Protein AF-0000000080325693 (afdb_homodimer)

Sequence (974 aa):
MYLRLVHFILILLLLSISIDGFSQNNDNNHAYTLEEIIKLSKDKSLASLQANTIKENKYWQWKTFNSTYKPQLSMSGSLPGFNRTFQNVQQNDGSIAFVPVSYNYSTVDLSLSQSIGLTGGEVFISSKIEQFKNFYIDQTQYSSKPTFIGIKQPLFSYNALRWDRKIQPLRYAESQKKFSEDIENVGLQVSALFFELLISQKIYDISKNNLANNDAIYNIGKVRYSLGKISENELLQLKLALINTNKAVAQAALGAEVATLNLKSFTGFLGEGDVKLILPDSIPAFNINVDSVLSEGTRKRSDIVSYKRRTLEAERDVAEARGTSGFRANLVATIGLSGRGSAVSEVYRNPANEQSFNIGFNFPILDWGLRTSKIKTAQANKKLVEYTIAQEQINFGNQIRTQVKQFTMNRELVKINKEANEIAQKRYSISMKRYVVGDLGITDLNIALQEKDSAQSEYLFSLKNFWLSYQYLKVLTLYDFKNSKRNMYLRLVHFILILLLLSISIDGFSQNNDNNHAYTLEEIIKLSKDKSLASLQANTIKENKYWQWKTFNSTYKPQLSMSGSLPGFNRTFQNVQQNDGSIAFVPVSYNYSTVDLSLSQSIGLTGGEVFISSKIEQFKNFYIDQTQYSSKPTFIGIKQPLFSYNALRWDRKIQPLRYAESQKKFSEDIENVGLQVSALFFELLISQKIYDISKNNLANNDAIYNIGKVRYSLGKISENELLQLKLALINTNKAVAQAALGAEVATLNLKSFTGFLGEGDVKLILPDSIPAFNINVDSVLSEGTRKRSDIVSYKRRTLEAERDVAEARGTSGFRANLVATIGLSGRGSAVSEVYRNPANEQSFNIGFNFPILDWGLRTSKIKTAQANKKLVEYTIAQEQINFGNQIRTQVKQFTMNRELVKINKEANEIAQKRYSISMKRYVVGDLGITDLNIALQEKDSAQSEYLFSLKNFWLSYQYLKVLTLYDFKNSKRN

Organism: NCBI:txid1503925

Solvent-accessible surface area (backbone atoms only — not comparable to full-atom values): 48826 Å² total; per-residue (Å²): 122,70,67,65,54,52,53,51,51,48,51,54,54,57,62,61,56,69,60,69,68,76,65,73,69,74,55,67,81,53,64,43,42,69,67,54,51,32,56,50,28,49,69,61,6,62,68,31,49,45,45,51,34,52,47,50,28,49,52,25,51,51,48,33,57,58,24,59,64,40,65,31,32,35,36,35,37,25,69,50,30,34,37,27,41,72,42,82,39,74,41,84,75,65,47,74,44,83,42,80,46,41,34,34,48,29,38,43,35,40,37,39,36,30,47,37,44,91,64,43,22,35,42,35,42,34,29,36,42,35,40,42,34,34,64,84,80,70,43,58,39,29,40,26,27,74,42,32,40,35,38,39,36,53,36,68,47,54,43,64,48,41,52,44,66,65,40,52,61,39,54,47,52,24,48,56,31,43,39,55,37,50,43,36,42,47,33,36,55,49,49,53,35,50,42,48,24,49,50,24,46,50,47,24,52,49,27,49,52,49,33,55,50,36,50,54,51,36,56,53,42,52,55,36,38,75,70,66,73,46,54,71,68,56,45,53,50,37,50,50,50,37,53,51,30,51,52,44,28,57,52,24,48,50,46,24,52,47,28,46,51,52,37,34,63,53,35,64,73,60,70,94,56,71,83,42,69,50,83,79,83,75,76,80,91,75,88,84,53,62,66,60,50,51,54,41,21,61,68,53,35,30,63,57,41,45,50,53,37,51,52,51,49,31,52,45,46,30,46,39,36,52,21,70,49,45,56,31,32,38,36,40,37,37,43,33,34,35,21,58,28,73,42,78,75,41,20,74,54,83,51,42,86,42,75,48,80,46,76,48,74,48,70,79,83,83,61,94,54,49,50,60,50,48,30,50,50,30,49,50,50,31,50,48,51,51,51,52,48,53,49,50,51,51,49,46,52,49,49,50,51,50,50,50,51,48,40,56,48,28,52,50,44,32,54,53,27,46,54,47,24,54,50,27,48,51,49,29,55,52,38,53,57,33,34,77,75,66,77,41,56,70,67,60,40,51,49,31,49,51,44,24,54,52,27,44,50,48,25,54,51,28,48,44,49,31,53,51,42,52,36,47,48,28,37,56,25,47,36,39,76,89,74,70,40,80,112,121,70,69,62,52,53,53,52,50,49,51,55,56,58,66,60,58,68,61,70,71,76,66,69,74,71,57,67,81,53,65,42,43,68,69,54,50,32,56,48,31,47,68,59,7,61,68,30,50,49,45,51,50,51,47,50,52,48,50,52,53,50,51,55,56,57,53,58,62,40,74,44,80,49,76,49,71,39,84,79,34,73,46,76,50,74,42,82,34,69,37,97,85,70,48,76,44,82,37,73,44,42,34,34,48,30,39,43,35,40,37,40,35,31,45,36,45,91,64,44,22,36,38,35,41,33,29,35,42,36,39,41,35,35,63,82,79,69,43,55,40,28,38,26,26,75,43,33,39,34,38,39,37,54,36,69,44,54,44,65,46,43,51,43,67,62,40,49,61,39,54,48,52,23,46,54,30,43,38,55,36,51,42,36,43,47,33,36,52,49,50,54,35,50,43,49,24,48,50,24,47,49,48,26,52,49,25,49,50,48,33,55,49,35,50,54,50,36,55,51,40,50,54,36,39,76,68,67,73,47,53,70,69,55,45,51,51,37,50,49,52,34,52,52,28,51,51,44,27,56,55,23,47,50,45,25,50,54,29,45,52,53,38,33,65,54,36,65,75,63,70,93,57,70,83,42,70,51,83,80,83,75,75,81,90,76,87,82,50,61,66,60,50,49,55,41,21,60,68,53,35,30,62,55,40,45,49,53,37,51,51,49,48,30,51,46,47,30,46,40,38,53,22,71,50,46,55,33,33,37,36,40,36,36,42,34,35,34,20,54,29,73,37,77,75,40,18,73,53,82,49,42,80,26,38,35,40,34,30,35,38,40,33,67,74,41,46,79,53,31,49,58,23,47,31,50,28,30,47,31,49,32,51,42,51,52,53,50,49,52,50,50,51,51,50,47,53,48,50,50,49,46,49,50,52,48,39,54,48,29,52,51,44,32,56,51,27,47,53,47,24,54,51,25,48,50,49,29,54,53,38,50,56,32,34,76,75,69,78,40,58,68,68,58,41,50,50,31,49,53,46,25,53,50,28,44,50,50,25,54,51,28,48,44,50,29,54,50,43,52,35,48,48,26,37,57,24,48,38,39,75,89,74,72,39,80,112

pLDDT: mean 90.1, std 12.69, range [33.09, 98.44]

Structure (mmCIF, N/CA/C/O backbone):
data_AF-0000000080325693-model_v1
#
loop_
_entity.id
_entity.type
_entity.pdbx_description
1 polymer 'TolC family protein'
#
loop_
_atom_site.group_PDB
_atom_site.id
_atom_site.type_symbol
_atom_site.label_atom_id
_atom_site.label_alt_id
_atom_site.label_comp_id
_atom_site.label_asym_id
_atom_site.label_entity_id
_atom_site.label_seq_id
_atom_site.pdbx_PDB_ins_code
_atom_site.Cartn_x
_atom_site.Cartn_y
_atom_site.Cartn_z
_atom_site.occupancy
_atom_site.B_iso_or_equiv
_atom_site.auth_seq_id
_atom_site.auth_comp_id
_atom_site.auth_asym_id
_atom_site.auth_atom_id
_atom_site.pdbx_PDB_model_num
ATOM 1 N N . MET A 1 1 ? -31.219 -1.493 54.656 1 33.97 1 MET A N 1
ATOM 2 C CA . MET A 1 1 ? -30.844 -1.06 53.312 1 33.97 1 MET A CA 1
ATOM 3 C C . MET A 1 1 ? -29.922 -2.078 52.656 1 33.97 1 MET A C 1
ATOM 5 O O . MET A 1 1 ? -29.594 -1.954 51.469 1 33.97 1 MET A O 1
ATOM 9 N N . TYR A 1 2 ? -29.281 -2.916 53.531 1 42.59 2 TYR A N 1
ATOM 10 C CA . TYR A 1 2 ? -28.297 -3.93 53.156 1 42.59 2 TYR A CA 1
ATOM 11 C C . TYR A 1 2 ? -28.953 -5.086 52.406 1 42.59 2 TYR A C 1
ATOM 13 O O . TYR A 1 2 ? -28.312 -5.734 51.594 1 42.59 2 TYR A O 1
ATOM 21 N N . LEU A 1 3 ? -30.25 -5.41 52.844 1 42.88 3 LEU A N 1
ATOM 22 C CA . LEU A 1 3 ? -30.875 -6.633 52.344 1 42.88 3 LEU A CA 1
ATOM 23 C C . LEU A 1 3 ? -31.266 -6.492 50.875 1 42.88 3 LEU A C 1
ATOM 25 O O . LEU A 1 3 ? -31.375 -7.488 50.156 1 42.88 3 LEU A O 1
ATOM 29 N N . ARG A 1 4 ? -31.766 -5.312 50.438 1 49.59 4 ARG A N 1
ATOM 30 C CA . ARG A 1 4 ? -32.281 -5.145 49.062 1 49.59 4 ARG A CA 1
ATOM 31 C C . ARG A 1 4 ? -31.141 -5.23 48.062 1 49.59 4 ARG A C 1
ATOM 33 O O . ARG A 1 4 ? -31.391 -5.52 46.875 1 49.59 4 ARG A O 1
ATOM 40 N N . LEU A 1 5 ? -29.859 -4.816 48.531 1 49.34 5 LEU A N 1
ATOM 41 C CA . LEU A 1 5 ? -28.734 -4.852 47.594 1 49.34 5 LEU A CA 1
ATOM 42 C C . LEU A 1 5 ? -28.328 -6.293 47.281 1 49.34 5 LEU A C 1
ATOM 44 O O . LEU A 1 5 ? -27.938 -6.605 46.156 1 49.34 5 LEU A O 1
ATOM 48 N N . VAL A 1 6 ? -28.547 -7.211 48.375 1 51.97 6 VAL A N 1
ATOM 49 C CA . VAL A 1 6 ? -28.094 -8.586 48.156 1 51.97 6 VAL A CA 1
ATOM 50 C C . VAL A 1 6 ? -29 -9.281 47.156 1 51.97 6 VAL A C 1
ATOM 52 O O . VAL A 1 6 ? -28.516 -10.031 46.281 1 51.97 6 VAL A O 1
ATOM 55 N N . HIS A 1 7 ? -30.375 -8.969 47.25 1 52.75 7 HIS A N 1
ATOM 56 C CA . HIS A 1 7 ? -31.281 -9.656 46.312 1 52.75 7 HIS A CA 1
ATOM 57 C C . HIS A 1 7 ? -31.062 -9.172 44.906 1 52.75 7 HIS A C 1
ATOM 59 O O . HIS A 1 7 ? -31.172 -9.953 43.938 1 52.75 7 HIS A O 1
ATOM 65 N N . PHE A 1 8 ? -30.766 -7.789 44.719 1 51.5 8 PHE A N 1
ATOM 66 C CA . PHE A 1 8 ? -30.562 -7.285 43.375 1 51.5 8 PHE A CA 1
ATOM 67 C C . PHE A 1 8 ? -29.281 -7.855 42.781 1 51.5 8 PHE A C 1
ATOM 69 O O . PHE A 1 8 ? -29.25 -8.195 41.594 1 51.5 8 PHE A O 1
ATOM 76 N N . ILE A 1 9 ? -28.219 -8.039 43.656 1 51.69 9 ILE A N 1
ATOM 77 C CA . ILE A 1 9 ? -26.984 -8.625 43.125 1 51.69 9 ILE A CA 1
ATOM 78 C C . ILE A 1 9 ? -27.219 -10.094 42.781 1 51.69 9 ILE A C 1
ATOM 80 O O . ILE A 1 9 ? -26.703 -10.594 41.781 1 51.69 9 ILE A O 1
ATOM 84 N N . LEU A 1 10 ? -28.094 -10.812 43.594 1 48.94 10 LEU A N 1
ATOM 85 C CA . LEU A 1 10 ? -28.359 -12.211 43.281 1 48.94 10 LEU A CA 1
ATOM 86 C C . LEU A 1 10 ? -29.109 -12.328 41.938 1 48.94 10 LEU A C 1
ATOM 88 O O . LEU A 1 10 ? -28.828 -13.219 41.156 1 48.94 10 LEU A O 1
ATOM 92 N N . ILE A 1 11 ? -30.125 -11.422 41.719 1 50.75 11 ILE A N 1
ATOM 93 C CA . ILE A 1 11 ? -30.859 -11.5 40.469 1 50.75 11 ILE A CA 1
ATOM 94 C C . ILE A 1 11 ? -29.922 -11.172 39.312 1 50.75 11 ILE A C 1
ATOM 96 O O . ILE A 1 11 ? -29.984 -11.805 38.25 1 50.75 11 ILE A O 1
ATOM 100 N N . LEU A 1 12 ? -29.031 -10.117 39.438 1 47.5 12 LEU A N 1
ATOM 101 C CA . LEU A 1 12 ? -28.109 -9.828 38.344 1 47.5 12 LEU A CA 1
ATOM 102 C C . LEU A 1 12 ? -27.156 -10.992 38.094 1 47.5 12 LEU A C 1
ATOM 104 O O . LEU A 1 12 ? -26.812 -11.297 36.938 1 47.5 12 LEU A O 1
ATOM 108 N N . LEU A 1 13 ? -26.672 -11.656 39.219 1 44.12 13 LEU A N 1
ATOM 109 C CA . LEU A 1 13 ? -25.812 -12.812 39 1 44.12 13 LEU A CA 1
ATOM 110 C C . LEU A 1 13 ? -26.562 -13.938 38.312 1 44.12 13 LEU A C 1
ATOM 112 O O . LEU A 1 13 ? -25.984 -14.68 37.5 1 44.12 13 LEU A O 1
ATOM 116 N N . LEU A 1 14 ? -27.906 -14.141 38.688 1 42.34 14 LEU A N 1
ATOM 117 C CA . LEU A 1 14 ? -28.625 -15.227 38.031 1 42.34 14 LEU A CA 1
ATOM 118 C C . LEU A 1 14 ? -28.812 -14.93 36.531 1 42.34 14 LEU A C 1
ATOM 120 O O . LEU A 1 14 ? -29 -15.844 35.719 1 42.34 14 LEU A O 1
ATOM 124 N N . LEU A 1 15 ? -29.062 -13.617 36.219 1 42.25 15 LEU A N 1
ATOM 125 C CA . LEU A 1 15 ? -29.281 -13.375 34.812 1 42.25 15 LEU A CA 1
ATOM 126 C C . LEU A 1 15 ? -28.016 -13.625 34 1 42.25 15 LEU A C 1
ATOM 128 O O . LEU A 1 15 ? -28.031 -13.625 32.781 1 42.25 15 LEU A O 1
ATOM 132 N N . SER A 1 16 ? -26.859 -13.453 34.656 1 39.41 16 SER A N 1
ATOM 133 C CA . SER A 1 16 ? -25.672 -13.641 33.844 1 39.41 16 SER A CA 1
ATOM 134 C C . SER A 1 16 ? -25.516 -15.102 33.406 1 39.41 16 SER A C 1
ATOM 136 O O . SER A 1 16 ? -24.562 -15.461 32.719 1 39.41 16 SER A O 1
ATOM 138 N N . ILE A 1 17 ? -26.219 -16.078 34.125 1 36.56 17 ILE A N 1
ATOM 139 C CA . ILE A 1 17 ? -25.828 -17.438 33.812 1 36.56 17 ILE A CA 1
ATOM 140 C C . ILE A 1 17 ? -26.203 -17.766 32.375 1 36.56 17 ILE A C 1
ATOM 142 O O . ILE A 1 17 ? -25.5 -18.516 31.703 1 36.56 17 ILE A O 1
ATOM 146 N N . SER A 1 18 ? -27.469 -17.375 32.062 1 35.19 18 SER A N 1
ATOM 147 C CA . SER A 1 18 ? -27.859 -18.219 30.938 1 35.19 18 SER A CA 1
ATOM 148 C C . SER A 1 18 ? -27.188 -17.781 29.641 1 35.19 18 SER A C 1
ATOM 150 O O . SER A 1 18 ? -27.812 -17.156 28.781 1 35.19 18 SER A O 1
ATOM 152 N N . ILE A 1 19 ? -26.203 -16.984 29.734 1 34.38 19 ILE A N 1
ATOM 153 C CA . ILE A 1 19 ? -25.703 -16.953 28.359 1 34.38 19 ILE A CA 1
ATOM 154 C C . ILE A 1 19 ? -25.422 -18.375 27.891 1 34.38 19 ILE A C 1
ATOM 156 O O . ILE A 1 19 ? -24.516 -19.047 28.406 1 34.38 19 ILE A O 1
ATOM 160 N N . ASP A 1 20 ? -26.453 -19.172 27.688 1 33.09 20 ASP A N 1
ATOM 161 C CA . ASP A 1 20 ? -26.234 -20.359 26.859 1 33.09 20 ASP A CA 1
ATOM 162 C C . ASP A 1 20 ? -25.25 -20.078 25.734 1 33.09 20 ASP A C 1
ATOM 164 O O . ASP A 1 20 ? -25.5 -19.203 24.891 1 33.09 20 ASP A O 1
ATOM 168 N N . GLY A 1 21 ? -24 -20 26.062 1 35.34 21 GLY A N 1
ATOM 169 C CA . GLY A 1 21 ? -23.031 -20.172 24.984 1 35.34 21 GLY A CA 1
ATOM 170 C C . GLY A 1 21 ? -23.484 -21.172 23.938 1 35.34 21 GLY A C 1
ATOM 171 O O . GLY A 1 21 ? -23.75 -22.344 24.25 1 35.34 21 GLY A O 1
ATOM 172 N N . PHE A 1 22 ? -24.422 -20.797 23.031 1 33.38 22 PHE A N 1
ATOM 173 C CA . PHE A 1 22 ? -24.469 -21.594 21.812 1 33.38 22 PHE A CA 1
ATOM 174 C C . PHE A 1 22 ? -23.109 -22.188 21.5 1 33.38 22 PHE A C 1
ATOM 176 O O . PHE A 1 22 ? -22.188 -21.469 21.125 1 33.38 22 PHE A O 1
ATOM 183 N N . SER A 1 23 ? -22.641 -23.031 22.328 1 34.97 23 SER A N 1
ATOM 184 C CA . SER A 1 23 ? -21.656 -23.969 21.797 1 34.97 23 SER A CA 1
ATOM 185 C C . SER A 1 23 ? -22.031 -24.422 20.391 1 34.97 23 SER A C 1
ATOM 187 O O . SER A 1 23 ? -23.062 -25.047 20.203 1 34.97 23 SER A O 1
ATOM 189 N N . GLN A 1 24 ? -22.109 -23.594 19.438 1 35.31 24 GLN A N 1
ATOM 190 C CA . GLN A 1 24 ? -22.094 -24.203 18.125 1 35.31 24 GLN A CA 1
ATOM 191 C C . GLN A 1 24 ? -21.266 -25.484 18.125 1 35.31 24 GLN A C 1
ATOM 193 O O . GLN A 1 24 ? -20.047 -25.453 18.297 1 35.31 24 GLN A O 1
ATOM 198 N N . ASN A 1 25 ? -21.656 -26.516 18.828 1 35.66 25 ASN A N 1
ATOM 199 C CA . ASN A 1 25 ? -21.203 -27.859 18.484 1 35.66 25 ASN A CA 1
ATOM 200 C C . ASN A 1 25 ? -20.859 -27.969 17 1 35.66 25 ASN A C 1
ATOM 202 O O . ASN A 1 25 ? -21.766 -28.031 16.156 1 35.66 25 ASN A O 1
ATOM 206 N N . ASN A 1 26 ? -20.094 -27.188 16.516 1 42.84 26 ASN A N 1
ATOM 207 C CA . ASN A 1 26 ? -19.531 -27.562 15.219 1 42.84 26 ASN A CA 1
ATOM 208 C C . ASN A 1 26 ? -19.328 -29.062 15.109 1 42.84 26 ASN A C 1
ATOM 210 O O . ASN A 1 26 ? -18.438 -29.625 15.742 1 42.84 26 ASN A O 1
ATOM 214 N N . ASP A 1 27 ? -20.312 -29.906 15.203 1 44.84 27 ASP A N 1
ATOM 215 C CA . ASP A 1 27 ? -20.344 -31.344 14.922 1 44.84 27 ASP A CA 1
ATOM 216 C C . ASP A 1 27 ? -19.312 -31.719 13.852 1 44.84 27 ASP A C 1
ATOM 218 O O . ASP A 1 27 ? -19.344 -31.188 12.742 1 44.84 27 ASP A O 1
ATOM 222 N N . ASN A 1 28 ? -18.234 -32.219 14.266 1 56.09 28 ASN A N 1
ATOM 223 C CA . ASN A 1 28 ? -17.125 -32.781 13.516 1 56.09 28 ASN A CA 1
ATOM 224 C C . ASN A 1 28 ? -17.594 -33.5 12.266 1 56.09 28 ASN A C 1
ATOM 226 O O . ASN A 1 28 ? -16.828 -33.688 11.32 1 56.09 28 ASN A O 1
ATOM 230 N N . ASN A 1 29 ? -18.938 -33.906 12.289 1 65.5 29 ASN A N 1
ATOM 231 C CA . ASN A 1 29 ? -19.391 -34.719 11.156 1 65.5 29 ASN A CA 1
ATOM 232 C C . ASN A 1 29 ? -20.344 -33.938 10.258 1 65.5 29 ASN A C 1
ATOM 234 O O . ASN A 1 29 ? -21.062 -34.531 9.445 1 65.5 29 ASN A O 1
ATOM 238 N N . HIS A 1 30 ? -20.359 -32.625 10.43 1 82.88 30 HIS A N 1
ATOM 239 C CA . HIS A 1 30 ? -21.328 -31.875 9.633 1 82.88 30 HIS A CA 1
ATOM 240 C C . HIS A 1 30 ? -20.797 -31.625 8.219 1 82.88 30 HIS A C 1
ATOM 242 O O . HIS A 1 30 ? -19.672 -31.156 8.055 1 82.88 30 HIS A O 1
ATOM 248 N N . ALA A 1 31 ? -21.734 -31.969 7.27 1 92.62 31 ALA A N 1
ATOM 249 C CA . ALA A 1 31 ? -21.422 -31.688 5.867 1 92.62 31 ALA A CA 1
ATOM 250 C C . ALA A 1 31 ? -21.984 -30.344 5.43 1 92.62 31 ALA A C 1
ATOM 252 O O . ALA A 1 31 ? -23.172 -30.078 5.602 1 92.62 31 ALA A O 1
ATOM 253 N N . TYR A 1 32 ? -21.203 -29.438 4.949 1 94.94 32 TYR A N 1
ATOM 254 C CA . TYR A 1 32 ? -21.594 -28.094 4.562 1 94.94 32 TYR A CA 1
ATOM 255 C C . TYR A 1 32 ? -22.031 -28.047 3.104 1 94.94 32 TYR A C 1
ATOM 257 O O . TYR A 1 32 ? -21.406 -28.672 2.242 1 94.94 32 TYR A O 1
ATOM 265 N N . THR A 1 33 ? -23.156 -27.328 2.893 1 96.19 33 THR A N 1
ATOM 266 C CA . THR A 1 33 ? -23.562 -27.016 1.527 1 96.19 33 THR A CA 1
ATOM 267 C C . THR A 1 33 ? -22.938 -25.703 1.063 1 96.19 33 THR A C 1
ATOM 269 O O . THR A 1 33 ? -22.391 -24.953 1.873 1 96.19 33 THR A O 1
ATOM 272 N N . LEU A 1 34 ? -22.953 -25.5 -0.217 1 96.69 34 LEU A N 1
ATOM 273 C CA . LEU A 1 34 ? -22.438 -24.266 -0.783 1 96.69 34 LEU A CA 1
ATOM 274 C C . LEU A 1 34 ? -23.156 -23.062 -0.195 1 96.69 34 LEU A C 1
ATOM 276 O O . LEU A 1 34 ? -22.516 -22.094 0.226 1 96.69 34 LEU A O 1
ATOM 280 N N . GLU A 1 35 ? -24.484 -23.094 -0.058 1 94.44 35 GLU A N 1
ATOM 281 C CA . GLU A 1 35 ? -25.297 -21.984 0.443 1 94.44 35 GLU A CA 1
ATOM 282 C C . GLU A 1 35 ? -25 -21.688 1.911 1 94.44 35 GLU A C 1
ATOM 284 O O . GLU A 1 35 ? -24.891 -20.531 2.316 1 94.44 35 GLU A O 1
ATOM 289 N N . GLU A 1 36 ? -24.812 -22.734 2.6 1 95.31 36 GLU A N 1
ATOM 290 C CA . GLU A 1 36 ? -24.531 -22.594 4.027 1 95.31 36 GLU A CA 1
ATOM 291 C C . GLU A 1 36 ? -23.188 -21.922 4.27 1 95.31 36 GLU A C 1
ATOM 293 O O . GLU A 1 36 ? -23.078 -21 5.09 1 95.31 36 GLU A O 1
ATOM 298 N N . ILE A 1 37 ? -22.188 -22.375 3.568 1 96.56 37 ILE A N 1
ATOM 299 C CA . ILE A 1 37 ? -20.844 -21.844 3.777 1 96.56 37 ILE A CA 1
ATOM 300 C C . ILE A 1 37 ? -20.797 -20.391 3.328 1 96.56 37 ILE A C 1
ATOM 302 O O . ILE A 1 37 ? -20.109 -19.562 3.934 1 96.56 37 ILE A O 1
ATOM 306 N N . ILE A 1 38 ? -21.5 -20.078 2.291 1 97.12 38 ILE A N 1
ATOM 307 C CA . ILE A 1 38 ? -21.562 -18.703 1.809 1 97.12 38 ILE A CA 1
ATOM 308 C C . ILE A 1 38 ? -22.203 -17.812 2.871 1 97.12 38 ILE A C 1
ATOM 310 O O . ILE A 1 38 ? -21.672 -16.766 3.219 1 97.12 38 ILE A O 1
ATOM 314 N N . LYS A 1 39 ? -23.359 -18.25 3.418 1 96.19 39 LYS A N 1
ATOM 315 C CA . LYS A 1 39 ? -24.078 -17.469 4.426 1 96.19 39 LYS A CA 1
ATOM 316 C C . LYS A 1 39 ? -23.219 -17.25 5.664 1 96.19 39 LYS A C 1
ATOM 318 O O . LYS A 1 39 ? -23.094 -16.109 6.145 1 96.19 39 LYS A O 1
ATOM 323 N N . LEU A 1 40 ? -22.594 -18.281 6.105 1 95.94 40 LEU A N 1
ATOM 324 C CA . LEU A 1 40 ? -21.766 -18.203 7.305 1 95.94 40 LEU A CA 1
ATOM 325 C C . LEU A 1 40 ? -20.562 -17.312 7.066 1 95.94 40 LEU A C 1
ATOM 327 O O . LEU A 1 40 ? -20.156 -16.547 7.949 1 95.94 40 LEU A O 1
ATOM 331 N N . SER A 1 41 ? -19.938 -17.406 5.863 1 96.94 41 SER A N 1
ATO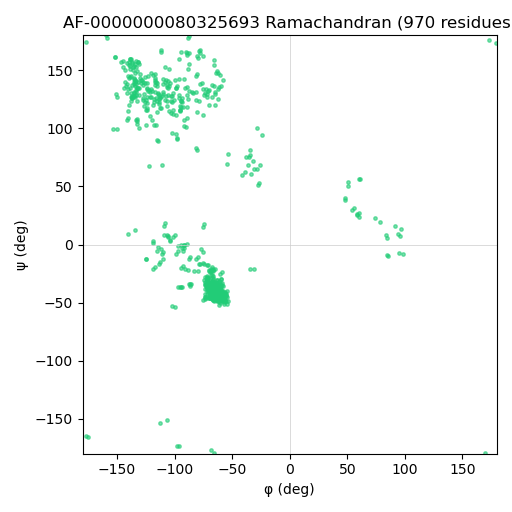M 332 C CA . SER A 1 41 ? -18.75 -16.609 5.551 1 96.94 41 SER A CA 1
ATOM 333 C C . SER A 1 41 ? -19.094 -15.133 5.418 1 96.94 41 SER A C 1
ATOM 335 O O . SER A 1 41 ? -18.297 -14.266 5.801 1 96.94 41 SER A O 1
ATOM 337 N N . LYS A 1 42 ? -20.266 -14.836 4.891 1 96.38 42 LYS A N 1
ATOM 338 C CA . LYS A 1 42 ? -20.703 -13.445 4.777 1 96.38 42 LYS A CA 1
ATOM 339 C C . LYS A 1 42 ? -20.938 -12.828 6.152 1 96.38 42 LYS A C 1
ATOM 341 O O . LYS A 1 42 ? -20.844 -11.609 6.309 1 96.38 42 LYS A O 1
ATOM 346 N N . ASP A 1 43 ? -21.156 -13.672 7.121 1 94.06 43 ASP A N 1
ATOM 347 C CA . ASP A 1 43 ? -21.469 -13.18 8.461 1 94.06 43 ASP A CA 1
ATOM 348 C C . ASP A 1 43 ? -20.203 -13.117 9.328 1 94.06 43 ASP A C 1
ATOM 350 O O . ASP A 1 43 ? -20.016 -12.164 10.078 1 94.06 43 ASP A O 1
ATOM 354 N N . LYS A 1 44 ? -19.312 -14.172 9.078 1 92.75 44 LYS A N 1
ATOM 355 C CA . LYS A 1 44 ? -18.344 -14.359 10.156 1 92.75 44 LYS A CA 1
ATOM 356 C C . LYS A 1 44 ? -16.906 -14.312 9.625 1 92.75 44 LYS A C 1
ATOM 358 O O . LYS A 1 44 ? -15.953 -14.266 10.406 1 92.75 44 LYS A O 1
ATOM 363 N N . SER A 1 45 ? -16.688 -14.375 8.359 1 93.81 45 SER A N 1
ATOM 364 C CA . SER A 1 45 ? -15.336 -14.453 7.828 1 93.81 45 SER A CA 1
ATOM 365 C C . SER A 1 45 ? -14.562 -13.172 8.109 1 93.81 45 SER A C 1
ATOM 367 O O . SER A 1 45 ? -15.156 -12.125 8.367 1 93.81 45 SER A O 1
ATOM 369 N N . LEU A 1 46 ? -13.258 -13.32 8.156 1 91.5 46 LEU A N 1
ATOM 370 C CA . LEU A 1 46 ? -12.422 -12.148 8.383 1 91.5 46 LEU A CA 1
ATOM 371 C C . LEU A 1 46 ? -12.641 -11.109 7.293 1 91.5 46 LEU A C 1
ATOM 373 O O . LEU A 1 46 ? -12.625 -9.906 7.562 1 91.5 46 LEU A O 1
ATOM 377 N N . ALA A 1 47 ? -12.852 -11.516 6.086 1 93.62 47 ALA A N 1
ATOM 378 C CA . ALA A 1 47 ? -13.133 -10.609 4.973 1 93.62 47 ALA A CA 1
ATOM 379 C C . ALA A 1 47 ? -14.414 -9.82 5.219 1 93.62 47 ALA A C 1
ATOM 381 O O . ALA A 1 47 ? -14.484 -8.633 4.918 1 93.62 47 ALA A O 1
ATOM 382 N N . SER A 1 48 ? -15.391 -10.5 5.777 1 95.75 48 SER A N 1
ATOM 383 C CA . SER A 1 48 ? -16.641 -9.828 6.102 1 95.75 48 SER A CA 1
ATOM 384 C C . SER A 1 48 ? -16.453 -8.805 7.215 1 95.75 48 SER A C 1
ATOM 386 O O . SER A 1 48 ? -17.016 -7.707 7.156 1 95.75 48 SER A O 1
ATOM 388 N N . LEU A 1 49 ? -15.664 -9.188 8.172 1 94.5 49 LEU A N 1
ATOM 389 C CA . LEU A 1 49 ? -15.391 -8.273 9.273 1 94.5 49 LEU A CA 1
ATOM 390 C C . LEU A 1 49 ? -14.648 -7.035 8.781 1 94.5 49 LEU A C 1
ATOM 392 O O . LEU A 1 49 ? -14.914 -5.922 9.234 1 94.5 49 LEU A O 1
ATOM 396 N N . GLN A 1 50 ? -13.758 -7.246 7.891 1 94.94 50 GLN A N 1
ATOM 397 C CA . GLN A 1 50 ? -13.047 -6.125 7.293 1 94.94 50 GLN A CA 1
ATOM 398 C C . GLN A 1 50 ? -14 -5.203 6.539 1 94.94 50 GLN A C 1
ATOM 400 O O . GLN A 1 50 ? -13.93 -3.98 6.684 1 94.94 50 GLN A O 1
ATOM 405 N N . ALA A 1 51 ? -14.883 -5.77 5.801 1 95.94 51 ALA A N 1
ATOM 406 C CA . ALA A 1 51 ? -15.859 -4.984 5.051 1 95.94 51 ALA A CA 1
ATOM 407 C C . ALA A 1 51 ? -16.734 -4.164 5.992 1 95.94 51 ALA A C 1
ATOM 409 O O . ALA A 1 51 ? -17.016 -2.99 5.73 1 95.94 51 ALA A O 1
ATOM 410 N N . ASN A 1 52 ? -17.109 -4.77 7.066 1 96.56 52 ASN A N 1
ATOM 411 C CA . ASN A 1 52 ? -17.922 -4.074 8.055 1 96.56 52 ASN A CA 1
ATOM 412 C C . ASN A 1 52 ? -17.156 -2.916 8.695 1 96.56 52 ASN A C 1
ATOM 414 O O . ASN A 1 52 ? -17.734 -1.853 8.938 1 96.56 52 ASN A O 1
ATOM 418 N N . THR A 1 53 ? -15.953 -3.143 8.938 1 96 53 THR A N 1
ATOM 419 C CA . THR A 1 53 ? -15.133 -2.107 9.555 1 96 53 THR A CA 1
ATOM 420 C C . THR A 1 53 ? -14.914 -0.944 8.586 1 96 53 THR A C 1
ATOM 422 O O . THR A 1 53 ? -14.93 0.218 9 1 96 53 THR A O 1
ATOM 425 N N . ILE A 1 54 ? -14.742 -1.209 7.336 1 96.38 54 ILE A N 1
ATOM 426 C CA . ILE A 1 54 ? -14.594 -0.17 6.32 1 96.38 54 ILE A CA 1
ATOM 427 C C . ILE A 1 54 ? -15.883 0.643 6.223 1 96.38 54 ILE A C 1
ATOM 429 O O . ILE A 1 54 ? -15.844 1.871 6.117 1 96.38 54 ILE A O 1
ATOM 433 N N . LYS A 1 55 ? -16.984 -0.034 6.277 1 96.94 55 LYS A N 1
ATOM 434 C CA . LYS A 1 55 ? -18.266 0.652 6.289 1 96.94 55 LYS A CA 1
ATOM 435 C C . LYS A 1 55 ? -18.375 1.603 7.477 1 96.94 55 LYS A C 1
ATOM 437 O O . LYS A 1 55 ? -18.812 2.746 7.328 1 96.94 55 LYS A O 1
ATOM 442 N N . GLU A 1 56 ? -17.938 1.121 8.586 1 96.31 56 GLU A N 1
ATOM 443 C CA . GLU A 1 56 ? -17.953 1.946 9.789 1 96.31 56 GLU A CA 1
ATOM 444 C C . GLU A 1 56 ? -17.047 3.166 9.633 1 96.31 56 GLU A C 1
ATOM 446 O O . GLU A 1 56 ? -17.438 4.277 10.008 1 96.31 56 GLU A O 1
ATOM 451 N N . ASN A 1 57 ? -15.906 2.928 9.094 1 95.75 57 ASN A N 1
ATOM 452 C CA . ASN A 1 57 ? -14.961 4.008 8.836 1 95.75 57 ASN A CA 1
ATOM 453 C C . ASN A 1 57 ? -15.578 5.086 7.949 1 95.75 57 ASN A C 1
ATOM 455 O O . ASN A 1 57 ? -15.508 6.273 8.266 1 95.75 57 ASN A O 1
ATOM 459 N N . LYS A 1 58 ? -16.203 4.68 6.93 1 96.69 58 LYS A N 1
ATOM 460 C CA . LYS A 1 58 ? -16.797 5.617 5.98 1 96.69 58 LYS A CA 1
ATOM 461 C C . LYS A 1 58 ? -17.969 6.363 6.605 1 96.69 58 LYS A C 1
ATOM 463 O O . LYS A 1 58 ? -18.203 7.535 6.297 1 96.69 58 LYS A O 1
ATOM 468 N N . TYR A 1 59 ? -18.688 5.715 7.516 1 96.88 59 TYR A N 1
ATOM 469 C CA . TYR A 1 59 ? -19.781 6.355 8.242 1 96.88 59 TYR A CA 1
ATOM 470 C C . TYR A 1 59 ? -19.266 7.492 9.117 1 96.88 59 TYR A C 1
ATOM 472 O O . TYR A 1 59 ? -19.797 8.602 9.086 1 96.88 59 TYR A O 1
ATOM 480 N N . TRP A 1 60 ? -18.219 7.23 9.797 1 95.69 60 TRP A N 1
ATOM 481 C CA . TRP A 1 60 ? -17.672 8.25 10.695 1 95.69 60 TRP A CA 1
ATOM 482 C C . TRP A 1 60 ? -17.031 9.383 9.906 1 95.69 60 TRP A C 1
ATOM 484 O O . TRP A 1 60 ? -17.078 10.547 10.328 1 95.69 60 TRP A O 1
ATOM 494 N N . GLN A 1 61 ? -16.469 9.109 8.766 1 95.38 61 GLN A N 1
ATOM 495 C CA . GLN A 1 61 ? -15.953 10.156 7.887 1 95.38 61 GLN A CA 1
ATOM 496 C C . GLN A 1 61 ? -17.078 11.062 7.398 1 95.38 61 GLN A C 1
ATOM 498 O O . GLN A 1 61 ? -16.922 12.281 7.336 1 95.38 61 GLN A O 1
ATOM 503 N N . TRP A 1 62 ? -18.172 10.43 7.082 1 96.38 62 TRP A N 1
ATOM 504 C CA . TRP A 1 62 ? -19.344 11.18 6.652 1 96.38 62 TRP A CA 1
ATOM 505 C C . TRP A 1 62 ? -19.859 12.078 7.777 1 96.38 62 TRP A C 1
ATOM 507 O O . TRP A 1 62 ? -20.203 13.234 7.543 1 96.38 62 TRP A O 1
ATOM 517 N N . LYS A 1 63 ? -19.781 11.609 8.961 1 95.75 63 LYS A N 1
ATOM 518 C CA . LYS A 1 63 ? -20.203 12.391 10.117 1 95.75 63 LYS A CA 1
ATOM 519 C C . LYS A 1 63 ? -19.266 13.555 10.375 1 95.75 63 LYS A C 1
ATOM 521 O O . LYS A 1 63 ? -19.703 14.656 10.719 1 95.75 63 LYS A O 1
ATOM 526 N N . THR A 1 64 ? -17.984 13.328 10.18 1 93.56 64 THR A N 1
ATOM 527 C CA . THR A 1 64 ? -16.969 14.375 10.305 1 93.56 64 THR A CA 1
ATOM 528 C C . THR A 1 64 ? -17.234 15.5 9.305 1 93.56 64 THR A C 1
ATOM 530 O O . THR A 1 64 ? -17.219 16.672 9.664 1 93.56 64 THR A O 1
ATOM 533 N N . PHE A 1 65 ? -17.625 15.164 8.125 1 94 65 PHE A N 1
ATOM 534 C CA . PHE A 1 65 ? -17.891 16.141 7.078 1 94 65 PHE A CA 1
ATOM 535 C C . PHE A 1 65 ? -19.125 16.984 7.422 1 94 65 PHE A C 1
ATOM 537 O O . PHE A 1 65 ? -19.094 18.203 7.293 1 94 65 PHE A O 1
ATOM 544 N N . ASN A 1 66 ? -20.078 16.359 7.898 1 94.19 66 ASN A N 1
ATOM 545 C CA . ASN A 1 66 ? -21.312 17.062 8.211 1 94.19 66 ASN A CA 1
ATOM 546 C C . ASN A 1 66 ? -21.125 18.062 9.359 1 94.19 66 ASN A C 1
ATOM 548 O O . ASN A 1 66 ? -21.766 19.109 9.391 1 94.19 66 ASN A O 1
ATOM 552 N N . SER A 1 67 ? -20.219 17.734 10.211 1 92.44 67 SER A N 1
ATOM 553 C CA . SER A 1 67 ? -19.969 18.609 11.359 1 92.44 67 SER A CA 1
ATOM 554 C C . SER A 1 67 ? -19.312 19.906 10.938 1 92.44 67 SER A C 1
ATOM 556 O O . SER A 1 67 ? -19.453 20.938 11.609 1 92.44 67 SER A O 1
ATOM 558 N N . THR A 1 68 ? -18.672 19.922 9.797 1 89.62 68 THR A N 1
ATOM 559 C CA . THR A 1 68 ? -17.969 21.094 9.312 1 89.62 68 THR A CA 1
ATOM 560 C C . THR A 1 68 ? -18.953 22.219 8.992 1 89.62 68 THR A C 1
ATOM 562 O O . THR A 1 68 ? -18.578 23.391 9.023 1 89.62 68 THR A O 1
ATOM 565 N N . TYR A 1 69 ? -20.172 21.922 8.75 1 93.12 69 TYR A N 1
ATOM 566 C CA . TYR A 1 69 ? -21.172 22.906 8.352 1 93.12 69 TYR A CA 1
ATOM 567 C C . TYR A 1 69 ? -22.031 23.328 9.539 1 93.12 69 TYR A C 1
ATOM 569 O O . TYR A 1 69 ? -23 24.078 9.383 1 93.12 69 TYR A O 1
ATOM 577 N N . LYS A 1 70 ? -21.625 22.875 10.734 1 95.25 70 LYS A N 1
ATOM 578 C CA . LYS A 1 70 ? -22.344 23.25 11.953 1 95.25 70 LYS A CA 1
ATOM 579 C C . LYS A 1 70 ? -21.516 24.234 12.789 1 95.25 70 LYS A C 1
ATOM 581 O O . LYS A 1 70 ? -20.297 24.266 12.68 1 95.25 70 LYS A O 1
ATOM 586 N N . PRO A 1 71 ? -22.156 25.094 13.586 1 96.06 71 PRO A N 1
ATOM 587 C CA . PRO A 1 71 ? -21.422 26.047 14.398 1 96.06 71 PRO A CA 1
ATOM 588 C C . PRO A 1 71 ? -20.453 25.391 15.383 1 96.06 71 PRO A C 1
ATOM 590 O O . PRO A 1 71 ? -20.797 24.375 15.992 1 96.06 71 PRO A O 1
ATOM 593 N N . GLN A 1 72 ? -19.312 25.922 15.477 1 96 72 GLN A N 1
ATOM 594 C CA . GLN A 1 72 ? -18.297 25.406 16.391 1 96 72 GLN A CA 1
ATOM 595 C C . GLN A 1 72 ? -17.953 26.438 17.469 1 96 72 GLN A C 1
ATOM 597 O O . GLN A 1 72 ? -17.672 27.594 17.156 1 96 72 GLN A O 1
ATOM 602 N N . LEU A 1 73 ? -18.047 26.031 18.734 1 97 73 LEU A N 1
ATOM 603 C CA . LEU A 1 73 ? -17.688 26.891 19.859 1 97 73 LEU A CA 1
ATOM 604 C C . LEU A 1 73 ? -16.328 26.516 20.438 1 97 73 LEU A C 1
ATOM 606 O O . LEU A 1 73 ? -16.078 25.359 20.734 1 97 73 LEU A O 1
ATOM 610 N N . SER A 1 74 ? -15.461 27.484 20.469 1 96.5 74 SER A N 1
ATOM 611 C CA . SER A 1 74 ? -14.133 27.219 21.016 1 96.5 74 SER A CA 1
ATOM 612 C C . SER A 1 74 ? -13.688 28.359 21.938 1 96.5 74 SER A C 1
ATOM 614 O O . SER A 1 74 ? -14.148 29.484 21.812 1 96.5 74 SER A O 1
ATOM 616 N N . MET A 1 75 ? -12.844 28.031 22.875 1 97.19 75 MET A N 1
ATOM 617 C CA . MET A 1 75 ? -12.219 28.984 23.797 1 97.19 75 MET A CA 1
ATOM 618 C C . MET A 1 75 ? -10.703 28.922 23.672 1 97.19 75 MET A C 1
ATOM 620 O O . MET A 1 75 ? -10.117 27.844 23.594 1 97.19 75 MET A O 1
ATOM 624 N N . SER A 1 76 ? -10.086 30.062 23.547 1 96.94 76 SER A N 1
ATOM 625 C CA . SER A 1 76 ? -8.633 30.141 23.484 1 96.94 76 SER A CA 1
ATOM 626 C C . SER A 1 76 ? -8.102 31.312 24.297 1 96.94 76 SER A C 1
ATOM 628 O O . SER A 1 76 ? -8.867 32.188 24.688 1 96.94 76 SER A O 1
ATOM 630 N N . GLY A 1 77 ? -6.82 31.219 24.641 1 96.88 77 GLY A N 1
ATOM 631 C CA . GLY A 1 77 ? -6.238 32.312 25.391 1 96.88 77 GLY A CA 1
ATOM 632 C C . GLY A 1 77 ? -4.855 32 25.938 1 96.88 77 GLY A C 1
ATOM 633 O O . GLY A 1 77 ? -4.242 31 25.547 1 96.88 77 GLY A O 1
ATOM 634 N N . SER A 1 78 ? -4.348 32.969 26.609 1 96.56 78 SER A N 1
ATOM 635 C CA . SER A 1 78 ? -3.094 32.844 27.344 1 96.56 78 SER A CA 1
ATOM 636 C C . SER A 1 78 ? -3.266 33.219 28.812 1 96.56 78 SER A C 1
ATOM 638 O O . SER A 1 78 ? -3.627 34.375 29.109 1 96.56 78 SER A O 1
ATOM 640 N N . LEU A 1 79 ? -3.094 32.312 29.812 1 93.06 79 LEU A N 1
ATOM 641 C CA . LEU A 1 79 ? -3.291 32.531 31.234 1 93.06 79 LEU A CA 1
ATOM 642 C C . LEU A 1 79 ? -2.43 31.578 32.062 1 93.06 79 LEU A C 1
ATOM 644 O O . LEU A 1 79 ? -2.752 30.391 32.188 1 93.06 79 LEU A O 1
ATOM 648 N N . PRO A 1 80 ? -1.221 32.062 32.594 1 92.56 80 PRO A N 1
ATOM 649 C CA . PRO A 1 80 ? -0.789 33.469 32.656 1 92.56 80 PRO A CA 1
ATOM 650 C C . PRO A 1 80 ? 0.084 33.875 31.469 1 92.56 80 PRO A C 1
ATOM 652 O O . PRO A 1 80 ? 0.448 33.031 30.641 1 92.56 80 PRO A O 1
ATOM 655 N N . GLY A 1 81 ? 0.279 35.188 31.281 1 96.06 81 GLY A N 1
ATOM 656 C CA . GLY A 1 81 ? 1.273 35.75 30.391 1 96.06 81 GLY A CA 1
ATOM 657 C C . GLY A 1 81 ? 2.246 36.688 31.094 1 96.06 81 GLY A C 1
ATOM 658 O O . GLY A 1 81 ? 2.293 37.875 30.812 1 96.06 81 GLY A O 1
ATOM 659 N N . PHE A 1 82 ? 3.049 36 31.984 1 96.25 82 PHE A N 1
ATOM 660 C CA . PHE A 1 82 ? 3.977 36.75 32.812 1 96.25 82 PHE A CA 1
ATOM 661 C C . PHE A 1 82 ? 5.273 37.031 32.094 1 96.25 82 PHE A C 1
ATOM 663 O O . PHE A 1 82 ? 5.84 36.156 31.438 1 96.25 82 PHE A O 1
ATOM 670 N N . ASN A 1 83 ? 5.664 38.25 32.125 1 94 83 ASN A N 1
ATOM 671 C CA . ASN A 1 83 ? 6.914 38.656 31.5 1 94 83 ASN A CA 1
ATOM 672 C C . ASN A 1 83 ? 7.688 39.625 32.375 1 94 83 ASN A C 1
ATOM 674 O O . ASN A 1 83 ? 7.137 40.656 32.812 1 94 83 ASN A O 1
ATOM 678 N N . ARG A 1 84 ? 8.859 39.312 32.688 1 93.38 84 ARG A N 1
ATOM 679 C CA . ARG A 1 84 ? 9.844 40.219 33.281 1 93.38 84 ARG A CA 1
ATOM 680 C C . ARG A 1 84 ? 11.117 40.25 32.438 1 93.38 84 ARG A C 1
ATOM 682 O O . ARG A 1 84 ? 11.938 39.344 32.5 1 93.38 84 ARG A O 1
ATOM 689 N N . THR A 1 85 ? 11.273 41.312 31.656 1 88.75 85 THR A N 1
ATOM 690 C CA . THR A 1 85 ? 12.359 41.375 30.688 1 88.75 85 THR A CA 1
ATOM 691 C C . THR A 1 85 ? 12.641 42.812 30.281 1 88.75 85 THR A C 1
ATOM 693 O O . THR A 1 85 ? 12.086 43.75 30.875 1 88.75 85 THR A O 1
ATOM 696 N N . PHE A 1 86 ? 13.617 42.938 29.406 1 83.5 86 PHE A N 1
ATOM 697 C CA . PHE A 1 86 ? 13.805 44.219 28.719 1 83.5 86 PHE A CA 1
ATOM 698 C C . PHE A 1 86 ? 13.133 44.219 27.359 1 83.5 86 PHE A C 1
ATOM 700 O O . PHE A 1 86 ? 13.375 43.312 26.547 1 83.5 86 PHE A O 1
ATOM 707 N N . GLN A 1 87 ? 12.289 45.156 27.078 1 86.12 87 GLN A N 1
ATOM 708 C CA . GLN A 1 87 ? 11.602 45.281 25.797 1 86.12 87 GLN A CA 1
ATOM 709 C C . GLN A 1 87 ? 12.172 46.406 24.953 1 86.12 87 GLN A C 1
ATOM 711 O O . GLN A 1 87 ? 12.508 47.469 25.5 1 86.12 87 GLN A O 1
ATOM 716 N N . ASN A 1 88 ? 12.227 46.031 23.656 1 83.5 88 ASN A N 1
ATOM 717 C CA . ASN A 1 88 ? 12.57 47.094 22.719 1 83.5 88 ASN A CA 1
ATOM 718 C C . ASN A 1 88 ? 11.367 47.969 22.391 1 83.5 88 ASN A C 1
ATOM 720 O O . ASN A 1 88 ? 10.406 47.5 21.781 1 83.5 88 ASN A O 1
ATOM 724 N N . VAL A 1 89 ? 11.445 49.125 22.781 1 86.06 89 VAL A N 1
ATOM 725 C CA . VAL A 1 89 ? 10.328 50.031 22.531 1 86.06 89 VAL A CA 1
ATOM 726 C C . VAL A 1 89 ? 10.758 51.125 21.562 1 86.06 89 VAL A C 1
ATOM 728 O O . VAL A 1 89 ? 11.719 51.844 21.812 1 86.06 89 VAL A O 1
ATOM 731 N N . GLN A 1 90 ? 10.008 51.188 20.562 1 86.5 90 GLN A N 1
ATOM 732 C CA . GLN A 1 90 ? 10.266 52.25 19.578 1 86.5 90 GLN A CA 1
ATOM 733 C C . GLN A 1 90 ? 9.82 53.594 20.125 1 86.5 90 GLN A C 1
ATOM 735 O O . GLN A 1 90 ? 8.695 53.75 20.594 1 86.5 90 GLN A O 1
ATOM 740 N N . GLN A 1 91 ? 10.711 54.531 20.016 1 86.12 91 GLN A N 1
ATOM 741 C CA . GLN A 1 91 ? 10.438 55.906 20.484 1 86.12 91 GLN A CA 1
ATOM 742 C C . GLN A 1 91 ? 9.828 56.75 19.375 1 86.12 91 GLN A C 1
ATOM 744 O O . GLN A 1 91 ? 9.852 56.375 18.203 1 86.12 91 GLN A O 1
ATOM 749 N N . ASN A 1 92 ? 9.305 57.844 19.719 1 87.69 92 ASN A N 1
ATOM 750 C CA . ASN A 1 92 ? 8.617 58.719 18.781 1 87.69 92 ASN A CA 1
ATOM 751 C C . ASN A 1 92 ? 9.555 59.188 17.672 1 87.69 92 ASN A C 1
ATOM 753 O O . ASN A 1 92 ? 9.102 59.562 16.578 1 87.69 92 ASN A O 1
ATOM 757 N N . ASP A 1 93 ? 10.875 59.188 18.031 1 82.94 93 ASP A N 1
ATOM 758 C CA . ASP A 1 93 ? 11.844 59.656 17.062 1 82.94 93 ASP A CA 1
ATOM 759 C C . ASP A 1 93 ? 12.344 58.5 16.172 1 82.94 93 ASP A C 1
ATOM 761 O O . ASP A 1 93 ? 13.242 58.688 15.352 1 82.94 93 ASP A O 1
ATOM 765 N N . GLY A 1 94 ? 11.836 57.375 16.422 1 80.69 94 GLY A N 1
ATOM 766 C CA . GLY A 1 94 ? 12.203 56.219 15.609 1 80.69 94 GLY A CA 1
ATOM 767 C C . GLY A 1 94 ? 13.312 55.406 16.219 1 80.69 94 GLY A C 1
ATOM 768 O O . GLY A 1 94 ? 13.578 54.281 15.766 1 80.69 94 GLY A O 1
ATOM 769 N N . SER A 1 95 ? 13.859 55.906 17.266 1 82.88 95 SER A N 1
ATOM 770 C CA . SER A 1 95 ? 14.922 55.156 17.922 1 82.88 95 SER A CA 1
ATOM 771 C C . SER A 1 95 ? 14.352 54 18.766 1 82.88 95 SER A C 1
ATOM 773 O O . SER A 1 95 ? 13.133 53.906 18.938 1 82.88 95 SER A O 1
ATOM 775 N N . ILE A 1 96 ? 15.203 53.094 19.203 1 84.06 96 ILE A N 1
ATOM 776 C CA . ILE A 1 96 ? 14.773 51.969 20.047 1 84.06 96 ILE A CA 1
ATOM 777 C C . ILE A 1 96 ? 15.383 52.094 21.438 1 84.06 96 ILE A C 1
ATOM 779 O O . ILE A 1 96 ? 16.594 52.281 21.578 1 84.06 96 ILE A O 1
ATOM 783 N N . ALA A 1 97 ? 14.516 52.125 22.406 1 83.06 97 ALA A N 1
ATOM 784 C CA . ALA A 1 97 ? 14.953 52.125 23.797 1 83.06 97 ALA A CA 1
ATOM 785 C C . ALA A 1 97 ? 14.75 50.75 24.438 1 83.06 97 ALA A C 1
ATOM 787 O O . ALA A 1 97 ? 13.742 50.094 24.188 1 83.06 97 ALA A O 1
ATOM 788 N N . PHE A 1 98 ? 15.773 50.312 25.266 1 83.62 98 PHE A N 1
ATOM 789 C CA . PHE A 1 98 ? 15.641 49.062 26.031 1 83.62 98 PHE A CA 1
ATOM 790 C C . PHE A 1 98 ? 15.062 49.344 27.422 1 83.62 98 PHE A C 1
ATOM 792 O O . PHE A 1 98 ? 15.773 49.875 28.297 1 83.62 98 PHE A O 1
ATOM 799 N N . VAL A 1 99 ? 13.781 48.969 27.625 1 85.56 99 VAL A N 1
ATOM 800 C CA . VAL A 1 99 ? 13.07 49.375 28.828 1 85.56 99 VAL A CA 1
ATOM 801 C C . VAL A 1 99 ? 12.758 48.125 29.672 1 85.56 99 VAL A C 1
ATOM 803 O O . VAL A 1 99 ? 12.227 47.125 29.141 1 85.56 99 VAL A O 1
ATOM 806 N N . PRO A 1 100 ? 13.055 48.156 30.922 1 86.38 100 PRO A N 1
ATOM 807 C CA . PRO A 1 100 ? 12.664 47.031 31.781 1 86.38 100 PRO A CA 1
ATOM 808 C C . PRO A 1 100 ? 11.156 46.969 32.031 1 86.38 100 PRO A C 1
ATOM 810 O O . PRO A 1 100 ? 10.531 47.969 32.312 1 86.38 100 PRO A O 1
ATOM 813 N N . VAL A 1 101 ? 10.641 45.844 31.875 1 90.5 101 VAL A N 1
ATOM 814 C CA . VAL A 1 101 ? 9.211 45.688 32.094 1 90.5 101 VAL A CA 1
ATOM 815 C C . VAL A 1 101 ? 8.953 44.438 32.938 1 90.5 101 VAL A C 1
ATOM 817 O O . VAL A 1 101 ? 9.758 43.531 32.969 1 90.5 101 VAL A O 1
ATOM 820 N N . SER A 1 102 ? 7.859 44.438 33.812 1 94.06 102 SER A N 1
ATOM 821 C CA . SER A 1 102 ? 7.336 43.312 34.594 1 94.06 102 SER A CA 1
ATOM 822 C C . SER A 1 102 ? 5.812 43.344 34.625 1 94.06 102 SER A C 1
ATOM 824 O O . SER A 1 102 ? 5.203 44.219 35.219 1 94.06 102 SER A O 1
ATOM 826 N N . TYR A 1 103 ? 5.316 42.438 33.906 1 94.75 103 TYR A N 1
ATOM 827 C CA . TYR A 1 103 ? 3.863 42.469 33.812 1 94.75 103 TYR A CA 1
ATOM 828 C C . TYR A 1 103 ? 3.291 41.094 33.562 1 94.75 103 TYR A C 1
ATOM 830 O O . TYR A 1 103 ? 4.031 40.156 33.25 1 94.75 103 TYR A O 1
ATOM 838 N N . ASN A 1 104 ? 1.963 40.906 33.844 1 96.25 104 ASN A N 1
ATOM 839 C CA . ASN A 1 104 ? 1.155 39.781 33.438 1 96.25 104 ASN A CA 1
ATOM 840 C C . ASN A 1 104 ? 0.072 40.188 32.438 1 96.25 104 ASN A C 1
ATOM 842 O O . ASN A 1 104 ? -0.707 41.094 32.688 1 96.25 104 ASN A O 1
ATOM 846 N N . TYR A 1 105 ? 0.132 39.562 31.266 1 96.12 105 TYR A N 1
ATOM 847 C CA . TYR A 1 105 ? -0.863 39.812 30.219 1 96.12 105 TYR A CA 1
ATOM 848 C C . TYR A 1 105 ? -1.672 38.531 29.922 1 96.12 105 TYR A C 1
ATOM 850 O O . TYR A 1 105 ? -1.187 37.625 29.25 1 96.12 105 TYR A O 1
ATOM 858 N N . SER A 1 106 ? -2.939 38.5 30.469 1 96.62 106 SER A N 1
ATOM 859 C CA . SER A 1 106 ? -3.818 37.344 30.297 1 96.62 106 SER A CA 1
ATOM 860 C C . SER A 1 106 ? -4.953 37.625 29.328 1 96.62 106 SER A C 1
ATOM 862 O O . SER A 1 106 ? -5.496 38.75 29.328 1 96.62 106 SER A O 1
ATOM 864 N N . THR A 1 107 ? -5.234 36.688 28.484 1 97 107 THR A N 1
ATOM 865 C CA . THR A 1 107 ? -6.305 36.875 27.5 1 97 107 THR A CA 1
ATOM 866 C C . THR A 1 107 ? -7.18 35.625 27.438 1 97 107 THR A C 1
ATOM 868 O O . THR A 1 107 ? -6.68 34.5 27.578 1 97 107 THR A O 1
ATOM 871 N N . VAL A 1 108 ? -8.492 35.75 27.266 1 95.88 108 VAL A N 1
ATOM 872 C CA . VAL A 1 108 ? -9.445 34.688 27.016 1 95.88 108 VAL A CA 1
ATOM 873 C C . VAL A 1 108 ? -10.406 35.094 25.906 1 95.88 108 VAL A C 1
ATOM 875 O O . VAL A 1 108 ? -10.977 36.156 25.938 1 95.88 108 VAL A O 1
ATOM 878 N N . ASP A 1 109 ? -10.492 34.219 24.953 1 97.12 109 ASP A N 1
ATOM 879 C CA . ASP A 1 109 ? -11.359 34.438 23.797 1 97.12 109 ASP A CA 1
ATOM 880 C C . ASP A 1 109 ? -12.352 33.312 23.609 1 97.12 109 ASP A C 1
ATOM 882 O O . ASP A 1 109 ? -11.953 32.125 23.594 1 97.12 109 ASP A O 1
ATOM 886 N N . LEU A 1 110 ? -13.609 33.562 23.609 1 97.31 110 LEU A N 1
ATOM 887 C CA . LEU A 1 110 ? -14.672 32.625 23.281 1 97.31 110 LEU A CA 1
ATOM 888 C C . LEU A 1 110 ? -15.281 32.938 21.922 1 97.31 110 LEU A C 1
ATOM 890 O O . LEU A 1 110 ? -15.734 34.062 21.688 1 97.31 110 LEU A O 1
ATOM 894 N N . SER A 1 111 ? -15.258 31.922 21.031 1 97.25 111 SER A N 1
ATOM 895 C CA . SER A 1 111 ? -15.703 32.219 19.672 1 97.25 111 SER A CA 1
ATOM 896 C C . SER A 1 111 ? -16.594 31.125 19.125 1 97.25 111 SER A C 1
ATOM 898 O O . SER A 1 111 ? -16.266 29.938 19.25 1 97.25 111 SER A O 1
ATOM 900 N N . LEU A 1 112 ? -17.781 31.469 18.641 1 97.44 112 LEU A N 1
ATOM 901 C CA . LEU A 1 112 ? -18.672 30.609 17.875 1 97.44 112 LEU A CA 1
ATOM 902 C C . LEU A 1 112 ? -18.594 30.922 16.391 1 97.44 112 LEU A C 1
ATOM 904 O O . LEU A 1 112 ? -18.922 32.031 15.961 1 97.44 112 LEU A O 1
ATOM 908 N N . SER A 1 113 ? -18.125 29.938 15.602 1 96.88 113 SER A N 1
ATOM 909 C CA . SER A 1 113 ? -17.922 30.172 14.172 1 96.88 113 SER A CA 1
ATOM 910 C C . SER A 1 113 ? -18.656 29.141 13.336 1 96.88 113 SER A C 1
ATOM 912 O O . SER A 1 113 ? -18.812 27.984 13.75 1 96.88 113 SER A O 1
ATOM 914 N N . GLN A 1 114 ? -19.188 29.562 12.18 1 96.5 114 GLN A N 1
ATOM 915 C CA . GLN A 1 114 ? -19.906 28.688 11.25 1 96.5 114 GLN A CA 1
ATOM 916 C C . GLN A 1 114 ? -19.5 28.969 9.805 1 96.5 114 GLN A C 1
ATOM 918 O O . GLN A 1 114 ? -19.531 30.125 9.359 1 96.5 114 GLN A O 1
ATOM 923 N N . SER A 1 115 ? -19.094 27.891 9.141 1 95.62 115 SER A N 1
ATOM 924 C CA . SER A 1 115 ? -18.781 28 7.719 1 95.62 115 SER A CA 1
ATOM 925 C C . SER A 1 115 ? -20.047 28.062 6.875 1 95.62 115 SER A C 1
ATOM 927 O O . SER A 1 115 ? -21.031 27.359 7.164 1 95.62 115 SER A O 1
ATOM 929 N N . ILE A 1 116 ? -20.062 28.891 5.883 1 95.5 116 ILE A N 1
ATOM 930 C CA . ILE A 1 116 ? -21.203 29.047 4.98 1 95.5 116 ILE A CA 1
ATOM 931 C C . ILE A 1 116 ? -20.906 28.328 3.66 1 95.5 116 ILE A C 1
ATOM 933 O O . ILE A 1 116 ? -20.203 28.875 2.801 1 95.5 116 ILE A O 1
ATOM 937 N N . GLY A 1 117 ? -21.625 27.281 3.379 1 94.06 117 GLY A N 1
ATOM 938 C CA . GLY A 1 117 ? -21.406 26.453 2.205 1 94.06 117 GLY A CA 1
ATOM 939 C C . GLY A 1 117 ? -21.688 27.188 0.901 1 94.06 117 GLY A C 1
ATOM 940 O O . GLY A 1 117 ? -20.953 27 -0.081 1 94.06 117 GLY A O 1
ATOM 941 N N . LEU A 1 118 ? -22.594 28.031 0.814 1 93.5 118 LEU A N 1
ATOM 942 C CA . LEU A 1 118 ? -23.078 28.672 -0.401 1 93.5 118 LEU A CA 1
ATOM 943 C C . LEU A 1 118 ? -22.062 29.703 -0.899 1 93.5 118 LEU A C 1
ATOM 945 O O . LEU A 1 118 ? -21.828 29.828 -2.104 1 93.5 118 LEU A O 1
ATOM 949 N N . THR A 1 119 ? -21.359 30.406 0.081 1 95.19 119 THR A N 1
ATOM 950 C CA . THR A 1 119 ? -20.516 31.531 -0.321 1 95.19 119 THR A CA 1
ATOM 951 C C . THR A 1 119 ? -19.047 31.219 -0.07 1 95.19 119 THR A C 1
ATOM 953 O O . THR A 1 119 ? -18.156 31.906 -0.579 1 95.19 119 THR A O 1
ATOM 956 N N . GLY A 1 120 ? -18.797 30.219 0.734 1 95.75 120 GLY A N 1
ATOM 957 C CA . GLY A 1 120 ? -17.422 29.859 1.064 1 95.75 120 GLY A CA 1
ATOM 958 C C . GLY A 1 120 ? -16.859 30.672 2.211 1 95.75 120 GLY A C 1
ATOM 959 O O . GLY A 1 120 ? -15.68 30.531 2.555 1 95.75 120 GLY A O 1
ATOM 960 N N . GLY A 1 121 ? -17.656 31.469 2.803 1 96.44 121 GLY A N 1
ATOM 961 C CA . GLY A 1 121 ? -17.203 32.344 3.887 1 96.44 121 GLY A CA 1
ATOM 962 C C . GLY A 1 121 ? -17.469 31.75 5.262 1 96.44 121 GLY A C 1
ATOM 963 O O . GLY A 1 121 ? -17.734 30.547 5.387 1 96.44 121 GLY A O 1
ATOM 964 N N . GLU A 1 122 ? -17.203 32.562 6.266 1 97.44 122 GLU A N 1
ATOM 965 C CA . GLU A 1 122 ? -17.375 32.188 7.664 1 97.44 122 GLU A CA 1
ATOM 966 C C . GLU A 1 122 ? -17.922 33.344 8.484 1 97.44 122 GLU A C 1
ATOM 968 O O . GLU A 1 122 ? -17.531 34.5 8.297 1 97.44 122 GLU A O 1
ATOM 973 N N . VAL A 1 123 ? -18.969 33.062 9.258 1 97.62 123 VAL A N 1
ATOM 974 C CA . VAL A 1 123 ? -19.484 34.031 10.219 1 97.62 123 VAL A CA 1
ATOM 975 C C . VAL A 1 123 ? -19.125 33.594 11.641 1 97.62 123 VAL A C 1
ATOM 977 O O . VAL A 1 123 ? -19.062 32.375 11.93 1 97.62 123 VAL A O 1
ATOM 980 N N . PHE A 1 124 ? -18.797 34.562 12.422 1 97.56 124 PHE A N 1
ATOM 981 C CA . PHE A 1 124 ? -18.453 34.188 13.789 1 97.56 124 PHE A CA 1
ATOM 982 C C . PHE A 1 124 ? -18.953 35.25 14.773 1 97.56 124 PHE A C 1
ATOM 984 O O . PHE A 1 124 ? -19.172 36.406 14.406 1 97.56 124 PHE A O 1
ATOM 991 N N . ILE A 1 125 ? -19.266 34.812 15.992 1 97.44 125 ILE A N 1
ATOM 992 C CA . ILE A 1 125 ? -19.547 35.625 17.172 1 97.44 125 ILE A CA 1
ATOM 993 C C . ILE A 1 125 ? -18.516 35.344 18.266 1 97.44 125 ILE A C 1
ATOM 995 O O . ILE A 1 125 ? -18.25 34.188 18.562 1 97.44 125 ILE A O 1
ATOM 999 N N . SER A 1 126 ? -17.875 36.438 18.734 1 96.5 126 SER A N 1
ATOM 1000 C CA . SER A 1 126 ? -16.797 36.188 19.703 1 96.5 126 SER A CA 1
ATOM 1001 C C . SER A 1 126 ? -16.922 37.125 20.891 1 96.5 126 SER A C 1
ATOM 1003 O O . SER A 1 126 ? -17.578 38.156 20.812 1 96.5 126 SER A O 1
ATOM 1005 N N . SER A 1 127 ? -16.422 36.656 22 1 95.56 127 SER A N 1
ATOM 1006 C CA . SER A 1 127 ? -16.25 37.406 23.219 1 95.56 127 SER A CA 1
ATOM 1007 C C . SER A 1 127 ? -14.82 37.312 23.75 1 95.56 127 SER A C 1
ATOM 1009 O O . SER A 1 127 ? -14.273 36.219 23.844 1 95.56 127 SER A O 1
ATOM 1011 N N . LYS A 1 128 ? -14.195 38.5 23.984 1 95.62 128 LYS A N 1
ATOM 1012 C CA . LYS A 1 128 ? -12.797 38.5 24.422 1 95.62 128 LYS A CA 1
ATOM 1013 C C . LYS A 1 128 ? -12.625 39.344 25.688 1 95.62 128 LYS A C 1
ATOM 1015 O O . LYS A 1 128 ? -13.258 40.375 25.844 1 95.62 128 LYS A O 1
ATOM 1020 N N . ILE A 1 129 ? -11.797 38.844 26.625 1 95 129 ILE A N 1
ATOM 1021 C CA . ILE A 1 129 ? -11.414 39.594 27.812 1 95 129 ILE A CA 1
ATOM 1022 C C . ILE A 1 129 ? -9.898 39.5 28.016 1 95 129 ILE A C 1
ATOM 1024 O O . ILE A 1 129 ? -9.297 38.469 27.781 1 95 129 ILE A O 1
ATOM 1028 N N . GLU A 1 130 ? -9.344 40.656 28.297 1 96.12 130 GLU A N 1
ATOM 1029 C CA . GLU A 1 130 ? -7.906 40.75 28.531 1 96.12 130 GLU A CA 1
ATOM 1030 C C . GLU A 1 130 ? -7.605 41.469 29.844 1 96.12 130 GLU A C 1
ATOM 1032 O O . GLU A 1 130 ? -8.305 42.406 30.219 1 96.12 130 GLU A O 1
ATOM 1037 N N . GLN A 1 131 ? -6.613 41.031 30.578 1 96.19 131 GLN A N 1
ATOM 1038 C CA . GLN A 1 131 ? -6.129 41.656 31.797 1 96.19 131 GLN A CA 1
ATOM 1039 C C . GLN A 1 131 ? -4.641 41.969 31.703 1 96.19 131 GLN A C 1
ATOM 1041 O O . GLN A 1 131 ? -3.838 41.125 31.297 1 96.19 131 GLN A O 1
ATOM 1046 N N . PHE A 1 132 ? -4.285 43.188 31.953 1 95.38 132 PHE A N 1
ATOM 1047 C CA . PHE A 1 132 ? -2.902 43.656 32 1 95.38 132 PHE A CA 1
ATOM 1048 C C . PHE A 1 132 ? -2.547 44.125 33.406 1 95.38 132 PHE A C 1
ATOM 1050 O O . PHE A 1 132 ? -3.113 45.094 33.906 1 95.38 132 PHE A O 1
ATOM 1057 N N . LYS A 1 133 ? -1.659 43.438 34.031 1 96.12 133 LYS A N 1
ATOM 1058 C CA . LYS A 1 133 ? -1.18 43.812 35.344 1 96.12 133 LYS A CA 1
ATOM 1059 C C . LYS A 1 133 ? 0.284 44.25 35.312 1 96.12 133 LYS A C 1
ATOM 1061 O O . LYS A 1 133 ? 1.157 43.469 34.969 1 96.12 133 LYS A O 1
ATOM 1066 N N . ASN A 1 134 ? 0.52 45.438 35.656 1 95.38 134 ASN A N 1
ATOM 1067 C CA . ASN A 1 134 ? 1.873 45.969 35.75 1 95.38 134 ASN A CA 1
ATOM 1068 C C . ASN A 1 134 ? 2.43 45.844 37.156 1 95.38 134 ASN A C 1
ATOM 1070 O O . ASN A 1 134 ? 1.923 46.469 38.094 1 95.38 134 ASN A O 1
ATOM 1074 N N . PHE A 1 135 ? 3.551 45.25 37.312 1 94 135 PHE A N 1
ATOM 1075 C CA . PHE A 1 135 ? 4.059 44.969 38.656 1 94 135 PHE A CA 1
ATOM 1076 C C . PHE A 1 135 ? 4.941 46.094 39.188 1 94 135 PHE A C 1
ATOM 1078 O O . PHE A 1 135 ? 5.184 46.188 40.375 1 94 135 PHE A O 1
ATOM 1085 N N . TYR A 1 136 ? 5.457 46.906 38.219 1 90.81 136 TYR A N 1
ATOM 1086 C CA . TYR A 1 136 ? 6.293 48.031 38.656 1 90.81 136 TYR A CA 1
ATOM 1087 C C . TYR A 1 136 ? 5.457 49.094 39.344 1 90.81 136 TYR A C 1
ATOM 1089 O O . TYR A 1 136 ? 5.859 49.656 40.375 1 90.81 136 TYR A O 1
ATOM 1097 N N . ILE A 1 137 ? 4.301 49.469 38.75 1 91.06 137 ILE A N 1
ATOM 1098 C CA . ILE A 1 137 ? 3.471 50.531 39.312 1 91.06 137 ILE A CA 1
ATOM 1099 C C . ILE A 1 137 ? 2.23 49.938 39.969 1 91.06 137 ILE A C 1
ATOM 1101 O O . ILE A 1 137 ? 1.331 50.656 40.406 1 91.06 137 ILE A O 1
ATOM 1105 N N . ASP A 1 138 ? 2.084 48.625 40.094 1 91.31 138 ASP A N 1
ATOM 1106 C CA . ASP A 1 138 ? 1.001 47.875 40.688 1 91.31 138 ASP A CA 1
ATOM 1107 C C . ASP A 1 138 ? -0.357 48.312 40.156 1 91.31 138 ASP A C 1
ATOM 1109 O O . ASP A 1 138 ? -1.246 48.688 40.938 1 91.31 138 ASP A O 1
ATOM 1113 N N . GLN A 1 139 ? -0.488 48.375 38.906 1 93.19 139 GLN A N 1
ATOM 1114 C CA . GLN A 1 139 ? -1.725 48.75 38.25 1 93.19 139 GLN A CA 1
ATOM 1115 C C . GLN A 1 139 ? -2.289 47.625 37.406 1 93.19 139 GLN A C 1
ATOM 1117 O O . GLN A 1 139 ? -1.54 46.906 36.75 1 93.19 139 GLN A O 1
ATOM 1122 N N . THR A 1 140 ? -3.621 47.375 37.625 1 93.94 140 THR A N 1
ATOM 1123 C CA . THR A 1 140 ? -4.328 46.375 36.844 1 93.94 140 THR A CA 1
ATOM 1124 C C . THR A 1 140 ? -5.348 47.031 35.906 1 93.94 140 THR A C 1
ATOM 1126 O O . THR A 1 140 ? -6.094 47.906 36.312 1 93.94 140 THR A O 1
ATOM 1129 N N . GLN A 1 141 ? -5.289 46.688 34.625 1 94.62 141 GLN A N 1
ATOM 1130 C CA . GLN A 1 141 ? -6.234 47.188 33.656 1 94.62 141 GLN A CA 1
ATOM 1131 C C . GLN A 1 141 ? -6.91 46.031 32.906 1 94.62 141 GLN A C 1
ATOM 1133 O O . GLN A 1 141 ? -6.297 44.969 32.688 1 94.62 141 GLN A O 1
ATOM 1138 N N . TYR A 1 142 ? -8.211 46.25 32.719 1 94.31 142 TYR A N 1
ATOM 1139 C CA . TYR A 1 142 ? -8.984 45.25 31.984 1 94.31 142 TYR A CA 1
ATOM 1140 C C . TYR A 1 142 ? -9.5 45.844 30.672 1 94.31 142 TYR A C 1
ATOM 1142 O O . TYR A 1 142 ? -9.82 47.062 30.609 1 94.31 142 TYR A O 1
ATOM 1150 N N . SER A 1 143 ? -9.438 45.031 29.625 1 93.62 143 SER A N 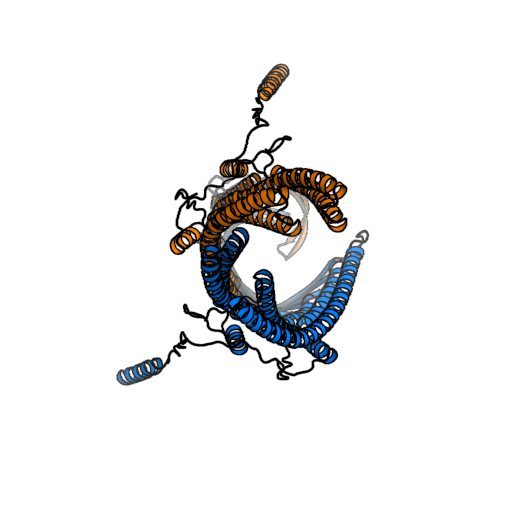1
ATOM 1151 C CA . SER A 1 143 ? -10.086 45.344 28.359 1 93.62 143 SER A CA 1
ATOM 1152 C C . SER A 1 143 ? -10.977 44.219 27.891 1 93.62 143 SER A C 1
ATOM 1154 O O . SER A 1 143 ? -10.672 43.031 28.109 1 93.62 143 SER A O 1
ATOM 1156 N N . SER A 1 144 ? -12.125 44.594 27.422 1 92.25 144 SER A N 1
ATOM 1157 C CA . SER A 1 144 ? -13.031 43.531 26.984 1 92.25 144 SER A CA 1
ATOM 1158 C C . SER A 1 144 ? -13.711 43.906 25.672 1 92.25 144 SER A C 1
ATOM 1160 O O . SER A 1 144 ? -13.883 45.094 25.359 1 92.25 144 SER A O 1
ATOM 1162 N N . LYS A 1 145 ? -13.906 42.906 24.922 1 92.94 145 LYS A N 1
ATOM 1163 C CA . LYS A 1 145 ? -14.852 42.906 23.812 1 92.94 145 LYS A CA 1
ATOM 1164 C C . LYS A 1 145 ? -15.992 41.938 24.062 1 92.94 145 LYS A C 1
ATOM 1166 O O . LYS A 1 145 ? -15.945 40.781 23.578 1 92.94 145 LYS A O 1
ATOM 1171 N N . PRO A 1 146 ? -17.062 42.438 24.719 1 90.44 146 PRO A N 1
ATOM 1172 C CA . PRO A 1 146 ? -18.109 41.531 25.203 1 90.44 146 PRO A CA 1
ATOM 1173 C C . PRO A 1 146 ? -18.75 40.719 24.094 1 90.44 146 PRO A C 1
ATOM 1175 O O . PRO A 1 146 ? -19.047 39.531 24.281 1 90.44 146 PRO A O 1
ATOM 1178 N N . THR A 1 147 ? -19.031 41.375 23 1 91.25 147 THR A N 1
ATOM 1179 C CA . THR A 1 147 ? -19.594 40.656 21.844 1 91.25 147 THR A CA 1
ATOM 1180 C C . THR A 1 147 ? -19.203 41.344 20.547 1 91.25 147 THR A C 1
ATOM 1182 O O . THR A 1 147 ? -19.297 42.562 20.438 1 91.25 147 THR A O 1
ATOM 1185 N N . PHE A 1 148 ? -18.719 40.562 19.734 1 92.94 148 PHE A N 1
ATOM 1186 C CA . PHE A 1 148 ? -18.531 41.094 18.391 1 92.94 148 PHE A CA 1
ATOM 1187 C C . PHE A 1 148 ? -18.812 40.031 17.344 1 92.94 148 PHE A C 1
ATOM 1189 O O . PHE A 1 148 ? -18.562 38.844 17.562 1 92.94 148 PHE A O 1
ATOM 1196 N N . ILE A 1 149 ? -19.453 40.469 16.312 1 96.94 149 ILE A N 1
ATOM 1197 C CA . ILE A 1 149 ? -19.844 39.625 15.188 1 96.94 149 ILE A CA 1
ATOM 1198 C C . ILE A 1 149 ? -18.953 39.938 13.984 1 96.94 149 ILE A C 1
ATOM 1200 O O . ILE A 1 149 ? -18.656 41.094 13.727 1 96.94 149 ILE A O 1
ATOM 1204 N N . GLY A 1 150 ? -18.531 38.875 13.367 1 97.5 150 GLY A N 1
ATOM 1205 C CA . GLY A 1 150 ? -17.672 39.094 12.203 1 97.5 150 GLY A CA 1
ATOM 1206 C C . GLY A 1 150 ? -18 38.156 11.055 1 97.5 150 GLY A C 1
ATOM 1207 O O . GLY A 1 150 ? -18.688 37.156 11.234 1 97.5 150 GLY A O 1
ATOM 1208 N N . ILE A 1 151 ? -17.562 38.594 9.852 1 97.38 151 ILE A N 1
ATOM 1209 C CA . ILE A 1 151 ? -17.703 37.781 8.648 1 97.38 151 ILE A CA 1
ATOM 1210 C C . ILE A 1 151 ? -16.391 37.812 7.852 1 97.38 151 ILE A C 1
ATOM 1212 O O . ILE A 1 151 ? -15.734 38.844 7.762 1 97.38 151 ILE A O 1
ATOM 1216 N N . LYS A 1 152 ? -15.977 36.688 7.488 1 97.75 152 LYS A N 1
ATOM 1217 C CA . LYS A 1 152 ? -14.898 36.5 6.52 1 97.75 152 LYS A CA 1
ATOM 1218 C C . LYS A 1 152 ? -15.422 35.906 5.219 1 97.75 152 LYS A C 1
ATOM 1220 O O . LYS A 1 152 ? -15.938 34.781 5.203 1 97.75 152 LYS A O 1
ATOM 1225 N N . GLN A 1 153 ? -15.289 36.656 4.094 1 97.62 153 GLN A N 1
ATOM 1226 C CA . GLN A 1 153 ? -15.906 36.219 2.846 1 97.62 153 GLN A CA 1
ATOM 1227 C C . GLN A 1 153 ? -14.922 36.312 1.686 1 97.62 153 GLN A C 1
ATOM 1229 O O . GLN A 1 153 ? -14.562 37.406 1.248 1 97.62 153 GLN A O 1
ATOM 1234 N N . PRO A 1 154 ? -14.484 35.125 1.249 1 97 154 PRO A N 1
ATOM 1235 C CA . PRO A 1 154 ? -13.727 35.188 -0.006 1 97 154 PRO A CA 1
ATOM 1236 C C . PRO A 1 154 ? -14.594 35.594 -1.198 1 97 154 PRO A C 1
ATOM 1238 O O . PRO A 1 154 ? -15.75 35.156 -1.296 1 97 154 PRO A O 1
ATOM 1241 N N . LEU A 1 155 ? -14.078 36.438 -2.016 1 95.94 155 LEU A N 1
ATOM 1242 C CA . LEU A 1 155 ? -14.805 36.906 -3.191 1 95.94 155 LEU A CA 1
ATOM 1243 C C . LEU A 1 155 ? -14.086 36.5 -4.473 1 95.94 155 LEU A C 1
ATOM 1245 O O . LEU A 1 155 ? -12.867 36.594 -4.574 1 95.94 155 LEU A O 1
ATOM 1249 N N . PHE A 1 156 ? -14.844 36.031 -5.477 1 94.44 156 PHE A N 1
ATOM 1250 C CA . PHE A 1 156 ? -14.352 35.625 -6.797 1 94.44 156 PHE A CA 1
ATOM 1251 C C . PHE A 1 156 ? -13.32 34.531 -6.684 1 94.44 156 PHE A C 1
ATOM 1253 O O . PHE A 1 156 ? -12.398 34.438 -7.492 1 94.44 156 PHE A O 1
ATOM 1260 N N . SER A 1 157 ? -13.375 33.719 -5.559 1 94 157 SER A N 1
ATOM 1261 C CA . SER A 1 157 ? -12.445 32.656 -5.297 1 94 157 SER A CA 1
ATOM 1262 C C . SER A 1 157 ? -13.141 31.281 -5.387 1 94 157 SER A C 1
ATOM 1264 O O . SER A 1 157 ? -14.359 31.219 -5.531 1 94 157 SER A O 1
ATOM 1266 N N . TYR A 1 158 ? -12.297 30.281 -5.453 1 94.88 158 TYR A N 1
ATOM 1267 C CA . TYR A 1 158 ? -12.773 28.891 -5.426 1 94.88 158 TYR A CA 1
ATOM 1268 C C . TYR A 1 158 ? -13.477 28.594 -4.113 1 94.88 158 TYR A C 1
ATOM 1270 O O . TYR A 1 158 ? -12.961 28.891 -3.035 1 94.88 158 TYR A O 1
ATOM 1278 N N . ASN A 1 159 ? -14.727 28.109 -4.156 1 96.19 159 ASN A N 1
ATOM 1279 C CA . ASN A 1 159 ? -15.484 27.719 -2.975 1 96.19 159 ASN A CA 1
ATOM 1280 C C . ASN A 1 159 ? -15.422 26.203 -2.748 1 96.19 159 ASN A C 1
ATOM 1282 O O . ASN A 1 159 ? -16.234 25.469 -3.289 1 96.19 159 ASN A O 1
ATOM 1286 N N . ALA A 1 160 ? -14.523 25.766 -1.938 1 96.19 160 ALA A N 1
ATOM 1287 C CA . ALA A 1 160 ? -14.328 24.344 -1.657 1 96.19 160 ALA A CA 1
ATOM 1288 C C . ALA A 1 160 ? -15.531 23.766 -0.925 1 96.19 160 ALA A C 1
ATOM 1290 O O . ALA A 1 160 ? -15.906 22.609 -1.152 1 96.19 160 ALA A O 1
ATOM 1291 N N . LEU A 1 161 ? -16.188 24.562 -0.066 1 96.19 161 LEU A N 1
ATOM 1292 C CA . LEU A 1 161 ? -17.297 24.094 0.744 1 96.19 161 LEU A CA 1
ATOM 1293 C C . LEU A 1 161 ? -18.5 23.734 -0.133 1 96.19 161 LEU A C 1
ATOM 1295 O O . LEU A 1 161 ? -19.172 22.734 0.116 1 96.19 161 LEU A O 1
ATOM 1299 N N . ARG A 1 162 ? -18.75 24.547 -1.104 1 96.19 162 ARG A N 1
ATOM 1300 C CA . ARG A 1 162 ? -19.859 24.297 -2.014 1 96.19 162 ARG A CA 1
ATOM 1301 C C . ARG A 1 162 ? -19.672 22.984 -2.77 1 96.19 162 ARG A C 1
ATOM 1303 O O . ARG A 1 162 ? -20.609 22.203 -2.908 1 96.19 162 ARG A O 1
ATOM 1310 N N . TRP A 1 163 ? -18.516 22.781 -3.297 1 96.62 163 TRP A N 1
ATOM 1311 C CA . TRP A 1 163 ? -18.219 21.562 -4.059 1 96.62 163 TRP A CA 1
ATOM 1312 C C . TRP A 1 163 ? -18.234 20.344 -3.156 1 96.62 163 TRP A C 1
ATOM 1314 O O . TRP A 1 163 ? -18.734 19.281 -3.545 1 96.62 163 TRP A O 1
ATOM 1324 N N . ASP A 1 164 ? -17.703 20.484 -1.926 1 96.12 164 ASP A N 1
ATOM 1325 C CA . ASP A 1 164 ? -17.719 19.359 -0.989 1 96.12 164 ASP A CA 1
ATOM 1326 C C . ASP A 1 164 ? -19.141 18.938 -0.656 1 96.12 164 ASP A C 1
ATOM 1328 O O . ASP A 1 164 ? -19.422 17.75 -0.494 1 96.12 164 ASP A O 1
ATOM 1332 N N . ARG A 1 165 ? -20 19.859 -0.505 1 95.44 165 ARG A N 1
ATOM 1333 C CA . ARG A 1 165 ? -21.406 19.578 -0.214 1 95.44 165 ARG A CA 1
ATOM 1334 C C . ARG A 1 165 ? -22.031 18.734 -1.322 1 95.44 165 ARG A C 1
ATOM 1336 O O . ARG A 1 165 ? -22.922 17.922 -1.063 1 95.44 165 ARG A O 1
ATOM 1343 N N . LYS A 1 166 ? -21.516 18.906 -2.523 1 96.44 166 LYS A N 1
ATOM 1344 C CA . LYS A 1 166 ? -22.031 18.156 -3.664 1 96.44 166 LYS A CA 1
ATOM 1345 C C . LYS A 1 166 ? -21.359 16.797 -3.785 1 96.44 166 LYS A C 1
ATOM 1347 O O . LYS A 1 166 ? -22 15.805 -4.137 1 96.44 166 LYS A O 1
ATOM 1352 N N . ILE A 1 167 ? -20.109 16.672 -3.439 1 97.31 167 ILE A N 1
ATOM 1353 C CA . ILE A 1 167 ? -19.281 15.516 -3.762 1 97.31 167 ILE A CA 1
ATOM 1354 C C . ILE A 1 167 ? -19.312 14.523 -2.596 1 97.31 167 ILE A C 1
ATOM 1356 O O . ILE A 1 167 ? -19.391 13.312 -2.805 1 97.31 167 ILE A O 1
ATOM 1360 N N . GLN A 1 168 ? -19.344 14.984 -1.33 1 96.62 168 GLN A N 1
ATOM 1361 C CA . GLN A 1 168 ? -19.156 14.125 -0.169 1 96.62 168 GLN A CA 1
ATOM 1362 C C . GLN A 1 168 ? -20.344 13.172 0.002 1 96.62 168 GLN A C 1
ATOM 1364 O O . GLN A 1 168 ? -20.156 12.008 0.368 1 96.62 168 GLN A O 1
ATOM 1369 N N . PRO A 1 169 ? -21.625 13.625 -0.231 1 96.75 169 PRO A N 1
ATOM 1370 C CA . PRO A 1 169 ? -22.734 12.672 -0.163 1 96.75 169 PRO A CA 1
ATOM 1371 C C . PRO A 1 169 ? -22.578 11.531 -1.166 1 96.75 169 PRO A C 1
ATOM 1373 O O . PRO A 1 169 ? -22.969 10.391 -0.872 1 96.75 169 PRO A O 1
ATOM 1376 N N . LEU A 1 170 ? -22.031 11.82 -2.314 1 97.19 170 LEU A N 1
ATOM 1377 C CA . LEU A 1 170 ? -21.812 10.789 -3.316 1 97.19 170 LEU A CA 1
ATOM 1378 C C . LEU A 1 170 ? -20.734 9.812 -2.855 1 97.19 170 LEU A C 1
ATOM 1380 O O . LEU A 1 170 ? -20.844 8.602 -3.094 1 97.19 170 LEU A O 1
ATOM 1384 N N . ARG A 1 171 ? -19.719 10.305 -2.193 1 96.69 171 ARG A N 1
ATOM 1385 C CA . ARG A 1 171 ? -18.672 9.438 -1.651 1 96.69 171 ARG A CA 1
ATOM 1386 C C . ARG A 1 171 ? -19.25 8.453 -0.641 1 96.69 171 ARG A C 1
ATOM 1388 O O . ARG A 1 171 ? -18.906 7.27 -0.657 1 96.69 171 ARG A O 1
ATOM 1395 N N . TYR A 1 172 ? -20.125 8.945 0.213 1 97.19 172 TYR A N 1
ATOM 1396 C CA . TYR A 1 172 ? -20.75 8.086 1.214 1 97.19 172 TYR A CA 1
ATOM 1397 C C . TYR A 1 172 ? -21.672 7.07 0.559 1 97.19 172 TYR A C 1
ATOM 1399 O O . TYR A 1 172 ? -21.641 5.883 0.893 1 97.19 172 TYR A O 1
ATOM 1407 N N . ALA A 1 173 ? -22.453 7.543 -0.392 1 96.25 173 ALA A N 1
ATOM 1408 C CA . ALA A 1 173 ? -23.344 6.645 -1.115 1 96.25 173 ALA A CA 1
ATOM 1409 C C . ALA A 1 173 ? -22.562 5.555 -1.841 1 96.25 173 ALA A C 1
ATOM 1411 O O . ALA A 1 173 ? -22.953 4.391 -1.845 1 96.25 173 ALA A O 1
ATOM 1412 N N . GLU A 1 174 ? -21.484 5.918 -2.469 1 96.25 174 GLU A N 1
ATOM 1413 C CA . GLU A 1 174 ? -20.594 4.98 -3.145 1 96.25 174 GLU A CA 1
ATOM 1414 C C . GLU A 1 174 ? -20.078 3.92 -2.18 1 96.25 174 GLU A C 1
ATOM 1416 O O . GLU A 1 174 ? -20.016 2.736 -2.52 1 96.25 174 GLU A O 1
ATOM 1421 N N . SER A 1 175 ? -19.719 4.34 -0.958 1 96.25 175 SER A N 1
ATOM 1422 C CA . SER A 1 175 ? -19.156 3.42 0.026 1 96.25 175 SER A CA 1
ATOM 1423 C C . SER A 1 175 ? -20.203 2.404 0.491 1 96.25 175 SER A C 1
ATOM 1425 O O . SER A 1 175 ? -19.859 1.255 0.784 1 96.25 175 SER A O 1
ATOM 1427 N N . GLN A 1 176 ? -21.469 2.83 0.55 1 95 176 GLN A N 1
ATOM 1428 C CA . GLN A 1 176 ? -22.531 1.911 0.936 1 95 176 GLN A CA 1
ATOM 1429 C C . GLN A 1 176 ? -22.719 0.822 -0.116 1 95 176 GLN A C 1
ATOM 1431 O O . GLN A 1 176 ? -22.875 -0.355 0.221 1 95 176 GLN A O 1
ATOM 1436 N N . LYS A 1 177 ? -22.734 1.23 -1.333 1 94.25 177 LYS A N 1
ATOM 1437 C CA . LYS A 1 177 ? -22.859 0.263 -2.42 1 94.25 177 LYS A CA 1
ATOM 1438 C C . LYS A 1 177 ? -21.625 -0.644 -2.486 1 94.25 177 LYS A C 1
ATOM 1440 O O . LYS A 1 177 ? -21.75 -1.845 -2.734 1 94.25 177 LYS A O 1
ATOM 1445 N N . LYS A 1 178 ? -20.453 -0.047 -2.252 1 95.44 178 LYS A N 1
ATOM 1446 C CA . LYS A 1 178 ? -19.203 -0.82 -2.256 1 95.44 178 LYS A CA 1
ATOM 1447 C C . LYS A 1 178 ? -19.234 -1.89 -1.167 1 95.44 178 LYS A C 1
ATOM 1449 O O . LYS A 1 178 ? -18.719 -2.994 -1.366 1 95.44 178 LYS A O 1
ATOM 1454 N N . PHE A 1 179 ? -19.906 -1.581 -0.036 1 96.31 179 PHE A N 1
ATOM 1455 C CA . PHE A 1 179 ? -20.031 -2.559 1.038 1 96.31 179 PHE A CA 1
ATOM 1456 C C . PHE A 1 179 ? -20.844 -3.768 0.577 1 96.31 179 PHE A C 1
ATOM 1458 O O . PHE A 1 179 ? -20.438 -4.91 0.788 1 96.31 179 PHE A O 1
ATOM 1465 N N . SER A 1 180 ? -21.875 -3.496 -0.089 1 94.31 180 SER A N 1
ATOM 1466 C CA . SER A 1 180 ? -22.703 -4.582 -0.59 1 94.31 180 SER A CA 1
ATOM 1467 C C . SER A 1 180 ? -21.953 -5.441 -1.598 1 94.31 180 SER A C 1
ATOM 1469 O O . SER A 1 180 ? -22.078 -6.668 -1.584 1 94.31 180 SER A O 1
ATOM 1471 N N . GLU A 1 181 ? -21.188 -4.816 -2.432 1 94.56 181 GLU A N 1
ATOM 1472 C CA . GLU A 1 181 ? -20.375 -5.527 -3.412 1 94.56 181 GLU A CA 1
ATOM 1473 C C . GLU A 1 181 ? -19.312 -6.383 -2.727 1 94.56 181 GLU A C 1
ATOM 1475 O O . GLU A 1 181 ? -19.078 -7.527 -3.125 1 94.56 181 GLU A O 1
ATOM 1480 N N . ASP A 1 182 ? -18.688 -5.805 -1.705 1 95.38 182 ASP A N 1
ATOM 1481 C CA . ASP A 1 182 ? -17.641 -6.516 -0.992 1 95.38 182 ASP A CA 1
ATOM 1482 C C . ASP A 1 182 ? -18.188 -7.758 -0.294 1 95.38 182 ASP A C 1
ATOM 1484 O O . ASP A 1 182 ? -17.531 -8.805 -0.277 1 95.38 182 ASP A O 1
ATOM 1488 N N . ILE A 1 183 ? -19.312 -7.645 0.237 1 96.06 183 ILE A N 1
ATOM 1489 C CA . ILE A 1 183 ? -19.922 -8.781 0.919 1 96.06 183 ILE A CA 1
ATOM 1490 C C . ILE A 1 183 ? -20.25 -9.875 -0.096 1 96.06 183 ILE A C 1
ATOM 1492 O O . ILE A 1 183 ? -20.031 -11.062 0.162 1 96.06 183 ILE A O 1
ATOM 1496 N N . GLU A 1 184 ? -20.797 -9.477 -1.281 1 95.06 184 GLU A N 1
ATOM 1497 C CA . GLU A 1 184 ? -21.062 -10.461 -2.328 1 95.06 184 GLU A CA 1
ATOM 1498 C C . GLU A 1 184 ? -19.766 -11.102 -2.824 1 95.06 184 GLU A C 1
ATOM 1500 O O . GLU A 1 184 ? -19.75 -12.281 -3.186 1 95.06 184 GLU A O 1
ATOM 1505 N N . ASN A 1 185 ? -18.734 -10.344 -2.857 1 96.31 185 ASN A N 1
ATOM 1506 C CA . ASN A 1 185 ? -17.438 -10.875 -3.266 1 96.31 185 ASN A CA 1
ATOM 1507 C C . ASN A 1 185 ? -16.938 -11.938 -2.291 1 96.31 185 ASN A C 1
ATOM 1509 O O . ASN A 1 185 ? -16.25 -12.875 -2.691 1 96.31 185 ASN A O 1
ATOM 1513 N N . VAL A 1 186 ? -17.281 -11.742 -0.997 1 96.81 186 VAL A N 1
ATOM 1514 C CA . VAL A 1 186 ? -16.969 -12.781 -0.024 1 96.81 186 VAL A CA 1
ATOM 1515 C C . VAL A 1 186 ? -17.625 -14.094 -0.436 1 96.81 186 VAL A C 1
ATOM 1517 O O . VAL A 1 186 ? -17.016 -15.164 -0.373 1 96.81 186 VAL A O 1
ATOM 1520 N N . GLY A 1 187 ? -18.812 -13.977 -0.921 1 96.75 187 GLY A N 1
ATOM 1521 C CA . GLY A 1 187 ? -19.5 -15.156 -1.408 1 96.75 187 GLY A CA 1
ATOM 1522 C C . GLY A 1 187 ? -18.797 -15.82 -2.58 1 96.75 187 GLY A C 1
ATOM 1523 O O . GLY A 1 187 ? -18.688 -17.047 -2.623 1 96.75 187 GLY A O 1
ATOM 1524 N N . LEU A 1 188 ? -18.391 -15.016 -3.477 1 97.19 188 LEU A N 1
ATOM 1525 C CA . LEU A 1 188 ? -17.688 -15.523 -4.648 1 97.19 188 LEU A CA 1
ATOM 1526 C C . LEU A 1 188 ? -16.375 -16.203 -4.246 1 97.19 188 LEU A C 1
ATOM 1528 O O . LEU A 1 188 ? -16.078 -17.312 -4.695 1 97.19 188 LEU A O 1
ATOM 1532 N N . GLN A 1 189 ? -15.633 -15.602 -3.395 1 97.25 189 GLN A N 1
ATOM 1533 C CA . GLN A 1 189 ? -14.336 -16.125 -2.979 1 97.25 189 GLN A CA 1
ATOM 1534 C C . GLN A 1 189 ? -14.484 -17.453 -2.242 1 97.25 189 GLN A C 1
ATOM 1536 O O . GLN A 1 189 ? -13.758 -18.406 -2.52 1 97.25 189 GLN A O 1
ATOM 1541 N N . VAL A 1 190 ? -15.438 -17.5 -1.343 1 97.75 190 VAL A N 1
ATOM 1542 C CA . VAL A 1 190 ? -15.602 -18.719 -0.567 1 97.75 190 VAL A CA 1
ATOM 1543 C C . VAL A 1 190 ? -16.125 -19.828 -1.47 1 97.75 190 VAL A C 1
ATOM 1545 O O . VAL A 1 190 ? -15.789 -21 -1.277 1 97.75 190 VAL A O 1
ATOM 1548 N N . SER A 1 191 ? -16.953 -19.484 -2.484 1 98 191 SER A N 1
ATOM 1549 C CA . SER A 1 191 ? -17.406 -20.469 -3.447 1 98 191 SER A CA 1
ATOM 1550 C C . SER A 1 191 ? -16.25 -21.109 -4.195 1 98 191 SER A C 1
ATOM 1552 O O . SER A 1 191 ? -16.203 -22.328 -4.395 1 98 191 SER A O 1
ATOM 1554 N N . ALA A 1 192 ? -15.297 -20.297 -4.578 1 98.06 192 ALA A N 1
ATOM 1555 C CA . ALA A 1 192 ? -14.109 -20.812 -5.262 1 98.06 192 ALA A CA 1
ATOM 1556 C C . ALA A 1 192 ? -13.328 -21.766 -4.363 1 98.06 192 ALA A C 1
ATOM 1558 O O . ALA A 1 192 ? -12.922 -22.844 -4.801 1 98.06 192 ALA A O 1
ATOM 1559 N N . LEU A 1 193 ? -13.188 -21.375 -3.133 1 97.75 193 LEU A N 1
ATOM 1560 C CA . LEU A 1 193 ? -12.453 -22.203 -2.182 1 97.75 193 LEU A CA 1
ATOM 1561 C C . LEU A 1 193 ? -13.219 -23.484 -1.874 1 97.75 193 LEU A C 1
ATOM 1563 O O . LEU A 1 193 ? -12.617 -24.547 -1.7 1 97.75 193 LEU A O 1
ATOM 1567 N N . PHE A 1 194 ? -14.539 -23.406 -1.799 1 98 194 PHE A N 1
ATOM 1568 C CA . PHE A 1 194 ? -15.414 -24.562 -1.595 1 98 194 PHE A CA 1
ATOM 1569 C C . PHE A 1 194 ? -15.195 -25.594 -2.686 1 98 194 PHE A C 1
ATOM 1571 O O . PHE A 1 194 ? -14.93 -26.766 -2.391 1 98 194 PHE A O 1
ATOM 1578 N N . PHE A 1 195 ? -15.203 -25.172 -3.898 1 98.19 195 PHE A N 1
ATOM 1579 C CA . PHE A 1 195 ? -15.078 -26.094 -5.016 1 98.19 195 PHE A CA 1
ATOM 1580 C C . PHE A 1 195 ? -13.648 -26.609 -5.133 1 98.19 195 PHE A C 1
ATOM 1582 O O . PHE A 1 195 ? -13.422 -27.75 -5.523 1 98.19 195 PHE A O 1
ATOM 1589 N N . GLU A 1 196 ? -12.727 -25.781 -4.805 1 97.75 196 GLU A N 1
ATOM 1590 C CA . GLU A 1 196 ? -11.344 -26.25 -4.801 1 97.75 196 GLU A CA 1
ATOM 1591 C C . GLU A 1 196 ? -11.164 -27.438 -3.85 1 97.75 196 GLU A C 1
ATOM 1593 O O . GLU A 1 196 ? -10.555 -28.438 -4.207 1 97.75 196 GLU A O 1
ATOM 1598 N N . LEU A 1 197 ? -11.719 -27.297 -2.695 1 97.81 197 LEU A N 1
ATOM 1599 C CA . LEU A 1 197 ? -11.633 -28.375 -1.729 1 97.81 197 LEU A CA 1
ATOM 1600 C C . LEU A 1 197 ? -12.445 -29.578 -2.189 1 97.81 197 LEU A C 1
ATOM 1602 O O . LEU A 1 197 ? -11.961 -30.719 -2.172 1 97.81 197 LEU A O 1
ATOM 1606 N N . LEU A 1 198 ? -13.641 -29.297 -2.625 1 97.88 198 LEU A N 1
ATOM 1607 C CA . LEU A 1 198 ? -14.523 -30.375 -3.061 1 97.88 198 LEU A CA 1
ATOM 1608 C C . LEU A 1 198 ? -13.875 -31.203 -4.168 1 97.88 198 LEU A C 1
ATOM 1610 O O . LEU A 1 198 ? -13.852 -32.438 -4.098 1 97.88 198 LEU A O 1
ATOM 1614 N N . ILE A 1 199 ? -13.32 -30.547 -5.137 1 97.75 199 ILE A N 1
ATOM 1615 C CA . ILE A 1 199 ? -12.711 -31.219 -6.277 1 97.75 199 ILE A CA 1
ATOM 1616 C C . ILE A 1 199 ? -11.461 -31.969 -5.82 1 97.75 199 ILE A C 1
ATOM 1618 O O . ILE A 1 199 ? -11.227 -33.094 -6.234 1 97.75 199 ILE A O 1
ATOM 1622 N N . SER A 1 200 ? -10.688 -31.344 -4.992 1 97.44 200 SER A N 1
ATOM 1623 C CA . SER A 1 200 ? -9.484 -32 -4.484 1 97.44 200 SER A CA 1
ATOM 1624 C C . SER A 1 200 ? -9.844 -33.281 -3.703 1 97.44 200 SER A C 1
ATOM 1626 O O . SER A 1 200 ? -9.148 -34.281 -3.807 1 97.44 200 SER A O 1
ATOM 1628 N N . GLN A 1 201 ? -10.891 -33.219 -2.951 1 96.94 201 GLN A N 1
ATOM 1629 C CA . GLN A 1 201 ? -11.352 -34.375 -2.205 1 96.94 201 GLN A CA 1
ATOM 1630 C C . GLN A 1 201 ? -11.82 -35.469 -3.146 1 96.94 201 GLN A C 1
ATOM 1632 O O . GLN A 1 201 ? -11.5 -36.656 -2.938 1 96.94 201 GLN A O 1
ATOM 1637 N N . LYS A 1 202 ? -12.508 -35.094 -4.156 1 96.56 202 LYS A N 1
ATOM 1638 C CA . LYS A 1 202 ? -12.977 -36.062 -5.137 1 96.56 202 LYS A CA 1
ATOM 1639 C C . LYS A 1 202 ? -11.812 -36.688 -5.906 1 96.56 202 LYS A C 1
ATOM 1641 O O . LYS A 1 202 ? -11.789 -37.906 -6.145 1 96.56 202 LYS A O 1
ATOM 1646 N N . ILE A 1 203 ? -10.836 -35.906 -6.254 1 95.94 203 ILE A N 1
ATOM 1647 C CA . ILE A 1 203 ? -9.664 -36.375 -6.969 1 95.94 203 ILE A CA 1
ATOM 1648 C C . ILE A 1 203 ? -8.883 -37.344 -6.082 1 95.94 203 ILE A C 1
ATOM 1650 O O . ILE A 1 203 ? -8.352 -38.344 -6.566 1 95.94 203 ILE A O 1
ATOM 1654 N N . TYR A 1 204 ? -8.812 -37.062 -4.863 1 96.56 204 TYR A N 1
ATOM 1655 C CA . TYR A 1 204 ? -8.156 -37.969 -3.924 1 96.56 204 TYR A CA 1
ATOM 1656 C C . TYR A 1 204 ? -8.852 -39.312 -3.881 1 96.56 204 TYR A C 1
ATOM 1658 O O . TYR A 1 204 ? -8.203 -40.375 -3.967 1 96.56 204 TYR A O 1
ATOM 1666 N N . ASP A 1 205 ? -10.156 -39.312 -3.855 1 95.75 205 ASP A N 1
ATOM 1667 C CA . ASP A 1 205 ? -10.945 -40.531 -3.842 1 95.75 205 ASP A CA 1
ATOM 1668 C C . ASP A 1 205 ? -10.734 -41.312 -5.129 1 95.75 205 ASP A C 1
ATOM 1670 O O . ASP A 1 205 ? -10.531 -42.531 -5.086 1 95.75 205 ASP A O 1
ATOM 1674 N N . ILE A 1 206 ? -10.758 -40.625 -6.203 1 94.88 206 ILE A N 1
ATOM 1675 C CA . ILE A 1 206 ? -10.57 -41.25 -7.508 1 94.88 206 ILE A CA 1
ATOM 1676 C C . ILE A 1 206 ? -9.188 -41.875 -7.582 1 94.88 206 ILE A C 1
ATOM 1678 O O . ILE A 1 206 ? -9.039 -43.031 -8.031 1 94.88 206 ILE A O 1
ATOM 1682 N N . SER A 1 207 ? -8.195 -41.156 -7.172 1 96 207 SER A N 1
ATOM 1683 C CA . SER A 1 207 ? -6.82 -41.625 -7.215 1 96 207 SER A CA 1
ATOM 1684 C C . SER A 1 207 ? -6.648 -42.875 -6.348 1 96 207 SER A C 1
ATOM 1686 O O . SER A 1 207 ? -5.941 -43.812 -6.723 1 96 207 SER A O 1
ATOM 1688 N N . LYS A 1 208 ? -7.305 -42.906 -5.223 1 96.19 208 LYS A N 1
ATOM 1689 C CA . LYS A 1 208 ? -7.254 -44.094 -4.352 1 96.19 208 LYS A CA 1
ATOM 1690 C C . LYS A 1 208 ? -7.863 -45.312 -5.035 1 96.19 208 LYS A C 1
ATOM 1692 O O . LYS A 1 208 ? -7.293 -46.406 -4.992 1 96.19 208 LYS A O 1
ATOM 1697 N N . ASN A 1 209 ? -8.961 -45.094 -5.695 1 94.06 209 ASN A N 1
ATOM 1698 C CA . ASN A 1 209 ? -9.609 -46.156 -6.434 1 94.06 209 ASN A CA 1
ATOM 1699 C C . ASN A 1 209 ? -8.742 -46.656 -7.586 1 94.06 209 ASN A C 1
ATOM 1701 O O . ASN A 1 209 ? -8.633 -47.875 -7.816 1 94.06 209 ASN A O 1
ATOM 1705 N N . ASN A 1 210 ? -8.117 -45.719 -8.281 1 93.38 210 ASN A N 1
ATOM 1706 C CA . ASN A 1 210 ? -7.227 -46.094 -9.375 1 93.38 210 ASN A CA 1
ATOM 1707 C C . ASN A 1 210 ? -6.031 -46.906 -8.883 1 93.38 210 ASN A C 1
ATOM 1709 O O . ASN A 1 210 ? -5.598 -47.844 -9.547 1 93.38 210 ASN A O 1
ATOM 1713 N N . LEU A 1 211 ? -5.492 -46.531 -7.766 1 95.44 211 LEU A N 1
ATOM 1714 C CA . LEU A 1 211 ? -4.375 -47.25 -7.199 1 95.44 211 LEU A CA 1
ATOM 1715 C C . LEU A 1 211 ? -4.777 -48.688 -6.891 1 95.44 211 LEU A C 1
ATOM 1717 O O . LEU A 1 211 ? -4.059 -49.625 -7.234 1 95.44 211 LEU A O 1
ATOM 1721 N N . ALA A 1 212 ? -5.93 -48.906 -6.309 1 94.75 212 ALA A N 1
ATOM 1722 C CA . ALA A 1 212 ? -6.434 -50.219 -5.996 1 94.75 212 ALA A CA 1
ATOM 1723 C C . ALA A 1 212 ? -6.617 -51.062 -7.262 1 94.75 212 ALA A C 1
ATOM 1725 O O . ALA A 1 212 ? -6.227 -52.219 -7.309 1 94.75 212 ALA A O 1
ATOM 1726 N N . ASN A 1 213 ? -7.137 -50.469 -8.266 1 90.81 213 ASN A N 1
ATOM 1727 C CA . ASN A 1 213 ? -7.363 -51.125 -9.539 1 90.81 213 ASN A CA 1
ATOM 1728 C C . ASN A 1 213 ? -6.051 -51.531 -10.211 1 90.81 213 ASN A C 1
ATOM 1730 O O . ASN A 1 213 ? -5.906 -52.656 -10.695 1 90.81 213 ASN A O 1
ATOM 1734 N N . ASN A 1 214 ? -5.117 -50.594 -10.258 1 92.12 214 ASN A N 1
ATOM 1735 C CA . ASN A 1 214 ? -3.84 -50.844 -10.914 1 92.12 214 ASN A CA 1
ATOM 1736 C C . ASN A 1 214 ? -3.025 -51.906 -10.148 1 92.12 214 ASN A C 1
ATOM 1738 O O . ASN A 1 214 ? -2.277 -52.656 -10.742 1 92.12 214 ASN A O 1
ATOM 1742 N N . ASP A 1 215 ? -3.186 -51.938 -8.875 1 94.25 215 ASP A N 1
ATOM 1743 C CA . ASP A 1 215 ? -2.549 -52.969 -8.07 1 94.25 215 ASP A CA 1
ATOM 1744 C C . ASP A 1 215 ? -3.086 -54.344 -8.445 1 94.25 215 ASP A C 1
ATOM 1746 O O . ASP A 1 215 ? -2.312 -55.281 -8.648 1 94.25 215 ASP A O 1
ATOM 1750 N N . ALA A 1 216 ? -4.387 -54.5 -8.602 1 92.56 216 ALA A N 1
ATOM 1751 C CA . ALA A 1 216 ? -5.02 -55.75 -9.008 1 92.56 216 ALA A CA 1
ATOM 1752 C C . ALA A 1 216 ? -4.555 -56.188 -10.398 1 92.56 216 ALA A C 1
ATOM 1754 O O . ALA A 1 216 ? -4.219 -57.344 -10.633 1 92.56 216 ALA A O 1
ATOM 1755 N N . ILE A 1 217 ? -4.445 -55.219 -11.281 1 91.31 217 ILE A N 1
ATOM 1756 C CA . ILE A 1 217 ? -4.055 -55.469 -12.664 1 91.31 217 ILE A CA 1
ATOM 1757 C C . ILE A 1 217 ? -2.598 -55.906 -12.711 1 91.31 217 ILE A C 1
ATOM 1759 O O . ILE A 1 217 ? -2.25 -56.812 -13.469 1 91.31 217 ILE A O 1
ATOM 1763 N N . TYR A 1 218 ? -1.783 -55.281 -11.961 1 93.38 218 TYR A N 1
ATOM 1764 C CA . TYR A 1 218 ? -0.372 -55.656 -11.914 1 93.38 218 TYR A CA 1
ATOM 1765 C C . TYR A 1 218 ? -0.192 -57.094 -11.383 1 93.38 218 TYR A C 1
ATOM 1767 O O . TYR A 1 218 ? 0.632 -57.844 -11.898 1 93.38 218 TYR A O 1
ATOM 1775 N N . ASN A 1 219 ? -0.958 -57.5 -10.398 1 94.12 219 ASN A N 1
ATOM 1776 C CA . ASN A 1 219 ? -0.887 -58.844 -9.859 1 94.12 219 ASN A CA 1
ATOM 1777 C C . ASN A 1 219 ? -1.332 -59.875 -10.891 1 94.12 219 ASN A C 1
ATOM 1779 O O . ASN A 1 219 ? -0.718 -60.938 -11.008 1 94.12 219 ASN A O 1
ATOM 1783 N N . ILE A 1 220 ? -2.334 -59.531 -11.586 1 90.62 220 ILE A N 1
ATOM 1784 C CA . ILE A 1 220 ? -2.768 -60.406 -12.68 1 90.62 220 ILE A CA 1
ATOM 1785 C C . ILE A 1 220 ? -1.664 -60.5 -13.727 1 90.62 220 ILE A C 1
ATOM 1787 O O . ILE A 1 220 ? -1.383 -61.594 -14.242 1 90.62 220 ILE A O 1
ATOM 1791 N N . GLY A 1 221 ? -1.029 -59.344 -14.055 1 89.75 221 GLY A N 1
ATOM 1792 C CA . GLY A 1 221 ? 0.064 -59.312 -15.016 1 89.75 221 GLY A CA 1
ATOM 1793 C C . GLY A 1 221 ? 1.249 -60.156 -14.609 1 89.75 221 GLY A C 1
ATOM 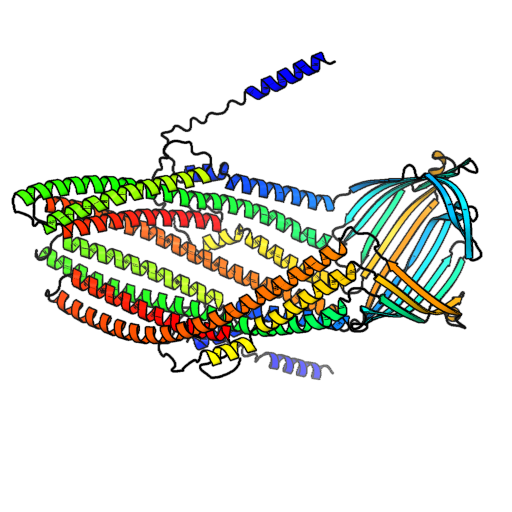1794 O O . GLY A 1 221 ? 1.873 -60.812 -15.453 1 89.75 221 GLY A O 1
ATOM 1795 N N . LYS A 1 222 ? 1.545 -60.25 -13.383 1 93.69 222 LYS A N 1
ATOM 1796 C CA . LYS A 1 222 ? 2.635 -61.094 -12.867 1 93.69 222 LYS A CA 1
ATOM 1797 C C . LYS A 1 222 ? 2.373 -62.562 -13.133 1 93.69 222 LYS A C 1
ATOM 1799 O O . LYS A 1 222 ? 3.273 -63.312 -13.555 1 93.69 222 LYS A O 1
ATOM 1804 N N . VAL A 1 223 ? 1.127 -62.969 -12.891 1 92.12 223 VAL A N 1
ATOM 1805 C CA . VAL A 1 223 ? 0.744 -64.375 -13.102 1 92.12 223 VAL A CA 1
ATOM 1806 C C . VAL A 1 223 ? 0.807 -64.688 -14.594 1 92.12 223 VAL A C 1
ATOM 1808 O O . VAL A 1 223 ? 1.36 -65.75 -14.984 1 92.12 223 VAL A O 1
ATOM 1811 N N . ARG A 1 224 ? 0.352 -63.844 -15.422 1 90.81 224 ARG A N 1
ATOM 1812 C CA . ARG A 1 224 ? 0.363 -64.062 -16.859 1 90.81 224 ARG A CA 1
ATOM 1813 C C . ARG A 1 224 ? 1.79 -64.125 -17.391 1 90.81 224 ARG A C 1
ATOM 1815 O O . ARG A 1 224 ? 2.092 -64.875 -18.328 1 90.81 224 ARG A O 1
ATOM 1822 N N . TYR A 1 225 ? 2.588 -63.281 -16.844 1 91.44 225 TYR A N 1
ATOM 1823 C CA . TYR A 1 225 ? 3.992 -63.25 -17.25 1 91.44 225 TYR A CA 1
ATOM 1824 C C . TYR A 1 225 ? 4.68 -64.562 -16.891 1 91.44 225 TYR A C 1
ATOM 1826 O O . TYR A 1 225 ? 5.438 -65.125 -17.703 1 91.44 225 TYR A O 1
ATOM 1834 N N . SER A 1 226 ? 4.367 -65.125 -15.758 1 93.19 226 SER A N 1
ATOM 1835 C CA . SER A 1 226 ? 4.957 -66.375 -15.312 1 93.19 226 SER A CA 1
ATOM 1836 C C . SER A 1 226 ? 4.492 -67.562 -16.188 1 93.19 226 SER A C 1
ATOM 1838 O O . SER A 1 226 ? 5.211 -68.5 -16.359 1 93.19 226 SER A O 1
ATOM 1840 N N . LEU A 1 227 ? 3.336 -67.312 -16.859 1 91.88 227 LEU A N 1
ATOM 1841 C CA . LEU A 1 227 ? 2.773 -68.375 -17.734 1 91.88 227 LEU A CA 1
ATOM 1842 C C . LEU A 1 227 ? 3.201 -68.125 -19.172 1 91.88 227 LEU A C 1
ATOM 1844 O O . LEU A 1 227 ? 2.809 -68.875 -20.078 1 91.88 227 LEU A O 1
ATOM 1848 N N . GLY A 1 228 ? 3.951 -67.062 -19.453 1 89.81 228 GLY A N 1
ATOM 1849 C CA . GLY A 1 228 ? 4.461 -66.75 -20.781 1 89.81 228 GLY A CA 1
ATOM 1850 C C . GLY A 1 228 ? 3.426 -66.125 -21.672 1 89.81 228 GLY A C 1
ATOM 1851 O O . GLY A 1 228 ? 3.559 -66.125 -22.906 1 89.81 228 GLY A O 1
ATOM 1852 N N . LYS A 1 229 ? 2.459 -65.625 -21.078 1 87.69 229 LYS A N 1
ATOM 1853 C CA . LYS A 1 229 ? 1.351 -65.062 -21.859 1 87.69 229 LYS A CA 1
ATOM 1854 C C . LYS A 1 229 ? 1.583 -63.625 -22.203 1 87.69 229 LYS A C 1
ATOM 1856 O O . LYS A 1 229 ? 0.956 -63.062 -23.125 1 87.69 229 LYS A O 1
ATOM 1861 N N . ILE A 1 230 ? 2.467 -62.875 -21.438 1 85.25 230 ILE A N 1
ATOM 1862 C CA . ILE A 1 230 ? 2.777 -61.5 -21.766 1 85.25 230 ILE A CA 1
ATOM 1863 C C . ILE A 1 230 ? 4.289 -61.281 -21.75 1 85.25 230 ILE A C 1
ATOM 1865 O O . ILE A 1 230 ? 5.023 -62.062 -21.156 1 85.25 230 ILE A O 1
ATOM 1869 N N . SER A 1 231 ? 4.727 -60.312 -22.422 1 85 231 SER A N 1
ATOM 1870 C CA . SER A 1 231 ? 6.148 -60.031 -22.531 1 85 231 SER A CA 1
ATOM 1871 C C . SER A 1 231 ? 6.648 -59.281 -21.297 1 85 231 SER A C 1
ATOM 1873 O O . SER A 1 231 ? 5.855 -58.75 -20.516 1 85 231 SER A O 1
ATOM 1875 N N . GLU A 1 232 ? 7.977 -59.281 -21.094 1 86.25 232 GLU A N 1
ATOM 1876 C CA . GLU A 1 232 ? 8.594 -58.5 -20.031 1 86.25 232 GLU A CA 1
ATOM 1877 C C . GLU A 1 232 ? 8.281 -57.031 -20.188 1 86.25 232 GLU A C 1
ATOM 1879 O O . GLU A 1 232 ? 8.078 -56.312 -19.203 1 86.25 232 GLU A O 1
ATOM 1884 N N . ASN A 1 233 ? 8.203 -56.625 -21.406 1 82.38 233 ASN A N 1
ATOM 1885 C CA . ASN A 1 233 ? 7.883 -55.25 -21.703 1 82.38 233 ASN A CA 1
ATOM 1886 C C . ASN A 1 233 ? 6.5 -54.875 -21.188 1 82.38 233 ASN A C 1
ATOM 1888 O O . ASN A 1 233 ? 6.32 -53.781 -20.641 1 82.38 233 ASN A O 1
ATOM 1892 N N . GLU A 1 234 ? 5.594 -55.719 -21.344 1 83.19 234 GLU A N 1
ATOM 1893 C CA . GLU A 1 234 ? 4.234 -55.469 -20.875 1 83.19 234 GLU A CA 1
ATOM 1894 C C . GLU A 1 234 ? 4.172 -55.438 -19.359 1 83.19 234 GLU A C 1
ATOM 1896 O O . GLU A 1 234 ? 3.465 -54.594 -18.781 1 83.19 234 GLU A O 1
ATOM 1901 N N . LEU A 1 235 ? 4.895 -56.281 -18.75 1 89.5 235 LEU A N 1
ATOM 1902 C CA . LEU A 1 235 ? 4.93 -56.281 -17.281 1 89.5 235 LEU A CA 1
ATOM 1903 C C . LEU A 1 235 ? 5.535 -55 -16.734 1 89.5 235 LEU A C 1
ATOM 1905 O O . LEU A 1 235 ? 5.035 -54.438 -15.758 1 89.5 235 LEU A O 1
ATOM 1909 N N . LEU A 1 236 ? 6.59 -54.562 -17.359 1 88.38 236 LEU A N 1
ATOM 1910 C CA . LEU A 1 236 ? 7.223 -53.312 -16.953 1 88.38 236 LEU A CA 1
ATOM 1911 C C . LEU A 1 236 ? 6.273 -52.125 -17.141 1 88.38 236 LEU A C 1
ATOM 1913 O O . LEU A 1 236 ? 6.281 -51.188 -16.344 1 88.38 236 LEU A O 1
ATOM 1917 N N . GLN A 1 237 ? 5.43 -52.188 -18.078 1 85.19 237 GLN A N 1
ATOM 1918 C CA . GLN A 1 237 ? 4.43 -51.156 -18.312 1 85.19 237 GLN A CA 1
ATOM 1919 C C . GLN A 1 237 ? 3.393 -51.125 -17.188 1 85.19 237 GLN A C 1
ATOM 1921 O O . GLN A 1 237 ? 2.975 -50.031 -16.75 1 85.19 237 GLN A O 1
ATOM 1926 N N . LEU A 1 238 ? 3.002 -52.25 -16.781 1 89.19 238 LEU A N 1
ATOM 1927 C CA . LEU A 1 238 ? 2.055 -52.344 -15.68 1 89.19 238 LEU A CA 1
ATOM 1928 C C . LEU A 1 238 ? 2.67 -51.812 -14.391 1 89.19 238 LEU A C 1
ATOM 1930 O O . LEU A 1 238 ? 2 -51.156 -13.609 1 89.19 238 LEU A O 1
ATOM 1934 N N . LYS A 1 239 ? 3.932 -52.125 -14.242 1 91.56 239 LYS A N 1
ATOM 1935 C CA . LYS A 1 239 ? 4.637 -51.625 -13.055 1 91.56 239 LYS A CA 1
ATOM 1936 C C . LYS A 1 239 ? 4.746 -50.125 -13.062 1 91.56 239 LYS A C 1
ATOM 1938 O O . LYS A 1 239 ? 4.543 -49.469 -12.031 1 91.56 239 LYS A O 1
ATOM 1943 N N . LEU A 1 240 ? 5.016 -49.625 -14.172 1 88 240 LEU A N 1
ATOM 1944 C CA . LEU A 1 240 ? 5.109 -48.156 -14.312 1 88 240 LEU A CA 1
ATOM 1945 C C . LEU A 1 240 ? 3.766 -47.5 -14.023 1 88 240 LEU A C 1
ATOM 1947 O O . LEU A 1 240 ? 3.711 -46.469 -13.375 1 88 240 LEU A O 1
ATOM 1951 N N . ALA A 1 241 ? 2.689 -48.062 -14.5 1 87 241 ALA A N 1
ATOM 1952 C CA . ALA A 1 241 ? 1.347 -47.562 -14.25 1 87 241 ALA A CA 1
ATOM 1953 C C . ALA A 1 241 ? 1.041 -47.531 -12.75 1 87 241 ALA A C 1
ATOM 1955 O O . ALA A 1 241 ? 0.457 -46.594 -12.242 1 87 241 ALA A O 1
ATOM 1956 N N . LEU A 1 242 ? 1.43 -48.594 -12.109 1 91.56 242 LEU A N 1
ATOM 1957 C CA . LEU A 1 242 ? 1.232 -48.688 -10.664 1 91.56 242 LEU A CA 1
ATOM 1958 C C . LEU A 1 242 ? 2.01 -47.625 -9.93 1 91.56 242 LEU A C 1
ATOM 1960 O O . LEU A 1 242 ? 1.471 -46.938 -9.039 1 91.56 242 LEU A O 1
ATOM 1964 N N . ILE A 1 243 ? 3.252 -47.344 -10.312 1 91.25 243 ILE A N 1
ATOM 1965 C CA . ILE A 1 243 ? 4.086 -46.312 -9.719 1 91.25 243 ILE A CA 1
ATOM 1966 C C . ILE A 1 243 ? 3.436 -44.938 -9.93 1 91.25 243 ILE A C 1
ATOM 1968 O O . ILE A 1 243 ? 3.355 -44.125 -9 1 91.25 243 ILE A O 1
ATOM 1972 N N . ASN A 1 244 ? 2.914 -44.719 -11.086 1 89.5 244 ASN A N 1
ATOM 1973 C CA . ASN A 1 244 ? 2.301 -43.438 -11.43 1 89.5 244 ASN A CA 1
ATOM 1974 C C . ASN A 1 244 ? 1.012 -43.188 -10.641 1 89.5 244 ASN A C 1
ATOM 1976 O O . ASN A 1 244 ? 0.708 -42.062 -10.258 1 89.5 244 ASN A O 1
ATOM 1980 N N . THR A 1 245 ? 0.275 -44.219 -10.453 1 92.88 245 THR A N 1
ATOM 1981 C CA . THR A 1 245 ? -0.956 -44.094 -9.688 1 92.88 245 THR A CA 1
ATOM 1982 C C . THR A 1 245 ? -0.647 -43.844 -8.211 1 92.88 245 THR A C 1
ATOM 1984 O O . THR A 1 245 ? -1.382 -43.125 -7.531 1 92.88 245 THR A O 1
ATOM 1987 N N . ASN A 1 246 ? 0.433 -44.469 -7.734 1 92.25 246 ASN A N 1
ATOM 1988 C CA . ASN A 1 246 ? 0.884 -44.156 -6.383 1 92.25 246 ASN A CA 1
ATOM 1989 C C . ASN A 1 246 ? 1.279 -42.688 -6.238 1 92.25 246 ASN A C 1
ATOM 1991 O O . ASN A 1 246 ? 0.913 -42.062 -5.262 1 92.25 246 ASN A O 1
ATOM 1995 N N . LYS A 1 247 ? 1.958 -42.219 -7.176 1 92.25 247 LYS A N 1
ATOM 1996 C CA . LYS A 1 247 ? 2.332 -40.812 -7.238 1 92.25 247 LYS A CA 1
ATOM 1997 C C . LYS A 1 247 ? 1.097 -39.938 -7.246 1 92.25 247 LYS A C 1
ATOM 1999 O O . LYS A 1 247 ? 1.041 -38.938 -6.52 1 92.25 247 LYS A O 1
ATOM 2004 N N . ALA A 1 248 ? 0.138 -40.25 -7.938 1 93.81 248 ALA A N 1
ATOM 2005 C CA . ALA A 1 248 ? -1.089 -39.469 -8.078 1 93.81 248 ALA A CA 1
ATOM 2006 C C . ALA A 1 248 ? -1.843 -39.406 -6.758 1 93.81 248 ALA A C 1
ATOM 2008 O O . ALA A 1 248 ? -2.414 -38.344 -6.422 1 93.81 248 ALA A O 1
ATOM 2009 N N . VAL A 1 249 ? -1.901 -40.5 -6.035 1 94.81 249 VAL A N 1
ATOM 2010 C CA . VAL A 1 249 ? -2.576 -40.531 -4.738 1 94.81 249 VAL A CA 1
ATOM 2011 C C . VAL A 1 249 ? -1.885 -39.562 -3.789 1 94.81 249 VAL A C 1
ATOM 2013 O O . VAL A 1 249 ? -2.547 -38.75 -3.113 1 94.81 249 VAL A O 1
ATOM 2016 N N . ALA A 1 250 ? -0.584 -39.625 -3.734 1 92 250 ALA A N 1
ATOM 2017 C CA . ALA A 1 250 ? 0.181 -38.719 -2.857 1 92 250 ALA A CA 1
ATOM 2018 C C . ALA A 1 250 ? -0.057 -37.25 -3.209 1 92 250 ALA A C 1
ATOM 2020 O O . ALA A 1 250 ? -0.272 -36.438 -2.322 1 92 250 ALA A O 1
ATOM 2021 N N . GLN A 1 251 ? -0.072 -36.938 -4.441 1 93.88 251 GLN A N 1
ATOM 2022 C CA . GLN A 1 251 ? -0.296 -35.562 -4.914 1 93.88 251 GLN A CA 1
ATOM 2023 C C . GLN A 1 251 ? -1.718 -35.125 -4.605 1 93.88 251 GLN A C 1
ATOM 2025 O O . GLN A 1 251 ? -1.928 -33.969 -4.191 1 93.88 251 GLN A O 1
ATOM 2030 N N . ALA A 1 252 ? -2.625 -36 -4.84 1 96.12 252 ALA A N 1
ATOM 2031 C CA . ALA A 1 252 ? -4.023 -35.656 -4.578 1 96.12 252 ALA A CA 1
ATOM 2032 C C . ALA A 1 252 ? -4.258 -35.438 -3.086 1 96.12 252 ALA A C 1
ATOM 2034 O O . ALA A 1 252 ? -5.039 -34.562 -2.701 1 96.12 252 ALA A O 1
ATOM 2035 N N . ALA A 1 253 ? -3.611 -36.281 -2.287 1 94.94 253 ALA A N 1
ATOM 2036 C CA . ALA A 1 253 ? -3.725 -36.125 -0.839 1 94.94 253 ALA A CA 1
ATOM 2037 C C . ALA A 1 253 ? -3.215 -34.75 -0.398 1 94.94 253 ALA A C 1
ATOM 2039 O O . ALA A 1 253 ? -3.865 -34.062 0.394 1 94.94 253 ALA A O 1
ATOM 2040 N N . LEU A 1 254 ? -2.141 -34.375 -0.892 1 93.69 254 LEU A N 1
ATOM 2041 C CA . LEU A 1 254 ? -1.585 -33.062 -0.598 1 93.69 254 LEU A CA 1
ATOM 2042 C C . LEU A 1 254 ? -2.518 -31.969 -1.083 1 93.69 254 LEU A C 1
ATOM 2044 O O . LEU A 1 254 ? -2.752 -30.984 -0.37 1 93.69 254 LEU A O 1
ATOM 2048 N N . GLY A 1 255 ? -3.016 -32.062 -2.264 1 95.44 255 GLY A N 1
ATOM 2049 C CA . GLY A 1 255 ? -3.955 -31.094 -2.801 1 95.44 255 GLY A CA 1
ATOM 2050 C C . GLY A 1 255 ? -5.172 -30.891 -1.918 1 95.44 255 GLY A C 1
ATOM 2051 O O . GLY A 1 255 ? -5.586 -29.766 -1.67 1 95.44 255 GLY A O 1
ATOM 2052 N N . ALA A 1 256 ? -5.699 -31.969 -1.473 1 96.12 256 ALA A N 1
ATOM 2053 C CA . ALA A 1 256 ? -6.867 -31.906 -0.598 1 96.12 256 ALA A CA 1
ATOM 2054 C C . ALA A 1 256 ? -6.523 -31.219 0.726 1 96.12 256 ALA A C 1
ATOM 2056 O O . ALA A 1 256 ? -7.316 -30.438 1.255 1 96.12 256 ALA A O 1
ATOM 2057 N N . GLU A 1 257 ? -5.402 -31.531 1.216 1 93.94 257 GLU A N 1
ATOM 2058 C CA . GLU A 1 257 ? -4.969 -30.922 2.473 1 93.94 257 GLU A CA 1
ATOM 2059 C C . GLU A 1 257 ? -4.781 -29.422 2.328 1 93.94 257 GLU A C 1
ATOM 2061 O O . GLU A 1 257 ? -5.223 -28.641 3.184 1 93.94 257 GLU A O 1
ATOM 2066 N N . VAL A 1 258 ? -4.141 -29.047 1.276 1 94.06 258 VAL A N 1
ATOM 2067 C CA . VAL A 1 258 ? -3.891 -27.625 1.018 1 94.06 258 VAL A CA 1
ATOM 2068 C C . VAL A 1 258 ? -5.215 -26.891 0.827 1 94.06 258 VAL A C 1
ATOM 2070 O O . VAL A 1 258 ? -5.426 -25.828 1.396 1 94.06 258 VAL A O 1
ATOM 2073 N N . ALA A 1 259 ? -6.055 -27.453 0.077 1 96.5 259 ALA A N 1
ATOM 2074 C CA . ALA A 1 259 ? -7.359 -26.844 -0.159 1 96.5 259 ALA A CA 1
ATOM 2075 C C . ALA A 1 259 ? -8.148 -26.719 1.142 1 96.5 259 ALA A C 1
ATOM 2077 O O . ALA A 1 259 ? -8.875 -25.734 1.345 1 96.5 259 ALA A O 1
ATOM 2078 N N . THR A 1 260 ? -8.047 -27.734 1.978 1 95.75 260 THR A N 1
ATOM 2079 C CA . THR A 1 260 ? -8.711 -27.703 3.275 1 95.75 260 THR A CA 1
ATOM 2080 C C . THR A 1 260 ? -8.203 -26.531 4.109 1 95.75 260 THR A C 1
ATOM 2082 O O . THR A 1 260 ? -8.992 -25.781 4.688 1 95.75 260 THR A O 1
ATOM 2085 N N . LEU A 1 261 ? -6.938 -26.375 4.148 1 92.69 261 LEU A N 1
ATOM 2086 C CA . LEU A 1 261 ? -6.328 -25.281 4.902 1 92.69 261 LEU A CA 1
ATOM 2087 C C . LEU A 1 261 ? -6.785 -23.922 4.371 1 92.69 261 LEU A C 1
ATOM 2089 O O . LEU A 1 261 ? -7.074 -23.016 5.145 1 92.69 261 LEU A O 1
ATOM 2093 N N . ASN A 1 262 ? -6.867 -23.812 3.086 1 94.19 262 ASN A N 1
ATOM 2094 C CA . ASN A 1 262 ? -7.277 -22.547 2.463 1 94.19 262 ASN A CA 1
ATOM 2095 C C . ASN A 1 262 ? -8.711 -22.188 2.826 1 94.19 262 ASN A C 1
ATOM 2097 O O . ASN A 1 262 ? -8.992 -21.047 3.188 1 94.19 262 ASN A O 1
ATOM 2101 N N . LEU A 1 263 ? -9.555 -23.141 2.746 1 96.25 263 LEU A N 1
ATOM 2102 C CA . LEU A 1 263 ? -10.953 -22.891 3.088 1 96.25 263 LEU A CA 1
ATOM 2103 C C . LEU A 1 263 ? -11.094 -22.531 4.562 1 96.25 263 LEU A C 1
ATOM 2105 O O . LEU A 1 263 ? -11.789 -21.562 4.91 1 96.25 263 LEU A O 1
ATOM 2109 N N . LYS A 1 264 ? -10.406 -23.281 5.359 1 93.69 264 LYS A N 1
ATOM 2110 C CA . LYS A 1 264 ? -10.461 -23.031 6.797 1 93.69 264 LYS A CA 1
ATOM 2111 C C . LYS A 1 264 ? -9.93 -21.641 7.133 1 93.69 264 LYS A C 1
ATOM 2113 O O . LYS A 1 264 ? -10.516 -20.922 7.949 1 93.69 264 LYS A O 1
ATOM 2118 N N . SER A 1 265 ? -8.883 -21.281 6.523 1 92.62 265 SER A N 1
ATOM 2119 C CA . SER A 1 265 ? -8.25 -20 6.773 1 92.62 265 SER A CA 1
ATOM 2120 C C . SER A 1 265 ? -9.172 -18.844 6.375 1 92.62 265 SER A C 1
ATOM 2122 O O . SER A 1 265 ? -9.242 -17.828 7.078 1 92.62 265 SER A O 1
ATOM 2124 N N . PHE A 1 266 ? -9.852 -18.922 5.336 1 93.69 266 PHE A N 1
ATOM 2125 C CA . PHE A 1 266 ? -10.719 -17.859 4.836 1 93.69 266 PHE A CA 1
ATOM 2126 C C . PHE A 1 266 ? -11.984 -17.75 5.68 1 93.69 266 PHE A C 1
ATOM 2128 O O . PHE A 1 266 ? -12.414 -16.656 6.027 1 93.69 266 PHE A O 1
ATOM 2135 N N . THR A 1 267 ? -12.562 -18.859 5.965 1 93.81 267 THR A N 1
ATOM 2136 C CA . THR A 1 267 ? -13.836 -18.859 6.68 1 93.81 267 THR A CA 1
ATOM 2137 C C . THR A 1 267 ? -13.625 -18.531 8.156 1 93.81 267 THR A C 1
ATOM 2139 O O . THR A 1 267 ? -14.375 -17.75 8.734 1 93.81 267 THR A O 1
ATOM 2142 N N . GLY A 1 268 ? -12.664 -19.188 8.773 1 88.19 268 GLY A N 1
ATOM 2143 C CA . GLY A 1 268 ? -12.297 -18.891 10.156 1 88.19 268 GLY A CA 1
ATOM 2144 C C . GLY A 1 268 ? -13.156 -19.625 11.172 1 88.19 268 GLY A C 1
ATOM 2145 O O . GLY A 1 268 ? -12.898 -19.562 12.375 1 88.19 268 GLY A O 1
ATOM 2146 N N . PHE A 1 269 ? -14.195 -20.25 10.781 1 86.81 269 PHE A N 1
ATOM 2147 C CA . PHE A 1 269 ? -15.102 -20.859 11.75 1 86.81 269 PHE A CA 1
ATOM 2148 C C . PHE A 1 269 ? -15.086 -22.375 11.609 1 86.81 269 PHE A C 1
ATOM 2150 O O . PHE A 1 269 ? -15.688 -23.078 12.422 1 86.81 269 PHE A O 1
ATOM 2157 N N . LEU A 1 270 ? -14.312 -22.797 10.625 1 87.44 270 LEU A N 1
ATOM 2158 C CA . LEU A 1 270 ? -14.258 -24.25 10.453 1 87.44 270 LEU A CA 1
ATOM 2159 C C . LEU A 1 270 ? -13.281 -24.875 11.445 1 87.44 270 LEU A C 1
ATOM 2161 O O . LEU A 1 270 ? -12.188 -24.359 11.656 1 87.44 270 LEU A O 1
ATOM 2165 N N . GLY A 1 271 ? -13.648 -25.797 12.242 1 77.88 271 GLY A N 1
ATOM 2166 C CA . GLY A 1 271 ? -12.875 -26.406 13.305 1 77.88 271 GLY A CA 1
ATOM 2167 C C . GLY A 1 271 ? -11.727 -27.25 12.781 1 77.88 271 GLY A C 1
ATOM 2168 O O . GLY A 1 271 ? -11.414 -27.219 11.594 1 77.88 271 GLY A O 1
ATOM 2169 N N . GLU A 1 272 ? -10.922 -27.953 13.586 1 76.81 272 GLU A N 1
ATOM 2170 C CA . GLU A 1 272 ? -9.711 -28.703 13.289 1 76.81 272 GLU A CA 1
ATOM 2171 C C . GLU A 1 272 ? -10.047 -30.047 12.648 1 76.81 272 GLU A C 1
ATOM 2173 O O . GLU A 1 272 ? -9.203 -30.656 11.984 1 76.81 272 GLU A O 1
ATOM 2178 N N . GLY A 1 273 ? -11.289 -30.344 12.547 1 78.75 273 GLY A N 1
ATOM 2179 C CA . GLY A 1 273 ? -11.633 -31.656 12.008 1 78.75 273 GLY A CA 1
ATOM 2180 C C . GLY A 1 273 ? -11.766 -31.656 10.492 1 78.75 273 GLY A C 1
ATOM 2181 O O . GLY A 1 273 ? -11.414 -30.688 9.828 1 78.75 273 GLY A O 1
ATOM 2182 N N . ASP A 1 274 ? -12.039 -32.906 9.984 1 87.12 274 ASP A N 1
ATOM 2183 C CA . ASP A 1 274 ? -12.266 -33.062 8.555 1 87.12 274 ASP A CA 1
ATOM 2184 C C . ASP A 1 274 ? -13.477 -32.25 8.086 1 87.12 274 ASP A C 1
ATOM 2186 O O . ASP A 1 274 ? -14.453 -32.125 8.828 1 87.12 274 ASP A O 1
ATOM 2190 N N . VAL A 1 275 ? -13.289 -31.625 7.023 1 93.81 275 VAL A N 1
ATOM 2191 C CA . VAL A 1 275 ? -14.375 -30.844 6.441 1 93.81 275 VAL A CA 1
ATOM 2192 C C . VAL A 1 275 ? -15.102 -31.672 5.391 1 93.81 275 VAL A C 1
ATOM 2194 O O . VAL A 1 275 ? -14.492 -32.125 4.418 1 93.81 275 VAL A O 1
ATOM 2197 N N . LYS A 1 276 ? -16.359 -31.875 5.641 1 94.12 276 LYS A N 1
ATOM 2198 C CA . LYS A 1 276 ? -17.172 -32.594 4.672 1 94.12 276 LYS A CA 1
ATOM 2199 C C . LYS A 1 276 ? -18.062 -31.641 3.879 1 94.12 276 LYS A C 1
ATOM 2201 O O . LYS A 1 276 ? -18.672 -30.734 4.453 1 94.12 276 LYS A O 1
ATOM 2206 N N . LEU A 1 277 ? -17.969 -31.781 2.596 1 96.38 277 LEU A N 1
ATOM 2207 C CA . LEU A 1 277 ? -18.734 -30.891 1.712 1 96.38 277 LEU A CA 1
ATOM 2208 C C . LEU A 1 277 ? -19.734 -31.688 0.884 1 96.38 277 LEU A C 1
ATOM 2210 O O . LEU A 1 277 ? -19.5 -32.844 0.564 1 96.38 277 LEU A O 1
ATOM 2214 N N . ILE A 1 278 ? -20.859 -31.047 0.615 1 95.5 278 ILE A N 1
ATOM 2215 C CA . ILE A 1 278 ? -21.891 -31.672 -0.209 1 95.5 278 ILE A CA 1
ATOM 2216 C C . ILE A 1 278 ? -21.812 -31.125 -1.629 1 95.5 278 ILE A C 1
ATOM 2218 O O . ILE A 1 278 ? -21.781 -29.906 -1.824 1 95.5 278 ILE A O 1
ATOM 2222 N N . LEU A 1 279 ? -21.672 -32 -2.631 1 94.94 279 LEU A N 1
ATOM 2223 C CA . LEU A 1 279 ? -21.625 -31.594 -4.031 1 94.94 279 LEU A CA 1
ATOM 2224 C C . LEU A 1 279 ? -22.953 -30.984 -4.465 1 94.94 279 LEU A C 1
ATOM 2226 O O . LEU A 1 279 ? -24.016 -31.625 -4.324 1 94.94 279 LEU A O 1
ATOM 2230 N N . PRO A 1 280 ? -22.906 -29.766 -4.883 1 93.31 280 PRO A N 1
ATOM 2231 C CA . PRO A 1 280 ? -24.141 -29.172 -5.402 1 93.31 280 PRO A CA 1
ATOM 2232 C C . PRO A 1 280 ? -24.438 -29.578 -6.848 1 93.31 280 PRO A C 1
ATOM 2234 O O . PRO A 1 280 ? -24.25 -28.766 -7.762 1 93.31 280 PRO A O 1
ATOM 2237 N N . ASP A 1 281 ? -24.984 -30.688 -7.051 1 87.38 281 ASP A N 1
ATOM 2238 C CA . ASP A 1 281 ? -25.125 -31.266 -8.391 1 87.38 281 ASP A CA 1
ATOM 2239 C C . ASP A 1 281 ? -26.453 -30.875 -9.016 1 87.38 281 ASP A C 1
ATOM 2241 O O . ASP A 1 281 ? -26.703 -31.172 -10.188 1 87.38 281 ASP A O 1
ATOM 2245 N N . SER A 1 282 ? -27.297 -30.094 -8.312 1 84.62 282 SER A N 1
ATOM 2246 C CA . SER A 1 282 ? -28.562 -29.625 -8.867 1 84.62 282 SER A CA 1
ATOM 2247 C C . SER A 1 282 ? -28.453 -28.203 -9.398 1 84.62 282 SER A C 1
ATOM 2249 O O . SER A 1 282 ? -28.188 -27.266 -8.641 1 84.62 282 SER A O 1
ATOM 2251 N N . ILE A 1 283 ? -28.547 -28.109 -10.695 1 87.25 283 ILE A N 1
ATOM 2252 C CA . ILE A 1 283 ? -28.469 -26.797 -11.336 1 87.25 283 ILE A CA 1
ATOM 2253 C C . ILE A 1 283 ? -29.859 -26.188 -11.43 1 87.25 283 ILE A C 1
ATOM 2255 O O . ILE A 1 283 ? -30.766 -26.781 -12.008 1 87.25 283 ILE A O 1
ATOM 2259 N N . PRO A 1 284 ? -29.984 -25.047 -10.766 1 81.69 284 PRO A N 1
ATOM 2260 C CA . PRO A 1 284 ? -31.312 -24.406 -10.859 1 81.69 284 PRO A CA 1
ATOM 2261 C C . PRO A 1 284 ? -31.672 -24.016 -12.281 1 81.69 284 PRO A C 1
ATOM 2263 O O . PRO A 1 284 ? -30.797 -23.625 -13.062 1 81.69 284 PRO A O 1
ATOM 2266 N N . ALA A 1 285 ? -33.031 -24.094 -12.555 1 78.94 285 ALA A N 1
ATOM 2267 C CA . ALA A 1 285 ? -33.531 -23.766 -13.891 1 78.94 285 ALA A CA 1
ATOM 2268 C C . ALA A 1 285 ? -34.062 -22.328 -13.938 1 78.94 285 ALA A C 1
ATOM 2270 O O . ALA A 1 285 ? -35.125 -22.047 -13.383 1 78.94 285 ALA A O 1
ATOM 2271 N N . PHE A 1 286 ? -33.281 -21.391 -14.281 1 78.75 286 PHE A N 1
ATOM 2272 C CA . PHE A 1 286 ? -33.75 -20.031 -14.523 1 78.75 286 PHE A CA 1
ATOM 2273 C C . PHE A 1 286 ? -33.031 -19.422 -15.719 1 78.75 286 PHE A C 1
ATOM 2275 O O . PHE A 1 286 ? -31.938 -19.828 -16.062 1 78.75 286 PHE A O 1
ATOM 2282 N N . ASN A 1 287 ? -33.875 -18.609 -16.422 1 77.81 287 ASN A N 1
ATOM 2283 C CA . ASN A 1 287 ? -33.281 -17.906 -17.547 1 77.81 287 ASN A CA 1
ATOM 2284 C C . ASN A 1 287 ? -32.906 -16.469 -17.203 1 77.81 287 ASN A C 1
ATOM 2286 O O . ASN A 1 287 ? -33.562 -15.836 -16.375 1 77.81 287 ASN A O 1
ATOM 2290 N N . ILE A 1 288 ? -31.703 -16.125 -17.625 1 84 288 ILE A N 1
ATOM 2291 C CA . ILE A 1 288 ? -31.281 -14.758 -17.391 1 84 288 ILE A CA 1
ATOM 2292 C C . ILE A 1 288 ? -31.219 -14.008 -18.719 1 84 288 ILE A C 1
ATOM 2294 O O . ILE A 1 288 ? -30.766 -14.555 -19.734 1 84 288 ILE A O 1
ATOM 2298 N N . ASN A 1 289 ? -31.875 -12.844 -18.703 1 86.12 289 ASN A N 1
ATOM 2299 C CA . ASN A 1 289 ? -31.828 -11.961 -19.859 1 86.12 289 ASN A CA 1
ATOM 2300 C C . ASN A 1 289 ? -30.797 -10.859 -19.688 1 86.12 289 ASN A C 1
ATOM 2302 O O . ASN A 1 289 ? -30.688 -10.266 -18.609 1 86.12 289 ASN A O 1
ATOM 2306 N N . VAL A 1 290 ? -30.109 -10.695 -20.781 1 89.19 290 VAL A N 1
ATOM 2307 C CA . VAL A 1 290 ? -29.031 -9.711 -20.766 1 89.19 290 VAL A CA 1
ATOM 2308 C C . VAL A 1 290 ? -29.578 -8.352 -20.312 1 89.19 290 VAL A C 1
ATOM 2310 O O . VAL A 1 290 ? -28.953 -7.656 -19.516 1 89.19 290 VAL A O 1
ATOM 2313 N N . ASP A 1 291 ? -30.703 -7.996 -20.734 1 88.75 291 ASP A N 1
ATOM 2314 C CA . ASP A 1 291 ? -31.281 -6.684 -20.453 1 88.75 291 ASP A CA 1
ATOM 2315 C C . ASP A 1 291 ? -31.641 -6.547 -18.984 1 88.75 291 ASP A C 1
ATOM 2317 O O . ASP A 1 291 ? -31.422 -5.492 -18.375 1 88.75 291 ASP A O 1
ATOM 2321 N N . SER A 1 292 ? -32.125 -7.535 -18.453 1 85.94 292 SER A N 1
ATOM 2322 C CA . SER A 1 292 ? -32.469 -7.523 -17.031 1 85.94 292 SER A CA 1
ATOM 2323 C C . SER A 1 292 ? -31.219 -7.418 -16.172 1 85.94 292 SER A C 1
ATOM 2325 O O . SER A 1 292 ? -31.203 -6.664 -15.195 1 85.94 292 SER A O 1
ATOM 2327 N N . VAL A 1 293 ? -30.203 -8.117 -16.594 1 88.56 293 VAL A N 1
ATOM 2328 C CA . VAL A 1 293 ? -28.938 -8.117 -15.852 1 88.56 293 VAL A CA 1
ATOM 2329 C C . VAL A 1 293 ? -28.281 -6.746 -15.961 1 88.56 293 VAL A C 1
ATOM 2331 O O . VAL A 1 293 ? -27.766 -6.215 -14.977 1 88.56 293 VAL A O 1
ATOM 2334 N N . LEU A 1 294 ? -28.375 -6.234 -17.141 1 88.88 294 LEU A N 1
ATOM 2335 C CA . LEU A 1 294 ? -27.812 -4.91 -17.359 1 88.88 294 LEU A CA 1
ATOM 2336 C C . LEU A 1 294 ? -28.547 -3.857 -16.531 1 88.88 294 LEU A C 1
ATOM 2338 O O . LEU A 1 294 ? -27.922 -2.982 -15.93 1 88.88 294 LEU A O 1
ATOM 2342 N N . SER A 1 295 ? -29.812 -3.908 -16.469 1 87.38 295 SER A N 1
ATOM 2343 C CA . SER A 1 295 ? -30.625 -2.949 -15.727 1 87.38 295 SER A CA 1
ATOM 2344 C C . SER A 1 295 ? -30.344 -3.033 -14.234 1 87.38 295 SER A C 1
ATOM 2346 O O . SER A 1 295 ? -30.156 -2.012 -13.57 1 87.38 295 SER A O 1
ATOM 2348 N N . GLU A 1 296 ? -30.281 -4.188 -13.727 1 84.75 296 GLU A N 1
ATOM 2349 C CA . GLU A 1 296 ? -30.016 -4.371 -12.305 1 84.75 296 GLU A CA 1
ATOM 2350 C C . GLU A 1 296 ? -28.578 -3.98 -11.961 1 84.75 296 GLU A C 1
ATOM 2352 O O . GLU A 1 296 ? -28.328 -3.393 -10.906 1 84.75 296 GLU A O 1
ATOM 2357 N N . GLY A 1 297 ? -27.641 -4.328 -12.852 1 85.62 297 GLY A N 1
ATOM 2358 C CA . GLY A 1 297 ? -26.234 -3.988 -12.633 1 85.62 297 GLY A CA 1
ATOM 2359 C C . GLY A 1 297 ? -25.984 -2.492 -12.617 1 85.62 297 GLY A C 1
ATOM 2360 O O . GLY A 1 297 ? -25.188 -2 -11.805 1 85.62 297 GLY A O 1
ATOM 2361 N N . THR A 1 298 ? -26.672 -1.833 -13.422 1 86.25 298 THR A N 1
ATOM 2362 C CA . THR A 1 298 ? -26.453 -0.394 -13.531 1 86.25 298 THR A CA 1
ATOM 2363 C C . THR A 1 298 ? -27.109 0.343 -12.367 1 86.25 298 THR A C 1
ATOM 2365 O O . THR A 1 298 ? -26.656 1.424 -11.984 1 86.25 298 THR A O 1
ATOM 2368 N N . ARG A 1 299 ? -27.969 -0.22 -11.672 1 82.69 299 ARG A N 1
ATOM 2369 C CA . ARG A 1 299 ? -28.734 0.447 -10.617 1 82.69 299 ARG A CA 1
ATOM 2370 C C . ARG A 1 299 ? -28 0.389 -9.289 1 82.69 299 ARG A C 1
ATOM 2372 O O . ARG A 1 299 ? -27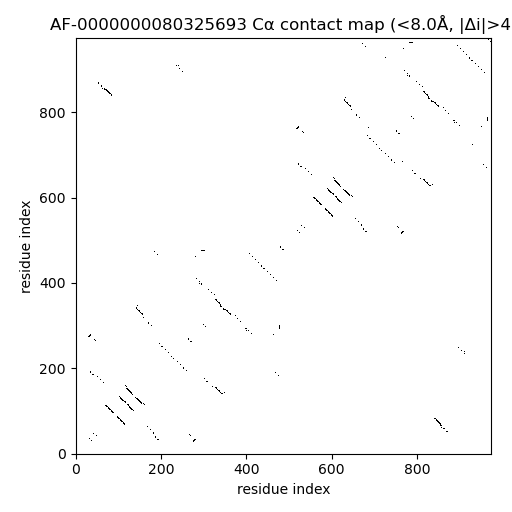.984 1.363 -8.531 1 82.69 299 ARG A O 1
ATOM 2379 N N . LYS A 1 300 ? -27.312 -0.606 -9.008 1 81.88 300 LYS A N 1
ATOM 2380 C CA . LYS A 1 300 ? -26.875 -0.82 -7.629 1 81.88 300 LYS A CA 1
ATOM 2381 C C . LYS A 1 300 ? -25.344 -0.829 -7.539 1 81.88 300 LYS A C 1
ATOM 2383 O O . LYS A 1 300 ? -24.797 -0.913 -6.445 1 81.88 300 LYS A O 1
ATOM 2388 N N . ARG A 1 301 ? -24.719 -0.642 -8.602 1 89.12 301 ARG A N 1
ATOM 2389 C CA . ARG A 1 301 ? -23.266 -0.714 -8.57 1 89.12 301 ARG A CA 1
ATOM 2390 C C . ARG A 1 301 ? -22.672 0.588 -8.055 1 89.12 301 ARG A C 1
ATOM 2392 O O . ARG A 1 301 ? -23.156 1.674 -8.367 1 89.12 301 ARG A O 1
ATOM 2399 N N . SER A 1 302 ? -21.578 0.443 -7.371 1 93.25 302 SER A N 1
ATOM 2400 C CA . SER A 1 302 ? -20.875 1.601 -6.828 1 93.25 302 SER A CA 1
ATOM 2401 C C . SER A 1 302 ? -20.25 2.438 -7.941 1 93.25 302 SER A C 1
ATOM 2403 O O . SER A 1 302 ? -20.109 3.654 -7.805 1 93.25 302 SER A O 1
ATOM 2405 N N . ASP A 1 303 ? -19.984 1.848 -9.094 1 92.69 303 ASP A N 1
ATOM 2406 C CA . ASP A 1 303 ? -19.312 2.521 -10.203 1 92.69 303 ASP A CA 1
ATOM 2407 C C . ASP A 1 303 ? -20.172 3.654 -10.75 1 92.69 303 ASP A C 1
ATOM 2409 O O . ASP A 1 303 ? -19.656 4.688 -11.172 1 92.69 303 ASP A O 1
ATOM 2413 N N . ILE A 1 304 ? -21.469 3.408 -10.734 1 90.88 304 ILE A N 1
ATOM 2414 C CA . ILE A 1 304 ? -22.375 4.41 -11.281 1 90.88 304 ILE A CA 1
ATOM 2415 C C . ILE A 1 304 ? -22.297 5.688 -10.453 1 90.88 304 ILE A C 1
ATOM 2417 O O . ILE A 1 304 ? -22.25 6.789 -11 1 90.88 304 ILE A O 1
ATOM 2421 N N . VAL A 1 305 ? -22.25 5.535 -9.172 1 94.94 305 VAL A N 1
ATOM 2422 C CA . VAL A 1 305 ? -22.109 6.684 -8.281 1 94.94 305 VAL A CA 1
ATOM 2423 C C . VAL A 1 305 ? -20.719 7.281 -8.438 1 94.94 305 VAL A C 1
ATOM 2425 O O . VAL A 1 305 ? -20.547 8.508 -8.438 1 94.94 305 VAL A O 1
ATOM 2428 N N . SER A 1 306 ? -19.734 6.395 -8.633 1 96.69 306 SER A N 1
ATOM 2429 C CA . SER A 1 306 ? -18.359 6.832 -8.828 1 96.69 306 SER A CA 1
ATOM 2430 C C . SER A 1 306 ? -18.219 7.695 -10.086 1 96.69 306 SER A C 1
ATOM 2432 O O . SER A 1 306 ? -17.469 8.672 -10.094 1 96.69 306 SER A O 1
ATOM 2434 N N . TYR A 1 307 ? -18.984 7.367 -11.117 1 96.62 307 TYR A N 1
ATOM 2435 C CA . TYR A 1 307 ? -18.938 8.148 -12.352 1 96.62 307 TYR A CA 1
ATOM 2436 C C . TYR A 1 307 ? -19.406 9.578 -12.109 1 96.62 307 TYR A C 1
ATOM 2438 O O . TYR A 1 307 ? -18.75 10.531 -12.539 1 96.62 307 TYR A O 1
ATOM 2446 N N . LYS A 1 308 ? -20.469 9.641 -11.383 1 96.44 308 LYS A N 1
ATOM 2447 C CA . LYS A 1 308 ? -21 10.969 -11.07 1 96.44 308 LYS A CA 1
ATOM 2448 C C . LYS A 1 308 ? -20.031 11.758 -10.195 1 96.44 308 LYS A C 1
ATOM 2450 O O . LYS A 1 308 ? -19.781 12.938 -10.438 1 96.44 308 LYS A O 1
ATOM 2455 N N . ARG A 1 309 ? -19.484 11.102 -9.211 1 97.81 309 ARG A N 1
ATOM 2456 C CA . ARG A 1 309 ? -18.547 11.734 -8.297 1 97.81 309 ARG A CA 1
ATOM 2457 C C . ARG A 1 309 ? -17.312 12.234 -9.047 1 97.81 309 ARG A C 1
ATOM 2459 O O . ARG A 1 309 ? -16.922 13.391 -8.898 1 97.81 309 ARG A O 1
ATOM 2466 N N . ARG A 1 310 ? -16.75 11.422 -9.844 1 97.81 310 ARG A N 1
ATOM 2467 C CA . ARG A 1 310 ? -15.523 11.758 -10.57 1 97.81 310 ARG A CA 1
ATOM 2468 C C . ARG A 1 310 ? -15.773 12.891 -11.562 1 97.81 310 ARG A C 1
ATOM 2470 O O . ARG A 1 310 ? -14.906 13.742 -11.766 1 97.81 310 ARG A O 1
ATOM 2477 N N . THR A 1 311 ? -16.953 12.875 -12.211 1 97.88 311 THR A N 1
ATOM 2478 C CA . THR A 1 311 ? -17.312 13.969 -13.102 1 97.88 311 THR A CA 1
ATOM 2479 C C . THR A 1 311 ? -17.391 15.289 -12.344 1 97.88 311 THR A C 1
ATOM 2481 O O . THR A 1 311 ? -16.844 16.297 -12.781 1 97.88 311 THR A O 1
ATOM 2484 N N . LEU A 1 312 ? -18.016 15.234 -11.18 1 97.94 312 LEU A N 1
ATOM 2485 C CA . LEU A 1 312 ? -18.141 16.438 -10.359 1 97.94 312 LEU A CA 1
ATOM 2486 C C . LEU A 1 312 ? -16.766 16.891 -9.867 1 97.94 312 LEU A C 1
ATOM 2488 O O . LEU A 1 312 ? -16.516 18.094 -9.781 1 97.94 312 LEU A O 1
ATOM 2492 N N . GLU A 1 313 ? -15.93 15.922 -9.523 1 98.19 313 GLU A N 1
ATOM 2493 C CA . GLU A 1 313 ? -14.578 16.266 -9.086 1 98.19 313 GLU A CA 1
ATOM 2494 C C . GLU A 1 313 ? -13.789 16.938 -10.203 1 98.19 313 GLU A C 1
ATOM 2496 O O . GLU A 1 313 ? -13.039 17.891 -9.945 1 98.19 313 GLU A O 1
ATOM 2501 N N . ALA A 1 314 ? -13.961 16.438 -11.406 1 98.19 314 ALA A N 1
ATOM 2502 C CA . ALA A 1 314 ? -13.289 17.062 -12.539 1 98.19 314 ALA A CA 1
ATOM 2503 C C . ALA A 1 314 ? -13.805 18.484 -12.766 1 98.19 314 ALA A C 1
ATOM 2505 O O . ALA A 1 314 ? -13.031 19.391 -13.07 1 98.19 314 ALA A O 1
ATOM 2506 N N . GLU A 1 315 ? -15.07 18.656 -12.641 1 98.38 315 GLU A N 1
ATOM 2507 C CA . GLU A 1 315 ? -15.656 19.984 -12.742 1 98.38 315 GLU A CA 1
ATOM 2508 C C . GLU A 1 315 ? -15.148 20.906 -11.633 1 98.38 315 GLU A C 1
ATOM 2510 O O . GLU A 1 315 ? -14.883 22.078 -11.867 1 98.38 315 GLU A O 1
ATOM 2515 N N . ARG A 1 316 ? -15.07 20.312 -10.453 1 98.19 316 ARG A N 1
ATOM 2516 C CA . ARG A 1 316 ? -14.523 21.047 -9.32 1 98.19 316 ARG A CA 1
ATOM 2517 C C . ARG A 1 316 ? -13.102 21.516 -9.609 1 98.19 316 ARG A C 1
ATOM 2519 O O . ARG A 1 316 ? -12.75 22.656 -9.312 1 98.19 316 ARG A O 1
ATOM 2526 N N . ASP A 1 317 ? -12.32 20.641 -10.188 1 98.06 317 ASP A N 1
ATOM 2527 C CA . ASP A 1 317 ? -10.922 20.969 -10.469 1 98.06 317 ASP A CA 1
ATOM 2528 C C . ASP A 1 317 ? -10.82 22.109 -11.477 1 98.06 317 ASP A C 1
ATOM 2530 O O . ASP A 1 317 ? -9.922 22.953 -11.367 1 98.06 317 ASP A O 1
ATOM 2534 N N . VAL A 1 318 ? -11.68 22.172 -12.438 1 98.19 318 VAL A N 1
ATOM 2535 C CA . VAL A 1 318 ? -11.727 23.281 -13.383 1 98.19 318 VAL A CA 1
ATOM 2536 C C . VAL A 1 318 ? -12.109 24.562 -12.656 1 98.19 318 VAL A C 1
ATOM 2538 O O . VAL A 1 318 ? -11.5 25.625 -12.867 1 98.19 318 VAL A O 1
ATOM 2541 N N . ALA A 1 319 ? -13.086 24.438 -11.766 1 97.5 319 ALA A N 1
ATOM 2542 C CA . ALA A 1 319 ? -13.516 25.594 -10.977 1 97.5 319 ALA A CA 1
ATOM 2543 C C . ALA A 1 319 ? -12.383 26.094 -10.078 1 97.5 319 ALA A C 1
ATOM 2545 O O . ALA A 1 319 ? -12.211 27.297 -9.898 1 97.5 319 ALA A O 1
ATOM 2546 N N . GLU A 1 320 ? -11.672 25.156 -9.531 1 97.69 320 GLU A N 1
ATOM 2547 C CA . GLU A 1 320 ? -10.539 25.516 -8.68 1 97.69 320 GLU A CA 1
ATOM 2548 C C . GLU A 1 320 ? -9.453 26.234 -9.477 1 97.69 320 GLU A C 1
ATOM 2550 O O . GLU A 1 320 ? -8.898 27.234 -9.023 1 97.69 320 GLU A O 1
ATOM 2555 N N . ALA A 1 321 ? -9.117 25.719 -10.641 1 96.88 321 ALA A N 1
ATOM 2556 C CA . ALA A 1 321 ? -8.125 26.344 -11.5 1 96.88 321 ALA A CA 1
ATOM 2557 C C . ALA A 1 321 ? -8.547 27.766 -11.875 1 96.88 321 ALA A C 1
ATOM 2559 O O . ALA A 1 321 ? -7.719 28.688 -11.883 1 96.88 321 ALA A O 1
ATOM 2560 N N . ARG A 1 322 ? -9.789 27.953 -12.141 1 96.06 322 ARG A N 1
ATOM 2561 C CA . ARG A 1 322 ? -10.312 29.281 -12.492 1 96.06 322 ARG A CA 1
ATOM 2562 C C . ARG A 1 322 ? -10.305 30.203 -11.281 1 96.06 322 ARG A C 1
ATOM 2564 O O . ARG A 1 322 ? -9.898 31.375 -11.391 1 96.06 322 ARG A O 1
ATOM 2571 N N . GLY A 1 323 ? -10.695 29.609 -10.148 1 95 323 GLY A N 1
ATOM 2572 C CA . GLY A 1 323 ? -10.922 30.438 -8.961 1 95 323 GLY A CA 1
ATOM 2573 C C . GLY A 1 323 ? -9.641 30.781 -8.227 1 95 323 GLY A C 1
ATOM 2574 O O . GLY A 1 323 ? -9.625 31.672 -7.383 1 95 323 GLY A O 1
ATOM 2575 N N . THR A 1 324 ? -8.516 30.141 -8.531 1 93.62 324 THR A N 1
ATOM 2576 C CA . THR A 1 324 ? -7.277 30.391 -7.797 1 93.62 324 THR A CA 1
ATOM 2577 C C . THR A 1 324 ? -6.27 31.125 -8.672 1 93.62 324 THR A C 1
ATOM 2579 O O . THR A 1 324 ? -5.211 31.531 -8.195 1 93.62 324 THR A O 1
ATOM 2582 N N . SER A 1 325 ? -6.52 31.328 -9.914 1 90.94 325 SER A N 1
ATOM 2583 C CA . SER A 1 325 ? -5.527 31.891 -10.82 1 90.94 325 SER A CA 1
ATOM 2584 C C . SER A 1 325 ? -5.91 33.312 -11.234 1 90.94 325 SER A C 1
ATOM 2586 O O . SER A 1 325 ? -5.082 34.062 -11.766 1 90.94 325 SER A O 1
ATOM 2588 N N . GLY A 1 326 ? -7.066 33.75 -10.984 1 91.56 326 GLY A N 1
ATOM 2589 C CA . GLY A 1 326 ? -7.516 35.062 -11.422 1 91.56 326 GLY A CA 1
ATOM 2590 C C . GLY A 1 326 ? -7.613 36.062 -10.289 1 91.56 326 GLY A C 1
ATOM 2591 O O . GLY A 1 326 ? -6.805 36.031 -9.352 1 91.56 326 GLY A O 1
ATOM 2592 N N . PHE A 1 327 ? -8.57 37 -10.531 1 93.31 327 PHE A N 1
ATOM 2593 C CA . PHE A 1 327 ? -8.844 38 -9.516 1 93.31 327 PHE A CA 1
ATOM 2594 C C . PHE A 1 327 ? -9.477 37.375 -8.281 1 93.31 327 PHE A C 1
ATOM 2596 O O . PHE A 1 327 ? -10.422 36.594 -8.391 1 93.31 327 PHE A O 1
ATOM 2603 N N . ARG A 1 328 ? -8.914 37.625 -7.156 1 93.69 328 ARG A N 1
ATOM 2604 C CA . ARG A 1 328 ? -9.445 37.156 -5.879 1 93.69 328 ARG A CA 1
ATOM 2605 C C . ARG A 1 328 ? -9.469 38.281 -4.852 1 93.69 328 ARG A C 1
ATOM 2607 O O . ARG A 1 328 ? -8.586 39.125 -4.844 1 93.69 328 ARG A O 1
ATOM 2614 N N . ALA A 1 329 ? -10.344 38.219 -4.039 1 96.19 329 ALA A N 1
ATOM 2615 C CA . ALA A 1 329 ? -10.461 39.188 -2.949 1 96.19 329 ALA A CA 1
ATOM 2616 C C . ALA A 1 329 ? -10.984 38.5 -1.681 1 96.19 329 ALA A C 1
ATOM 2618 O O . ALA A 1 329 ? -11.492 37.375 -1.727 1 96.19 329 ALA A O 1
ATOM 2619 N N . ASN A 1 330 ? -10.68 39.156 -0.572 1 97.19 330 ASN A N 1
ATOM 2620 C CA . ASN A 1 330 ? -11.164 38.688 0.721 1 97.19 330 ASN A CA 1
ATOM 2621 C C . ASN A 1 330 ? -11.75 39.844 1.551 1 97.19 330 ASN A C 1
ATOM 2623 O O . ASN A 1 330 ? -11.117 40.875 1.705 1 97.19 330 ASN A O 1
ATOM 2627 N N . LEU A 1 331 ? -12.938 39.594 2.01 1 97.62 331 LEU A N 1
ATOM 2628 C CA . LEU A 1 331 ? -13.633 40.594 2.83 1 97.62 331 LEU A CA 1
ATOM 2629 C C . LEU A 1 331 ? -13.672 40.156 4.289 1 97.62 331 LEU A C 1
ATOM 2631 O O . LEU A 1 331 ? -14.023 39 4.59 1 97.62 331 LEU A O 1
ATOM 2635 N N . VAL A 1 332 ? -13.258 41 5.152 1 97.5 332 VAL A N 1
ATOM 2636 C CA . VAL A 1 332 ? -13.391 40.781 6.59 1 97.5 332 VAL A CA 1
ATOM 2637 C C . VAL A 1 332 ? -14.102 41.969 7.223 1 97.5 332 VAL A C 1
ATOM 2639 O O . VAL A 1 332 ? -13.672 43.125 7.062 1 97.5 332 VAL A O 1
ATOM 2642 N N . ALA A 1 333 ? -15.172 41.75 7.871 1 97.56 333 ALA A N 1
ATOM 2643 C CA . ALA A 1 333 ? -15.938 42.781 8.555 1 97.56 333 ALA A CA 1
ATOM 2644 C C . ALA A 1 333 ? -16.312 42.344 9.961 1 97.56 333 ALA A C 1
ATOM 2646 O O . ALA A 1 333 ? -16.656 41.188 10.188 1 97.56 333 ALA A O 1
ATOM 2647 N N . THR A 1 334 ? -16.141 43.219 10.883 1 96.56 334 THR A N 1
ATOM 2648 C CA . THR A 1 334 ? -16.531 42.938 12.266 1 96.56 334 THR A CA 1
ATOM 2649 C C . THR A 1 334 ? -17.297 44.125 12.852 1 96.56 334 THR A C 1
ATOM 2651 O O . THR A 1 334 ? -17.031 45.281 12.508 1 96.56 334 THR A O 1
ATOM 2654 N N . ILE A 1 335 ? -18.328 43.875 13.648 1 96.88 335 ILE A N 1
ATOM 2655 C CA . ILE A 1 335 ? -19.094 44.875 14.414 1 96.88 335 ILE A CA 1
ATOM 2656 C C . ILE A 1 335 ? -19.281 44.375 15.844 1 96.88 335 ILE A C 1
ATOM 2658 O O . ILE A 1 335 ? -19.516 43.188 16.062 1 96.88 335 ILE A O 1
ATOM 2662 N N . GLY A 1 336 ? -19 45.312 16.75 1 95.31 336 GLY A N 1
ATOM 2663 C CA . GLY A 1 336 ? -19.172 44.875 18.125 1 95.31 336 GLY A CA 1
ATOM 2664 C C . GLY A 1 336 ? -18.953 46 19.141 1 95.31 336 GLY A C 1
ATOM 2665 O O . GLY A 1 336 ? -19.125 47.188 18.812 1 95.31 336 GLY A O 1
ATOM 2666 N N . LEU A 1 337 ? -18.812 45.594 20.344 1 93.38 337 LEU A N 1
ATOM 2667 C CA . LEU A 1 337 ? -18.625 46.5 21.453 1 93.38 337 LEU A CA 1
ATOM 2668 C C . LEU A 1 337 ? -17.266 46.281 22.125 1 93.38 337 LEU A C 1
ATOM 2670 O O . LEU A 1 337 ? -16.734 45.188 22.094 1 93.38 337 LEU A O 1
ATOM 2674 N N . SER A 1 338 ? -16.672 47.344 22.547 1 91.81 338 SER A N 1
ATOM 2675 C CA . SER A 1 338 ? -15.414 47.25 23.297 1 91.81 338 SER A CA 1
ATOM 2676 C C . SER A 1 338 ? -15.477 48.125 24.562 1 91.81 338 SER A C 1
ATOM 2678 O O . SER A 1 338 ? -16.109 49.188 24.578 1 91.81 338 SER A O 1
ATOM 2680 N N . GLY A 1 339 ? -14.922 47.562 25.641 1 89.94 339 GLY A N 1
ATOM 2681 C CA . GLY A 1 339 ? -14.883 48.281 26.906 1 89.94 339 GLY A CA 1
ATOM 2682 C C . GLY A 1 339 ? -13.539 48.156 27.609 1 89.94 339 GLY A C 1
ATOM 2683 O O . GLY A 1 339 ? -12.734 47.281 27.281 1 89.94 339 GLY A O 1
ATOM 2684 N N . ARG A 1 340 ? -13.281 49.188 28.484 1 88.62 340 ARG A N 1
ATOM 2685 C CA . ARG A 1 340 ? -12.078 49.188 29.312 1 88.62 340 ARG A CA 1
ATOM 2686 C C . ARG A 1 340 ? -12.375 49.656 30.734 1 88.62 340 ARG A C 1
ATOM 2688 O O . ARG A 1 340 ? -13.375 50.344 30.969 1 88.62 340 ARG A O 1
ATOM 2695 N N . GLY A 1 341 ? -11.578 49.156 31.688 1 88.56 341 GLY A N 1
ATOM 2696 C CA . GLY A 1 341 ? -11.727 49.594 33.062 1 88.56 341 GLY A CA 1
ATOM 2697 C C . GLY A 1 341 ? -10.695 48.969 34 1 88.56 341 GLY A C 1
ATOM 2698 O O . GLY A 1 341 ? -9.852 48.188 33.562 1 88.56 341 GLY A O 1
ATOM 2699 N N . SER A 1 342 ? -10.719 49.406 35.188 1 88.75 342 SER A N 1
ATOM 2700 C CA . SER A 1 342 ? -9.797 48.906 36.188 1 88.75 342 SER A CA 1
ATOM 2701 C C . SER A 1 342 ? -10.344 47.688 36.875 1 88.75 342 SER A C 1
ATOM 2703 O O . SER A 1 342 ? -9.617 46.969 37.594 1 88.75 342 SER A O 1
ATOM 2705 N N . ALA A 1 343 ? -11.648 47.375 36.688 1 88.81 343 ALA A N 1
ATOM 2706 C CA . ALA A 1 343 ? -12.281 46.188 37.219 1 88.81 343 ALA A CA 1
ATOM 2707 C C . ALA A 1 343 ? -13.094 45.469 36.125 1 88.81 343 ALA A C 1
ATOM 2709 O O . ALA A 1 343 ? -13.539 46.094 35.188 1 88.81 343 ALA A O 1
ATOM 2710 N N . VAL A 1 344 ? -13.289 44.219 36.375 1 88 344 VAL A N 1
ATOM 2711 C CA . VAL A 1 344 ? -13.984 43.406 35.406 1 88 344 VAL A CA 1
ATOM 2712 C C . VAL A 1 344 ? -15.414 43.906 35.25 1 88 344 VAL A C 1
ATOM 2714 O O . VAL A 1 344 ? -15.961 43.844 34.125 1 88 344 VAL A O 1
ATOM 2717 N N . SER A 1 345 ? -16 44.375 36.281 1 85.38 345 SER A N 1
ATOM 2718 C CA . SER A 1 345 ? -17.391 44.812 36.25 1 85.38 345 SER A CA 1
ATOM 2719 C C . SER A 1 345 ? -17.516 46.094 35.438 1 85.38 345 SER A C 1
ATOM 2721 O O . SER A 1 345 ? -18.578 46.344 34.844 1 85.38 345 SER A O 1
ATOM 2723 N N . GLU A 1 346 ? -16.453 46.875 35.281 1 86.56 346 GLU A N 1
ATOM 2724 C CA . GLU A 1 346 ? -16.484 48.188 34.625 1 86.56 346 GLU A CA 1
ATOM 2725 C C . GLU A 1 346 ? -16.391 48 33.094 1 86.56 346 GLU A C 1
ATOM 2727 O O . GLU A 1 346 ? -16.859 48.844 32.344 1 86.56 346 GLU A O 1
ATOM 2732 N N . VAL A 1 347 ? -15.844 46.875 32.719 1 86 347 VAL A N 1
ATOM 2733 C CA . VAL A 1 347 ? -15.555 46.719 31.297 1 86 347 VAL A CA 1
ATOM 2734 C C . VAL A 1 347 ? -16.844 46.469 30.531 1 86 347 VAL A C 1
ATOM 2736 O O . VAL A 1 347 ? -16.922 46.688 29.312 1 86 347 VAL A O 1
ATOM 2739 N N . TYR A 1 348 ? -17.875 46.094 31.312 1 88.12 348 TYR A N 1
ATOM 2740 C CA . TYR A 1 348 ? -19.125 45.781 30.641 1 88.12 348 TYR A CA 1
ATOM 2741 C C . TYR A 1 348 ? -20.141 46.906 30.812 1 88.12 348 TYR A C 1
ATOM 2743 O O . TYR A 1 348 ? -21.25 46.844 30.297 1 88.12 348 TYR A O 1
ATOM 2751 N N . ARG A 1 349 ? -19.562 48 31.516 1 85.44 349 ARG A N 1
ATOM 2752 C CA . ARG A 1 349 ? -20.406 49.156 31.734 1 85.44 349 ARG A CA 1
ATOM 2753 C C . ARG A 1 349 ? -20.188 50.219 30.656 1 85.44 349 ARG A C 1
ATOM 2755 O O . ARG A 1 349 ? -19.078 50.719 30.484 1 85.44 349 ARG A O 1
ATOM 2762 N N . ASN A 1 350 ? -21.141 50.562 29.812 1 85 350 ASN A N 1
ATOM 2763 C CA . ASN A 1 350 ? -21.188 51.562 28.766 1 85 350 ASN A CA 1
ATOM 2764 C C . ASN A 1 350 ? -20.125 51.312 27.688 1 85 350 ASN A C 1
ATOM 2766 O O . ASN A 1 350 ? -19.25 52.156 27.453 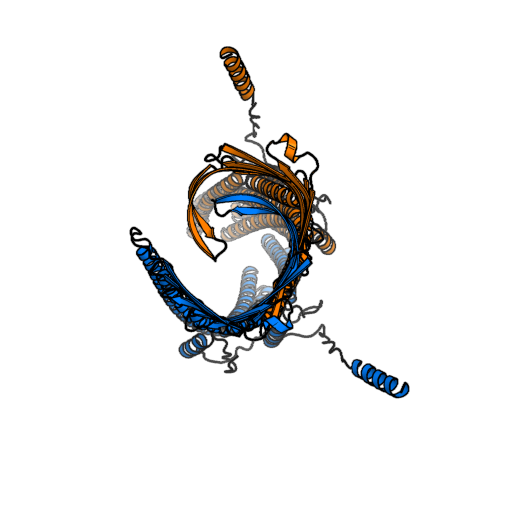1 85 350 ASN A O 1
ATOM 2770 N N . PRO A 1 351 ? -20.141 50.125 27.094 1 86.69 351 PRO A N 1
ATOM 2771 C CA . PRO A 1 351 ? -19.156 49.812 26.062 1 86.69 351 PRO A CA 1
ATOM 2772 C C . PRO A 1 351 ? -19.281 50.719 24.844 1 86.69 351 PRO A C 1
ATOM 2774 O O . PRO A 1 351 ? -20.344 51.281 24.594 1 86.69 351 PRO A O 1
ATOM 2777 N N . ALA A 1 352 ? -18.094 51 24.141 1 91 352 ALA A N 1
ATOM 2778 C CA . ALA A 1 352 ? -18.062 51.781 22.922 1 91 352 ALA A CA 1
ATOM 2779 C C . ALA A 1 352 ? -18.25 50.938 21.688 1 91 352 ALA A C 1
ATOM 2781 O O . ALA A 1 352 ? -17.953 49.719 21.703 1 91 352 ALA A O 1
ATOM 2782 N N . ASN A 1 353 ? -18.812 51.562 20.656 1 91.75 353 ASN A N 1
ATOM 2783 C CA . ASN A 1 353 ? -18.984 50.844 19.391 1 91.75 353 ASN A CA 1
ATOM 2784 C C . ASN A 1 353 ? -17.656 50.656 18.656 1 91.75 353 ASN A C 1
ATOM 2786 O O . ASN A 1 353 ? -16.812 51.562 18.656 1 91.75 353 ASN A O 1
ATOM 2790 N N . GLU A 1 354 ? -17.5 49.375 18.188 1 93 354 GLU A N 1
ATOM 2791 C CA . GLU A 1 354 ? -16.328 49.062 17.375 1 93 354 GLU A CA 1
ATOM 2792 C C . GLU A 1 354 ? -16.719 48.469 16.031 1 93 354 GLU A C 1
ATOM 2794 O O . GLU A 1 354 ? -17.609 47.625 15.969 1 93 354 GLU A O 1
ATOM 2799 N N . GLN A 1 355 ? -16.125 48.938 14.922 1 94.75 355 GLN A N 1
ATOM 2800 C CA . GLN A 1 355 ? -16.391 48.406 13.578 1 94.75 355 GLN A CA 1
ATOM 2801 C C . GLN A 1 355 ? -15.125 48.375 12.742 1 94.75 355 GLN A C 1
ATOM 2803 O O . GLN A 1 355 ? -14.266 49.25 12.844 1 94.75 355 GLN A O 1
ATOM 2808 N N . SER A 1 356 ? -15.031 47.312 12.117 1 95 356 SER A N 1
ATOM 2809 C CA . SER A 1 356 ? -13.922 47.188 11.172 1 95 356 SER A CA 1
ATOM 2810 C C . SER A 1 356 ? -14.383 46.594 9.859 1 95 356 SER A C 1
ATOM 2812 O O . SER A 1 356 ? -15.242 45.688 9.844 1 95 356 SER A O 1
ATOM 2814 N N . PHE A 1 357 ? -13.922 47.094 8.711 1 96.12 357 PHE A N 1
ATOM 2815 C CA . PHE A 1 357 ? -14.211 46.625 7.363 1 96.12 357 PHE A CA 1
ATOM 2816 C C . PHE A 1 357 ? -12.961 46.656 6.492 1 96.12 357 PHE A C 1
ATOM 2818 O O . PHE A 1 357 ? -12.359 47.719 6.316 1 96.12 357 PHE A O 1
ATOM 2825 N N . ASN A 1 358 ? -12.609 45.5 6.004 1 97 358 ASN A N 1
ATOM 2826 C CA . ASN A 1 358 ? -11.398 45.438 5.184 1 97 358 ASN A CA 1
ATOM 2827 C C . ASN A 1 358 ? -11.602 44.531 3.971 1 97 358 ASN A C 1
ATOM 2829 O O . ASN A 1 358 ? -12.172 43.438 4.086 1 97 358 ASN A O 1
ATOM 2833 N N . ILE A 1 359 ? -11.18 44.938 2.773 1 96.56 359 ILE A N 1
ATOM 2834 C CA . ILE A 1 359 ? -11.164 44.125 1.565 1 96.56 359 ILE A CA 1
ATOM 2835 C C . ILE A 1 359 ? -9.742 44.031 1.021 1 96.56 359 ILE A C 1
ATOM 2837 O O . ILE A 1 359 ? -9.148 45.031 0.636 1 96.56 359 ILE A O 1
ATOM 2841 N N . GLY A 1 360 ? -9.227 42.906 1.118 1 96.62 360 GLY A N 1
ATOM 2842 C CA . GLY A 1 360 ? -7.957 42.656 0.464 1 96.62 360 GLY A CA 1
ATOM 2843 C C . GLY A 1 360 ? -8.109 42 -0.897 1 96.62 360 GLY A C 1
ATOM 2844 O O . GLY A 1 360 ? -9 41.156 -1.102 1 96.62 360 GLY A O 1
ATOM 2845 N N . PHE A 1 361 ? -7.258 42.375 -1.928 1 95.25 361 PHE A N 1
ATOM 2846 C CA . PHE A 1 361 ? -7.402 41.781 -3.252 1 95.25 361 PHE A CA 1
ATOM 2847 C C . PHE A 1 361 ? -6.039 41.469 -3.855 1 95.25 361 PHE A C 1
ATOM 2849 O O . PHE A 1 361 ? -5.02 42 -3.412 1 95.25 361 PHE A O 1
ATOM 2856 N N . ASN A 1 362 ? -5.988 40.531 -4.707 1 94.69 362 ASN A N 1
ATOM 2857 C CA . ASN A 1 362 ? -4.848 40.125 -5.527 1 94.69 362 ASN A CA 1
ATOM 2858 C C . ASN A 1 362 ? -5.25 39.938 -6.988 1 94.69 362 ASN A C 1
ATOM 2860 O O . ASN A 1 362 ? -6.156 39.156 -7.285 1 94.69 362 ASN A O 1
ATOM 2864 N N . PHE A 1 363 ? -4.578 40.656 -7.871 1 92.56 363 PHE A N 1
ATOM 2865 C CA . PHE A 1 363 ? -4.934 40.625 -9.281 1 92.56 363 PHE A CA 1
ATOM 2866 C C . PHE A 1 363 ? -3.693 40.438 -10.148 1 92.56 363 PHE A C 1
ATOM 2868 O O . PHE A 1 363 ? -2.957 41.406 -10.398 1 92.56 363 PHE A O 1
ATOM 2875 N N . PRO A 1 364 ? -3.48 39.281 -10.648 1 92.5 364 PRO A N 1
ATOM 2876 C CA . PRO A 1 364 ? -2.383 39.156 -11.602 1 92.5 364 PRO A CA 1
ATOM 2877 C C . PRO A 1 364 ? -2.652 39.844 -12.93 1 92.5 364 PRO A C 1
ATOM 2879 O O . PRO A 1 364 ? -3.709 39.656 -13.531 1 92.5 364 PRO A O 1
ATOM 2882 N N . ILE A 1 365 ? -1.758 40.562 -13.391 1 93.75 365 ILE A N 1
ATOM 2883 C CA . ILE A 1 365 ? -1.932 41.375 -14.594 1 93.75 365 ILE A CA 1
ATOM 2884 C C . ILE A 1 365 ? -1.25 40.688 -15.781 1 93.75 365 ILE A C 1
ATOM 2886 O O . ILE A 1 365 ? -1.865 40.5 -16.828 1 93.75 365 ILE A O 1
ATOM 2890 N N . LEU A 1 366 ? 0.007 40.344 -15.648 1 93.44 366 LEU A N 1
ATOM 2891 C CA . LEU A 1 366 ? 0.773 39.688 -16.688 1 93.44 366 LEU A CA 1
ATOM 2892 C C . LEU A 1 366 ? 1.368 38.375 -16.172 1 93.44 366 LEU A C 1
ATOM 2894 O O . LEU A 1 366 ? 2.129 38.375 -15.203 1 93.44 366 LEU A O 1
ATOM 2898 N N . ASP A 1 367 ? 0.896 37.281 -16.859 1 93.44 367 ASP A N 1
ATOM 2899 C CA . ASP A 1 367 ? 1.383 36 -16.391 1 93.44 367 ASP A CA 1
ATOM 2900 C C . ASP A 1 367 ? 1.825 35.125 -17.547 1 93.44 367 ASP A C 1
ATOM 2902 O O . ASP A 1 367 ? 2.057 33.906 -17.375 1 93.44 367 ASP A O 1
ATOM 2906 N N . TRP A 1 368 ? 1.974 35.656 -18.812 1 95.19 368 TRP A N 1
ATOM 2907 C CA . TRP A 1 368 ? 2.467 34.969 -20 1 95.19 368 TRP A CA 1
ATOM 2908 C C . TRP A 1 368 ? 1.686 33.688 -20.266 1 95.19 368 TRP A C 1
ATOM 2910 O O . TRP A 1 368 ? 2.264 32.656 -20.641 1 95.19 368 TRP A O 1
ATOM 2920 N N . GLY A 1 369 ? 0.262 33.625 -19.844 1 94.56 369 GLY A N 1
ATOM 2921 C CA . GLY A 1 369 ? -0.613 32.5 -20.141 1 94.56 369 GLY A CA 1
ATOM 2922 C C . GLY A 1 369 ? -0.667 31.469 -19.031 1 94.56 369 GLY A C 1
ATOM 2923 O O . GLY A 1 369 ? -1.16 30.359 -19.234 1 94.56 369 GLY A O 1
ATOM 2924 N N . LEU A 1 370 ? -0.098 31.812 -17.938 1 94.31 370 LEU A N 1
ATOM 2925 C CA . LEU A 1 370 ? -0.076 30.875 -16.812 1 94.31 370 LEU A CA 1
ATOM 2926 C C . LEU A 1 370 ? -1.49 30.469 -16.422 1 94.31 370 LEU A C 1
ATOM 2928 O O . LEU A 1 370 ? -1.786 29.281 -16.281 1 94.31 370 LEU A O 1
ATOM 2932 N N . ARG A 1 371 ? -2.373 31.516 -16.219 1 94.62 371 ARG A N 1
ATOM 2933 C CA . ARG A 1 371 ? -3.762 31.25 -15.844 1 94.62 371 ARG A CA 1
ATOM 2934 C C . ARG A 1 371 ? -4.469 30.422 -16.922 1 94.62 371 ARG A C 1
ATOM 2936 O O . ARG A 1 371 ? -5.105 29.422 -16.609 1 94.62 371 ARG A O 1
ATOM 2943 N N . THR A 1 372 ? -4.348 30.828 -18.109 1 95.62 372 THR A N 1
ATOM 2944 C CA . THR A 1 372 ? -4.988 30.141 -19.219 1 95.62 372 THR A CA 1
ATOM 2945 C C . THR A 1 372 ? -4.496 28.703 -19.312 1 95.62 372 THR A C 1
ATOM 2947 O O . THR A 1 372 ? -5.289 27.781 -19.531 1 95.62 372 THR A O 1
ATOM 2950 N N . SER A 1 373 ? -3.197 28.516 -19.141 1 96.94 373 SER A N 1
ATOM 2951 C CA . SER A 1 373 ? -2.631 27.172 -19.234 1 96.94 373 SER A CA 1
ATOM 2952 C C . SER A 1 373 ? -3.143 26.281 -18.109 1 96.94 373 SER A C 1
ATOM 2954 O O . SER A 1 373 ? -3.396 25.094 -18.328 1 96.94 373 SER A O 1
ATOM 2956 N N . LYS A 1 374 ? -3.256 26.75 -16.922 1 97 374 LYS A N 1
ATOM 2957 C CA . LYS A 1 374 ? -3.768 25.984 -15.789 1 97 374 LYS A CA 1
ATOM 2958 C C . LYS A 1 374 ? -5.215 25.547 -16.031 1 97 374 LYS A C 1
ATOM 2960 O O . LYS A 1 374 ? -5.566 24.391 -15.805 1 97 374 LYS A O 1
ATOM 2965 N N . ILE A 1 375 ? -6.035 26.516 -16.531 1 97.38 375 ILE A N 1
ATOM 2966 C CA . ILE A 1 375 ? -7.445 26.234 -16.781 1 97.38 375 ILE A CA 1
ATOM 2967 C C . ILE A 1 375 ? -7.578 25.219 -17.906 1 97.38 375 ILE A C 1
ATOM 2969 O O . ILE A 1 375 ? -8.344 24.266 -17.812 1 97.38 375 ILE A O 1
ATOM 2973 N N . LYS A 1 376 ? -6.836 25.391 -18.891 1 97.94 376 LYS A N 1
ATOM 2974 C CA . LYS A 1 376 ? -6.898 24.469 -20.031 1 97.94 376 LYS A CA 1
ATOM 2975 C C . LYS A 1 376 ? -6.43 23.078 -19.641 1 97.94 376 LYS A C 1
ATOM 2977 O O . LYS A 1 376 ? -6.953 22.078 -20.141 1 97.94 376 LYS A O 1
ATOM 2982 N N . THR A 1 377 ? -5.402 22.969 -18.828 1 97.81 377 THR A N 1
ATOM 2983 C CA . THR A 1 377 ? -4.953 21.672 -18.328 1 97.81 377 THR A CA 1
ATOM 2984 C C . THR A 1 377 ? -6.07 20.969 -17.562 1 97.81 377 THR A C 1
ATOM 2986 O O . THR A 1 377 ? -6.32 19.781 -17.766 1 97.81 377 THR A O 1
ATOM 2989 N N . ALA A 1 378 ? -6.77 21.719 -16.688 1 98.12 378 ALA A N 1
ATOM 2990 C CA . ALA A 1 378 ? -7.875 21.156 -15.922 1 98.12 378 ALA A CA 1
ATOM 2991 C C . ALA A 1 378 ? -9.008 20.719 -16.844 1 98.12 378 ALA A C 1
ATOM 2993 O O . ALA A 1 378 ? -9.633 19.672 -16.609 1 98.12 378 ALA A O 1
ATOM 2994 N N . GLN A 1 379 ? -9.242 21.531 -17.875 1 98.44 379 GLN A N 1
ATOM 2995 C CA . GLN A 1 379 ? -10.281 21.188 -18.844 1 98.44 379 GLN A CA 1
ATOM 2996 C C . GLN A 1 379 ? -9.914 19.922 -19.609 1 98.44 379 GLN A C 1
ATOM 2998 O O . GLN A 1 379 ? -10.773 19.078 -19.875 1 98.44 379 GLN A O 1
ATOM 3003 N N . ALA A 1 380 ? -8.703 19.828 -19.953 1 98.12 380 ALA A N 1
ATOM 3004 C CA . ALA A 1 380 ? -8.234 18.625 -20.625 1 98.12 380 ALA A CA 1
ATOM 3005 C C . ALA A 1 380 ? -8.367 17.391 -19.719 1 98.12 380 ALA A C 1
ATOM 3007 O O . ALA A 1 380 ? -8.766 16.328 -20.172 1 98.12 380 ALA A O 1
ATOM 3008 N N . ASN A 1 381 ? -8.008 17.562 -18.484 1 97.81 381 ASN A N 1
ATOM 3009 C CA . ASN A 1 381 ? -8.172 16.484 -17.531 1 97.81 381 ASN A CA 1
ATOM 3010 C C . ASN A 1 381 ? -9.641 16.078 -17.375 1 97.81 381 ASN A C 1
ATOM 3012 O O . ASN A 1 381 ? -9.953 14.898 -17.25 1 97.81 381 ASN A O 1
ATOM 3016 N N . LYS A 1 382 ? -10.484 17.094 -17.359 1 98.38 382 LYS A N 1
ATOM 3017 C CA . LYS A 1 382 ? -11.914 16.797 -17.297 1 98.38 382 LYS A CA 1
ATOM 3018 C C . LYS A 1 382 ? -12.359 15.969 -18.5 1 98.38 382 LYS A C 1
ATOM 3020 O O . LYS A 1 382 ? -13.078 14.977 -18.328 1 98.38 382 LYS A O 1
ATOM 3025 N N . LYS A 1 383 ? -11.914 16.312 -19.625 1 98.12 383 LYS A N 1
ATOM 3026 C CA . LYS A 1 383 ? -12.227 15.539 -20.812 1 98.12 383 LYS A CA 1
ATOM 3027 C C . LYS A 1 383 ? -11.695 14.109 -20.703 1 98.12 383 LYS A C 1
ATOM 3029 O O . LYS A 1 383 ? -12.375 13.156 -21.094 1 98.12 383 LYS A O 1
ATOM 3034 N N . LEU A 1 384 ? -10.523 14.023 -20.188 1 97.44 384 LEU A N 1
ATOM 3035 C CA . LEU A 1 384 ? -9.938 12.703 -19.984 1 97.44 384 LEU A CA 1
ATOM 3036 C C . LEU A 1 384 ? -10.805 11.852 -19.062 1 97.44 384 LEU A C 1
ATOM 3038 O O . LEU A 1 384 ? -11.039 10.672 -19.344 1 97.44 384 LEU A O 1
ATOM 3042 N N . VAL A 1 385 ? -11.281 12.422 -18 1 98.06 385 VAL A N 1
ATOM 3043 C CA . VAL A 1 385 ? -12.141 11.703 -17.062 1 98.06 385 VAL A CA 1
ATOM 3044 C C . VAL A 1 385 ? -13.43 11.273 -17.766 1 98.06 385 VAL A C 1
ATOM 3046 O O . VAL A 1 385 ? -13.883 10.141 -17.609 1 98.06 385 VAL A O 1
ATOM 3049 N N . GLU A 1 386 ? -13.945 12.188 -18.594 1 97.81 386 GLU A N 1
ATOM 3050 C CA . GLU A 1 386 ? -15.172 11.883 -19.328 1 97.81 386 GLU A CA 1
ATOM 3051 C C . GLU A 1 386 ? -14.961 10.719 -20.297 1 97.81 386 GLU A C 1
ATOM 3053 O O . GLU A 1 386 ? -15.789 9.805 -20.359 1 97.81 386 GLU A O 1
ATOM 3058 N N . TYR A 1 387 ? -13.867 10.703 -20.953 1 97.12 387 TYR A N 1
ATOM 3059 C CA . TYR A 1 387 ? -13.555 9.617 -21.875 1 97.12 387 TYR A CA 1
ATOM 3060 C C . TYR A 1 387 ? -13.312 8.32 -21.109 1 97.12 387 TYR A C 1
ATOM 3062 O O . TYR A 1 387 ? -13.734 7.246 -21.562 1 97.12 387 TYR A O 1
ATOM 3070 N N . THR A 1 388 ? -12.609 8.398 -20.016 1 97.44 388 THR A N 1
ATOM 3071 C CA . THR A 1 388 ? -12.328 7.211 -19.219 1 97.44 388 THR A CA 1
ATOM 3072 C C . THR A 1 388 ? -13.625 6.594 -18.703 1 97.44 388 THR A C 1
ATOM 3074 O O . THR A 1 388 ? -13.812 5.379 -18.766 1 97.44 388 THR A O 1
ATOM 3077 N N . ILE A 1 389 ? -14.508 7.453 -18.234 1 97.19 389 ILE A N 1
ATOM 3078 C CA . ILE A 1 389 ? -15.797 6.984 -17.719 1 97.19 389 ILE A CA 1
ATOM 3079 C C . ILE A 1 389 ? -16.594 6.344 -18.859 1 97.19 389 ILE A C 1
ATOM 3081 O O . ILE A 1 389 ? -17.188 5.277 -18.672 1 97.19 389 ILE A O 1
ATOM 3085 N N . ALA A 1 390 ? -16.609 6.961 -20 1 96.94 390 ALA A N 1
ATOM 3086 C CA . ALA A 1 390 ? -17.312 6.414 -21.156 1 96.94 390 ALA A CA 1
ATOM 3087 C C . ALA A 1 390 ? -16.797 5.027 -21.516 1 96.94 390 ALA A C 1
ATOM 3089 O O . ALA A 1 390 ? -17.578 4.109 -21.781 1 96.94 390 ALA A O 1
ATOM 3090 N N . GLN A 1 391 ? -15.523 4.914 -21.484 1 96.81 391 GLN A N 1
ATOM 3091 C CA . GLN A 1 391 ? -14.906 3.623 -21.766 1 96.81 391 GLN A CA 1
ATOM 3092 C C . GLN A 1 391 ? -15.266 2.592 -20.703 1 96.81 391 GLN A C 1
ATOM 3094 O O . GLN A 1 391 ? -15.547 1.435 -21.016 1 96.81 391 GLN A O 1
ATOM 3099 N N . GLU A 1 392 ? -15.219 2.986 -19.453 1 95.81 392 GLU A N 1
ATOM 3100 C CA . GLU A 1 392 ? -15.555 2.074 -18.359 1 95.81 392 GLU A CA 1
ATOM 3101 C C . GLU A 1 392 ? -17 1.61 -18.453 1 95.81 392 GLU A C 1
ATOM 3103 O O . GLU A 1 392 ? -17.312 0.456 -18.156 1 95.81 392 GLU A O 1
ATOM 3108 N N . GLN A 1 393 ? -17.875 2.504 -18.891 1 94.38 393 GLN A N 1
ATOM 3109 C CA . GLN A 1 393 ? -19.266 2.146 -19.078 1 94.38 393 GLN A CA 1
ATOM 3110 C C . GLN A 1 393 ? -19.438 1.119 -20.188 1 94.38 393 GLN A C 1
ATOM 3112 O O . GLN A 1 393 ? -20.172 0.147 -20.047 1 94.38 393 GLN A O 1
ATOM 3117 N N . ILE A 1 394 ? -18.75 1.326 -21.25 1 95.25 394 ILE A N 1
ATOM 3118 C CA . ILE A 1 394 ? -18.781 0.377 -22.359 1 95.25 394 ILE A CA 1
ATOM 3119 C C . ILE A 1 394 ? -18.219 -0.969 -21.891 1 95.25 394 ILE A C 1
ATOM 3121 O O . ILE A 1 394 ? -18.828 -2.016 -22.156 1 95.25 394 ILE A O 1
ATOM 3125 N N . ASN A 1 395 ? -17.125 -0.874 -21.172 1 94.69 395 ASN A N 1
ATOM 3126 C CA . ASN A 1 395 ? -16.516 -2.1 -20.672 1 94.69 395 ASN A CA 1
ATOM 3127 C C . ASN A 1 395 ? -17.438 -2.857 -19.734 1 94.69 395 ASN A C 1
ATOM 3129 O O . ASN A 1 395 ? -17.516 -4.086 -19.797 1 94.69 395 ASN A O 1
ATOM 3133 N N . PHE A 1 396 ? -18.156 -2.145 -19.016 1 93 396 PHE A N 1
ATOM 3134 C CA . PHE A 1 396 ? -19.078 -2.779 -18.078 1 93 396 PHE A CA 1
ATOM 3135 C C . PHE A 1 396 ? -20.234 -3.455 -18.828 1 93 396 PHE A C 1
ATOM 3137 O O . PHE A 1 396 ? -20.578 -4.598 -18.516 1 93 396 PHE A O 1
ATOM 3144 N N . GLY A 1 397 ? -20.688 -2.766 -19.734 1 92.69 397 GLY A N 1
ATOM 3145 C CA . GLY A 1 397 ? -21.719 -3.373 -20.562 1 92.69 397 GLY A CA 1
ATOM 3146 C C . GLY A 1 397 ? -21.266 -4.641 -21.25 1 92.69 397 GLY A C 1
ATOM 3147 O O . GLY A 1 397 ? -21.969 -5.648 -21.25 1 92.69 397 GLY A O 1
ATOM 3148 N N . ASN A 1 398 ? -20.125 -4.602 -21.766 1 93.62 398 ASN A N 1
ATOM 3149 C CA . ASN A 1 398 ? -19.547 -5.77 -22.422 1 93.62 398 ASN A CA 1
ATOM 3150 C C . ASN A 1 398 ? -19.281 -6.898 -21.422 1 93.62 398 ASN A C 1
ATOM 3152 O O . ASN A 1 398 ? -19.5 -8.07 -21.734 1 93.62 398 ASN A O 1
ATOM 3156 N N . GLN A 1 399 ? -18.812 -6.508 -20.297 1 93.81 399 GLN A N 1
ATOM 3157 C CA . GLN A 1 399 ? -18.562 -7.504 -19.25 1 93.81 399 GLN A CA 1
ATOM 3158 C C . GLN A 1 399 ? -19.844 -8.234 -18.859 1 93.81 399 GLN A C 1
ATOM 3160 O O . GLN A 1 399 ? -19.844 -9.461 -18.734 1 93.81 399 GLN A O 1
ATOM 3165 N N . ILE A 1 400 ? -20.891 -7.496 -18.734 1 92.56 400 ILE A N 1
ATOM 3166 C CA . ILE A 1 400 ? -22.188 -8.094 -18.375 1 92.56 400 ILE A CA 1
ATOM 3167 C C . ILE A 1 400 ? -22.656 -9.008 -19.5 1 92.56 400 ILE A C 1
ATOM 3169 O O . ILE A 1 400 ? -23.062 -10.141 -19.25 1 92.56 400 ILE A O 1
ATOM 3173 N N . ARG A 1 401 ? -22.578 -8.57 -20.734 1 93.75 401 ARG A N 1
ATOM 3174 C CA . ARG A 1 401 ? -22.984 -9.375 -21.875 1 93.75 401 ARG A CA 1
ATOM 3175 C C . ARG A 1 401 ? -22.188 -10.664 -21.953 1 93.75 401 ARG A C 1
ATOM 3177 O O . ARG A 1 401 ? -22.75 -11.75 -22.156 1 93.75 401 ARG A O 1
ATOM 3184 N N . THR A 1 402 ? -20.922 -10.508 -21.781 1 94.75 402 THR A N 1
ATOM 3185 C CA . THR A 1 402 ? -20.047 -11.68 -21.828 1 94.75 402 THR A CA 1
ATOM 3186 C C . THR A 1 402 ? -20.375 -12.641 -20.688 1 94.75 402 THR A C 1
ATOM 3188 O O . THR A 1 402 ? -20.453 -13.852 -20.891 1 94.75 402 THR A O 1
ATOM 3191 N N . GLN A 1 403 ? -20.578 -12.102 -19.5 1 94.19 403 GLN A N 1
ATOM 3192 C CA . GLN A 1 403 ? -20.828 -12.938 -18.328 1 94.19 403 GLN A CA 1
ATOM 3193 C C . GLN A 1 403 ? -22.156 -13.672 -18.453 1 94.19 403 GLN A C 1
ATOM 3195 O O . GLN A 1 403 ? -22.281 -14.82 -18.016 1 94.19 403 GLN A O 1
ATOM 3200 N N . VAL A 1 404 ? -23.141 -13.016 -19.047 1 93.31 404 VAL A N 1
ATOM 3201 C CA . VAL A 1 404 ? -24.438 -13.664 -19.25 1 93.31 404 VAL A CA 1
ATOM 3202 C C . VAL A 1 404 ? -24.281 -14.805 -20.25 1 93.31 404 VAL A C 1
ATOM 3204 O O . VAL A 1 404 ? -24.797 -15.906 -20.047 1 93.31 404 VAL A O 1
ATOM 3207 N N . LYS A 1 405 ? -23.516 -14.602 -21.281 1 93.44 405 LYS A N 1
ATOM 3208 C CA . LYS A 1 405 ? -23.266 -15.648 -22.281 1 93.44 405 LYS A CA 1
ATOM 3209 C C . LYS A 1 405 ? -22.484 -16.797 -21.656 1 93.44 405 LYS A C 1
ATOM 3211 O O . LYS A 1 405 ? -22.781 -17.969 -21.906 1 93.44 405 LYS A O 1
ATOM 3216 N N . GLN A 1 406 ? -21.484 -16.453 -20.875 1 94.5 406 GLN A N 1
ATOM 3217 C CA . GLN A 1 406 ? -20.688 -17.469 -20.203 1 94.5 406 GLN A CA 1
ATOM 3218 C C . GLN A 1 406 ? -21.531 -18.297 -19.234 1 94.5 406 GLN A C 1
ATOM 3220 O O . GLN A 1 406 ? -21.391 -19.516 -19.156 1 94.5 406 GLN A O 1
ATOM 3225 N N . PHE A 1 407 ? -22.422 -17.625 -18.609 1 94.12 407 PHE A N 1
ATOM 3226 C CA . PHE A 1 407 ? -23.312 -18.312 -17.672 1 94.12 407 PHE A CA 1
ATOM 3227 C C . PHE A 1 407 ? -24.188 -19.328 -18.406 1 94.12 407 PHE A C 1
ATOM 3229 O O . PHE A 1 407 ? -24.312 -20.469 -17.984 1 94.12 407 PHE A O 1
ATOM 3236 N N . THR A 1 408 ? -24.703 -18.953 -19.531 1 92.44 408 THR A N 1
ATOM 3237 C CA . THR A 1 408 ? -25.547 -19.812 -20.328 1 92.44 408 THR A CA 1
ATOM 3238 C C . THR A 1 408 ? -24.75 -21 -20.875 1 92.44 408 THR A C 1
ATOM 3240 O O . THR A 1 408 ? -25.219 -22.141 -20.844 1 92.44 408 THR A O 1
ATOM 3243 N N . MET A 1 409 ? -23.562 -20.688 -21.297 1 94.25 409 MET A N 1
ATOM 3244 C CA . MET A 1 409 ? -22.688 -21.734 -21.828 1 94.25 409 MET A CA 1
ATOM 3245 C C . MET A 1 409 ? -22.297 -22.719 -20.734 1 94.25 409 MET A C 1
ATOM 3247 O O . MET A 1 409 ? -22.312 -23.922 -20.938 1 94.25 409 MET A O 1
ATOM 3251 N N . ASN A 1 410 ? -21.984 -22.219 -19.578 1 95.75 410 ASN A N 1
ATOM 3252 C CA . ASN A 1 410 ? -21.578 -23.078 -18.469 1 95.75 410 ASN A CA 1
ATOM 3253 C C . ASN A 1 410 ? -22.719 -24 -18.031 1 95.75 410 ASN A C 1
ATOM 3255 O O . ASN A 1 410 ? -22.469 -25.156 -17.672 1 95.75 410 ASN A O 1
ATOM 3259 N N . ARG A 1 411 ? -23.844 -23.516 -18.109 1 93.62 411 ARG A N 1
ATOM 3260 C CA . ARG A 1 411 ? -25.016 -24.359 -17.797 1 93.62 411 ARG A CA 1
ATOM 3261 C C . ARG A 1 411 ? -25.125 -25.531 -18.766 1 93.62 411 ARG A C 1
ATOM 3263 O O . ARG A 1 411 ? -25.344 -26.672 -18.344 1 93.62 411 ARG A O 1
ATOM 3270 N N . GLU A 1 412 ? -24.922 -25.25 -20.031 1 94.12 412 GLU A N 1
ATOM 3271 C CA . GLU A 1 412 ? -24.969 -26.297 -21.047 1 94.12 412 GLU A CA 1
ATOM 3272 C C . GLU A 1 412 ? -23.828 -27.281 -20.875 1 94.12 412 GLU A C 1
ATOM 3274 O O . GLU A 1 412 ? -24 -28.484 -21.062 1 94.12 412 GLU A O 1
ATOM 3279 N N . LEU A 1 413 ? -22.672 -26.734 -20.516 1 95.94 413 LEU A N 1
ATOM 3280 C CA . LEU A 1 413 ? -21.5 -27.578 -20.359 1 95.94 413 LEU A CA 1
ATOM 3281 C C . LEU A 1 413 ? -21.688 -28.562 -19.203 1 95.94 413 LEU A C 1
ATOM 3283 O O . LEU A 1 413 ? -21.203 -29.688 -19.25 1 95.94 413 LEU A O 1
ATOM 3287 N N . VAL A 1 414 ? -22.391 -28.156 -18.156 1 96.56 414 VAL A N 1
ATOM 3288 C CA . VAL A 1 414 ? -22.641 -29.062 -17.031 1 96.56 414 VAL A CA 1
ATOM 3289 C C . VAL A 1 414 ? -23.469 -30.25 -17.516 1 96.56 414 VAL A C 1
ATOM 3291 O O . VAL A 1 414 ? -23.156 -31.406 -17.188 1 96.56 414 VAL A O 1
ATOM 3294 N N . LYS A 1 415 ? -24.438 -30.031 -18.375 1 95 415 LYS A N 1
ATOM 3295 C CA . LYS A 1 415 ? -25.281 -31.094 -18.906 1 95 415 LYS A CA 1
ATOM 3296 C C . LYS A 1 415 ? -24.5 -32.031 -19.797 1 95 415 LYS A C 1
ATOM 3298 O O . LYS A 1 415 ? -24.562 -33.25 -19.641 1 95 415 LYS A O 1
ATOM 3303 N N . ILE A 1 416 ? -23.688 -31.469 -20.641 1 96.62 416 ILE A N 1
ATOM 3304 C CA . ILE A 1 416 ? -22.906 -32.25 -21.578 1 96.62 416 ILE A CA 1
ATOM 3305 C C . ILE A 1 416 ? -21.875 -33.094 -20.828 1 96.62 416 ILE A C 1
ATOM 3307 O O . ILE A 1 416 ? -21.734 -34.281 -21.078 1 96.62 416 ILE A O 1
ATOM 3311 N N . ASN A 1 417 ? -21.172 -32.5 -19.922 1 97.5 417 ASN A N 1
ATOM 3312 C CA . ASN A 1 417 ? -20.094 -33.188 -19.203 1 97.5 417 ASN A CA 1
ATOM 3313 C C . ASN A 1 417 ? -20.641 -34.219 -18.234 1 97.5 417 ASN A C 1
ATOM 3315 O O . ASN A 1 417 ? -20 -35.25 -17.984 1 97.5 417 ASN A O 1
ATOM 3319 N N . LYS A 1 418 ? -21.844 -33.969 -17.734 1 96.12 418 LYS A N 1
ATOM 3320 C CA . LYS A 1 418 ? -22.5 -35 -16.922 1 96.12 418 LYS A CA 1
ATOM 3321 C C . LYS A 1 418 ? -22.766 -36.25 -17.734 1 96.12 418 LYS A C 1
ATOM 3323 O O . LYS A 1 418 ? -22.469 -37.344 -17.297 1 96.12 418 LYS A O 1
ATOM 3328 N N . GLU A 1 419 ? -23.312 -36.094 -18.953 1 96.75 419 GLU A N 1
ATOM 3329 C CA . GLU A 1 419 ? -23.594 -37.219 -19.844 1 96.75 419 GLU A CA 1
ATOM 3330 C C . GLU A 1 419 ? -22.297 -37.938 -20.234 1 96.75 419 GLU A C 1
ATOM 3332 O O . GLU A 1 419 ? -22.234 -39.156 -20.219 1 96.75 419 GLU A O 1
ATOM 3337 N N . ALA A 1 420 ? -21.281 -37.156 -20.547 1 97.62 420 ALA A N 1
ATOM 3338 C CA . ALA A 1 420 ? -20 -37.719 -20.922 1 97.62 420 ALA A CA 1
ATOM 3339 C C . ALA A 1 420 ? -19.406 -38.531 -19.781 1 97.62 420 ALA A C 1
ATOM 3341 O O . ALA A 1 420 ? -18.844 -39.594 -20 1 97.62 420 ALA A O 1
ATOM 3342 N N . ASN A 1 421 ? -19.5 -38 -18.641 1 97.19 421 ASN A N 1
ATOM 3343 C CA . ASN A 1 421 ? -19 -38.719 -17.453 1 97.19 421 ASN A CA 1
ATOM 3344 C C . ASN A 1 421 ? -19.719 -40.031 -17.25 1 97.19 421 ASN A C 1
ATOM 3346 O O . ASN A 1 421 ? -19.078 -41.062 -16.984 1 97.19 421 ASN A O 1
ATOM 3350 N N . GLU A 1 422 ? -21.016 -40.062 -17.453 1 96.81 422 GLU A N 1
ATOM 3351 C CA . GLU A 1 422 ? -21.781 -41.281 -17.312 1 96.81 422 GLU A CA 1
ATOM 3352 C C . GLU A 1 422 ? -21.375 -42.344 -18.359 1 96.81 422 GLU A C 1
ATOM 3354 O O . GLU A 1 422 ? -21.203 -43.5 -18.031 1 96.81 422 GLU A O 1
ATOM 3359 N N . ILE A 1 423 ? -21.109 -41.875 -19.516 1 97.5 423 ILE A N 1
ATOM 3360 C CA . ILE A 1 423 ? -20.719 -42.75 -20.609 1 97.5 423 ILE A CA 1
ATOM 3361 C C . ILE A 1 423 ? -19.312 -43.312 -20.359 1 97.5 423 ILE A C 1
ATOM 3363 O O . ILE A 1 423 ? -19.078 -44.5 -20.516 1 97.5 423 ILE A O 1
ATOM 3367 N N . ALA A 1 424 ? -18.391 -42.406 -19.953 1 97.38 424 ALA A N 1
ATOM 3368 C CA . ALA A 1 424 ? -17 -42.812 -19.703 1 97.38 424 ALA A CA 1
ATOM 3369 C C . ALA A 1 424 ? -16.922 -43.812 -18.562 1 97.38 424 ALA A C 1
ATOM 3371 O O . ALA A 1 424 ? -16.125 -44.75 -18.609 1 97.38 424 ALA A O 1
ATOM 3372 N N . GLN A 1 425 ? -17.734 -43.656 -17.578 1 96 425 GLN A N 1
ATOM 3373 C CA . GLN A 1 425 ? -17.781 -44.594 -16.469 1 96 425 GLN A CA 1
ATOM 3374 C C . GLN A 1 425 ? -18.266 -45.969 -16.906 1 96 425 GLN A C 1
ATOM 3376 O O . GLN A 1 425 ? -17.672 -46.969 -16.547 1 96 425 GLN A O 1
ATOM 3381 N N . LYS A 1 426 ? -19.266 -46 -17.766 1 96.5 426 LYS A N 1
ATOM 3382 C CA . LYS A 1 426 ? -19.797 -47.25 -18.297 1 96.5 426 LYS A CA 1
ATOM 3383 C C . LYS A 1 426 ? -18.781 -47.938 -19.188 1 96.5 426 LYS A C 1
ATOM 3385 O O . LYS A 1 426 ? -18.594 -49.156 -19.078 1 96.5 426 LYS A O 1
ATOM 3390 N N . ARG A 1 427 ? -18.172 -47.156 -19.953 1 96.88 427 ARG A N 1
ATOM 3391 C CA . ARG A 1 427 ? -17.172 -47.719 -20.844 1 96.88 427 ARG A CA 1
ATOM 3392 C C . ARG A 1 427 ? -16.016 -48.344 -20.062 1 96.88 427 ARG A C 1
ATOM 3394 O O . ARG A 1 427 ? -15.531 -49.406 -20.406 1 96.88 427 ARG A O 1
ATOM 3401 N N . TYR A 1 428 ? -15.555 -47.656 -19.109 1 95.19 428 TYR A N 1
ATOM 3402 C CA . TYR A 1 428 ? -14.469 -48.188 -18.297 1 95.19 428 TYR A CA 1
ATOM 3403 C C . TYR A 1 428 ? -14.867 -49.469 -17.609 1 95.19 428 TYR A C 1
ATOM 3405 O O . TYR A 1 428 ? -14.094 -50.438 -17.578 1 95.19 428 TYR A O 1
ATOM 3413 N N . SER A 1 429 ? -16.109 -49.594 -17.141 1 94.56 429 SER A N 1
ATOM 3414 C CA . SER A 1 429 ? -16.609 -50.812 -16.484 1 94.56 429 SER A CA 1
ATOM 3415 C C . SER A 1 429 ? -16.609 -52 -17.438 1 94.56 429 SER A C 1
ATOM 3417 O O . SER A 1 429 ? -16.188 -53.094 -17.078 1 94.56 429 SER A O 1
ATOM 3419 N N . ILE A 1 430 ? -16.938 -51.75 -18.672 1 95.38 430 ILE A N 1
ATOM 3420 C CA . ILE A 1 430 ? -16.984 -52.781 -19.688 1 95.38 430 ILE A CA 1
ATOM 3421 C C . ILE A 1 430 ? -15.555 -53.219 -20.047 1 95.38 430 ILE A C 1
ATOM 3423 O O . ILE A 1 430 ? -15.266 -54.406 -20.141 1 95.38 430 ILE A O 1
ATOM 3427 N N . SER A 1 431 ? -14.711 -52.219 -20.172 1 93.88 431 SER A N 1
ATOM 3428 C CA . SER A 1 431 ? -13.328 -52.469 -20.531 1 93.88 431 SER A CA 1
ATOM 3429 C C . SER A 1 431 ? -12.625 -53.312 -19.453 1 93.88 431 SER A C 1
ATOM 3431 O O . SER A 1 431 ? -11.836 -54.188 -19.75 1 93.88 431 SER A O 1
ATOM 3433 N N . MET A 1 432 ? -12.883 -53 -18.281 1 91.19 432 MET A N 1
ATOM 3434 C CA . MET A 1 432 ? -12.289 -53.719 -17.156 1 91.19 432 MET A CA 1
ATOM 3435 C C . MET A 1 432 ? -12.719 -55.188 -17.172 1 91.19 432 MET A C 1
ATOM 3437 O O . MET A 1 432 ? -11.883 -56.062 -17.031 1 91.19 432 MET A O 1
ATOM 3441 N N . LYS A 1 433 ? -13.977 -55.5 -17.438 1 91.69 433 LYS A N 1
ATOM 3442 C CA . LYS A 1 433 ? -14.5 -56.844 -17.5 1 91.69 433 LYS A CA 1
ATOM 3443 C C . LYS A 1 433 ? -13.875 -57.625 -18.641 1 91.69 433 LYS A C 1
ATOM 3445 O O . LYS A 1 433 ? -13.508 -58.812 -18.484 1 91.69 433 LYS A O 1
ATOM 3450 N N . ARG A 1 434 ? -13.664 -56.969 -19.734 1 92.69 434 ARG A N 1
ATOM 3451 C CA . ARG A 1 434 ? -13.094 -57.594 -20.906 1 92.69 434 ARG A CA 1
ATOM 3452 C C . ARG A 1 434 ? -11.609 -57.906 -20.719 1 92.69 434 ARG A C 1
ATOM 3454 O O . ARG A 1 434 ? -11.109 -58.906 -21.188 1 92.69 434 ARG A O 1
ATOM 3461 N N . TYR A 1 435 ? -10.945 -57 -20.109 1 89 435 TYR A N 1
ATOM 3462 C CA . TYR A 1 435 ? -9.523 -57.188 -19.875 1 89 435 TYR A CA 1
ATOM 3463 C C . TYR A 1 435 ? -9.273 -58.375 -18.938 1 89 435 TYR A C 1
ATOM 3465 O O . TYR A 1 435 ? -8.383 -59.188 -19.203 1 89 435 TYR A O 1
ATOM 3473 N N . VAL A 1 436 ? -10.031 -58.5 -17.938 1 86.5 436 VAL A N 1
ATOM 3474 C CA . VAL A 1 436 ? -9.859 -59.531 -16.938 1 86.5 436 VAL A CA 1
ATOM 3475 C C . VAL A 1 436 ? -10.039 -60.906 -17.594 1 86.5 436 VAL A C 1
ATOM 3477 O O . VAL A 1 436 ? -9.328 -61.875 -17.266 1 86.5 436 VAL A O 1
ATOM 3480 N N . VAL A 1 437 ? -10.891 -61 -18.656 1 87.12 437 VAL A N 1
ATOM 3481 C CA . VAL A 1 437 ? -11.164 -62.281 -19.297 1 87.12 437 VAL A CA 1
ATOM 3482 C C . VAL A 1 437 ? -10.203 -62.469 -20.469 1 87.12 437 VAL A C 1
ATOM 3484 O O . VAL A 1 437 ? -10.227 -63.531 -21.109 1 87.12 437 VAL A O 1
ATOM 3487 N N . GLY A 1 438 ? -9.406 -61.5 -20.812 1 84.44 438 GLY A N 1
ATOM 3488 C CA . GLY A 1 438 ? -8.352 -61.656 -21.797 1 84.44 438 GLY A CA 1
ATOM 3489 C C . GLY A 1 438 ? -8.766 -61.188 -23.188 1 84.44 438 GLY A C 1
ATOM 3490 O O . GLY A 1 438 ? -8.07 -61.469 -24.172 1 84.44 438 GLY A O 1
ATOM 3491 N N . ASP A 1 439 ? -9.844 -60.5 -23.25 1 88.31 439 ASP A N 1
ATOM 3492 C CA . ASP A 1 439 ? -10.406 -60.125 -24.531 1 88.31 439 ASP A CA 1
ATOM 3493 C C . ASP A 1 439 ? -9.984 -58.688 -24.922 1 88.31 439 ASP A C 1
ATOM 3495 O O . ASP A 1 439 ? -10.312 -58.219 -26 1 88.31 439 ASP A O 1
ATOM 3499 N N . LEU A 1 440 ? -9.297 -58 -24 1 86.75 440 LEU A N 1
ATOM 3500 C CA . LEU A 1 440 ? -8.914 -56.625 -24.234 1 86.75 440 LEU A CA 1
ATOM 3501 C C . LEU A 1 440 ? -7.461 -56.375 -23.828 1 86.75 440 LEU A C 1
ATOM 3503 O O . LEU A 1 440 ? -7.008 -56.875 -22.812 1 86.75 440 LEU A O 1
ATOM 3507 N N . GLY A 1 441 ? -6.832 -55.625 -24.625 1 82 441 GLY A N 1
ATOM 3508 C CA . GLY A 1 441 ? -5.441 -55.312 -24.344 1 82 441 GLY A CA 1
ATOM 3509 C C . GLY A 1 441 ? -5.277 -54.219 -23.297 1 82 441 GLY A C 1
ATOM 3510 O O . GLY A 1 441 ? -6.215 -53.469 -23.031 1 82 441 GLY A O 1
ATOM 3511 N N . ILE A 1 442 ? -4.125 -54.125 -22.688 1 80.62 442 ILE A N 1
ATOM 3512 C CA . ILE A 1 442 ? -3.824 -53.188 -21.609 1 80.62 442 ILE A CA 1
ATOM 3513 C C . ILE A 1 442 ? -3.881 -51.75 -22.125 1 80.62 442 ILE A C 1
ATOM 3515 O O . ILE A 1 442 ? -4.301 -50.844 -21.406 1 80.62 442 ILE A O 1
ATOM 3519 N N . THR A 1 443 ? -3.549 -51.594 -23.297 1 78.25 443 THR A N 1
ATOM 3520 C CA . THR A 1 443 ? -3.564 -50.25 -23.891 1 78.25 443 THR A CA 1
ATOM 3521 C C . THR A 1 443 ? -4.984 -49.688 -23.953 1 78.25 443 THR A C 1
ATOM 3523 O O . THR A 1 443 ? -5.227 -48.562 -23.562 1 78.25 443 THR A O 1
ATOM 3526 N N . ASP A 1 444 ? -5.93 -50.562 -24.344 1 85.69 444 ASP A N 1
ATOM 3527 C CA . ASP A 1 444 ? -7.324 -50.156 -24.422 1 85.69 444 ASP A CA 1
ATOM 3528 C C . ASP A 1 444 ? -7.902 -49.875 -23.031 1 85.69 444 ASP A C 1
ATOM 3530 O O . ASP A 1 444 ? -8.672 -48.938 -22.859 1 85.69 444 ASP A O 1
ATOM 3534 N N . LEU A 1 445 ? -7.562 -50.625 -22.125 1 86.31 445 LEU A N 1
ATOM 3535 C CA . LEU A 1 445 ? -8.008 -50.406 -20.75 1 86.31 445 LEU A CA 1
ATOM 3536 C C . LEU A 1 445 ? -7.484 -49.094 -20.203 1 86.31 445 LEU A C 1
ATOM 3538 O O . LEU A 1 445 ? -8.227 -48.344 -19.578 1 86.31 445 LEU A O 1
ATOM 3542 N N . ASN A 1 446 ? -6.207 -48.844 -20.5 1 82.75 446 ASN A N 1
ATOM 3543 C CA . ASN A 1 446 ? -5.605 -47.594 -20.031 1 82.75 446 ASN A CA 1
ATOM 3544 C C . ASN A 1 446 ? -6.277 -46.375 -20.672 1 82.75 446 ASN A C 1
ATOM 3546 O O . ASN A 1 446 ? -6.461 -45.344 -20.031 1 82.75 446 ASN A O 1
ATOM 3550 N N . ILE A 1 447 ? -6.652 -46.469 -21.859 1 85.94 447 ILE A N 1
ATOM 3551 C CA . ILE A 1 447 ? -7.355 -45.406 -22.547 1 85.94 447 ILE A CA 1
ATOM 3552 C C . ILE A 1 447 ? -8.711 -45.156 -21.891 1 85.94 447 ILE A C 1
ATOM 3554 O O . ILE A 1 447 ? -9.078 -44.031 -21.609 1 85.94 447 ILE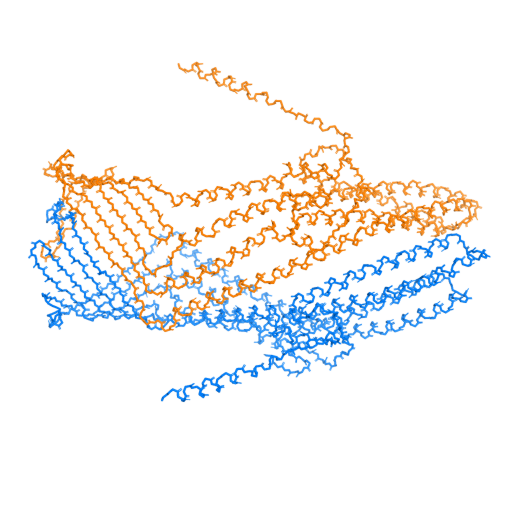 A O 1
ATOM 3558 N N . ALA A 1 448 ? -9.391 -46.281 -21.641 1 91.88 448 ALA A N 1
ATOM 3559 C CA . ALA A 1 448 ? -10.695 -46.156 -20.984 1 91.88 448 ALA A CA 1
ATOM 3560 C C . ALA A 1 448 ? -10.57 -45.531 -19.609 1 91.88 448 ALA A C 1
ATOM 3562 O O . ALA A 1 448 ? -11.414 -44.719 -19.203 1 91.88 448 ALA A O 1
ATOM 3563 N N . LEU A 1 449 ? -9.578 -45.906 -18.906 1 90.12 449 LEU A N 1
ATOM 3564 C CA . LEU A 1 449 ? -9.328 -45.344 -17.578 1 90.12 449 LEU A CA 1
ATOM 3565 C C . LEU A 1 449 ? -9.055 -43.844 -17.672 1 90.12 449 LEU A C 1
ATOM 3567 O O . LEU A 1 449 ? -9.625 -43.031 -16.906 1 90.12 449 LEU A O 1
ATOM 3571 N N . GLN A 1 450 ? -8.211 -43.438 -18.547 1 89.56 450 GLN A N 1
ATOM 3572 C CA . GLN A 1 450 ? -7.875 -42.031 -18.75 1 89.56 450 GLN A CA 1
ATOM 3573 C C . GLN A 1 450 ? -9.109 -41.219 -19.141 1 89.56 450 GLN A C 1
ATOM 3575 O O . GLN A 1 450 ? -9.297 -40.094 -18.656 1 89.56 450 GLN A O 1
ATOM 3580 N N . GLU A 1 451 ? -9.891 -41.812 -19.984 1 93.38 451 GLU A N 1
ATOM 3581 C CA . GLU A 1 451 ? -11.117 -41.156 -20.406 1 93.38 451 GLU A CA 1
ATOM 3582 C C . GLU A 1 451 ? -12.094 -41 -19.25 1 93.38 451 GLU A C 1
ATOM 3584 O O . GLU A 1 451 ? -12.727 -39.938 -19.109 1 93.38 451 GLU A O 1
ATOM 3589 N N . LYS A 1 452 ? -12.25 -41.969 -18.516 1 95.12 452 LYS A N 1
ATOM 3590 C CA . LYS A 1 452 ? -13.125 -41.906 -17.359 1 95.12 452 LYS A CA 1
ATOM 3591 C C . LYS A 1 452 ? -12.688 -40.812 -16.391 1 95.12 452 LYS A C 1
ATOM 3593 O O . LYS A 1 452 ? -13.5 -40 -15.961 1 95.12 452 LYS A O 1
ATOM 3598 N N . ASP A 1 453 ? -11.445 -40.781 -16.062 1 93.12 453 ASP A N 1
ATOM 3599 C CA . ASP A 1 453 ? -10.914 -39.781 -15.117 1 93.12 453 ASP A CA 1
ATOM 3600 C C . ASP A 1 453 ? -11.047 -38.375 -15.664 1 93.12 453 ASP A C 1
ATOM 3602 O O . ASP A 1 453 ? -11.414 -37.469 -14.938 1 93.12 453 ASP A O 1
ATOM 3606 N N . SER A 1 454 ? -10.711 -38.219 -16.875 1 94.81 454 SER A N 1
ATOM 3607 C CA . SER A 1 454 ? -10.812 -36.906 -17.531 1 94.81 454 SER A CA 1
ATOM 3608 C C . SER A 1 454 ? -12.258 -36.406 -17.547 1 94.81 454 SER A C 1
ATOM 3610 O O . SER A 1 454 ? -12.531 -35.25 -17.25 1 94.81 454 SER A O 1
ATOM 3612 N N . ALA A 1 455 ? -13.117 -37.344 -17.906 1 96.38 455 ALA A N 1
ATOM 3613 C CA . ALA A 1 455 ? -14.531 -36.969 -17.969 1 96.38 455 ALA A CA 1
ATOM 3614 C C . ALA A 1 455 ? -15.07 -36.594 -16.594 1 96.38 455 ALA A C 1
ATOM 3616 O O . ALA A 1 455 ? -15.844 -35.625 -16.469 1 96.38 455 ALA A O 1
ATOM 3617 N N . GLN A 1 456 ? -14.727 -37.281 -15.617 1 95.69 456 GLN A N 1
ATOM 3618 C CA . GLN A 1 456 ? -15.148 -37 -14.258 1 95.69 456 GLN A CA 1
ATOM 3619 C C . GLN A 1 456 ? -14.625 -35.625 -13.812 1 95.69 456 GLN A C 1
ATOM 3621 O O . GLN A 1 456 ? -15.359 -34.812 -13.234 1 95.69 456 GLN A O 1
ATOM 3626 N N . SER A 1 457 ? -13.414 -35.344 -14.023 1 95.31 457 SER A N 1
ATOM 3627 C CA . SER A 1 457 ? -12.812 -34.062 -13.703 1 95.31 457 SER A CA 1
ATOM 3628 C C . SER A 1 457 ? -13.516 -32.938 -14.438 1 95.31 457 SER A C 1
ATOM 3630 O O . SER A 1 457 ? -13.828 -31.891 -13.844 1 95.31 457 SER A O 1
ATOM 3632 N N . GLU A 1 458 ? -13.719 -33.156 -15.672 1 96.25 458 GLU A N 1
ATOM 3633 C CA . GLU A 1 458 ? -14.375 -32.156 -16.469 1 96.25 458 GLU A CA 1
ATOM 3634 C C . GLU A 1 458 ? -15.773 -31.828 -15.938 1 96.25 458 GLU A C 1
ATOM 3636 O O . GLU A 1 458 ? -16.188 -30.672 -15.922 1 96.25 458 GLU A O 1
ATOM 3641 N N . TYR A 1 459 ? -16.453 -32.844 -15.586 1 96.5 459 TYR A N 1
ATOM 3642 C CA . TYR A 1 459 ? -17.781 -32.656 -15 1 96.5 459 TYR A CA 1
ATOM 3643 C C . TYR A 1 459 ? -17.703 -31.828 -13.734 1 96.5 459 TYR A C 1
ATOM 3645 O O . TYR A 1 459 ? -18.438 -30.844 -13.586 1 96.5 459 TYR A O 1
ATOM 3653 N N . LEU A 1 460 ? -16.812 -32.125 -12.844 1 96.56 460 LEU A N 1
ATOM 3654 C CA . LEU A 1 460 ? -16.641 -31.406 -11.586 1 96.56 460 LEU A CA 1
ATOM 3655 C C . LEU A 1 460 ? -16.266 -29.953 -11.844 1 96.56 460 LEU A C 1
ATOM 3657 O O . LEU A 1 460 ? -16.797 -29.047 -11.211 1 96.56 460 LEU A O 1
ATOM 3661 N N . PHE A 1 461 ? -15.375 -29.688 -12.781 1 97 461 PHE A N 1
ATOM 3662 C CA . PHE A 1 461 ? -14.938 -28.328 -13.109 1 97 461 PHE A CA 1
ATOM 3663 C C . PHE A 1 461 ? -16.078 -27.547 -13.75 1 97 461 PHE A C 1
ATOM 3665 O O . PHE A 1 461 ? -16.188 -26.328 -13.547 1 97 461 PHE A O 1
ATOM 3672 N N . SER A 1 462 ? -16.844 -28.281 -14.523 1 97.19 462 SER A N 1
ATOM 3673 C CA . SER A 1 462 ? -17.984 -27.594 -15.125 1 97.19 462 SER A CA 1
ATOM 3674 C C . SER A 1 462 ? -18.984 -27.125 -14.055 1 97.19 462 SER A C 1
ATOM 3676 O O . SER A 1 462 ? -19.578 -26.047 -14.18 1 97.19 462 SER A O 1
ATOM 3678 N N . LEU A 1 463 ? -19.219 -27.938 -13.008 1 96.81 463 LEU A N 1
ATOM 3679 C CA . LEU A 1 463 ? -20.047 -27.531 -11.883 1 96.81 463 LEU A CA 1
ATOM 3680 C C . LEU A 1 463 ? -19.453 -26.297 -11.188 1 96.81 463 LEU A C 1
ATOM 3682 O O . LEU A 1 463 ? -20.172 -25.344 -10.891 1 96.81 463 LEU A O 1
ATOM 3686 N N . LYS A 1 464 ? -18.188 -26.328 -10.914 1 97.69 464 LYS A N 1
ATOM 3687 C CA . LYS A 1 464 ? -17.484 -25.188 -10.312 1 97.69 464 LYS A CA 1
ATOM 3688 C C . LYS A 1 464 ? -17.703 -23.922 -11.125 1 97.69 464 LYS A C 1
ATOM 3690 O O . LYS A 1 464 ? -18.094 -22.891 -10.578 1 97.69 464 LYS A O 1
ATOM 3695 N N . ASN A 1 465 ? -17.5 -24.047 -12.414 1 97 465 ASN A N 1
ATOM 3696 C CA . ASN A 1 465 ? -17.594 -22.891 -13.289 1 97 465 ASN A CA 1
ATOM 3697 C C . ASN A 1 465 ? -19 -22.312 -13.32 1 97 465 ASN A C 1
ATOM 3699 O O . ASN A 1 465 ? -19.188 -21.094 -13.352 1 97 465 ASN A O 1
ATOM 3703 N N . PHE A 1 466 ? -19.922 -23.203 -13.352 1 95.88 466 PHE A N 1
ATOM 3704 C CA . PHE A 1 466 ? -21.312 -22.75 -13.352 1 95.88 466 PHE A CA 1
ATOM 3705 C C . PHE A 1 466 ? -21.625 -21.953 -12.086 1 95.88 466 PHE A C 1
ATOM 3707 O O . PHE A 1 466 ? -22.109 -20.828 -12.172 1 95.88 466 PHE A O 1
ATOM 3714 N N . TRP A 1 467 ? -21.312 -22.469 -10.961 1 95.94 467 TRP A N 1
ATOM 3715 C CA . TRP A 1 467 ? -21.656 -21.828 -9.695 1 95.94 467 TRP A CA 1
ATOM 3716 C C . TRP A 1 467 ? -20.859 -20.547 -9.5 1 95.94 467 TRP A C 1
ATOM 3718 O O . TRP A 1 467 ? -21.375 -19.562 -8.969 1 95.94 467 TRP A O 1
ATOM 3728 N N . LEU A 1 468 ? -19.578 -20.531 -9.898 1 96.88 468 LEU A N 1
ATOM 3729 C CA . LEU A 1 468 ? -18.781 -19.312 -9.805 1 96.88 468 LEU A CA 1
ATOM 3730 C C . LEU A 1 468 ? -19.328 -18.234 -10.719 1 96.88 468 LEU A C 1
ATOM 3732 O O . LEU A 1 468 ? -19.328 -17.047 -10.359 1 96.88 468 LEU A O 1
ATOM 3736 N N . SER A 1 469 ? -19.75 -18.688 -11.875 1 95.19 469 SER A N 1
ATOM 3737 C CA . SER A 1 469 ? -20.359 -17.734 -12.781 1 95.19 469 SER A CA 1
ATOM 3738 C C . SER A 1 469 ? -21.641 -17.156 -12.195 1 95.19 469 SER A C 1
ATOM 3740 O O . SER A 1 469 ? -21.922 -15.961 -12.344 1 95.19 469 SER A O 1
ATOM 3742 N N . TYR A 1 470 ? -22.406 -17.938 -11.57 1 92.94 470 TYR A N 1
ATOM 3743 C CA . TYR A 1 470 ? -23.625 -17.5 -10.914 1 92.94 470 TYR A CA 1
ATOM 3744 C C . TYR A 1 470 ? -23.328 -16.484 -9.812 1 92.94 470 TYR A C 1
ATOM 3746 O O . TYR A 1 470 ? -23.953 -15.43 -9.75 1 92.94 470 TYR A O 1
ATOM 3754 N N . GLN A 1 471 ? -22.344 -16.812 -8.969 1 94.12 471 GLN A N 1
ATOM 3755 C CA . GLN A 1 471 ? -21.969 -15.922 -7.883 1 94.12 471 GLN A CA 1
ATOM 3756 C C . GLN A 1 471 ? -21.391 -14.617 -8.43 1 94.12 471 GLN A C 1
ATOM 3758 O O . GLN A 1 471 ? -21.594 -13.547 -7.855 1 94.12 471 GLN A O 1
ATOM 3763 N N . TYR A 1 472 ? -20.656 -14.695 -9.516 1 94.38 472 TYR A N 1
ATOM 3764 C CA . TYR A 1 472 ? -20.062 -13.508 -10.109 1 94.38 472 TYR A CA 1
ATOM 3765 C C . TYR A 1 472 ? -21.141 -12.57 -10.641 1 94.38 472 TYR A C 1
ATOM 3767 O O . TYR A 1 472 ? -21.016 -11.344 -10.523 1 94.38 472 TYR A O 1
ATOM 3775 N N . LEU A 1 473 ? -22.188 -13.156 -11.18 1 92.25 473 LEU A N 1
ATOM 3776 C CA . LEU A 1 473 ? -23.312 -12.344 -11.633 1 92.25 473 LEU A CA 1
ATOM 3777 C C . LEU A 1 473 ? -23.969 -11.625 -10.461 1 92.25 473 LEU A C 1
ATOM 3779 O O . LEU A 1 473 ? -24.422 -10.484 -10.602 1 92.25 473 LEU A O 1
ATOM 3783 N N . LYS A 1 474 ? -24 -12.289 -9.344 1 90.5 474 LYS A N 1
ATOM 3784 C CA . LYS A 1 474 ? -24.531 -11.656 -8.148 1 90.5 474 LYS A CA 1
ATOM 3785 C C . LYS A 1 474 ? -23.672 -10.477 -7.711 1 90.5 474 LYS A C 1
ATOM 3787 O O . LYS A 1 474 ? -24.188 -9.453 -7.266 1 90.5 474 LYS A O 1
ATOM 3792 N N . VAL A 1 475 ? -22.391 -10.648 -7.875 1 92.31 475 VAL A N 1
ATOM 3793 C CA . VAL A 1 475 ? -21.469 -9.578 -7.516 1 92.31 475 VAL A CA 1
ATOM 3794 C C . VAL A 1 475 ? -21.672 -8.383 -8.445 1 92.31 475 VAL A C 1
ATOM 3796 O O . VAL A 1 475 ? -21.703 -7.238 -7.996 1 92.31 475 VAL A O 1
ATOM 3799 N N . LEU A 1 476 ? -21.922 -8.641 -9.703 1 91.31 476 LEU A N 1
ATOM 3800 C CA . LEU A 1 476 ? -22.031 -7.598 -10.719 1 91.31 476 LEU A CA 1
ATOM 3801 C C . LEU A 1 476 ? -23.344 -6.848 -10.578 1 91.31 476 LEU A C 1
ATOM 3803 O O . LEU A 1 476 ? -23.422 -5.648 -10.859 1 91.31 476 LEU A O 1
ATOM 3807 N N . THR A 1 477 ? -24.438 -7.516 -10.086 1 89.62 477 THR A N 1
ATOM 3808 C CA . THR A 1 477 ? -25.766 -6.922 -10.141 1 89.62 477 THR A CA 1
ATOM 3809 C C . THR A 1 477 ? -26.312 -6.691 -8.734 1 89.62 477 THR A C 1
ATOM 3811 O O . THR A 1 477 ? -27.281 -5.949 -8.555 1 89.62 477 THR A O 1
ATOM 3814 N N . LEU A 1 478 ? -25.719 -7.402 -7.766 1 87 478 LEU A N 1
ATOM 3815 C CA . LEU A 1 478 ? -26.219 -7.402 -6.395 1 87 478 LEU A CA 1
ATOM 3816 C C . LEU A 1 478 ? -27.656 -7.891 -6.344 1 87 478 LEU A C 1
ATOM 3818 O O . LEU A 1 478 ? -28.453 -7.395 -5.543 1 87 478 LEU A O 1
ATOM 3822 N N . TYR A 1 479 ? -28.047 -8.672 -7.273 1 80.5 479 TYR A N 1
ATOM 3823 C CA . TYR A 1 479 ? -29.375 -9.266 -7.414 1 80.5 479 TYR A CA 1
ATOM 3824 C C . TYR A 1 479 ? -29.281 -10.789 -7.457 1 80.5 479 TYR A C 1
ATOM 3826 O O . TYR A 1 479 ? -28.391 -11.344 -8.094 1 80.5 479 TYR A O 1
ATOM 3834 N N . ASP A 1 480 ? -30.188 -11.312 -6.641 1 79.06 480 ASP A N 1
ATOM 3835 C CA . ASP A 1 480 ? -30.266 -12.766 -6.668 1 79.06 480 ASP A CA 1
ATOM 3836 C C . ASP A 1 480 ? -31.281 -13.242 -7.711 1 79.06 480 ASP A C 1
ATOM 3838 O O . ASP A 1 480 ? -32.469 -13.297 -7.441 1 79.06 480 ASP A O 1
ATOM 3842 N N . PHE A 1 481 ? -30.844 -13.641 -8.758 1 74.62 481 PHE A N 1
ATOM 3843 C CA . PHE A 1 481 ? -31.688 -14.008 -9.883 1 74.62 481 PHE A CA 1
ATOM 3844 C C . PHE A 1 481 ? -32.438 -15.305 -9.594 1 74.62 481 PHE A C 1
ATOM 3846 O O . PHE A 1 481 ? -33.531 -15.531 -10.117 1 74.62 481 PHE A O 1
ATOM 3853 N N . LYS A 1 482 ? -31.797 -16.156 -8.758 1 70.5 482 LYS A N 1
ATOM 3854 C CA . LYS A 1 482 ? -32.438 -17.406 -8.398 1 70.5 482 LYS A CA 1
ATOM 3855 C C . LYS A 1 482 ? -33.719 -17.172 -7.578 1 70.5 482 LYS A C 1
ATOM 3857 O O . LYS A 1 482 ? -34.75 -17.766 -7.848 1 70.5 482 LYS A O 1
ATOM 3862 N N . ASN A 1 483 ? -33.625 -16.328 -6.699 1 70.38 483 ASN A N 1
ATOM 3863 C CA . ASN A 1 483 ? -34.75 -16.078 -5.793 1 70.38 483 ASN A CA 1
ATOM 3864 C C . ASN A 1 483 ? -35.438 -14.766 -6.105 1 70.38 483 ASN A C 1
ATOM 3866 O O . ASN A 1 483 ? -36.406 -14.383 -5.422 1 70.38 483 ASN A O 1
ATOM 3870 N N . SER A 1 484 ? -35.062 -14.141 -7.191 1 69.69 484 SER A N 1
ATOM 3871 C CA . SER A 1 484 ? -35.594 -12.859 -7.637 1 69.69 484 SER A CA 1
ATOM 3872 C C . SER A 1 484 ? -35.625 -11.844 -6.5 1 69.69 484 SER A C 1
ATOM 3874 O O . SER A 1 484 ? -36.656 -11.203 -6.258 1 69.69 484 SER A O 1
ATOM 3876 N N . LYS A 1 485 ? -34.625 -11.805 -5.664 1 66.44 485 LYS A N 1
ATOM 3877 C CA . LYS A 1 485 ? -34.594 -10.891 -4.527 1 66.44 485 LYS A CA 1
ATOM 3878 C C . LYS A 1 485 ? -33.406 -9.906 -4.668 1 66.44 485 LYS A C 1
ATOM 3880 O O . LYS A 1 485 ? -32.344 -10.273 -5.152 1 66.44 485 LYS A O 1
ATOM 3885 N N . ARG A 1 486 ? -33.812 -8.703 -4.246 1 64.81 486 ARG A N 1
ATOM 3886 C CA . ARG A 1 486 ? -32.781 -7.652 -4.242 1 64.81 486 ARG A CA 1
ATOM 3887 C C . ARG A 1 486 ? -32.031 -7.617 -2.918 1 64.81 486 ARG A C 1
ATOM 3889 O O . ARG A 1 486 ? -32.625 -7.766 -1.852 1 64.81 486 ARG A O 1
ATOM 3896 N N . ASN A 1 487 ? -30.672 -7.652 -3.002 1 61.91 487 ASN A N 1
ATOM 3897 C CA . ASN A 1 487 ? -29.906 -7.562 -1.763 1 61.91 487 ASN A CA 1
ATOM 3898 C C . ASN A 1 487 ? -29.812 -6.121 -1.267 1 61.91 487 ASN A C 1
ATOM 3900 O O . ASN A 1 487 ? -29.812 -5.184 -2.066 1 61.91 487 ASN A O 1
ATOM 3904 N N . MET B 1 1 ? 56.625 25.594 -3.664 1 36.84 1 MET B N 1
ATOM 3905 C CA . MET B 1 1 ? 55.5 24.891 -3.076 1 36.84 1 MET B CA 1
ATOM 3906 C C . MET B 1 1 ? 54.781 24.047 -4.129 1 36.84 1 MET B C 1
ATOM 3908 O O . MET B 1 1 ? 54 23.156 -3.787 1 36.84 1 MET B O 1
ATOM 3912 N N . TYR B 1 2 ? 55 24.484 -5.426 1 47.22 2 TYR B N 1
ATOM 3913 C CA . TYR B 1 2 ? 54.375 23.891 -6.602 1 47.22 2 TYR B CA 1
ATOM 3914 C C . TYR B 1 2 ? 54.969 22.516 -6.887 1 47.22 2 TYR B C 1
ATOM 3916 O O . TYR B 1 2 ? 54.281 21.625 -7.379 1 47.22 2 TYR B O 1
ATOM 3924 N N . LEU B 1 3 ? 56.344 22.406 -6.633 1 47.09 3 LEU B N 1
ATOM 3925 C CA . LEU B 1 3 ? 57.062 21.203 -7.051 1 47.09 3 LEU B CA 1
ATOM 3926 C C . LEU B 1 3 ? 56.688 20.016 -6.156 1 47.09 3 LEU B C 1
ATOM 3928 O O . LEU B 1 3 ? 56.812 18.859 -6.562 1 47.09 3 LEU B O 1
ATOM 3932 N N . ARG B 1 4 ? 56.406 20.234 -4.828 1 52.56 4 ARG B N 1
ATOM 3933 C CA . ARG B 1 4 ? 56.125 19.141 -3.896 1 52.56 4 ARG B CA 1
ATOM 3934 C C . ARG B 1 4 ? 54.75 18.531 -4.168 1 52.56 4 ARG B C 1
ATOM 3936 O O . ARG B 1 4 ? 54.5 17.375 -3.844 1 52.56 4 ARG B O 1
ATOM 3943 N N . LEU B 1 5 ? 53.844 19.422 -4.754 1 52.78 5 LEU B N 1
ATOM 3944 C CA . LEU B 1 5 ? 52.5 18.922 -5.031 1 52.78 5 LEU B CA 1
ATOM 3945 C C . LEU B 1 5 ? 52.5 17.938 -6.195 1 52.78 5 LEU B C 1
ATOM 3947 O O . LEU B 1 5 ? 51.781 16.953 -6.18 1 52.78 5 LEU B O 1
ATOM 3951 N N . VAL B 1 6 ? 53.5 18.156 -7.195 1 56.06 6 VAL B N 1
ATOM 3952 C CA . VAL B 1 6 ? 53.531 17.297 -8.375 1 56.06 6 VAL B CA 1
ATOM 3953 C C . VAL B 1 6 ? 54.062 15.914 -7.996 1 56.06 6 VAL B C 1
ATOM 3955 O O . VAL B 1 6 ? 53.531 14.898 -8.469 1 56.06 6 VAL B O 1
ATOM 3958 N N . HIS B 1 7 ? 55.094 15.906 -7.055 1 55.88 7 HIS B N 1
ATOM 3959 C CA . HIS B 1 7 ? 55.625 14.602 -6.691 1 55.88 7 HIS B CA 1
ATOM 3960 C C . HIS B 1 7 ? 54.625 13.797 -5.875 1 55.88 7 HIS B C 1
ATOM 3962 O O . HIS B 1 7 ? 54.531 12.57 -6.012 1 55.88 7 HIS B O 1
ATOM 3968 N N . PHE B 1 8 ? 53.812 14.508 -4.941 1 53.44 8 PHE B N 1
ATOM 3969 C CA . PHE B 1 8 ? 52.812 13.781 -4.145 1 53.44 8 PHE B CA 1
ATOM 3970 C C . PHE B 1 8 ? 51.688 13.242 -5.027 1 53.44 8 PHE B C 1
ATOM 3972 O O . PHE B 1 8 ? 51.25 12.117 -4.836 1 53.44 8 PHE B O 1
ATOM 3979 N N . ILE B 1 9 ? 51.312 13.992 -6.148 1 53.31 9 ILE B N 1
ATOM 3980 C CA . ILE B 1 9 ? 50.281 13.492 -7.055 1 53.31 9 ILE B CA 1
ATOM 3981 C C . ILE B 1 9 ? 50.844 12.305 -7.848 1 53.31 9 ILE B C 1
ATOM 3983 O O . ILE B 1 9 ? 50.125 11.328 -8.086 1 53.31 9 ILE B O 1
ATOM 3987 N N . LEU B 1 10 ? 52.219 12.336 -8.211 1 51.62 10 LEU B N 1
ATOM 3988 C CA . LEU B 1 10 ? 52.75 11.219 -8.961 1 51.62 10 LEU B CA 1
ATOM 3989 C C . LEU B 1 10 ? 52.812 9.961 -8.102 1 51.62 10 LEU B C 1
ATOM 3991 O O . LEU B 1 10 ? 52.531 8.859 -8.594 1 51.62 10 LEU B O 1
ATOM 3995 N N . ILE B 1 11 ? 53.219 10.117 -6.781 1 51.78 11 ILE B N 1
ATOM 3996 C CA . ILE B 1 11 ? 53.25 8.945 -5.918 1 51.78 11 ILE B CA 1
ATOM 3997 C C . ILE B 1 11 ? 51.812 8.422 -5.703 1 51.78 11 ILE B C 1
ATOM 3999 O O . ILE B 1 11 ? 51.594 7.211 -5.711 1 51.78 11 ILE B O 1
ATOM 4003 N N . LEU B 1 12 ? 50.781 9.312 -5.484 1 49.44 12 LEU B N 1
ATOM 4004 C CA . LEU B 1 12 ? 49.406 8.82 -5.328 1 49.44 12 LEU B CA 1
ATOM 4005 C C . LEU B 1 12 ? 48.938 8.141 -6.602 1 49.44 12 LEU B C 1
ATOM 4007 O O . LEU B 1 12 ? 48.219 7.141 -6.543 1 49.44 12 LEU B O 1
ATOM 4011 N N . LEU B 1 13 ? 49.312 8.664 -7.812 1 46.59 13 LEU B N 1
ATOM 4012 C CA . LEU B 1 13 ? 48.938 7.992 -9.055 1 46.59 13 LEU B CA 1
ATOM 4013 C C . LEU B 1 13 ? 49.625 6.633 -9.156 1 46.59 13 LEU B C 1
ATOM 4015 O O . LEU B 1 13 ? 49.031 5.676 -9.672 1 46.59 13 LEU B O 1
ATOM 4019 N N . LEU B 1 14 ? 50.969 6.539 -8.727 1 44.59 14 LEU B N 1
ATOM 4020 C CA . LEU B 1 14 ? 51.625 5.242 -8.82 1 44.59 14 LEU B CA 1
ATOM 4021 C C . LEU B 1 14 ? 50.969 4.23 -7.879 1 44.59 14 LEU B C 1
ATOM 4023 O O . LEU B 1 14 ? 51.031 3.023 -8.117 1 44.59 14 LEU B O 1
ATOM 4027 N N . LEU B 1 15 ? 50.531 4.727 -6.633 1 44.03 15 LEU B N 1
ATOM 4028 C CA . LEU B 1 15 ? 49.969 3.729 -5.746 1 44.03 15 LEU B CA 1
ATOM 4029 C C . LEU B 1 15 ? 48.625 3.221 -6.305 1 44.03 15 LEU B C 1
ATOM 4031 O O . LEU B 1 15 ? 48.031 2.285 -5.758 1 44.03 15 LEU B O 1
ATOM 4035 N N . SER B 1 16 ? 47.969 3.998 -7.145 1 41.75 16 SER B N 1
ATOM 4036 C CA . SER B 1 16 ? 46.688 3.463 -7.602 1 41.75 16 SER B CA 1
ATOM 4037 C C . SER B 1 16 ? 46.875 2.293 -8.562 1 41.75 16 SER B C 1
ATOM 4039 O O . SER B 1 16 ? 45.906 1.693 -9.031 1 41.75 16 SER B O 1
ATOM 4041 N N . ILE B 1 17 ? 48.125 2.135 -9.156 1 40.09 17 ILE B N 1
ATOM 4042 C CA . ILE B 1 17 ? 48.125 1.14 -10.227 1 40.09 17 ILE B CA 1
ATOM 4043 C C . ILE B 1 17 ? 48 -0.259 -9.625 1 40.09 17 ILE B C 1
ATOM 4045 O O . ILE B 1 17 ? 47.656 -1.211 -10.328 1 40.09 17 ILE B O 1
ATOM 4049 N N . SER B 1 18 ? 48.594 -0.395 -8.43 1 37.62 18 SER B N 1
ATOM 4050 C CA . SER B 1 18 ? 48.719 -1.839 -8.242 1 37.62 18 SER B CA 1
ATOM 4051 C C . SER B 1 18 ? 47.375 -2.465 -7.898 1 37.62 18 SER B C 1
ATOM 4053 O O . SER B 1 18 ? 47.094 -2.787 -6.734 1 37.62 18 SER B O 1
ATOM 4055 N N . ILE B 1 19 ? 46.281 -1.807 -8.133 1 36.47 19 ILE B N 1
ATOM 4056 C CA . ILE B 1 19 ? 45.188 -2.766 -7.883 1 36.47 19 ILE B CA 1
ATOM 4057 C C . ILE B 1 19 ? 45.438 -4.02 -8.719 1 36.47 19 ILE B C 1
ATOM 4059 O O . ILE B 1 19 ? 45.406 -3.965 -9.953 1 36.47 19 ILE B O 1
ATOM 4063 N N . ASP B 1 20 ? 46.344 -4.895 -8.297 1 34.78 20 ASP B N 1
ATOM 4064 C CA . ASP B 1 20 ? 46.312 -6.262 -8.805 1 34.78 20 ASP B CA 1
ATOM 4065 C C . ASP B 1 20 ? 44.875 -6.723 -9.039 1 34.78 20 ASP B C 1
ATOM 4067 O O . ASP B 1 20 ? 44.062 -6.746 -8.117 1 34.78 20 ASP B O 1
ATOM 4071 N N . GLY B 1 21 ? 44.281 -6.348 -10.156 1 36.44 21 GLY B N 1
ATOM 4072 C CA . GLY B 1 21 ? 43.125 -7.129 -10.586 1 36.44 21 GLY B CA 1
ATOM 4073 C C . GLY B 1 21 ? 43.281 -8.617 -10.328 1 36.44 21 GLY B C 1
ATOM 4074 O O . GLY B 1 21 ? 44.25 -9.234 -10.812 1 36.44 21 GLY B O 1
ATOM 4075 N N . PHE B 1 22 ? 43.156 -9.086 -9.078 1 34.78 22 PHE B N 1
ATOM 4076 C CA . PHE B 1 22 ? 42.812 -10.5 -8.969 1 34.78 22 PHE B CA 1
ATOM 4077 C C . PHE B 1 22 ? 42.062 -10.977 -10.203 1 34.78 22 PHE B C 1
ATOM 4079 O O . PHE B 1 22 ? 40.906 -10.586 -10.406 1 34.78 22 PHE B O 1
ATOM 4086 N N . SER B 1 23 ? 42.719 -11.031 -11.281 1 35.84 23 SER B N 1
ATOM 4087 C CA . SER B 1 23 ? 42.188 -11.922 -12.305 1 35.84 23 SER B CA 1
ATOM 4088 C C . SER B 1 23 ? 41.688 -13.234 -11.703 1 35.84 23 SER B C 1
ATOM 4090 O O . SER B 1 23 ? 42.5 -13.992 -11.148 1 35.84 23 SER B O 1
ATOM 4092 N N . GLN B 1 24 ? 40.75 -13.266 -10.828 1 36.09 24 GLN B N 1
ATOM 4093 C CA . GLN B 1 24 ? 40.125 -14.578 -10.688 1 36.09 24 GLN B CA 1
ATOM 4094 C C . GLN B 1 24 ? 40.125 -15.344 -12.008 1 36.09 24 GLN B C 1
ATOM 4096 O O . GLN B 1 24 ? 39.531 -14.914 -12.992 1 36.09 24 GLN B O 1
ATOM 4101 N N . ASN B 1 25 ? 41.281 -15.82 -12.461 1 36.06 25 ASN B N 1
ATOM 4102 C CA . ASN B 1 25 ? 41.219 -16.938 -13.406 1 36.06 25 ASN B CA 1
ATOM 4103 C C . ASN B 1 25 ? 39.969 -17.781 -13.227 1 36.06 25 ASN B C 1
ATOM 4105 O O . ASN B 1 25 ? 39.906 -18.594 -12.312 1 36.06 25 ASN B O 1
ATOM 4109 N N . ASN B 1 26 ? 38.844 -17.203 -13.203 1 42.75 26 ASN B N 1
ATOM 4110 C CA . ASN B 1 26 ? 37.719 -18.078 -13.414 1 42.75 26 ASN B CA 1
ATOM 4111 C C . ASN B 1 26 ? 38.031 -19.188 -14.422 1 42.75 26 ASN B C 1
ATOM 4113 O O . ASN B 1 26 ? 38.25 -18.906 -15.602 1 42.75 26 ASN B O 1
ATOM 4117 N N . ASP B 1 27 ? 38.875 -20.125 -14.141 1 45.47 27 ASP B N 1
ATOM 4118 C CA . ASP B 1 27 ? 39.094 -21.359 -14.898 1 45.47 27 ASP B CA 1
ATOM 4119 C C . ASP B 1 27 ? 37.875 -21.734 -15.719 1 45.47 27 ASP B C 1
ATOM 4121 O O . ASP B 1 27 ? 36.812 -21.969 -15.164 1 45.47 27 ASP B O 1
ATOM 4125 N N . ASN B 1 28 ? 37.812 -21.359 -16.922 1 55.22 28 ASN B N 1
ATOM 4126 C CA . ASN B 1 28 ? 36.875 -21.656 -17.984 1 55.22 28 ASN B CA 1
ATOM 4127 C C . ASN B 1 28 ? 36.281 -23.062 -17.859 1 55.22 28 ASN B C 1
ATOM 4129 O O . ASN B 1 28 ? 35.25 -23.359 -18.422 1 55.22 28 ASN B O 1
ATOM 4133 N N . ASN B 1 29 ? 37 -23.953 -17.109 1 65.31 29 ASN B N 1
ATOM 4134 C CA . ASN B 1 29 ? 36.531 -25.328 -17.062 1 65.31 29 ASN B CA 1
ATOM 4135 C C . ASN B 1 29 ? 35.938 -25.688 -15.711 1 65.31 29 ASN B C 1
ATOM 4137 O O . ASN B 1 29 ? 35.75 -26.859 -15.391 1 65.31 29 ASN B O 1
ATOM 4141 N N . HIS B 1 30 ? 35.594 -24.688 -14.961 1 81.69 30 HIS B N 1
ATOM 4142 C CA . HIS B 1 30 ? 35.094 -25.016 -13.625 1 81.69 30 HIS B CA 1
ATOM 4143 C C . HIS B 1 30 ? 33.594 -25.328 -13.641 1 81.69 30 HIS B C 1
ATOM 4145 O O . HIS B 1 30 ? 32.812 -24.562 -14.195 1 81.69 30 HIS B O 1
ATOM 4151 N N . ALA B 1 31 ? 33.312 -26.484 -12.984 1 92.38 31 ALA B N 1
ATOM 4152 C CA . ALA B 1 31 ? 31.906 -26.875 -12.828 1 92.38 31 ALA B CA 1
ATOM 4153 C C . ALA B 1 31 ? 31.359 -26.406 -11.492 1 92.38 31 ALA B C 1
ATOM 4155 O O . ALA B 1 31 ? 31.938 -26.672 -10.438 1 92.38 31 ALA B O 1
ATOM 4156 N N . TYR B 1 32 ? 30.281 -25.641 -11.469 1 94.5 32 TYR B N 1
ATOM 4157 C CA . TYR B 1 32 ? 29.688 -25.031 -10.273 1 94.5 32 TYR B CA 1
ATOM 4158 C C . TYR B 1 32 ? 28.641 -25.953 -9.664 1 94.5 32 TYR B C 1
ATOM 4160 O O . TYR B 1 32 ? 27.859 -26.562 -10.383 1 94.5 32 TYR B O 1
ATOM 4168 N N . THR B 1 33 ? 28.719 -26.078 -8.32 1 95.94 33 THR B N 1
ATOM 4169 C CA . THR B 1 33 ? 27.656 -26.734 -7.582 1 95.94 33 THR B CA 1
ATOM 4170 C C . THR B 1 33 ? 26.562 -25.75 -7.188 1 95.94 33 THR B C 1
ATOM 4172 O O . THR B 1 33 ? 26.766 -24.531 -7.293 1 95.94 33 THR B O 1
ATOM 4175 N N . LEU B 1 34 ? 25.484 -26.312 -6.82 1 96.5 34 LEU B N 1
ATOM 4176 C CA . LEU B 1 34 ? 24.375 -25.484 -6.371 1 96.5 34 LEU B CA 1
ATOM 4177 C C . LEU B 1 34 ? 24.781 -24.625 -5.176 1 96.5 34 LEU B C 1
ATOM 4179 O O . LEU B 1 34 ? 24.547 -23.422 -5.156 1 96.5 34 LEU B O 1
ATOM 4183 N N . GLU B 1 35 ? 25.469 -25.172 -4.199 1 94.31 35 GLU B N 1
ATOM 4184 C CA . GLU B 1 35 ? 25.891 -24.484 -2.982 1 94.31 35 GLU B CA 1
ATOM 4185 C C . GLU B 1 35 ? 26.891 -23.375 -3.291 1 94.31 35 GLU B C 1
ATOM 4187 O O . GLU B 1 35 ? 26.812 -22.281 -2.721 1 94.31 35 GLU B O 1
ATOM 4192 N N . GLU B 1 36 ? 27.703 -23.672 -4.234 1 95.12 36 GLU B N 1
ATOM 4193 C CA . GLU B 1 36 ? 28.734 -22.703 -4.602 1 95.12 36 GLU B CA 1
ATOM 4194 C C . GLU B 1 36 ? 28.125 -21.469 -5.27 1 95.12 36 GLU B C 1
ATOM 4196 O O . GLU B 1 36 ? 28.469 -20.344 -4.938 1 95.12 36 GLU B O 1
ATOM 4201 N N . ILE B 1 37 ? 27.25 -21.75 -6.184 1 96.31 37 ILE B N 1
ATOM 4202 C CA . ILE B 1 37 ? 26.656 -20.641 -6.926 1 96.31 37 ILE B CA 1
ATOM 4203 C C . ILE B 1 37 ? 25.797 -19.797 -5.996 1 96.31 37 ILE B C 1
ATOM 4205 O O . ILE B 1 37 ? 25.719 -18.578 -6.137 1 96.31 37 ILE B O 1
ATOM 4209 N N . ILE B 1 38 ? 25.125 -20.438 -5.086 1 97.06 38 ILE B N 1
ATOM 4210 C CA . ILE B 1 38 ? 24.297 -19.734 -4.109 1 97.06 38 ILE B CA 1
ATOM 4211 C C . ILE B 1 38 ? 25.188 -18.828 -3.25 1 97.06 38 ILE B C 1
ATOM 4213 O O . ILE B 1 38 ? 24.891 -17.641 -3.082 1 97.06 38 ILE B O 1
ATOM 4217 N N . LYS B 1 39 ? 26.281 -19.359 -2.734 1 96.12 39 LYS B N 1
ATOM 4218 C CA . LYS B 1 39 ? 27.188 -18.594 -1.882 1 96.12 39 LYS B CA 1
ATOM 4219 C C . LYS B 1 39 ? 27.766 -17.391 -2.625 1 96.12 39 LYS B C 1
ATOM 4221 O O . LYS B 1 39 ? 27.734 -16.266 -2.109 1 96.12 39 LYS B O 1
ATOM 4226 N N . LEU B 1 40 ? 28.172 -17.656 -3.814 1 96.06 40 LEU B N 1
ATOM 4227 C CA . LEU B 1 40 ? 28.766 -16.594 -4.609 1 96.06 40 LEU B CA 1
ATOM 4228 C C . LEU B 1 40 ? 27.734 -15.523 -4.953 1 96.06 40 LEU B C 1
ATOM 4230 O O . LEU B 1 40 ? 28.047 -14.328 -4.938 1 96.06 40 LEU B O 1
ATOM 4234 N N . SER B 1 41 ? 26.516 -15.953 -5.32 1 97.31 41 SER B N 1
ATOM 4235 C CA . SER B 1 41 ? 25.469 -15.008 -5.688 1 97.31 41 SER B CA 1
ATOM 4236 C C . SER B 1 41 ? 25.031 -14.172 -4.484 1 97.31 41 SER B C 1
ATOM 4238 O O . SER B 1 41 ? 24.719 -12.992 -4.621 1 97.31 41 SER B O 1
ATOM 4240 N N . LYS B 1 42 ? 25 -14.742 -3.309 1 96.75 42 LYS B N 1
ATOM 4241 C CA . LYS B 1 42 ? 24.641 -14.016 -2.092 1 96.75 42 LYS B CA 1
ATOM 4242 C C . LYS B 1 42 ? 25.688 -12.961 -1.758 1 96.75 42 LYS B C 1
ATOM 4244 O O . LYS B 1 42 ? 25.391 -11.969 -1.091 1 96.75 42 LYS B O 1
ATOM 4249 N N . ASP B 1 43 ? 26.859 -13.148 -2.289 1 94.56 43 ASP B N 1
ATOM 4250 C CA . ASP B 1 43 ? 27.953 -12.242 -1.97 1 94.56 43 ASP B CA 1
ATOM 4251 C C . ASP B 1 43 ? 28.109 -11.164 -3.041 1 94.56 43 ASP B C 1
ATOM 4253 O O . ASP B 1 43 ? 28.328 -9.992 -2.725 1 94.56 43 ASP B O 1
ATOM 4257 N N . LYS B 1 44 ? 27.844 -11.656 -4.371 1 94.25 44 LYS B N 1
ATOM 4258 C CA . LYS B 1 44 ? 28.375 -10.781 -5.414 1 94.25 44 LYS B CA 1
ATOM 4259 C C . LYS B 1 44 ? 27.281 -10.375 -6.395 1 94.25 44 LYS B C 1
ATOM 4261 O O . LYS B 1 44 ? 27.484 -9.5 -7.238 1 94.25 44 LYS B O 1
ATOM 4266 N N . SER B 1 45 ? 26.172 -10.945 -6.398 1 95.81 45 SER B N 1
ATOM 4267 C CA . SER B 1 45 ? 25.141 -10.641 -7.398 1 95.81 45 SER B CA 1
ATOM 4268 C C . SER B 1 45 ? 24.625 -9.219 -7.242 1 95.81 45 SER B C 1
ATOM 4270 O O . SER B 1 45 ? 24.781 -8.609 -6.18 1 95.81 45 SER B O 1
ATOM 4272 N N . LEU B 1 46 ? 24.047 -8.719 -8.344 1 94.62 46 LEU B N 1
ATOM 4273 C CA . LEU B 1 46 ? 23.484 -7.375 -8.289 1 94.62 46 LEU B CA 1
ATOM 4274 C C . LEU B 1 46 ? 22.344 -7.309 -7.27 1 94.62 46 LEU B C 1
ATOM 4276 O O . LEU B 1 46 ? 22.203 -6.309 -6.562 1 94.62 46 LEU B O 1
ATOM 4280 N N . ALA B 1 47 ? 21.562 -8.281 -7.176 1 96.5 47 ALA B N 1
ATOM 4281 C CA . ALA B 1 47 ? 20.469 -8.352 -6.203 1 96.5 47 ALA B CA 1
ATOM 4282 C C . ALA B 1 47 ? 21.016 -8.258 -4.777 1 96.5 47 ALA B C 1
ATOM 4284 O O . ALA B 1 47 ? 20.422 -7.598 -3.924 1 96.5 47 ALA B O 1
ATOM 4285 N N . SER B 1 48 ? 22.141 -8.914 -4.539 1 96.88 48 SER B N 1
ATOM 4286 C CA . SER B 1 48 ? 22.75 -8.867 -3.219 1 96.88 48 SER B CA 1
ATOM 4287 C C . SER B 1 48 ? 23.281 -7.473 -2.91 1 96.88 48 SER B C 1
ATOM 4289 O O . SER B 1 48 ? 23.141 -6.98 -1.79 1 96.88 48 SER B O 1
ATOM 4291 N N . LEU B 1 49 ? 23.828 -6.863 -3.893 1 96.25 49 LEU B N 1
ATOM 4292 C CA . LEU B 1 49 ? 24.344 -5.516 -3.711 1 96.25 49 LEU B CA 1
ATOM 4293 C C . LEU B 1 49 ? 23.219 -4.527 -3.418 1 96.25 49 LEU B C 1
ATOM 4295 O O . LEU B 1 49 ? 23.375 -3.621 -2.6 1 96.25 49 LEU B O 1
ATOM 4299 N N . GLN B 1 50 ? 22.172 -4.742 -4.102 1 97.12 50 GLN B N 1
ATOM 4300 C CA . GLN B 1 50 ? 21 -3.904 -3.848 1 97.12 50 GLN B CA 1
ATOM 4301 C C . GLN B 1 50 ? 20.516 -4.07 -2.412 1 97.12 50 GLN B C 1
ATOM 4303 O O . GLN B 1 50 ? 20.219 -3.082 -1.729 1 97.12 50 GLN B O 1
ATOM 4308 N N . ALA B 1 51 ? 20.406 -5.25 -1.938 1 97.25 51 ALA B N 1
ATOM 4309 C CA . ALA B 1 51 ? 19.969 -5.527 -0.571 1 97.25 51 ALA B CA 1
ATOM 4310 C C . ALA B 1 51 ? 20.906 -4.879 0.445 1 97.25 51 ALA B C 1
ATOM 4312 O O . ALA B 1 51 ? 20.453 -4.309 1.44 1 97.25 51 ALA B O 1
ATOM 4313 N N . ASN B 1 52 ? 22.172 -4.93 0.147 1 97.5 52 ASN B N 1
ATOM 4314 C CA . ASN B 1 52 ? 23.156 -4.316 1.029 1 97.5 52 ASN B CA 1
ATOM 4315 C C . ASN B 1 52 ? 23 -2.799 1.08 1 97.5 52 ASN B C 1
ATOM 4317 O O . ASN B 1 52 ? 23.125 -2.191 2.145 1 97.5 52 ASN B O 1
ATOM 4321 N N . THR B 1 53 ? 22.719 -2.213 -0.017 1 97.69 53 THR B N 1
ATOM 4322 C CA . THR B 1 53 ? 22.547 -0.767 -0.089 1 97.69 53 THR B CA 1
ATOM 4323 C C . THR B 1 53 ? 21.281 -0.337 0.646 1 97.69 53 THR B C 1
ATOM 4325 O O . THR B 1 53 ? 21.266 0.696 1.318 1 97.69 53 THR B O 1
ATOM 4328 N N . ILE B 1 54 ? 20.234 -1.116 0.529 1 97.69 54 ILE B N 1
ATOM 4329 C CA . ILE B 1 54 ? 19 -0.829 1.254 1 97.69 54 ILE B CA 1
ATOM 4330 C C . ILE B 1 54 ? 19.25 -0.921 2.758 1 97.69 54 ILE B C 1
ATOM 4332 O O . ILE B 1 54 ? 18.797 -0.073 3.523 1 97.69 54 ILE B O 1
ATOM 4336 N N . LYS B 1 55 ? 20 -1.898 3.166 1 97.38 55 LYS B N 1
ATOM 4337 C CA . LYS B 1 55 ? 20.375 -2.031 4.57 1 97.38 55 LYS B CA 1
ATOM 4338 C C . LYS B 1 55 ? 21.141 -0.798 5.059 1 97.38 55 LYS B C 1
ATOM 4340 O O . LYS B 1 55 ? 20.859 -0.275 6.137 1 97.38 55 LYS B O 1
ATOM 4345 N N . GLU B 1 56 ? 22.016 -0.329 4.238 1 97.44 56 GLU B N 1
ATOM 4346 C CA . GLU B 1 56 ? 22.781 0.865 4.574 1 97.44 56 GLU B CA 1
ATOM 4347 C C . GLU B 1 56 ? 21.891 2.09 4.684 1 97.44 56 GLU B C 1
ATOM 4349 O O . GLU B 1 56 ? 22.031 2.898 5.602 1 97.44 56 GLU B O 1
ATOM 4354 N N . ASN B 1 57 ? 21.016 2.199 3.723 1 97.31 57 ASN B N 1
ATOM 4355 C CA . ASN B 1 57 ? 20.062 3.295 3.742 1 97.31 57 ASN B CA 1
ATOM 4356 C C . ASN B 1 57 ? 19.25 3.314 5.043 1 97.31 57 ASN B C 1
ATOM 4358 O O . ASN B 1 57 ? 19.141 4.355 5.688 1 97.31 57 ASN B O 1
ATOM 4362 N N . LYS B 1 58 ? 18.766 2.189 5.473 1 97.69 58 LYS B N 1
ATOM 4363 C CA . LYS B 1 58 ? 17.953 2.084 6.688 1 97.69 58 LYS B CA 1
ATOM 4364 C C . LYS B 1 58 ? 18.797 2.379 7.93 1 97.69 58 LYS B C 1
ATOM 4366 O O . LYS B 1 58 ? 18.281 2.943 8.906 1 97.69 58 LYS B O 1
ATOM 4371 N N . TYR B 1 59 ? 20.094 2.043 7.887 1 97.56 59 TYR B N 1
ATOM 4372 C CA . TYR B 1 59 ? 21 2.344 8.984 1 97.56 59 TYR B CA 1
ATOM 4373 C C . TYR B 1 59 ? 21.141 3.848 9.18 1 97.56 59 TYR B C 1
ATOM 4375 O O . TYR B 1 59 ? 21.062 4.344 10.305 1 97.56 59 TYR B O 1
ATOM 4383 N N . TRP B 1 60 ? 21.297 4.578 8.078 1 97 60 TRP B N 1
ATOM 4384 C CA . TRP B 1 60 ? 21.484 6.023 8.18 1 97 60 TRP B CA 1
ATOM 4385 C C . TRP B 1 60 ? 20.172 6.707 8.586 1 97 60 TRP B C 1
ATOM 4387 O O . TRP B 1 60 ? 20.188 7.711 9.305 1 97 60 TRP B O 1
ATOM 4397 N N . GLN B 1 61 ? 19.047 6.148 8.211 1 96.81 61 GLN B N 1
ATOM 4398 C CA . GLN B 1 61 ? 17.75 6.656 8.672 1 96.81 61 GLN B CA 1
ATOM 4399 C C . GLN B 1 61 ? 17.609 6.48 10.188 1 96.81 61 GLN B C 1
ATOM 4401 O O . GLN B 1 61 ? 17.125 7.375 10.875 1 96.81 61 GLN B O 1
ATOM 4406 N N . TRP B 1 62 ? 18.078 5.344 10.625 1 96.88 62 TRP B N 1
ATOM 4407 C CA . TRP B 1 62 ? 18.047 5.055 12.055 1 96.88 62 TRP B CA 1
ATOM 4408 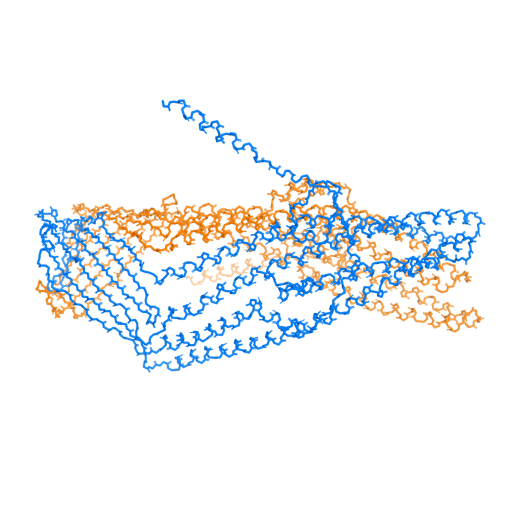C C . TRP B 1 62 ? 18.953 6.012 12.828 1 96.88 62 TRP B C 1
ATOM 4410 O O . TRP B 1 62 ? 18.562 6.535 13.875 1 96.88 62 TRP B O 1
ATOM 4420 N N . LYS B 1 63 ? 20.047 6.387 12.266 1 96.75 63 LYS B N 1
ATOM 4421 C CA . LYS B 1 63 ? 20.984 7.328 12.883 1 96.75 63 LYS B CA 1
ATOM 4422 C C . LYS B 1 63 ? 20.406 8.742 12.898 1 96.75 63 LYS B C 1
ATOM 4424 O O . LYS B 1 63 ? 20.562 9.469 13.883 1 96.75 63 LYS B O 1
ATOM 4429 N N . THR B 1 64 ? 19.734 9.07 11.836 1 95.75 64 THR B N 1
ATOM 4430 C CA . THR B 1 64 ? 19.078 10.367 11.75 1 95.75 64 THR B CA 1
ATOM 4431 C C . THR B 1 64 ? 18 10.5 12.828 1 95.75 64 THR B C 1
ATOM 4433 O O . THR B 1 64 ? 17.938 11.516 13.523 1 95.75 64 THR B O 1
ATOM 4436 N N . PHE B 1 65 ? 17.312 9.461 13.078 1 95.62 65 PHE B N 1
ATOM 4437 C CA . PHE B 1 65 ? 16.266 9.469 14.094 1 95.62 65 PHE B CA 1
ATOM 4438 C C . PHE B 1 65 ? 16.859 9.625 15.484 1 95.62 65 PHE B C 1
ATOM 4440 O O . PHE B 1 65 ? 16.375 10.438 16.281 1 95.62 65 PHE B O 1
ATOM 4447 N N . ASN B 1 66 ? 17.875 8.961 15.711 1 94.81 66 ASN B N 1
ATOM 4448 C CA . ASN B 1 66 ? 18.484 9 17.031 1 94.81 66 ASN B CA 1
ATOM 4449 C C . ASN B 1 66 ? 19.062 10.383 17.344 1 94.81 66 ASN B C 1
ATOM 4451 O O . ASN B 1 66 ? 19.062 10.805 18.516 1 94.81 66 ASN B O 1
ATOM 4455 N N . SER B 1 67 ? 19.469 11.094 16.312 1 94.62 67 SER B N 1
ATOM 4456 C CA . SER B 1 67 ? 20.062 12.406 16.516 1 94.62 67 SER B CA 1
ATOM 4457 C C . SER B 1 67 ? 19.016 13.43 16.953 1 94.62 67 SER B C 1
ATOM 4459 O O . SER B 1 67 ? 19.359 14.438 17.578 1 94.62 67 SER B O 1
ATOM 4461 N N . THR B 1 68 ? 17.766 13.117 16.734 1 92.38 68 THR B N 1
ATOM 4462 C CA . THR B 1 68 ? 16.672 14.023 17.094 1 92.38 68 THR B CA 1
ATOM 4463 C C . THR B 1 68 ? 16.547 14.148 18.609 1 92.38 68 THR B C 1
ATOM 4465 O O . THR B 1 68 ? 16.078 15.172 19.109 1 92.38 68 THR B O 1
ATOM 4468 N N . TYR B 1 69 ? 17.031 13.188 19.344 1 94.19 69 TYR B N 1
ATOM 4469 C CA . TYR B 1 69 ? 16.875 13.172 20.797 1 94.19 69 TYR B CA 1
ATOM 4470 C C . TYR B 1 69 ? 18.156 13.633 21.484 1 94.19 69 TYR B C 1
ATOM 4472 O O . TYR B 1 69 ? 18.25 13.602 22.719 1 94.19 69 TYR B O 1
ATOM 4480 N N . LYS B 1 70 ? 19.125 14.094 20.703 1 96.06 70 LYS B N 1
ATOM 4481 C CA . LYS B 1 70 ? 20.375 14.625 21.25 1 96.06 70 LYS B CA 1
ATOM 4482 C C . LYS B 1 70 ? 20.406 16.141 21.172 1 96.06 70 LYS B C 1
ATOM 4484 O O . LYS B 1 70 ? 19.734 16.75 20.328 1 96.06 70 LYS B O 1
ATOM 4489 N N . PRO B 1 71 ? 21.109 16.812 22.078 1 96.75 71 PRO B N 1
ATOM 4490 C CA . PRO B 1 71 ? 21.188 18.266 22.031 1 96.75 71 PRO B CA 1
ATOM 4491 C C . PRO B 1 71 ? 21.75 18.781 20.703 1 96.75 71 PRO B C 1
ATOM 4493 O O . PRO B 1 71 ? 22.656 18.188 20.125 1 96.75 71 PRO B O 1
ATOM 4496 N N . GLN B 1 72 ? 21.219 19.828 20.25 1 97.31 72 GLN B N 1
ATOM 4497 C CA . GLN B 1 72 ? 21.656 20.469 19.016 1 97.31 72 GLN B CA 1
ATOM 4498 C C . GLN B 1 72 ? 22.094 21.906 19.266 1 97.31 72 GLN B C 1
ATOM 4500 O O . GLN B 1 72 ? 21.344 22.688 19.859 1 97.31 72 GLN B O 1
ATOM 4505 N N . LEU B 1 73 ? 23.266 22.25 18.844 1 97.5 73 LEU B N 1
ATOM 4506 C CA . LEU B 1 73 ? 23.797 23.594 18.969 1 97.5 73 LEU B CA 1
ATOM 4507 C C . LEU B 1 73 ? 23.703 24.344 17.641 1 97.5 73 LEU B C 1
ATOM 4509 O O . LEU B 1 73 ? 24.156 23.844 16.609 1 97.5 73 LEU B O 1
ATOM 4513 N N . SER B 1 74 ? 23.047 25.453 17.656 1 97.12 74 SER B N 1
ATOM 4514 C CA . SER B 1 74 ? 22.906 26.234 16.438 1 97.12 74 SER B CA 1
ATOM 4515 C C . SER B 1 74 ? 23.156 27.719 16.703 1 97.12 74 SER B C 1
ATOM 4517 O O . SER B 1 74 ? 23 28.188 17.828 1 97.12 74 SER B O 1
ATOM 4519 N N . MET B 1 75 ? 23.594 28.422 15.672 1 97.06 75 MET B N 1
ATOM 4520 C CA . MET B 1 75 ? 23.797 29.875 15.703 1 97.06 75 MET B CA 1
ATOM 4521 C C . MET B 1 75 ? 22.984 30.562 14.609 1 97.06 75 MET B C 1
ATOM 4523 O O . MET B 1 75 ? 22.953 30.078 13.469 1 97.06 75 MET B O 1
ATOM 4527 N N . SER B 1 76 ? 22.297 31.594 15.008 1 96.38 76 SER B N 1
ATOM 4528 C CA . SER B 1 76 ? 21.531 32.375 14.047 1 96.38 76 SER B CA 1
ATOM 4529 C C . SER B 1 76 ? 21.641 33.875 14.344 1 96.38 76 SER B C 1
ATOM 4531 O O . SER B 1 76 ? 22.062 34.281 15.43 1 96.38 76 SER B O 1
ATOM 4533 N N . GLY B 1 77 ? 21.438 34.688 13.25 1 95.12 77 GLY B N 1
ATOM 4534 C CA . GLY B 1 77 ? 21.484 36.125 13.453 1 95.12 77 GLY B CA 1
ATOM 4535 C C . GLY B 1 77 ? 21.422 36.906 12.148 1 95.12 77 GLY B C 1
ATOM 4536 O O . GLY B 1 77 ? 21.172 36.344 11.086 1 95.12 77 GLY B O 1
ATOM 4537 N N . SER B 1 78 ? 21.375 38.25 12.367 1 95.25 78 SER B N 1
ATOM 4538 C CA . SER B 1 78 ? 21.438 39.188 11.258 1 95.25 78 SER B CA 1
ATOM 4539 C C . SER B 1 78 ? 22.578 40.188 11.43 1 95.25 78 SER B C 1
ATOM 4541 O O . SER B 1 78 ? 22.594 40.969 12.383 1 95.25 78 SER B O 1
ATOM 4543 N N . LEU B 1 79 ? 23.531 40.125 10.523 1 91.19 79 LEU B N 1
ATOM 4544 C CA . LEU B 1 79 ? 24.734 40.938 10.562 1 91.19 79 LEU B CA 1
ATOM 4545 C C . LEU B 1 79 ? 25.266 41.219 9.156 1 91.19 79 LEU B C 1
ATOM 4547 O O . LEU B 1 79 ? 25.781 40.281 8.508 1 91.19 79 LEU B O 1
ATOM 4551 N N . PRO B 1 80 ? 24.984 42.5 8.508 1 88.31 80 PRO B N 1
ATOM 4552 C CA . PRO B 1 80 ? 24.453 43.688 9.195 1 88.31 80 PRO B CA 1
ATOM 4553 C C . PRO B 1 80 ? 22.938 43.812 9.055 1 88.31 80 PRO B C 1
ATOM 4555 O O . PRO B 1 80 ? 22.312 43.031 8.328 1 88.31 80 PRO B O 1
ATOM 4558 N N . GLY B 1 81 ? 22.344 44.562 9.953 1 94 81 GLY B N 1
ATOM 4559 C CA . GLY B 1 81 ? 20.969 45 9.781 1 94 81 GLY B CA 1
ATOM 4560 C C . GLY B 1 81 ? 20.844 46.5 9.539 1 94 81 GLY B C 1
ATOM 4561 O O . GLY B 1 81 ? 20.25 47.219 10.352 1 94 81 GLY B O 1
ATOM 4562 N N . PHE B 1 82 ? 21.359 46.844 8.32 1 94.31 82 PHE B N 1
ATOM 4563 C CA . PHE B 1 82 ? 21.422 48.25 8.008 1 94.31 82 PHE B CA 1
ATOM 4564 C C . PHE B 1 82 ? 20.109 48.719 7.383 1 94.31 82 PHE B C 1
ATOM 4566 O O . PHE B 1 82 ? 19.578 48.062 6.496 1 94.31 82 PHE B O 1
ATOM 4573 N N . ASN B 1 83 ? 19.641 49.844 7.941 1 91.94 83 ASN B N 1
ATOM 4574 C CA . ASN B 1 83 ? 18.422 50.438 7.41 1 91.94 83 ASN B CA 1
ATOM 4575 C C . ASN B 1 83 ? 18.562 51.969 7.316 1 91.94 83 ASN B C 1
ATOM 4577 O O . ASN B 1 83 ? 18.922 52.625 8.289 1 91.94 83 ASN B O 1
ATOM 4581 N N . ARG B 1 84 ? 18.297 52.469 6.188 1 94.25 84 ARG B N 1
ATOM 4582 C CA . ARG B 1 84 ? 18.125 53.906 5.945 1 94.25 84 ARG B CA 1
ATOM 4583 C C . ARG B 1 84 ? 16.844 54.156 5.164 1 94.25 84 ARG B C 1
ATOM 4585 O O . ARG B 1 84 ? 16.812 54 3.943 1 94.25 84 ARG B O 1
ATOM 4592 N N . THR B 1 85 ? 15.781 54.562 5.828 1 93.56 85 THR B N 1
ATOM 4593 C CA . THR B 1 85 ? 14.461 54.656 5.23 1 93.56 85 THR B CA 1
ATOM 4594 C C . THR B 1 85 ? 13.578 55.625 6.035 1 93.56 85 THR B C 1
ATOM 4596 O O . THR B 1 85 ? 14.039 56.219 7 1 93.56 85 THR B O 1
ATOM 4599 N N . PHE B 1 86 ? 12.359 55.812 5.527 1 92.44 86 PHE B N 1
ATOM 4600 C CA . PHE B 1 86 ? 11.312 56.438 6.328 1 92.44 86 PHE B CA 1
ATOM 4601 C C . PHE B 1 86 ? 10.461 55.375 7.023 1 92.44 86 PHE B C 1
ATOM 4603 O O . PHE B 1 86 ? 9.898 54.5 6.371 1 92.44 86 PHE B O 1
ATOM 4610 N N . GLN B 1 87 ? 10.414 55.5 8.336 1 90.38 87 GLN B N 1
ATOM 4611 C CA . GLN B 1 87 ? 9.641 54.531 9.102 1 90.38 87 GLN B CA 1
ATOM 4612 C C . GLN B 1 87 ? 8.328 55.125 9.586 1 90.38 87 GLN B C 1
ATOM 4614 O O . GLN B 1 87 ? 8.289 56.312 9.992 1 90.38 87 GLN B O 1
ATOM 4619 N N . ASN B 1 88 ? 7.289 54.406 9.469 1 91.88 88 ASN B N 1
ATOM 4620 C CA . ASN B 1 88 ? 6.023 54.781 10.086 1 91.88 88 ASN B CA 1
ATOM 4621 C C . ASN B 1 88 ? 6.039 54.531 11.594 1 91.88 88 ASN B C 1
ATOM 4623 O O . ASN B 1 88 ? 6.055 53.375 12.039 1 91.88 88 ASN B O 1
ATOM 4627 N N . VAL B 1 89 ? 6.02 55.594 12.336 1 90.56 89 VAL B N 1
ATOM 4628 C CA . VAL B 1 89 ? 6.09 55.438 13.789 1 90.56 89 VAL B CA 1
ATOM 4629 C C . VAL B 1 89 ? 4.77 55.875 14.414 1 90.56 89 VAL B C 1
ATOM 4631 O O . VAL B 1 89 ? 4.32 57.031 14.203 1 90.56 89 VAL B O 1
ATOM 4634 N N . GLN B 1 90 ? 4.207 55.031 15.188 1 91.5 90 GLN B N 1
ATOM 4635 C CA . GLN B 1 90 ? 2.994 55.375 15.914 1 91.5 90 GLN B CA 1
ATOM 4636 C C . GLN B 1 90 ? 3.301 56.312 17.078 1 91.5 90 GLN B C 1
ATOM 4638 O O . GLN B 1 90 ? 4.164 56.031 17.906 1 91.5 90 GLN B O 1
ATOM 4643 N N . GLN B 1 91 ? 2.51 57.375 17.047 1 90.44 91 GLN B N 1
ATOM 4644 C CA . GLN B 1 91 ? 2.709 58.375 18.094 1 90.44 91 GLN B CA 1
ATOM 4645 C C . GLN B 1 91 ? 1.862 58.062 19.328 1 90.44 91 GLN B C 1
ATOM 4647 O O . GLN B 1 91 ? 0.964 57.219 19.266 1 90.44 91 GLN B O 1
ATOM 4652 N N . ASN B 1 92 ? 2.137 58.656 20.391 1 88 92 ASN B N 1
ATOM 4653 C CA . ASN B 1 92 ? 1.461 58.406 21.656 1 88 92 ASN B CA 1
ATOM 4654 C C . ASN B 1 92 ? -0.038 58.656 21.562 1 88 92 ASN B C 1
ATOM 4656 O O . ASN B 1 92 ? -0.825 58.125 22.328 1 88 92 ASN B O 1
ATOM 4660 N N . ASP B 1 93 ? -0.364 59.5 20.578 1 88.56 93 ASP B N 1
ATOM 4661 C CA . ASP B 1 93 ? -1.778 59.844 20.438 1 88.56 93 ASP B CA 1
ATOM 4662 C C . ASP B 1 93 ? -2.467 58.875 19.453 1 88.56 93 ASP B C 1
ATOM 4664 O O . ASP B 1 93 ? -3.645 59.062 19.125 1 88.56 93 ASP B O 1
ATOM 4668 N N . GLY B 1 94 ? -1.785 58.031 18.969 1 88.94 94 GLY B N 1
ATOM 4669 C CA . GLY B 1 94 ? -2.354 57.031 18.062 1 88.94 94 GLY B CA 1
ATOM 4670 C C . GLY B 1 94 ? -2.143 57.375 16.609 1 88.94 94 GLY B C 1
ATOM 4671 O O . GLY B 1 94 ? -2.373 56.531 15.734 1 88.94 94 GLY B O 1
ATOM 4672 N N . SER B 1 95 ? -1.657 58.531 16.297 1 91.69 95 SER B N 1
ATOM 4673 C CA . SER B 1 95 ? -1.407 58.906 14.914 1 91.69 95 SER B CA 1
ATOM 4674 C C . SER B 1 95 ? -0.116 58.281 14.398 1 91.69 95 SER B C 1
ATOM 4676 O O . SER B 1 95 ? 0.635 57.688 15.164 1 91.69 95 SER B O 1
ATOM 4678 N N . ILE B 1 96 ? 0.107 58.312 13.078 1 93.12 96 ILE B N 1
ATOM 4679 C CA . ILE B 1 96 ? 1.306 57.75 12.469 1 93.12 96 ILE B CA 1
ATOM 4680 C C . ILE B 1 96 ? 2.168 58.875 11.891 1 93.12 96 ILE B C 1
ATOM 4682 O O . ILE B 1 96 ? 1.679 59.719 11.141 1 93.12 96 ILE B O 1
ATOM 4686 N N . ALA B 1 97 ? 3.477 58.906 12.305 1 93.75 97 ALA B N 1
ATOM 4687 C CA . ALA B 1 97 ? 4.445 59.875 11.758 1 93.75 97 ALA B CA 1
ATOM 4688 C C . ALA B 1 97 ? 5.477 59.156 10.883 1 93.75 97 ALA B C 1
ATOM 4690 O O . ALA B 1 97 ? 5.926 58.062 11.219 1 93.75 97 ALA B O 1
ATOM 4691 N N . PHE B 1 98 ? 5.805 59.844 9.68 1 93.88 98 PHE B N 1
ATOM 4692 C CA . PHE B 1 98 ? 6.895 59.344 8.852 1 93.88 98 PHE B CA 1
ATOM 4693 C C . PHE B 1 98 ? 8.227 59.969 9.273 1 93.88 98 PHE B C 1
ATOM 4695 O O . PHE B 1 98 ? 8.469 61.125 9.023 1 93.88 98 PHE B O 1
ATOM 4702 N N . VAL B 1 99 ? 9.094 59.094 9.906 1 92.44 99 VAL B N 1
ATOM 4703 C CA . VAL B 1 99 ? 10.328 59.594 10.5 1 92.44 99 VAL B CA 1
ATOM 4704 C C . VAL B 1 99 ? 11.531 59.031 9.742 1 92.44 99 VAL B C 1
ATOM 4706 O O . VAL B 1 99 ? 11.633 57.844 9.539 1 92.44 99 VAL B O 1
ATOM 4709 N N . PRO B 1 100 ? 12.438 59.906 9.336 1 92.38 100 PRO B N 1
ATOM 4710 C CA . PRO B 1 100 ? 13.664 59.375 8.727 1 92.38 100 PRO B CA 1
ATOM 4711 C C . PRO B 1 100 ? 14.586 58.719 9.742 1 92.38 100 PRO B C 1
ATOM 4713 O O . PRO B 1 100 ? 14.844 59.25 10.812 1 92.38 100 PRO B O 1
ATOM 4716 N N . VAL B 1 101 ? 14.977 57.531 9.383 1 91.31 101 VAL B N 1
ATOM 4717 C CA . VAL B 1 101 ? 15.859 56.812 10.289 1 91.31 101 VAL B CA 1
ATOM 4718 C C . VAL B 1 101 ? 17.062 56.281 9.508 1 91.31 101 VAL B C 1
ATOM 4720 O O . VAL B 1 101 ? 16.969 56.031 8.305 1 91.31 101 VAL B O 1
ATOM 4723 N N . SER B 1 102 ? 18.234 56.25 10.242 1 93.81 102 SER B N 1
ATOM 4724 C CA . SER B 1 102 ? 19.453 55.594 9.75 1 93.81 102 SER B CA 1
ATOM 4725 C C . SER B 1 102 ? 20.172 54.844 10.867 1 93.81 102 SER B C 1
ATOM 4727 O O . SER B 1 102 ? 20.719 55.438 11.789 1 93.81 102 SER B O 1
ATOM 4729 N N . TYR B 1 103 ? 20.062 53.5 10.711 1 92.44 103 TYR B N 1
ATOM 4730 C CA . TYR B 1 103 ? 20.641 52.719 11.805 1 92.44 103 TYR B CA 1
ATOM 4731 C C . TYR B 1 103 ? 21.109 51.344 11.32 1 92.44 103 TYR B C 1
ATOM 4733 O O . TYR B 1 103 ? 20.781 50.938 10.211 1 92.44 103 TYR B O 1
ATOM 4741 N N . ASN B 1 104 ? 21.969 50.781 12.156 1 94 104 ASN B N 1
ATOM 4742 C CA . ASN B 1 104 ? 22.344 49.375 12.031 1 94 104 ASN B CA 1
ATOM 4743 C C . ASN B 1 104 ? 21.875 48.562 13.242 1 94 104 ASN B C 1
ATOM 4745 O O . ASN B 1 104 ? 22.172 48.938 14.383 1 94 104 ASN B O 1
ATOM 4749 N N . TYR B 1 105 ? 21.094 47.531 12.938 1 92.56 105 TYR B N 1
ATOM 4750 C CA . TYR B 1 105 ? 20.609 46.625 13.992 1 92.56 105 TYR B CA 1
ATOM 4751 C C . TYR B 1 105 ? 21.109 45.219 13.766 1 92.56 105 TYR B C 1
ATOM 4753 O O . TYR B 1 105 ? 20.547 44.469 12.945 1 92.56 105 TYR B O 1
ATOM 4761 N N . SER B 1 106 ? 22.141 44.844 14.57 1 94.62 106 SER B N 1
ATOM 4762 C CA . SER B 1 106 ? 22.75 43.5 14.43 1 94.62 106 SER B CA 1
ATOM 4763 C C . SER B 1 106 ? 22.391 42.594 15.602 1 94.62 106 SER B C 1
ATOM 4765 O O . SER B 1 106 ? 22.328 43.062 16.75 1 94.62 106 SER B O 1
ATOM 4767 N N . THR B 1 107 ? 22.125 41.344 15.266 1 95 107 THR B N 1
ATOM 4768 C CA . THR B 1 107 ? 21.781 40.375 16.312 1 95 107 THR B CA 1
ATOM 4769 C C . THR B 1 107 ? 22.531 39.062 16.078 1 95 107 THR B C 1
ATOM 4771 O O . THR B 1 107 ? 22.75 38.656 14.945 1 95 107 THR B O 1
ATOM 4774 N N . VAL B 1 108 ? 22.969 38.406 17.219 1 95.38 108 VAL B N 1
ATOM 4775 C CA . VAL B 1 108 ? 23.531 37.062 17.203 1 95.38 108 VAL B CA 1
ATOM 4776 C C . VAL B 1 108 ? 22.938 36.25 18.344 1 95.38 108 VAL B C 1
ATOM 4778 O O . VAL B 1 108 ? 22.906 36.688 19.484 1 95.38 108 VAL B O 1
ATOM 4781 N N . ASP B 1 109 ? 22.469 35.062 17.953 1 96.31 109 ASP B N 1
ATOM 4782 C CA . ASP B 1 109 ? 21.859 34.156 18.922 1 96.31 109 ASP B CA 1
ATOM 4783 C C . ASP B 1 109 ? 22.5 32.781 18.859 1 96.31 109 ASP B C 1
ATOM 4785 O O . ASP B 1 109 ? 22.656 32.188 17.797 1 96.31 109 ASP B O 1
ATOM 4789 N N . LEU B 1 110 ? 23.016 32.281 19.969 1 97.38 110 LEU B N 1
ATOM 4790 C CA . LEU B 1 110 ? 23.516 30.922 20.141 1 97.38 110 LEU B CA 1
ATOM 4791 C C . LEU B 1 110 ? 22.578 30.109 21.031 1 97.38 110 LEU B C 1
ATOM 4793 O O . LEU B 1 110 ? 22.266 30.516 22.156 1 97.38 110 LEU B O 1
ATOM 4797 N N . SER B 1 111 ? 22.156 28.953 20.422 1 97.38 111 SER B N 1
ATOM 4798 C CA . SER B 1 111 ? 21.172 28.219 21.188 1 97.38 111 SER B CA 1
ATOM 4799 C C . SER B 1 111 ? 21.453 26.719 21.172 1 97.38 111 SER B C 1
ATOM 4801 O O . SER B 1 111 ? 21.75 26.156 20.109 1 97.38 111 SER B O 1
ATOM 4803 N N . LEU B 1 112 ? 21.469 26.047 22.406 1 97.88 112 LEU B N 1
ATOM 4804 C CA . LEU B 1 112 ? 21.5 24.594 22.578 1 97.88 112 LEU B CA 1
ATOM 4805 C C . LEU B 1 112 ? 20.141 24.062 23 1 97.88 112 LEU B C 1
ATOM 4807 O O . LEU B 1 112 ? 19.625 24.422 24.047 1 97.88 112 LEU B O 1
ATOM 4811 N N . SER B 1 113 ? 19.594 23.266 22.078 1 97.5 113 SER B N 1
ATOM 4812 C CA . SER B 1 113 ? 18.25 22.781 22.344 1 97.5 113 SER B CA 1
ATOM 4813 C C . SER B 1 113 ? 18.188 21.25 22.328 1 97.5 113 SER B C 1
ATOM 4815 O O . SER B 1 113 ? 18.953 20.609 21.609 1 97.5 113 SER B O 1
ATOM 4817 N N . GLN B 1 114 ? 17.312 20.656 23.219 1 97.25 114 GLN B N 1
ATOM 4818 C CA . GLN B 1 114 ? 17.125 19.219 23.281 1 97.25 114 GLN B CA 1
ATOM 4819 C C . GLN B 1 114 ? 15.641 18.875 23.422 1 97.25 114 GLN B C 1
ATOM 4821 O O . GLN B 1 114 ? 14.953 19.391 24.297 1 97.25 114 GLN B O 1
ATOM 4826 N N . SER B 1 115 ? 15.164 17.969 22.5 1 96.5 115 SER B N 1
ATOM 4827 C CA . SER B 1 115 ? 13.797 17.484 22.594 1 96.5 115 SER B CA 1
ATOM 4828 C C . SER B 1 115 ? 13.656 16.422 23.688 1 96.5 115 SER B C 1
ATOM 4830 O O . SER B 1 115 ? 14.547 15.602 23.875 1 96.5 115 SER B O 1
ATOM 4832 N N . ILE B 1 116 ? 12.625 16.5 24.422 1 95.69 116 ILE B N 1
ATOM 4833 C CA . ILE B 1 116 ? 12.344 15.547 25.484 1 95.69 116 ILE B CA 1
ATOM 4834 C C . ILE B 1 116 ? 11.297 14.531 25.016 1 95.69 116 ILE B C 1
ATOM 4836 O O . ILE B 1 116 ? 10.102 14.812 25.031 1 95.69 116 ILE B O 1
ATOM 4840 N N . GLY B 1 117 ? 11.688 13.312 24.859 1 94.12 117 GLY B N 1
ATOM 4841 C CA . GLY B 1 117 ? 10.828 12.266 24.328 1 94.12 117 GLY B CA 1
ATOM 4842 C C . GLY B 1 117 ? 9.664 11.93 25.234 1 94.12 117 GLY B C 1
ATOM 4843 O O . GLY B 1 117 ? 8.555 11.68 24.766 1 94.12 117 GLY B O 1
ATOM 4844 N N . LEU B 1 118 ? 9.742 11.961 26.516 1 93.81 118 LEU B N 1
ATOM 4845 C CA . LEU B 1 118 ? 8.766 11.523 27.5 1 93.81 118 LEU B CA 1
ATOM 4846 C C . LEU B 1 118 ? 7.578 12.484 27.547 1 93.81 118 LEU B C 1
ATOM 4848 O O . LEU B 1 118 ? 6.426 12.055 27.656 1 93.81 118 LEU B O 1
ATOM 4852 N N . THR B 1 119 ? 7.883 13.836 27.375 1 95.38 119 THR B N 1
ATOM 4853 C CA . THR B 1 119 ? 6.828 14.82 27.578 1 95.38 119 THR B CA 1
ATOM 4854 C C . THR B 1 119 ? 6.457 15.5 26.266 1 95.38 119 THR B C 1
ATOM 4856 O O . THR B 1 119 ? 5.422 16.156 26.172 1 95.38 119 THR B O 1
ATOM 4859 N N . GLY B 1 120 ? 7.289 15.352 25.266 1 96.06 120 GLY B N 1
ATOM 4860 C CA . GLY B 1 120 ? 7.039 15.977 23.984 1 96.06 120 GLY B CA 1
ATOM 4861 C C . GLY B 1 120 ? 7.504 17.422 23.922 1 96.06 120 GLY B C 1
ATOM 4862 O O . GLY B 1 120 ? 7.281 18.109 22.922 1 96.06 120 GLY B O 1
ATOM 4863 N N . GLY B 1 121 ? 8.188 17.891 24.906 1 96.69 121 GLY B N 1
ATOM 4864 C CA . GLY B 1 121 ? 8.648 19.266 24.984 1 96.69 121 GLY B CA 1
ATOM 4865 C C . GLY B 1 121 ? 10.086 19.438 24.547 1 96.69 121 GLY B C 1
ATOM 4866 O O . GLY B 1 121 ? 10.656 18.547 23.906 1 96.69 121 GLY B O 1
ATOM 4867 N N . GLU B 1 122 ? 10.539 20.625 24.75 1 97.5 122 GLU B N 1
ATOM 4868 C CA . GLU B 1 122 ? 11.898 21 24.391 1 97.5 122 GLU B CA 1
ATOM 4869 C C . GLU B 1 122 ? 12.516 21.922 25.453 1 97.5 122 GLU B C 1
ATOM 4871 O O . GLU B 1 122 ? 11.844 22.812 25.969 1 97.5 122 GLU B O 1
ATOM 4876 N N . VAL B 1 123 ? 13.773 21.609 25.828 1 97.75 123 VAL B N 1
ATOM 4877 C CA . VAL B 1 123 ? 14.547 22.5 26.703 1 97.75 123 VAL B CA 1
ATOM 4878 C C . VAL B 1 123 ? 15.68 23.125 25.906 1 97.75 123 VAL B C 1
ATOM 4880 O O . VAL B 1 123 ? 16.219 22.516 24.984 1 97.75 123 VAL B O 1
ATOM 4883 N N . PHE B 1 124 ? 15.93 24.328 26.203 1 97.62 124 PHE B N 1
ATOM 4884 C CA . PHE B 1 124 ? 17.016 24.969 25.469 1 97.62 124 PHE B CA 1
ATOM 4885 C C . PHE B 1 124 ? 17.781 25.938 26.375 1 97.62 124 PHE B C 1
ATOM 4887 O O . PHE B 1 124 ? 17.25 26.391 27.391 1 97.62 124 PHE B O 1
ATOM 4894 N N . ILE B 1 125 ? 19.031 26.172 26.094 1 97.69 125 ILE B N 1
ATOM 4895 C CA . ILE B 1 125 ? 19.906 27.188 26.641 1 97.69 125 ILE B CA 1
ATOM 4896 C C . ILE B 1 125 ? 20.406 28.094 25.516 1 97.69 125 ILE B C 1
ATOM 4898 O O . ILE B 1 125 ? 20.844 27.609 24.469 1 97.69 125 ILE B O 1
ATOM 4902 N N . SER B 1 126 ? 20.188 29.375 25.75 1 96.31 126 SER B N 1
ATOM 4903 C CA . SER B 1 126 ? 20.547 30.266 24.656 1 96.31 126 SER B CA 1
ATOM 4904 C C . SER B 1 126 ? 21.328 31.469 25.156 1 96.31 126 SER B C 1
ATOM 4906 O O . SER B 1 126 ? 21.266 31.797 26.344 1 96.31 126 SER B O 1
ATOM 4908 N N . SER B 1 127 ? 22.109 32.031 24.266 1 95.44 127 SER B N 1
ATOM 4909 C CA . SER B 1 127 ? 22.828 33.281 24.453 1 95.44 127 SER B CA 1
ATOM 4910 C C . SER B 1 127 ? 22.609 34.219 23.266 1 95.44 127 SER B C 1
ATOM 4912 O O . SER B 1 127 ? 22.719 33.812 22.109 1 95.44 127 SER B O 1
ATOM 4914 N N . LYS B 1 128 ? 22.203 35.469 23.656 1 94.38 128 LYS B N 1
ATOM 4915 C CA . LYS B 1 128 ? 21.906 36.438 22.594 1 94.38 128 LYS B CA 1
ATOM 4916 C C . LYS B 1 128 ? 22.625 37.75 22.828 1 94.38 128 LYS B C 1
ATOM 4918 O O . LYS B 1 128 ? 22.75 38.219 23.969 1 94.38 128 LYS B O 1
ATOM 4923 N N . ILE B 1 129 ? 23.094 38.344 21.734 1 93.06 129 ILE B N 1
ATOM 4924 C CA . ILE B 1 129 ? 23.672 39.688 21.766 1 93.06 129 ILE B CA 1
ATOM 4925 C C . ILE B 1 129 ? 23.125 40.5 20.609 1 93.06 129 ILE B C 1
ATOM 4927 O O . ILE B 1 129 ? 22.953 40 19.5 1 93.06 129 ILE B O 1
ATOM 4931 N N . GLU B 1 130 ? 22.797 41.719 20.984 1 92.75 130 GLU B N 1
ATOM 4932 C CA . GLU B 1 130 ? 22.266 42.656 19.984 1 92.75 130 GLU B CA 1
ATOM 4933 C C . GLU B 1 130 ? 23 44 20.047 1 92.75 130 GLU B C 1
ATOM 4935 O O . GLU B 1 130 ? 23.375 44.469 21.125 1 92.75 130 GLU B O 1
ATOM 4940 N N . GLN B 1 131 ? 23.203 44.594 18.828 1 92.75 131 GLN B N 1
ATOM 4941 C CA . GLN B 1 131 ? 23.797 45.938 18.703 1 92.75 131 GLN B CA 1
ATOM 4942 C C . GLN B 1 131 ? 22.906 46.844 17.875 1 92.75 131 GLN B C 1
ATOM 4944 O O . GLN B 1 131 ? 22.438 46.5 16.797 1 92.75 131 GLN B O 1
ATOM 4949 N N . PHE B 1 132 ? 22.656 48 18.469 1 91.12 132 PHE B N 1
ATOM 4950 C CA . PHE B 1 132 ? 21.938 49.031 17.75 1 91.12 132 PHE B CA 1
ATOM 4951 C C . PHE B 1 132 ? 22.797 50.281 17.609 1 91.12 132 PHE B C 1
ATOM 4953 O O . PHE B 1 132 ? 23.156 50.906 18.609 1 91.12 132 PHE B O 1
ATOM 4960 N N . LYS B 1 133 ? 23.016 50.594 16.359 1 93.12 133 LYS B N 1
ATOM 4961 C CA . LYS B 1 133 ? 23.766 51.812 16.094 1 93.12 133 LYS B CA 1
ATOM 4962 C C . LYS B 1 133 ? 22.922 52.812 15.312 1 93.12 133 LYS B C 1
ATOM 4964 O O . LYS B 1 133 ? 22.484 52.531 14.203 1 93.12 133 LYS B O 1
ATOM 4969 N N . ASN B 1 134 ? 22.812 53.969 15.961 1 92 134 ASN B N 1
ATOM 4970 C CA . ASN B 1 134 ? 22.109 55.062 15.32 1 92 134 ASN B CA 1
ATOM 4971 C C . ASN B 1 134 ? 23.094 56 14.633 1 92 134 ASN B C 1
ATOM 4973 O O . ASN B 1 134 ? 23.906 56.656 15.289 1 92 134 ASN B O 1
ATOM 4977 N N . PHE B 1 135 ? 22.828 56.25 13.414 1 92.31 135 PHE B N 1
ATOM 4978 C CA . PHE B 1 135 ? 23.812 57.031 12.656 1 92.31 135 PHE B CA 1
ATOM 4979 C C . PHE B 1 135 ? 23.5 58.5 12.703 1 92.31 135 PHE B C 1
ATOM 4981 O O . PHE B 1 135 ? 24.359 59.344 12.438 1 92.31 135 PHE B O 1
ATOM 4988 N N . TYR B 1 136 ? 22.25 58.781 13.055 1 88.69 136 TYR B N 1
ATOM 4989 C CA . TYR B 1 136 ? 21.922 60.219 13.133 1 88.69 136 TYR B CA 1
ATOM 4990 C C . TYR B 1 136 ? 22.547 60.844 14.359 1 88.69 136 TYR B C 1
ATOM 4992 O O . TYR B 1 136 ? 23.062 61.969 14.289 1 88.69 136 TYR B O 1
ATOM 5000 N N . ILE B 1 137 ? 22.453 60.219 15.461 1 85.31 137 ILE B N 1
ATOM 5001 C CA . ILE B 1 137 ? 22.984 60.812 16.688 1 85.31 137 ILE B CA 1
ATOM 5002 C C . ILE B 1 137 ? 24.297 60.094 17.078 1 85.31 137 ILE B C 1
ATOM 5004 O O . ILE B 1 137 ? 24.844 60.344 18.141 1 85.31 137 ILE B O 1
ATOM 5008 N N . ASP B 1 138 ? 24.797 59.25 16.266 1 88.06 138 ASP B N 1
ATOM 5009 C CA . ASP B 1 138 ? 26.047 58.5 16.453 1 88.06 138 ASP B CA 1
ATOM 5010 C C . ASP B 1 138 ? 26.078 57.812 17.812 1 88.06 138 ASP B C 1
ATOM 5012 O O . ASP B 1 138 ? 27.031 58 18.578 1 88.06 138 ASP B O 1
ATOM 5016 N N . GLN B 1 139 ? 25.109 57.062 18.125 1 88.88 139 GLN B N 1
ATOM 5017 C CA . GLN B 1 139 ? 24.984 56.344 19.391 1 88.88 139 GLN B CA 1
ATOM 5018 C C . GLN B 1 139 ? 24.906 54.844 19.156 1 88.88 139 GLN B C 1
ATOM 5020 O O . GLN B 1 139 ? 24.234 54.375 18.219 1 88.88 139 GLN B O 1
ATOM 5025 N N . THR B 1 140 ? 25.75 54.125 19.953 1 90.31 140 THR B N 1
ATOM 5026 C CA . THR B 1 140 ? 25.734 52.688 19.891 1 90.31 140 THR B CA 1
ATOM 5027 C C . THR B 1 140 ? 25.25 52.094 21.219 1 90.31 140 THR B C 1
ATOM 5029 O O . THR B 1 140 ? 25.672 52.531 22.297 1 90.31 140 THR B O 1
ATOM 5032 N N . GLN B 1 141 ? 24.297 51.219 21.078 1 89.69 141 GLN B N 1
ATOM 5033 C CA . GLN B 1 141 ? 23.766 50.5 22.234 1 89.69 141 GLN B CA 1
ATOM 5034 C C . GLN B 1 141 ? 23.844 49 22.062 1 89.69 141 GLN B C 1
ATOM 5036 O O . GLN B 1 141 ? 23.656 48.5 20.953 1 89.69 141 GLN B O 1
ATOM 5041 N N . TYR B 1 142 ? 24.234 48.406 23.219 1 90.31 142 TYR B N 1
ATOM 5042 C CA . TYR B 1 142 ? 24.297 46.938 23.234 1 90.31 142 TYR B CA 1
ATOM 5043 C C . TYR B 1 142 ? 23.297 46.375 24.234 1 90.31 142 TYR B C 1
ATOM 5045 O O . TYR B 1 142 ? 23.047 46.969 25.281 1 90.31 142 TYR B O 1
ATOM 5053 N N . SER B 1 143 ? 22.688 45.281 23.781 1 90.12 143 SER B N 1
ATOM 5054 C CA . SER B 1 143 ? 21.875 44.469 24.688 1 90.12 143 SER B CA 1
ATOM 5055 C C . SER B 1 143 ? 22.266 43 24.609 1 90.12 143 SER B C 1
ATOM 5057 O O . SER B 1 143 ? 22.625 42.5 23.547 1 90.12 143 SER B O 1
ATOM 5059 N N . SER B 1 144 ? 22.297 42.438 25.75 1 90.12 144 SER B N 1
ATOM 5060 C CA . SER B 1 144 ? 22.672 41.031 25.75 1 90.12 144 SER B CA 1
ATOM 5061 C C . SER B 1 144 ? 21.812 40.219 26.719 1 90.12 144 SER B C 1
ATOM 5063 O O . SER B 1 144 ? 21.312 40.75 27.703 1 90.12 144 SER B O 1
ATOM 5065 N N . LYS B 1 145 ? 21.578 39.062 26.281 1 91.62 145 LYS B N 1
ATOM 5066 C CA . LYS B 1 145 ? 21.109 38 27.156 1 91.62 145 LYS B CA 1
ATOM 5067 C C . LYS B 1 145 ? 22.141 36.875 27.266 1 91.62 145 LYS B C 1
ATOM 5069 O O . LYS B 1 145 ? 22.062 35.875 26.531 1 91.62 145 LYS B O 1
ATOM 5074 N N . PRO B 1 146 ? 23.047 37 28.25 1 90.19 146 PRO B N 1
ATOM 5075 C CA . PRO B 1 146 ? 24.203 36.125 28.297 1 90.19 146 PRO B CA 1
ATOM 5076 C C . PRO B 1 146 ? 23.812 34.656 28.391 1 90.19 146 PRO B C 1
ATOM 5078 O O . PRO B 1 146 ? 24.438 33.781 27.75 1 90.19 146 PRO B O 1
ATOM 5081 N N . THR B 1 147 ? 22.875 34.375 29.234 1 91.31 147 THR B N 1
ATOM 5082 C CA . THR B 1 147 ? 22.391 33 29.344 1 91.31 147 THR B CA 1
ATOM 5083 C C . THR B 1 147 ? 20.922 32.969 29.766 1 91.31 147 THR B C 1
ATOM 5085 O O . THR B 1 147 ? 20.531 33.688 30.688 1 91.31 147 THR B O 1
ATOM 5088 N N . PHE B 1 148 ? 20.219 32.281 28.984 1 92.94 148 PHE B N 1
ATOM 5089 C CA . PHE B 1 148 ? 18.859 32.031 29.438 1 92.94 148 PHE B CA 1
ATOM 5090 C C . PHE B 1 148 ? 18.438 30.625 29.094 1 92.94 148 PHE B C 1
ATOM 5092 O O . PHE B 1 148 ? 18.828 30.078 28.062 1 92.94 148 PHE B O 1
ATOM 5099 N N . ILE B 1 149 ? 17.75 30.016 30.078 1 97.06 149 ILE B N 1
ATOM 5100 C CA . ILE B 1 149 ? 17.234 28.656 29.969 1 97.06 149 ILE B CA 1
ATOM 5101 C C . ILE B 1 149 ? 15.719 28.688 29.766 1 97.06 149 ILE B C 1
ATOM 5103 O O . ILE B 1 149 ? 15.023 29.5 30.391 1 97.06 149 ILE B O 1
ATOM 5107 N N . GLY B 1 150 ? 15.32 27.891 28.828 1 97.44 150 GLY B N 1
ATOM 5108 C CA . GLY B 1 150 ? 13.891 27.875 28.562 1 97.44 150 GLY B CA 1
ATOM 5109 C C . GLY B 1 150 ? 13.344 26.484 28.344 1 97.44 150 GLY B C 1
ATOM 5110 O O . GLY B 1 150 ? 14.102 25.531 28.125 1 97.44 150 GLY B O 1
ATOM 5111 N N . ILE B 1 151 ? 12.008 26.344 28.516 1 97.56 151 ILE B N 1
ATOM 5112 C CA . ILE B 1 151 ? 11.305 25.094 28.266 1 97.56 151 ILE B CA 1
ATOM 5113 C C . ILE B 1 151 ? 10.016 25.375 27.484 1 97.56 151 ILE B C 1
ATOM 5115 O O . ILE B 1 151 ? 9.328 26.359 27.75 1 97.56 151 ILE B O 1
ATOM 5119 N N . LYS B 1 152 ? 9.836 24.719 26.438 1 97.75 152 LYS B N 1
ATOM 5120 C CA . LYS B 1 152 ? 8.578 24.656 25.719 1 97.75 152 LYS B CA 1
ATOM 5121 C C . LYS B 1 152 ? 7.895 23.297 25.906 1 97.75 152 LYS B C 1
ATOM 5123 O O . LYS B 1 152 ? 8.453 22.266 25.547 1 97.75 152 LYS B O 1
ATOM 5128 N N . GLN B 1 153 ? 6.691 23.281 26.484 1 97.75 153 GLN B N 1
ATOM 5129 C CA . GLN B 1 153 ? 6.051 22.016 26.844 1 97.75 153 GLN B CA 1
ATOM 5130 C C . GLN B 1 153 ? 4.598 21.984 26.391 1 97.75 153 GLN B C 1
ATOM 5132 O O . GLN B 1 153 ? 3.752 22.688 26.938 1 97.75 153 GLN B O 1
ATOM 5137 N N . PRO B 1 154 ? 4.324 21.188 25.312 1 97 154 PRO B N 1
ATOM 5138 C CA . PRO B 1 154 ? 2.908 20.969 25.016 1 97 154 PRO B CA 1
ATOM 5139 C C . PRO B 1 154 ? 2.191 20.188 26.109 1 97 154 PRO B C 1
ATOM 5141 O O . PRO B 1 154 ? 2.762 19.25 26.688 1 97 154 PRO B O 1
ATOM 5144 N N . LEU B 1 155 ? 1.012 20.625 26.469 1 95.94 155 LEU B N 1
ATOM 5145 C CA . LEU B 1 155 ? 0.225 19.969 27.5 1 95.94 155 LEU B CA 1
ATOM 5146 C C . LEU B 1 155 ? -1.064 19.391 26.922 1 95.94 155 LEU B C 1
ATOM 5148 O O . LEU B 1 155 ? -1.736 20.047 26.125 1 95.94 155 LEU B O 1
ATOM 5152 N N . PHE B 1 156 ? -1.461 18.141 27.297 1 94.75 156 PHE B N 1
ATOM 5153 C CA . PHE B 1 156 ? -2.689 17.453 26.906 1 94.75 156 PHE B CA 1
ATOM 5154 C C . PHE B 1 156 ? -2.748 17.281 25.406 1 94.75 156 PHE B C 1
ATOM 5156 O O . PHE B 1 156 ? -3.83 17.297 24.812 1 94.75 156 PHE B O 1
ATOM 5163 N N . SER B 1 157 ? -1.562 17.297 24.703 1 93.75 157 SER B N 1
ATOM 5164 C CA . SER B 1 157 ? -1.457 17.156 23.25 1 93.75 157 SER B CA 1
ATOM 5165 C C . SER B 1 157 ? -0.806 15.836 22.875 1 93.75 157 SER B C 1
ATOM 5167 O O . SER B 1 157 ? -0.335 15.094 23.734 1 93.75 157 SER B O 1
ATOM 5169 N N . TYR B 1 158 ? -0.919 15.547 21.609 1 95.38 158 TYR B N 1
ATOM 5170 C CA . TYR B 1 158 ? -0.27 14.367 21.047 1 95.38 158 TYR B CA 1
ATOM 5171 C C . TYR B 1 158 ? 1.247 14.492 21.125 1 95.38 158 TYR B C 1
ATOM 5173 O O . TYR B 1 158 ? 1.809 15.531 20.766 1 95.38 158 TYR B O 1
ATOM 5181 N N . ASN B 1 159 ? 1.883 13.5 21.641 1 96.5 159 ASN B N 1
ATOM 5182 C CA . ASN B 1 159 ? 3.338 13.469 21.734 1 96.5 159 ASN B CA 1
ATOM 5183 C C . ASN B 1 159 ? 3.947 12.578 20.656 1 96.5 159 ASN B C 1
ATOM 5185 O O . ASN B 1 159 ? 4.09 11.367 20.844 1 96.5 159 ASN B O 1
ATOM 5189 N N . ALA B 1 160 ? 4.355 13.148 19.562 1 96.5 160 ALA B N 1
ATOM 5190 C CA . ALA B 1 160 ? 4.926 12.414 18.438 1 96.5 160 ALA B CA 1
ATOM 5191 C C . ALA B 1 160 ? 6.266 11.789 18.812 1 96.5 160 ALA B C 1
ATOM 5193 O O . ALA B 1 160 ? 6.594 10.688 18.359 1 96.5 160 ALA B O 1
ATOM 5194 N N . LEU B 1 161 ? 7.031 12.461 19.656 1 96.25 161 LEU B N 1
ATOM 5195 C CA . LEU B 1 161 ? 8.367 12 20.031 1 96.25 161 LEU B CA 1
ATOM 5196 C C . LEU B 1 161 ? 8.281 10.695 20.828 1 96.25 161 LEU B C 1
ATOM 5198 O O . LEU B 1 161 ? 9.102 9.797 20.625 1 96.25 161 LEU B O 1
ATOM 5202 N N . ARG B 1 162 ? 7.336 10.625 21.719 1 96.44 162 ARG B N 1
ATOM 5203 C CA . ARG B 1 162 ? 7.156 9.422 22.531 1 96.44 162 ARG B CA 1
ATOM 5204 C C . ARG B 1 162 ? 6.828 8.219 21.656 1 96.44 162 ARG B C 1
ATOM 5206 O O . ARG B 1 162 ? 7.371 7.133 21.859 1 96.44 162 ARG B O 1
ATOM 5213 N N . TRP B 1 163 ? 5.945 8.375 20.734 1 96.81 163 TRP B N 1
ATOM 5214 C CA . TRP B 1 163 ? 5.531 7.285 19.844 1 96.81 163 TRP B CA 1
ATOM 5215 C C . TRP B 1 163 ? 6.652 6.898 18.891 1 96.81 163 TRP B C 1
ATOM 5217 O O . TRP B 1 163 ? 6.875 5.715 18.625 1 96.81 163 TRP B O 1
ATOM 5227 N N . ASP B 1 164 ? 7.371 7.902 18.406 1 96.25 164 ASP B N 1
ATOM 5228 C CA . ASP B 1 164 ? 8.5 7.605 17.516 1 96.25 164 ASP B CA 1
ATOM 5229 C C . ASP B 1 164 ? 9.555 6.777 18.25 1 96.25 164 ASP B C 1
ATOM 5231 O O . ASP B 1 164 ? 10.164 5.887 17.656 1 96.25 164 ASP B O 1
ATOM 5235 N N . ARG B 1 165 ? 9.797 7.074 19.453 1 95.44 165 ARG B N 1
ATOM 5236 C CA . ARG B 1 165 ? 10.766 6.336 20.25 1 95.44 165 ARG B CA 1
ATOM 5237 C C . ARG B 1 165 ? 10.383 4.863 20.359 1 95.44 165 ARG B C 1
ATOM 5239 O O . ARG B 1 165 ? 11.25 3.994 20.453 1 95.44 165 ARG B O 1
ATOM 5246 N N . LYS B 1 166 ? 9.078 4.629 20.297 1 96.5 166 LYS B N 1
ATOM 5247 C CA . LYS B 1 166 ? 8.594 3.256 20.391 1 96.5 166 LYS B CA 1
ATOM 5248 C C . LYS B 1 166 ? 8.586 2.576 19.016 1 96.5 166 LYS B C 1
ATOM 5250 O O . LYS B 1 166 ? 8.891 1.386 18.922 1 96.5 166 LYS B O 1
ATOM 5255 N N . ILE B 1 167 ? 8.32 3.307 17.938 1 97.5 167 ILE B N 1
ATOM 5256 C CA . ILE B 1 167 ? 8.023 2.732 16.641 1 97.5 167 ILE B CA 1
ATOM 5257 C C . ILE B 1 167 ? 9.312 2.629 15.812 1 97.5 167 ILE B C 1
ATOM 5259 O O . ILE B 1 167 ? 9.531 1.634 15.125 1 97.5 167 ILE B O 1
ATOM 5263 N N . GLN B 1 168 ? 10.195 3.6 15.93 1 96.75 168 GLN B N 1
ATOM 5264 C CA . GLN B 1 168 ? 11.344 3.688 15.039 1 96.75 168 GLN B CA 1
ATOM 5265 C C . GLN B 1 168 ? 12.312 2.531 15.273 1 96.75 168 GLN B C 1
ATOM 5267 O O . GLN B 1 168 ? 12.883 1.99 14.32 1 96.75 168 GLN B O 1
ATOM 5272 N N . PRO B 1 169 ? 12.609 2.09 16.562 1 97.06 169 PRO B N 1
ATOM 5273 C CA . PRO B 1 169 ? 13.461 0.913 16.75 1 97.06 169 PRO B CA 1
ATOM 5274 C C . PRO B 1 169 ? 12.898 -0.335 16.078 1 97.06 169 PRO B C 1
ATOM 5276 O O . PRO B 1 169 ? 13.656 -1.171 15.578 1 97.06 169 PRO B O 1
ATOM 5279 N N . LEU B 1 170 ? 11.594 -0.427 16.047 1 97.25 170 LEU B N 1
ATOM 5280 C CA . LEU B 1 170 ? 10.969 -1.565 15.391 1 97.25 170 LEU B CA 1
ATOM 5281 C C . LEU B 1 170 ? 11.172 -1.492 13.883 1 97.25 170 LEU B C 1
ATOM 5283 O O . LEU B 1 170 ? 11.375 -2.518 13.227 1 97.25 170 LEU B O 1
ATOM 5287 N N . ARG B 1 171 ? 11.078 -0.295 13.289 1 97.12 171 ARG B N 1
ATOM 5288 C CA . ARG B 1 171 ? 11.328 -0.12 11.867 1 97.12 171 ARG B CA 1
ATOM 5289 C C . ARG B 1 171 ? 12.734 -0.572 11.492 1 97.12 171 ARG B C 1
ATOM 5291 O O . ARG B 1 171 ? 12.922 -1.249 10.477 1 97.12 171 ARG B O 1
ATOM 5298 N N . TYR B 1 172 ? 13.703 -0.205 12.312 1 97.56 172 TYR B N 1
ATOM 5299 C CA . TYR B 1 172 ? 15.078 -0.601 12.055 1 97.56 172 TYR B CA 1
ATOM 5300 C C . TYR B 1 172 ? 15.25 -2.107 12.211 1 97.56 172 TYR B C 1
ATOM 5302 O O . TYR B 1 172 ? 15.867 -2.758 11.359 1 97.56 172 TYR B O 1
ATOM 5310 N N . ALA B 1 173 ? 14.68 -2.641 13.273 1 96.62 173 ALA B N 1
ATOM 5311 C CA . ALA B 1 173 ? 14.75 -4.086 13.492 1 96.62 173 ALA B CA 1
ATOM 5312 C C . ALA B 1 173 ? 14.117 -4.844 12.328 1 96.62 173 ALA B C 1
ATOM 5314 O O . ALA B 1 173 ? 14.648 -5.867 11.883 1 96.62 173 ALA B O 1
ATOM 5315 N N . GLU B 1 174 ? 12.945 -4.414 11.867 1 96.44 174 GLU B N 1
ATOM 5316 C CA . GLU B 1 174 ? 12.266 -5 10.719 1 96.44 174 GLU B CA 1
ATOM 5317 C C . GLU B 1 174 ? 13.164 -5 9.484 1 96.44 174 GLU B C 1
ATOM 5319 O O . GLU B 1 174 ? 13.211 -5.984 8.75 1 96.44 174 GLU B O 1
ATOM 5324 N N . SER B 1 175 ? 13.867 -3.879 9.273 1 96.44 175 SER B N 1
ATOM 5325 C CA . SER B 1 175 ? 14.719 -3.75 8.094 1 96.44 175 SER B CA 1
ATOM 5326 C C . SER B 1 175 ? 15.883 -4.727 8.148 1 96.44 175 SER B C 1
ATOM 5328 O O . SER B 1 175 ? 16.328 -5.234 7.113 1 96.44 175 SER B O 1
ATOM 5330 N N . GLN B 1 176 ? 16.422 -4.992 9.375 1 95.38 176 GLN B N 1
ATOM 5331 C CA . GLN B 1 176 ? 17.5 -5.957 9.523 1 95.38 176 GLN B CA 1
ATOM 5332 C C . GLN B 1 176 ? 17.031 -7.367 9.156 1 95.38 176 GLN B C 1
ATOM 5334 O O . GLN B 1 176 ? 17.734 -8.094 8.461 1 95.38 176 GLN B O 1
ATOM 5339 N N . LYS B 1 177 ? 15.906 -7.711 9.633 1 94.44 177 LYS B N 1
ATOM 5340 C CA . LYS B 1 177 ? 15.344 -9.016 9.297 1 94.44 177 LYS B CA 1
ATOM 5341 C C . LYS B 1 177 ? 15.016 -9.109 7.812 1 94.44 177 LYS B C 1
ATOM 5343 O O . LYS B 1 177 ? 15.234 -10.148 7.188 1 94.44 177 LYS B O 1
ATOM 5348 N N . LYS B 1 178 ? 14.477 -7.98 7.273 1 95.75 178 LYS B N 1
ATOM 5349 C CA . LYS B 1 178 ? 14.156 -7.945 5.848 1 95.75 178 LYS B CA 1
ATOM 5350 C C . LYS B 1 178 ? 15.406 -8.148 5 1 95.75 178 LYS B C 1
ATOM 5352 O O . LYS B 1 178 ? 15.352 -8.805 3.959 1 95.75 178 LYS B O 1
ATOM 5357 N N . PHE B 1 179 ? 16.578 -7.668 5.551 1 96.5 179 PHE B N 1
ATOM 5358 C CA . PHE B 1 179 ? 17.844 -7.871 4.852 1 96.5 179 PHE B CA 1
ATOM 5359 C C . PHE B 1 179 ? 18.188 -9.352 4.777 1 96.5 179 PHE B C 1
ATOM 5361 O O . PHE B 1 179 ? 18.531 -9.859 3.709 1 96.5 179 PHE B O 1
ATOM 5368 N N . SER B 1 180 ? 18.016 -10 5.828 1 94.62 180 SER B N 1
ATOM 5369 C CA . SER B 1 180 ? 18.312 -11.43 5.867 1 94.62 180 SER B CA 1
ATOM 5370 C C . SER B 1 180 ? 17.406 -12.211 4.926 1 94.62 180 SER B C 1
ATOM 5372 O O . SER B 1 180 ? 17.844 -13.133 4.242 1 94.62 180 SER B O 1
ATOM 5374 N N . GLU B 1 181 ? 16.125 -11.867 4.891 1 94.88 181 GLU B N 1
ATOM 5375 C CA . GLU B 1 181 ? 15.164 -12.508 3.994 1 94.88 181 GLU B CA 1
ATOM 5376 C C . GLU B 1 181 ? 15.531 -12.266 2.531 1 94.88 181 GLU B C 1
ATOM 5378 O O . GLU B 1 181 ? 15.453 -13.18 1.709 1 94.88 181 GLU B O 1
ATOM 5383 N N . ASP B 1 182 ? 15.914 -11.031 2.24 1 96.19 182 ASP B N 1
ATOM 5384 C CA . ASP B 1 182 ? 16.25 -10.672 0.868 1 96.19 182 ASP B CA 1
ATOM 5385 C C . ASP B 1 182 ? 17.469 -11.461 0.381 1 96.19 182 ASP B C 1
ATOM 5387 O O . ASP B 1 182 ? 17.516 -11.898 -0.773 1 96.19 182 ASP B O 1
ATOM 5391 N N . ILE B 1 183 ? 18.422 -11.602 1.213 1 96.5 183 ILE B N 1
ATOM 5392 C CA . ILE B 1 183 ? 19.609 -12.352 0.839 1 96.5 183 ILE B CA 1
ATOM 5393 C C . ILE B 1 183 ? 19.25 -13.812 0.592 1 96.5 183 ILE B C 1
ATOM 5395 O O . ILE B 1 183 ? 19.734 -14.43 -0.362 1 96.5 183 ILE B O 1
ATOM 5399 N N . GLU B 1 184 ? 18.406 -14.367 1.479 1 95.25 184 GLU B N 1
ATOM 5400 C CA . GLU B 1 184 ? 17.969 -15.742 1.256 1 95.25 184 GLU B CA 1
ATOM 5401 C C . GLU B 1 184 ? 17.172 -15.859 -0.045 1 95.25 184 GLU B C 1
ATOM 5403 O O . GLU B 1 184 ? 17.234 -16.891 -0.723 1 95.25 184 GLU B O 1
ATOM 5408 N N . ASN B 1 185 ? 16.438 -14.852 -0.375 1 96.81 185 ASN B N 1
ATOM 5409 C CA . ASN B 1 185 ? 15.68 -14.852 -1.621 1 96.81 185 ASN B CA 1
ATOM 5410 C C . ASN B 1 185 ? 16.594 -14.875 -2.838 1 96.81 185 ASN B C 1
ATOM 5412 O O . ASN B 1 185 ? 16.25 -15.445 -3.871 1 96.81 185 ASN B O 1
ATOM 5416 N N . VAL B 1 186 ? 17.75 -14.219 -2.686 1 97.31 186 VAL B N 1
ATOM 5417 C CA . VAL B 1 186 ? 18.75 -14.312 -3.742 1 97.31 186 VAL B CA 1
ATOM 5418 C C . VAL B 1 186 ? 19.125 -15.781 -3.967 1 97.31 186 VAL B C 1
ATOM 5420 O O . VAL B 1 186 ? 19.25 -16.234 -5.109 1 97.31 186 VAL B O 1
ATOM 5423 N N . GLY B 1 187 ? 19.281 -16.484 -2.902 1 97.06 187 GLY B N 1
ATOM 5424 C CA . GLY B 1 187 ? 19.578 -17.906 -3.004 1 97.06 187 GLY B CA 1
ATOM 5425 C C . GLY B 1 187 ? 18.5 -18.688 -3.738 1 97.06 187 GLY B C 1
ATOM 5426 O O . GLY B 1 187 ? 18.797 -19.547 -4.57 1 97.06 187 GLY B O 1
ATOM 5427 N N . LEU B 1 188 ? 17.281 -18.375 -3.408 1 97.44 188 LEU B N 1
ATOM 5428 C CA . LEU B 1 188 ? 16.156 -19.031 -4.059 1 97.44 188 LEU B CA 1
ATOM 5429 C C . LEU B 1 188 ? 16.125 -18.719 -5.551 1 97.44 188 LEU B C 1
ATOM 5431 O O . LEU B 1 188 ? 15.969 -19.609 -6.379 1 97.44 188 LEU B O 1
ATOM 5435 N N . GLN B 1 189 ? 16.328 -17.516 -5.898 1 97.88 189 GLN B N 1
ATOM 5436 C CA . GLN B 1 189 ? 16.266 -17.078 -7.289 1 97.88 189 GLN B CA 1
ATOM 5437 C C . GLN B 1 189 ? 17.375 -17.719 -8.117 1 97.88 189 GLN B C 1
ATOM 5439 O O . GLN B 1 189 ? 17.125 -18.219 -9.211 1 97.88 189 GLN B O 1
ATOM 5444 N N . VAL B 1 190 ? 18.547 -17.703 -7.59 1 98.06 190 VAL B N 1
ATOM 5445 C CA . VAL B 1 190 ? 19.672 -18.25 -8.344 1 98.06 190 VAL B CA 1
ATOM 5446 C C . VAL B 1 190 ? 19.516 -19.766 -8.461 1 98.06 190 VAL B C 1
ATOM 5448 O O . VAL B 1 190 ? 19.906 -20.359 -9.477 1 98.06 190 VAL B O 1
ATOM 5451 N N . SER B 1 191 ? 18.938 -20.406 -7.414 1 98.12 191 SER B N 1
ATOM 5452 C CA . SER B 1 191 ? 18.672 -21.844 -7.492 1 98.12 191 SER B CA 1
ATOM 5453 C C . SER B 1 191 ? 17.734 -22.156 -8.648 1 98.12 191 SER B C 1
ATOM 5455 O O . SER B 1 191 ? 17.953 -23.125 -9.383 1 98.12 191 SER B O 1
ATOM 5457 N N . ALA B 1 192 ? 16.719 -21.328 -8.82 1 98.31 192 ALA B N 1
ATOM 5458 C CA . ALA B 1 192 ? 15.789 -21.531 -9.922 1 98.31 192 ALA B CA 1
ATOM 5459 C C . ALA B 1 192 ? 16.5 -21.391 -11.266 1 98.31 192 ALA B C 1
ATOM 5461 O O . ALA B 1 192 ? 16.312 -22.219 -12.164 1 98.31 192 ALA B O 1
ATOM 5462 N N . LEU B 1 193 ? 17.344 -20.453 -11.352 1 98.12 193 LEU B N 1
ATOM 5463 C CA . LEU B 1 193 ? 18.094 -20.219 -12.586 1 98.12 193 LEU B CA 1
ATOM 5464 C C . LEU B 1 193 ? 19.109 -21.328 -12.828 1 98.12 193 LEU B C 1
ATOM 5466 O O . LEU B 1 193 ? 19.328 -21.75 -13.961 1 98.12 193 LEU B O 1
ATOM 5470 N N . PHE B 1 194 ? 19.734 -21.781 -11.805 1 98.06 194 PHE B N 1
ATOM 5471 C CA . PHE B 1 194 ? 20.672 -22.906 -11.867 1 98.06 194 PHE B CA 1
ATOM 5472 C C . PHE B 1 194 ? 20.016 -24.125 -12.477 1 98.06 194 PHE B C 1
ATOM 5474 O O . PHE B 1 194 ? 20.531 -24.703 -13.43 1 98.06 194 PHE B O 1
ATOM 5481 N N . PHE B 1 195 ? 18.859 -24.422 -11.977 1 98.25 195 PHE B N 1
ATOM 5482 C CA . PHE B 1 195 ? 18.172 -25.625 -12.445 1 98.25 195 PHE B CA 1
ATOM 5483 C C . PHE B 1 195 ? 17.609 -25.406 -13.852 1 98.25 195 PHE B C 1
ATOM 5485 O O . PHE B 1 195 ? 17.562 -26.344 -14.656 1 98.25 195 PHE B O 1
ATOM 5492 N N . GLU B 1 196 ? 17.234 -24.234 -14.125 1 98.06 196 GLU B N 1
ATOM 5493 C CA . GLU B 1 196 ? 16.797 -23.953 -15.484 1 98.06 196 GLU B CA 1
ATOM 5494 C C . GLU B 1 196 ? 17.891 -24.234 -16.5 1 98.06 196 GLU B C 1
ATOM 5496 O O . GLU B 1 196 ? 17.672 -24.875 -17.516 1 98.06 196 GLU B O 1
ATOM 5501 N N . LEU B 1 197 ? 19.031 -23.781 -16.203 1 97.94 197 LEU B N 1
ATOM 5502 C CA . LEU B 1 197 ? 20.172 -24.031 -17.094 1 97.94 197 LEU B CA 1
ATOM 5503 C C . LEU B 1 197 ? 20.531 -25.5 -17.094 1 97.94 197 LEU B C 1
ATOM 5505 O O . LEU B 1 197 ? 20.719 -26.094 -18.156 1 97.94 197 LEU B O 1
ATOM 5509 N N . LEU B 1 198 ? 20.609 -26.062 -15.922 1 97.94 198 LEU B N 1
ATOM 5510 C CA . LEU B 1 198 ? 21 -27.453 -15.797 1 97.94 198 LEU B CA 1
ATOM 5511 C C . LEU B 1 198 ? 20.078 -28.359 -16.609 1 97.94 198 LEU B C 1
ATOM 5513 O O . LEU B 1 198 ? 20.531 -29.203 -17.359 1 97.94 198 LEU B O 1
ATOM 5517 N N . ILE B 1 199 ? 18.797 -28.141 -16.453 1 97.88 199 ILE B N 1
ATOM 5518 C CA . ILE B 1 199 ? 17.812 -28.969 -17.156 1 97.88 199 ILE B CA 1
ATOM 5519 C C . ILE B 1 199 ? 17.891 -28.719 -18.656 1 97.88 199 ILE B C 1
ATOM 5521 O O . ILE B 1 199 ? 17.828 -29.656 -19.453 1 97.88 199 ILE B O 1
ATOM 5525 N N . SER B 1 200 ? 18.062 -27.484 -19.016 1 97.56 200 SER B N 1
ATOM 5526 C CA . SER B 1 200 ? 18.203 -27.156 -20.438 1 97.56 200 SER B CA 1
ATOM 5527 C C . SER B 1 200 ? 19.438 -27.828 -21.047 1 97.56 200 SER B C 1
ATOM 5529 O O . SER B 1 200 ? 19.391 -28.312 -22.172 1 97.56 200 SER B O 1
ATOM 5531 N N . GLN B 1 201 ? 20.484 -27.844 -20.344 1 97.19 201 GLN B N 1
ATOM 5532 C CA . GLN B 1 201 ? 21.703 -28.5 -20.781 1 97.19 201 GLN B CA 1
ATOM 5533 C C . GLN B 1 201 ? 21.5 -30 -20.922 1 97.19 201 GLN B C 1
ATOM 5535 O O . GLN B 1 201 ? 21.938 -30.609 -21.891 1 97.19 201 GLN B O 1
ATOM 5540 N N . LYS B 1 202 ? 20.828 -30.547 -19.969 1 96.56 202 LYS B N 1
ATOM 5541 C CA . LYS B 1 202 ? 20.547 -31.969 -20 1 96.56 202 LYS B CA 1
ATOM 5542 C C . LYS B 1 202 ? 19.609 -32.312 -21.156 1 96.56 202 LYS B C 1
ATOM 5544 O O . LYS B 1 202 ? 19.812 -33.344 -21.844 1 96.56 202 LYS B O 1
ATOM 5549 N N . ILE B 1 203 ? 18.625 -31.484 -21.375 1 96.19 203 ILE B N 1
ATOM 5550 C CA . ILE B 1 203 ? 17.703 -31.703 -22.469 1 96.19 203 ILE B CA 1
ATOM 5551 C C . ILE B 1 203 ? 18.438 -31.609 -23.812 1 96.19 203 ILE B C 1
ATOM 5553 O O . ILE B 1 203 ? 18.156 -32.375 -24.734 1 96.19 203 ILE B O 1
ATOM 5557 N N . TYR B 1 204 ? 19.344 -30.703 -23.891 1 96.81 204 TYR B N 1
ATOM 5558 C CA . TYR B 1 204 ? 20.156 -30.578 -25.109 1 96.81 204 TYR B CA 1
ATOM 5559 C C . TYR B 1 204 ? 20.969 -31.844 -25.344 1 96.81 204 TYR B C 1
ATOM 5561 O O . TYR B 1 204 ? 20.984 -32.375 -26.453 1 96.81 204 TYR B O 1
ATOM 5569 N N . ASP B 1 205 ? 21.547 -32.375 -24.312 1 96.06 205 ASP B N 1
ATOM 5570 C CA . ASP B 1 205 ? 22.328 -33.594 -24.406 1 96.06 205 ASP B CA 1
ATOM 5571 C C . ASP B 1 205 ? 21.453 -34.781 -24.828 1 96.06 205 ASP B C 1
ATOM 5573 O O . ASP B 1 205 ? 21.844 -35.562 -25.688 1 96.06 205 ASP B O 1
ATOM 5577 N N . ILE B 1 206 ? 20.312 -34.812 -24.203 1 95.12 206 ILE B N 1
ATOM 5578 C CA . ILE B 1 206 ? 19.375 -35.906 -24.5 1 95.12 206 ILE B CA 1
ATOM 5579 C C . ILE B 1 206 ? 18.938 -35.812 -25.969 1 95.12 206 ILE B C 1
ATOM 5581 O O . ILE B 1 206 ? 18.906 -36.812 -26.656 1 95.12 206 ILE B O 1
ATOM 5585 N N . SER B 1 207 ? 18.641 -34.656 -26.391 1 96.5 207 SER B N 1
ATOM 5586 C CA . SER B 1 207 ? 18.188 -34.438 -27.766 1 96.5 207 SER B CA 1
ATOM 5587 C C . SER B 1 207 ? 19.281 -34.812 -28.766 1 96.5 207 SER B C 1
ATOM 5589 O O . SER B 1 207 ? 19 -35.406 -29.797 1 96.5 207 SER B O 1
ATOM 5591 N N . LYS B 1 208 ? 20.5 -34.531 -28.453 1 96.38 208 LYS B N 1
ATOM 5592 C CA . LYS B 1 208 ? 21.625 -34.906 -29.312 1 96.38 208 LYS B CA 1
ATOM 5593 C C . LYS B 1 208 ? 21.75 -36.438 -29.422 1 96.38 208 LYS B C 1
ATOM 5595 O O . LYS B 1 208 ? 21.938 -36.969 -30.5 1 96.38 208 LYS B O 1
ATOM 5600 N N . ASN B 1 209 ? 21.578 -37.031 -28.297 1 94.38 209 ASN B N 1
ATOM 5601 C CA . ASN B 1 209 ? 21.641 -38.5 -28.281 1 94.38 209 ASN B CA 1
ATOM 5602 C C . ASN B 1 209 ? 20.484 -39.125 -29.062 1 94.38 209 ASN B C 1
ATOM 5604 O O . ASN B 1 209 ? 20.688 -40.094 -29.781 1 94.38 209 ASN B O 1
ATOM 5608 N N . ASN B 1 210 ? 19.312 -38.531 -28.875 1 94.25 210 ASN B N 1
ATOM 5609 C CA . ASN B 1 210 ? 18.156 -39.031 -29.609 1 94.25 210 ASN B CA 1
ATOM 5610 C C . ASN B 1 210 ? 18.344 -38.875 -31.125 1 94.25 210 ASN B C 1
ATOM 5612 O O . ASN B 1 210 ? 17.953 -39.719 -31.891 1 94.25 210 ASN B O 1
ATOM 5616 N N . LEU B 1 211 ? 18.953 -37.75 -31.5 1 96.06 211 LEU B N 1
ATOM 5617 C CA . LEU B 1 211 ? 19.219 -37.531 -32.906 1 96.06 211 LEU B CA 1
ATOM 5618 C C . LEU B 1 211 ? 20.156 -38.594 -33.469 1 96.06 211 LEU B C 1
ATOM 5620 O O . LEU B 1 211 ? 19.906 -39.188 -34.531 1 96.06 211 LEU B O 1
ATOM 5624 N N . ALA B 1 212 ? 21.188 -38.906 -32.781 1 95.19 212 ALA B N 1
ATOM 5625 C CA . ALA B 1 212 ? 22.156 -39.938 -33.188 1 95.19 212 ALA B CA 1
ATOM 5626 C C . ALA B 1 212 ? 21.484 -41.281 -33.281 1 95.19 212 ALA B C 1
ATOM 5628 O O . ALA B 1 212 ? 21.703 -42.031 -34.25 1 95.19 212 ALA B O 1
ATOM 5629 N N . ASN B 1 213 ? 20.672 -41.562 -32.344 1 91.5 213 ASN B N 1
ATOM 5630 C CA . ASN B 1 213 ? 19.969 -42.844 -32.344 1 91.5 213 ASN B CA 1
ATOM 5631 C C . ASN B 1 213 ? 18.984 -42.969 -33.5 1 91.5 213 ASN B C 1
ATOM 5633 O O . ASN B 1 213 ? 18.922 -44 -34.156 1 91.5 213 ASN B O 1
ATOM 5637 N N . ASN B 1 214 ? 18.219 -41.938 -33.688 1 93.5 214 ASN B N 1
ATOM 5638 C CA . ASN B 1 214 ? 17.219 -41.969 -34.781 1 93.5 214 ASN B CA 1
ATOM 5639 C C . ASN B 1 214 ? 17.891 -42 -36.156 1 93.5 214 ASN B C 1
ATOM 5641 O O . ASN B 1 214 ? 17.344 -42.562 -37.094 1 93.5 214 ASN B O 1
ATOM 5645 N N . ASP B 1 215 ? 19.016 -41.375 -36.219 1 94.75 215 ASP B N 1
ATOM 5646 C CA . ASP B 1 215 ? 19.781 -41.469 -37.469 1 94.75 215 ASP B CA 1
ATOM 5647 C C . ASP B 1 215 ? 20.203 -42.906 -37.75 1 94.75 215 ASP B C 1
ATOM 5649 O O . ASP B 1 215 ? 20.047 -43.406 -38.875 1 94.75 215 ASP B O 1
ATOM 5653 N N . ALA B 1 216 ? 20.672 -43.594 -36.75 1 93.19 216 ALA B N 1
ATOM 5654 C CA . ALA B 1 216 ? 21.078 -45 -36.875 1 93.19 216 ALA B CA 1
ATOM 5655 C C . ALA B 1 216 ? 19.875 -45.875 -37.25 1 93.19 216 ALA B C 1
ATOM 5657 O O . ALA B 1 216 ? 19.984 -46.719 -38.125 1 93.19 216 ALA B O 1
ATOM 5658 N N . ILE B 1 217 ? 18.781 -45.562 -36.625 1 93.19 217 ILE B N 1
ATOM 5659 C CA . ILE B 1 217 ? 17.562 -46.344 -36.844 1 93.19 217 ILE B CA 1
ATOM 5660 C C . ILE B 1 217 ? 17.047 -46.125 -38.25 1 93.19 217 ILE B C 1
ATOM 5662 O O . ILE B 1 217 ? 16.594 -47.062 -38.906 1 93.19 217 ILE B O 1
ATOM 5666 N N . TYR B 1 218 ? 17.109 -44.938 -38.719 1 94.75 218 TYR B N 1
ATOM 5667 C CA . TYR B 1 218 ? 16.656 -44.594 -40.062 1 94.75 218 TYR B CA 1
ATOM 5668 C C . TYR B 1 218 ? 17.516 -45.312 -41.125 1 94.75 218 TYR B C 1
ATOM 5670 O O . TYR B 1 218 ? 17 -45.812 -42.125 1 94.75 218 TYR B O 1
ATOM 5678 N N . ASN B 1 219 ? 18.797 -45.375 -40.875 1 94.5 219 ASN B N 1
ATOM 5679 C CA . ASN B 1 219 ? 19.703 -46.062 -41.812 1 94.5 219 ASN B CA 1
ATOM 5680 C C . ASN B 1 219 ? 19.406 -47.562 -41.875 1 94.5 219 ASN B C 1
ATOM 5682 O O . ASN B 1 219 ? 19.422 -48.156 -42.938 1 94.5 219 ASN B O 1
ATOM 5686 N N . ILE B 1 220 ? 19.156 -48.031 -40.719 1 91.31 220 ILE B N 1
ATOM 5687 C CA . ILE B 1 220 ? 18.766 -49.438 -40.688 1 91.31 220 ILE B CA 1
ATOM 5688 C C . ILE B 1 220 ? 17.453 -49.656 -41.438 1 91.31 220 ILE B C 1
ATOM 5690 O O . ILE B 1 220 ? 17.297 -50.625 -42.188 1 91.31 220 ILE B O 1
ATOM 5694 N N . GLY B 1 221 ? 16.531 -48.75 -41.188 1 91.62 221 GLY B N 1
ATOM 5695 C CA . GLY B 1 221 ? 15.242 -48.781 -41.875 1 91.62 221 GLY B CA 1
ATOM 5696 C C . GLY B 1 221 ? 15.359 -48.719 -43.375 1 91.62 221 GLY B C 1
ATOM 5697 O O . GLY B 1 221 ? 14.625 -49.406 -44.094 1 91.62 221 GLY B O 1
ATOM 5698 N N . LYS B 1 222 ? 16.281 -48 -43.875 1 93.94 222 LYS B N 1
ATOM 5699 C CA . LYS B 1 222 ? 16.516 -47.906 -45.312 1 93.94 222 LYS B CA 1
ATOM 5700 C C . LYS B 1 222 ? 16.938 -49.25 -45.906 1 93.94 222 LYS B C 1
ATOM 5702 O O . LYS B 1 222 ? 16.469 -49.656 -46.969 1 93.94 222 LYS B O 1
ATOM 5707 N N . VAL B 1 223 ? 17.797 -49.875 -45.156 1 92.69 223 VAL B N 1
ATOM 5708 C CA . VAL B 1 223 ? 18.297 -51.156 -45.594 1 92.69 223 VAL B CA 1
ATOM 5709 C C . VAL B 1 223 ? 17.156 -52.188 -45.594 1 92.69 223 VAL B C 1
ATOM 5711 O O . VAL B 1 223 ? 16.984 -52.938 -46.531 1 92.69 223 VAL B O 1
ATOM 5714 N N . ARG B 1 224 ? 16.422 -52.188 -44.594 1 92.44 224 ARG B N 1
ATOM 5715 C CA . ARG B 1 224 ? 15.305 -53.125 -44.469 1 92.44 224 ARG B CA 1
ATOM 5716 C C . ARG B 1 224 ? 14.242 -52.844 -45.5 1 92.44 224 ARG B C 1
ATOM 5718 O O . ARG B 1 224 ? 13.609 -53.781 -46 1 92.44 224 ARG B O 1
ATOM 5725 N N . TYR B 1 225 ? 14.031 -51.625 -45.812 1 93.5 225 TYR B N 1
ATOM 5726 C CA . TYR B 1 225 ? 13.078 -51.25 -46.844 1 93.5 225 TYR B CA 1
ATOM 5727 C C . TYR B 1 225 ? 13.531 -51.781 -48.219 1 93.5 225 TYR B C 1
ATOM 5729 O O . TYR B 1 225 ? 12.727 -52.312 -48.969 1 93.5 225 TYR B O 1
ATOM 5737 N N . SER B 1 226 ? 14.797 -51.625 -48.406 1 93.5 226 SER B N 1
ATOM 5738 C CA . SER B 1 226 ? 15.344 -52.094 -49.688 1 93.5 226 SER B CA 1
ATOM 5739 C C . SER B 1 226 ? 15.242 -53.594 -49.844 1 93.5 226 SER B C 1
ATOM 5741 O O . SER B 1 226 ? 15.141 -54.125 -50.938 1 93.5 226 SER B O 1
ATOM 5743 N N . LEU B 1 227 ? 15.109 -54.281 -48.625 1 92.38 227 LEU B N 1
ATOM 5744 C CA . LEU B 1 227 ? 14.992 -55.719 -48.594 1 92.38 227 LEU B CA 1
ATOM 5745 C C . LEU B 1 227 ? 13.531 -56.156 -48.562 1 92.38 227 LEU B C 1
ATOM 5747 O O . LEU B 1 227 ? 13.242 -57.344 -48.5 1 92.38 227 LEU B O 1
ATOM 5751 N N . GLY B 1 228 ? 12.586 -55.219 -48.562 1 91 228 GLY B N 1
ATOM 5752 C CA . GLY B 1 228 ? 11.156 -55.5 -48.531 1 91 228 GLY B CA 1
ATOM 5753 C C . GLY B 1 228 ? 10.656 -55.969 -47.188 1 91 228 GLY B C 1
ATOM 5754 O O . GLY B 1 228 ? 9.602 -56.594 -47.094 1 91 228 GLY B O 1
ATOM 5755 N N . LYS B 1 229 ? 11.398 -55.625 -46.188 1 89.62 229 LYS B N 1
ATOM 5756 C CA . LYS B 1 229 ? 11.078 -56.156 -44.875 1 89.62 229 LYS B CA 1
ATOM 5757 C C . LYS B 1 229 ? 10.195 -55.156 -44.094 1 89.62 229 LYS B C 1
ATOM 5759 O O . LYS B 1 229 ? 9.555 -55.531 -43.125 1 89.62 229 LYS B O 1
ATOM 5764 N N . ILE B 1 230 ? 10.227 -53.875 -44.531 1 89.31 230 ILE B N 1
ATOM 5765 C CA . ILE B 1 230 ? 9.336 -52.906 -43.875 1 89.31 230 ILE B CA 1
ATOM 5766 C C . ILE B 1 230 ? 8.586 -52.125 -44.969 1 89.31 230 ILE B C 1
ATOM 5768 O O . ILE B 1 230 ? 9.008 -52.062 -46.125 1 89.31 230 ILE B O 1
ATOM 5772 N N . SER B 1 231 ? 7.48 -51.625 -44.625 1 91.62 231 SER B N 1
ATOM 5773 C CA . SER B 1 231 ? 6.648 -50.844 -45.531 1 91.62 231 SER B CA 1
ATOM 5774 C C . SER B 1 231 ? 7.184 -49.438 -45.75 1 91.62 231 SER B C 1
ATOM 5776 O O . SER B 1 231 ? 8.016 -48.969 -44.969 1 91.62 231 SER B O 1
ATOM 5778 N N . GLU B 1 232 ? 6.703 -48.812 -46.812 1 92.44 232 GLU B N 1
ATOM 5779 C CA . GLU B 1 232 ? 7.031 -47.406 -47.031 1 92.44 232 GLU B CA 1
ATOM 5780 C C . GLU B 1 232 ? 6.531 -46.531 -45.875 1 92.44 232 GLU B C 1
ATOM 5782 O O . GLU B 1 232 ? 7.184 -45.562 -45.5 1 92.44 232 GLU B O 1
ATOM 5787 N N . ASN B 1 233 ? 5.363 -46.906 -45.406 1 90.94 233 ASN B N 1
ATOM 5788 C CA . ASN B 1 233 ? 4.781 -46.219 -44.281 1 90.94 233 ASN B CA 1
ATOM 5789 C C . ASN B 1 233 ? 5.719 -46.219 -43.062 1 90.94 233 ASN B C 1
ATOM 5791 O O . ASN B 1 233 ? 5.887 -45.188 -42.406 1 90.94 233 ASN B O 1
ATOM 5795 N N . GLU B 1 234 ? 6.309 -47.281 -42.875 1 90.94 234 GLU B N 1
ATOM 5796 C CA . GLU B 1 234 ? 7.23 -47.375 -41.75 1 90.94 234 GLU B CA 1
ATOM 5797 C C . GLU B 1 234 ? 8.492 -46.562 -42 1 90.94 234 GLU B C 1
ATOM 5799 O O . GLU B 1 234 ? 9.008 -45.938 -41.062 1 90.94 234 GLU B O 1
ATOM 5804 N N . LEU B 1 235 ? 8.93 -46.594 -43.156 1 93.31 235 LEU B N 1
ATOM 5805 C CA . LEU B 1 235 ? 10.117 -45.812 -43.469 1 93.31 235 LEU B CA 1
ATOM 5806 C C . LEU B 1 235 ? 9.852 -44.344 -43.312 1 93.31 235 LEU B C 1
ATOM 5808 O O . LEU B 1 235 ? 10.688 -43.594 -42.812 1 93.31 235 LEU B O 1
ATOM 5812 N N . LEU B 1 236 ? 8.711 -43.938 -43.75 1 94 236 LEU B N 1
ATOM 5813 C CA . LEU B 1 236 ? 8.328 -42.531 -43.625 1 94 236 LEU B CA 1
ATOM 5814 C C . LEU B 1 236 ? 8.195 -42.156 -42.156 1 94 236 LEU B C 1
ATOM 5816 O O . LEU B 1 236 ? 8.523 -41.031 -41.781 1 94 236 LEU B O 1
ATOM 5820 N N . GLN B 1 237 ? 7.785 -43 -41.312 1 93.31 237 GLN B N 1
ATOM 5821 C CA . GLN B 1 237 ? 7.699 -42.781 -39.875 1 93.31 237 GLN B CA 1
ATOM 5822 C C . GLN B 1 237 ? 9.086 -42.562 -39.25 1 93.31 237 GLN B C 1
ATOM 5824 O O . GLN B 1 237 ? 9.273 -41.719 -38.406 1 93.31 237 GLN B O 1
ATOM 5829 N N . LEU B 1 238 ? 9.984 -43.344 -39.75 1 93.69 238 LEU B N 1
ATOM 5830 C CA . LEU B 1 238 ? 11.352 -43.188 -39.281 1 93.69 238 LEU B CA 1
ATOM 5831 C C . LEU B 1 238 ? 11.953 -41.875 -39.719 1 93.69 238 LEU B C 1
ATOM 5833 O O . LEU B 1 238 ? 12.641 -41.188 -38.938 1 93.69 238 LEU B O 1
ATOM 5837 N N . LYS B 1 239 ? 11.594 -41.531 -40.906 1 94.62 239 LYS B N 1
ATOM 5838 C CA . LYS B 1 239 ? 12.094 -40.25 -41.406 1 94.62 239 LYS B CA 1
ATOM 5839 C C . LYS B 1 239 ? 11.516 -39.094 -40.625 1 94.62 239 LYS B C 1
ATOM 5841 O O . LYS B 1 239 ? 12.227 -38.125 -40.281 1 94.62 239 LYS B O 1
ATOM 5846 N N . LEU B 1 240 ? 10.273 -39.188 -40.375 1 93.75 240 LEU B N 1
ATOM 5847 C CA . LEU B 1 240 ? 9.609 -38.156 -39.562 1 93.75 240 LEU B CA 1
ATOM 5848 C C . LEU B 1 240 ? 10.227 -38.062 -38.188 1 93.75 240 LEU B C 1
ATOM 5850 O O . LEU B 1 240 ? 10.414 -36.969 -37.656 1 93.75 240 LEU B O 1
ATOM 5854 N N . ALA B 1 241 ? 10.461 -39.125 -37.531 1 92.25 241 ALA B N 1
ATOM 5855 C CA . ALA B 1 241 ? 11.094 -39.156 -36.219 1 92.25 241 ALA B CA 1
ATOM 5856 C C . ALA B 1 241 ? 12.461 -38.469 -36.25 1 92.25 241 ALA B C 1
ATOM 5858 O O . ALA B 1 241 ? 12.812 -37.719 -35.344 1 92.25 241 ALA B O 1
ATOM 5859 N N . LEU B 1 242 ? 13.18 -38.75 -37.312 1 94.06 242 LEU B N 1
ATOM 5860 C CA . LEU B 1 242 ? 14.492 -38.125 -37.469 1 94.06 242 LEU B CA 1
ATOM 5861 C C . LEU B 1 242 ? 14.367 -36.625 -37.594 1 94.06 242 LEU B C 1
ATOM 5863 O O . LEU B 1 242 ? 15.125 -35.875 -36.969 1 94.06 242 LEU B O 1
ATOM 5867 N N . ILE B 1 243 ? 13.414 -36.188 -38.375 1 95.5 243 ILE B N 1
ATOM 5868 C CA . ILE B 1 243 ? 13.188 -34.75 -38.562 1 95.5 243 ILE B CA 1
ATOM 5869 C C . ILE B 1 243 ? 12.812 -34.094 -37.219 1 95.5 243 ILE B C 1
ATOM 5871 O O . ILE B 1 243 ? 13.328 -33.031 -36.875 1 95.5 243 ILE B O 1
ATOM 5875 N N . ASN B 1 244 ? 11.938 -34.75 -36.5 1 93.94 244 ASN B N 1
ATOM 5876 C CA . ASN B 1 244 ? 11.477 -34.219 -35.188 1 93.94 244 ASN B CA 1
ATOM 5877 C C . ASN B 1 244 ? 12.617 -34.156 -34.188 1 93.94 244 ASN B C 1
ATOM 5879 O O . ASN B 1 244 ? 12.672 -33.219 -33.375 1 93.94 244 ASN B O 1
ATOM 5883 N N . THR B 1 245 ? 13.438 -35.062 -34.219 1 95 245 THR B N 1
ATOM 5884 C CA . THR B 1 245 ? 14.555 -35.062 -33.281 1 95 245 THR B CA 1
ATOM 5885 C C . THR B 1 245 ? 15.547 -33.938 -33.625 1 95 245 THR B C 1
ATOM 5887 O O . THR B 1 245 ? 16.188 -33.344 -32.75 1 95 245 THR B O 1
ATOM 5890 N N . ASN B 1 246 ? 15.68 -33.719 -34.969 1 95.88 246 ASN B N 1
ATOM 5891 C CA . ASN B 1 246 ? 16.5 -32.594 -35.406 1 95.88 246 ASN B CA 1
ATOM 5892 C C . ASN B 1 246 ? 15.93 -31.281 -34.906 1 95.88 246 ASN B C 1
ATOM 5894 O O . ASN B 1 246 ? 16.672 -30.422 -34.438 1 95.88 246 ASN B O 1
ATOM 5898 N N . LYS B 1 247 ? 14.688 -31.156 -35.031 1 96.62 247 LYS B N 1
ATOM 5899 C CA . LYS B 1 247 ? 14 -29.984 -34.531 1 96.62 247 LYS B CA 1
ATOM 5900 C C . LYS B 1 247 ? 14.211 -29.844 -33 1 96.62 247 LYS B C 1
ATOM 5902 O O . LYS B 1 247 ? 14.477 -28.75 -32.5 1 96.62 247 LYS B O 1
ATOM 5907 N N . ALA B 1 248 ? 14.109 -30.859 -32.281 1 96.5 248 ALA B N 1
ATOM 5908 C CA . ALA B 1 248 ? 14.25 -30.875 -30.812 1 96.5 248 ALA B CA 1
ATOM 5909 C C . ALA B 1 248 ? 15.648 -30.422 -30.391 1 96.5 248 ALA B C 1
ATOM 5911 O O . ALA B 1 248 ? 15.812 -29.719 -29.391 1 96.5 248 ALA B O 1
ATOM 5912 N N . VAL B 1 249 ? 16.672 -30.844 -31.156 1 97.25 249 VAL B N 1
ATOM 5913 C CA . VAL B 1 249 ? 18.031 -30.438 -30.844 1 97.25 249 VAL B CA 1
ATOM 5914 C C . VAL B 1 249 ? 18.172 -28.922 -30.984 1 97.25 249 VAL B C 1
ATOM 5916 O O . VAL B 1 249 ? 18.734 -28.266 -30.109 1 97.25 249 VAL B O 1
ATOM 5919 N N . ALA B 1 250 ? 17.625 -28.438 -32.062 1 97 250 ALA B N 1
ATOM 5920 C CA . ALA B 1 250 ? 17.703 -26.984 -32.312 1 97 250 ALA B CA 1
ATOM 5921 C C . ALA B 1 250 ? 17 -26.219 -31.188 1 97 250 ALA B C 1
ATOM 5923 O O . ALA B 1 250 ? 17.516 -25.219 -30.688 1 97 250 ALA B O 1
ATOM 5924 N N . GLN B 1 251 ? 15.82 -26.641 -30.828 1 97.31 251 GLN B N 1
ATOM 5925 C CA . GLN B 1 251 ? 15.039 -26.016 -29.766 1 97.31 251 GLN B CA 1
ATOM 5926 C C . GLN B 1 251 ? 15.766 -26.094 -28.422 1 97.31 251 GLN B C 1
ATOM 5928 O O . GLN B 1 251 ? 15.805 -25.125 -27.656 1 97.31 251 GLN B O 1
ATOM 5933 N N . ALA B 1 252 ? 16.297 -27.234 -28.125 1 97.62 252 ALA B N 1
ATOM 5934 C CA . ALA B 1 252 ? 17.016 -27.453 -26.875 1 97.62 252 ALA B CA 1
ATOM 5935 C C . ALA B 1 252 ? 18.266 -26.594 -26.812 1 97.62 252 ALA B C 1
ATOM 5937 O O . ALA B 1 252 ? 18.625 -26.078 -25.734 1 97.62 252 ALA B O 1
ATOM 5938 N N . ALA B 1 253 ? 18.938 -26.484 -27.953 1 97.12 253 ALA B N 1
ATOM 5939 C CA . ALA B 1 253 ? 20.141 -25.641 -28.016 1 97.12 253 ALA B CA 1
ATOM 5940 C C . ALA B 1 253 ? 19.812 -24.188 -27.672 1 97.12 253 ALA B C 1
ATOM 5942 O O . ALA B 1 253 ? 20.516 -23.562 -26.891 1 97.12 253 ALA B O 1
ATOM 5943 N N . LEU B 1 254 ? 18.812 -23.75 -28.281 1 96.69 254 LEU B N 1
ATOM 5944 C CA . LEU B 1 254 ? 18.359 -22.391 -27.984 1 96.69 254 LEU B CA 1
ATOM 5945 C C . LEU B 1 254 ? 17.969 -22.25 -26.516 1 96.69 254 LEU B C 1
ATOM 5947 O O . LEU B 1 254 ? 18.312 -21.266 -25.875 1 96.69 254 LEU B O 1
ATOM 5951 N N . GLY B 1 255 ? 17.234 -23.156 -25.953 1 97.19 255 GLY B N 1
ATOM 5952 C CA . GLY B 1 255 ? 16.859 -23.141 -24.547 1 97.19 255 GLY B CA 1
ATOM 5953 C C . GLY B 1 255 ? 18.047 -23.062 -23.609 1 97.19 255 GLY B C 1
ATOM 5954 O O . GLY B 1 255 ? 18.047 -22.297 -22.641 1 97.19 255 GLY B O 1
ATOM 5955 N N . ALA B 1 256 ? 19.031 -23.828 -23.906 1 97.06 256 ALA B N 1
ATOM 5956 C CA . ALA B 1 256 ? 20.234 -23.828 -23.094 1 97.06 256 ALA B CA 1
ATOM 5957 C C . ALA B 1 256 ? 20.953 -22.484 -23.188 1 97.06 256 ALA B C 1
ATOM 5959 O O . ALA B 1 256 ? 21.469 -21.984 -22.188 1 97.06 256 ALA B O 1
ATOM 5960 N N . GLU B 1 257 ? 20.922 -21.938 -24.359 1 96.25 257 GLU B N 1
ATOM 5961 C CA . GLU B 1 257 ? 21.547 -20.641 -24.547 1 96.25 257 GLU B CA 1
ATOM 5962 C C . GLU B 1 257 ? 20.828 -19.547 -23.75 1 96.25 257 GLU B C 1
ATOM 5964 O O . GLU B 1 257 ? 21.453 -18.734 -23.078 1 96.25 257 GLU B O 1
ATOM 5969 N N . VAL B 1 258 ? 19.562 -19.547 -23.891 1 96.69 258 VAL B N 1
ATOM 5970 C CA . VAL B 1 258 ? 18.734 -18.562 -23.188 1 96.69 258 VAL B CA 1
ATOM 5971 C C . VAL B 1 258 ? 18.922 -18.719 -21.672 1 96.69 258 VAL B C 1
ATOM 5973 O O . VAL B 1 258 ? 19.125 -17.734 -20.969 1 96.69 258 VAL B O 1
ATOM 5976 N N . ALA B 1 259 ? 18.844 -19.906 -21.172 1 97.81 259 ALA B N 1
ATOM 5977 C CA . ALA B 1 259 ? 19.031 -20.172 -19.734 1 97.81 259 ALA B CA 1
ATOM 5978 C C . ALA B 1 259 ? 20.406 -19.719 -19.281 1 97.81 259 ALA B C 1
ATOM 5980 O O . ALA B 1 259 ? 20.562 -19.234 -18.156 1 97.81 259 ALA B O 1
ATOM 5981 N N . THR B 1 260 ? 21.406 -19.969 -20.141 1 96.81 260 THR B N 1
ATOM 5982 C CA . THR B 1 260 ? 22.766 -19.531 -19.828 1 96.81 260 THR B CA 1
ATOM 5983 C C . THR B 1 260 ? 22.828 -18.016 -19.656 1 96.81 260 THR B C 1
ATOM 5985 O O . THR B 1 260 ? 23.406 -17.516 -18.688 1 96.81 260 THR B O 1
ATOM 5988 N N . LEU B 1 261 ? 22.234 -17.375 -20.547 1 95.69 261 LEU B N 1
ATOM 5989 C CA . LEU B 1 261 ? 22.234 -15.906 -20.5 1 95.69 261 LEU B CA 1
ATOM 5990 C C . LEU B 1 261 ? 21.531 -15.414 -19.234 1 95.69 261 LEU B C 1
ATOM 5992 O O . LEU B 1 261 ? 21.984 -14.461 -18.609 1 95.69 261 LEU B O 1
ATOM 5996 N N . ASN B 1 262 ? 20.453 -16.031 -18.891 1 96.88 262 ASN B N 1
ATOM 5997 C CA . ASN B 1 262 ? 19.688 -15.633 -17.703 1 96.88 262 ASN B CA 1
ATOM 5998 C C . ASN B 1 262 ? 20.5 -15.812 -16.422 1 96.88 262 ASN B C 1
ATOM 6000 O O . ASN B 1 262 ? 20.531 -14.93 -15.57 1 96.88 262 ASN B O 1
ATOM 6004 N N . LEU B 1 263 ? 21.141 -16.938 -16.297 1 97.44 263 LEU B N 1
ATOM 6005 C CA . LEU B 1 263 ? 21.953 -17.203 -15.117 1 97.44 263 LEU B CA 1
ATOM 6006 C C . LEU B 1 263 ? 23.125 -16.219 -15.047 1 97.44 263 LEU B C 1
ATOM 6008 O O . LEU B 1 263 ? 23.406 -15.656 -13.984 1 97.44 263 LEU B O 1
ATOM 6012 N N . LYS B 1 264 ? 23.734 -16.016 -16.203 1 95.81 264 LYS B N 1
ATOM 6013 C CA . LYS B 1 264 ? 24.859 -15.102 -16.266 1 95.81 264 LYS B CA 1
ATOM 6014 C C . LYS B 1 264 ? 24.438 -13.68 -15.891 1 95.81 264 LYS B C 1
ATOM 6016 O O . LYS B 1 264 ? 25.125 -13 -15.133 1 95.81 264 LYS B O 1
ATOM 6021 N N . SER B 1 265 ? 23.391 -13.273 -16.406 1 95.38 265 SER B N 1
ATOM 6022 C CA . SER B 1 265 ? 22.891 -11.93 -16.141 1 95.38 265 SER B CA 1
ATOM 6023 C C . SER B 1 265 ? 22.594 -11.734 -14.664 1 95.38 265 SER B C 1
ATOM 6025 O O . SER B 1 265 ? 22.891 -10.68 -14.102 1 95.38 265 SER B O 1
ATOM 6027 N N . PHE B 1 266 ? 22.031 -12.648 -14 1 96.5 266 PHE B N 1
ATOM 6028 C CA . PHE B 1 266 ? 21.656 -12.539 -12.594 1 96.5 266 PHE B CA 1
ATOM 6029 C C . PHE B 1 266 ? 22.891 -12.586 -11.695 1 96.5 266 PHE B C 1
ATOM 6031 O O . PHE B 1 266 ? 23.016 -11.797 -10.758 1 96.5 266 PHE B O 1
ATOM 6038 N N . THR B 1 267 ? 23.766 -13.516 -11.953 1 94.94 267 THR B N 1
ATOM 6039 C CA . THR B 1 267 ? 24.922 -13.711 -11.094 1 94.94 267 THR B CA 1
ATOM 6040 C C . THR B 1 267 ? 25.953 -12.602 -11.305 1 94.94 267 THR B C 1
ATOM 6042 O O . THR B 1 267 ? 26.484 -12.055 -10.336 1 94.94 267 THR B O 1
ATOM 6045 N N . GLY B 1 268 ? 26.281 -12.266 -12.578 1 91.06 268 GLY B N 1
ATOM 6046 C CA . GLY B 1 268 ? 27.172 -11.156 -12.906 1 91.06 268 GLY B CA 1
ATOM 6047 C C . GLY B 1 268 ? 28.641 -11.539 -12.859 1 91.06 268 GLY B C 1
ATOM 6048 O O . GLY B 1 268 ? 29.5 -10.734 -13.211 1 91.06 268 GLY B O 1
ATOM 6049 N N . PHE B 1 269 ? 28.984 -12.68 -12.383 1 87.19 269 PHE B N 1
ATOM 6050 C CA . PHE B 1 269 ? 30.406 -13.023 -12.211 1 87.19 269 PHE B CA 1
ATOM 6051 C C . PHE B 1 269 ? 30.797 -14.18 -13.117 1 87.19 269 PHE B C 1
ATOM 6053 O O . PHE B 1 269 ? 31.969 -14.523 -13.219 1 87.19 269 PHE B O 1
ATOM 6060 N N . LEU B 1 270 ? 29.75 -14.719 -13.797 1 87.75 270 LEU B N 1
ATOM 6061 C CA . LEU B 1 270 ? 30.062 -15.828 -14.68 1 87.75 270 LEU B CA 1
ATOM 6062 C C . LEU B 1 270 ? 30.672 -15.328 -15.984 1 87.75 270 LEU B C 1
ATOM 6064 O O . LEU B 1 270 ? 30.188 -14.367 -16.578 1 87.75 270 LEU B O 1
ATOM 6068 N N . GLY B 1 271 ? 31.828 -15.75 -16.375 1 79.94 271 GLY B N 1
ATOM 6069 C CA . GLY B 1 271 ? 32.594 -15.305 -17.531 1 79.94 271 GLY B CA 1
ATOM 6070 C C . GLY B 1 271 ? 31.906 -15.656 -18.844 1 79.94 271 GLY B C 1
ATOM 6071 O O . GLY B 1 271 ? 30.766 -16.125 -18.859 1 79.94 271 GLY B O 1
ATOM 6072 N N . GLU B 1 272 ? 32.5 -15.32 -19.953 1 79.06 272 GLU B N 1
ATOM 6073 C CA . GLU B 1 272 ? 31.969 -15.477 -21.312 1 79.06 272 GLU B CA 1
ATOM 6074 C C . GLU B 1 272 ? 32.031 -16.938 -21.75 1 79.06 272 GLU B C 1
ATOM 6076 O O . GLU B 1 272 ? 31.297 -17.344 -22.672 1 79.06 272 GLU B O 1
ATOM 6081 N N . GLY B 1 273 ? 32.594 -17.766 -21.016 1 79.88 273 GLY B N 1
ATOM 6082 C CA . GLY B 1 273 ? 32.719 -19.156 -21.453 1 79.88 273 GLY B CA 1
ATOM 6083 C C . GLY B 1 273 ? 31.516 -20.016 -21.094 1 79.88 273 GLY B C 1
ATOM 6084 O O . GLY B 1 273 ? 30.484 -19.5 -20.656 1 79.88 273 GLY B O 1
ATOM 6085 N N . ASP B 1 274 ? 31.641 -21.297 -21.516 1 87.19 274 ASP B N 1
ATOM 6086 C CA . ASP B 1 274 ? 30.609 -22.266 -21.203 1 87.19 274 ASP B CA 1
ATOM 6087 C C . ASP B 1 274 ? 30.469 -22.469 -19.688 1 87.19 274 ASP B C 1
ATOM 6089 O O . ASP B 1 274 ? 31.469 -22.422 -18.969 1 87.19 274 ASP B O 1
ATOM 6093 N N . VAL B 1 275 ? 29.281 -22.469 -19.25 1 93.62 275 VAL B N 1
ATOM 6094 C CA . VAL B 1 275 ? 29.016 -22.703 -17.844 1 93.62 275 VAL B CA 1
ATOM 6095 C C . VAL B 1 275 ? 28.719 -24.172 -17.594 1 93.62 275 VAL B C 1
ATOM 6097 O O . VAL B 1 275 ? 27.797 -24.734 -18.188 1 93.62 275 VAL B O 1
ATOM 6100 N N . LYS B 1 276 ? 29.531 -24.781 -16.812 1 94 276 LYS B N 1
ATOM 6101 C CA . LYS B 1 276 ? 29.328 -26.172 -16.453 1 94 276 LYS B CA 1
ATOM 6102 C C . LYS B 1 276 ? 28.719 -26.281 -15.055 1 94 276 LYS B C 1
ATOM 6104 O O . LYS B 1 276 ? 29.188 -25.625 -14.117 1 94 276 LYS B O 1
ATOM 6109 N N . LEU B 1 277 ? 27.672 -27.062 -14.953 1 96.12 277 LEU B N 1
ATOM 6110 C CA . LEU B 1 277 ? 26.969 -27.234 -13.68 1 96.12 277 LEU B CA 1
ATOM 6111 C C . LEU B 1 277 ? 26.984 -28.703 -13.25 1 96.12 277 LEU B C 1
ATOM 6113 O O . LEU B 1 277 ? 27 -29.594 -14.094 1 96.12 277 LEU B O 1
ATOM 6117 N N . ILE B 1 278 ? 27.016 -28.891 -11.969 1 95.38 278 ILE B N 1
ATOM 6118 C CA . ILE B 1 278 ? 26.984 -30.25 -11.422 1 95.38 278 ILE B CA 1
ATOM 6119 C C . ILE B 1 278 ? 25.594 -30.562 -10.898 1 95.38 278 ILE B C 1
ATOM 6121 O O . ILE B 1 278 ? 25.016 -29.766 -10.141 1 95.38 278 ILE B O 1
ATOM 6125 N N . LEU B 1 279 ? 25 -31.656 -11.312 1 94.62 279 LEU B N 1
ATOM 6126 C CA . LEU B 1 279 ? 23.672 -32.062 -10.867 1 94.62 279 LEU B CA 1
ATOM 6127 C C . LEU B 1 279 ? 23.688 -32.5 -9.398 1 94.62 279 LEU B C 1
ATOM 6129 O O . LEU B 1 279 ? 24.469 -33.375 -9.008 1 94.62 279 LEU B O 1
ATOM 6133 N N . PRO B 1 280 ? 22.922 -31.797 -8.656 1 93.06 280 PRO B N 1
ATOM 6134 C CA . PRO B 1 280 ? 22.828 -32.219 -7.254 1 93.06 280 PRO B CA 1
ATOM 6135 C C . PRO B 1 280 ? 21.859 -33.375 -7.043 1 93.06 280 PRO B C 1
ATOM 6137 O O . PRO B 1 280 ? 20.75 -33.188 -6.535 1 93.06 280 PRO B O 1
ATOM 6140 N N . ASP B 1 281 ? 22.281 -34.594 -7.258 1 86.94 281 ASP B N 1
ATOM 6141 C CA . ASP B 1 281 ? 21.391 -35.75 -7.285 1 86.94 281 ASP B CA 1
ATOM 6142 C C . ASP B 1 281 ? 21.328 -36.406 -5.918 1 86.94 281 ASP B C 1
ATOM 6144 O O . ASP B 1 281 ? 20.531 -37.344 -5.715 1 86.94 281 ASP B O 1
ATOM 6148 N N . SER B 1 282 ? 22.094 -35.906 -4.938 1 84.88 282 SER B N 1
ATOM 6149 C CA . SER B 1 282 ? 22.016 -36.438 -3.586 1 84.88 282 SER B CA 1
ATOM 6150 C C . SER B 1 282 ? 21.062 -35.625 -2.715 1 84.88 282 SER B C 1
ATOM 6152 O O . SER B 1 282 ? 21.281 -34.438 -2.48 1 84.88 282 SER B O 1
ATOM 6154 N N . ILE B 1 283 ? 20.016 -36.312 -2.344 1 87.19 283 ILE B N 1
ATOM 6155 C CA . ILE B 1 283 ? 19.016 -35.625 -1.501 1 87.19 283 ILE B CA 1
ATOM 6156 C C . ILE B 1 283 ? 19.344 -35.875 -0.03 1 87.19 283 ILE B C 1
ATOM 6158 O O . ILE B 1 283 ? 19.453 -37.031 0.41 1 87.19 283 ILE B O 1
ATOM 6162 N N . PRO B 1 284 ? 19.609 -34.781 0.635 1 82.12 284 PRO B N 1
ATOM 6163 C CA . PRO B 1 284 ? 19.891 -34.969 2.057 1 82.12 284 PRO B CA 1
ATOM 6164 C C . PRO B 1 284 ? 18.719 -35.594 2.822 1 82.12 284 PRO B C 1
ATOM 6166 O O . PRO B 1 284 ? 17.562 -35.312 2.52 1 82.12 284 PRO B O 1
ATOM 6169 N N . ALA B 1 285 ? 19.078 -36.438 3.863 1 79.25 285 ALA B N 1
ATOM 6170 C CA . ALA B 1 285 ? 18.047 -37.125 4.66 1 79.25 285 ALA B CA 1
ATOM 6171 C C . ALA B 1 285 ? 17.781 -36.375 5.957 1 79.25 285 ALA B C 1
ATOM 6173 O O . ALA B 1 285 ? 18.594 -36.406 6.887 1 79.25 285 ALA B O 1
ATOM 6174 N N . PHE B 1 286 ? 16.891 -35.5 5.988 1 79.56 286 PHE B N 1
ATOM 6175 C CA . PHE B 1 286 ? 16.453 -34.875 7.219 1 79.56 286 PHE B CA 1
ATOM 6176 C C . PHE B 1 286 ? 14.938 -34.688 7.234 1 79.56 286 PHE B C 1
ATOM 6178 O O . PHE B 1 286 ? 14.305 -34.656 6.18 1 79.56 286 PHE B O 1
ATOM 6185 N N . ASN B 1 287 ? 14.422 -34.875 8.438 1 78.38 287 ASN B N 1
ATOM 6186 C CA . ASN B 1 287 ? 12.984 -34.688 8.594 1 78.38 287 ASN B CA 1
ATOM 6187 C C . ASN B 1 287 ? 12.656 -33.312 9.156 1 78.38 287 ASN B C 1
ATOM 6189 O O . ASN B 1 287 ? 13.438 -32.75 9.922 1 78.38 287 ASN B O 1
ATOM 6193 N N . ILE B 1 288 ? 11.68 -32.75 8.508 1 85.31 288 ILE B N 1
ATOM 6194 C CA . ILE B 1 288 ? 11.242 -31.453 9.008 1 85.31 288 ILE B CA 1
ATOM 6195 C C . ILE B 1 288 ? 9.852 -31.578 9.633 1 85.31 288 ILE B C 1
ATOM 6197 O O . ILE B 1 288 ? 8.992 -32.312 9.109 1 85.31 288 ILE B O 1
ATOM 6201 N N . ASN B 1 289 ? 9.781 -31.016 10.836 1 86.62 289 ASN B N 1
ATOM 6202 C CA . ASN B 1 289 ? 8.5 -30.969 11.523 1 86.62 289 ASN B CA 1
ATOM 6203 C C . ASN B 1 289 ? 7.832 -29.609 11.375 1 86.62 289 ASN B C 1
ATOM 6205 O O . ASN B 1 289 ? 8.5 -28.578 11.461 1 86.62 289 ASN B O 1
ATOM 6209 N N . VAL B 1 290 ? 6.59 -29.719 11.227 1 88.56 290 VAL B N 1
ATOM 6210 C CA . VAL B 1 290 ? 5.812 -28.5 11.016 1 88.56 290 VAL B CA 1
ATOM 6211 C C . VAL B 1 290 ? 6.004 -27.562 12.195 1 88.56 290 VAL B C 1
ATOM 6213 O O . VAL B 1 290 ? 6.191 -26.359 12.008 1 88.56 290 VAL B O 1
ATOM 6216 N N . ASP B 1 291 ? 6 -28.062 13.328 1 88.5 291 ASP B N 1
ATOM 6217 C CA . ASP B 1 291 ? 6.074 -27.234 14.531 1 88.5 291 ASP B CA 1
ATOM 6218 C C . ASP B 1 291 ? 7.43 -26.531 14.633 1 88.5 291 ASP B C 1
ATOM 6220 O O . ASP B 1 291 ? 7.504 -25.359 15.016 1 88.5 291 ASP B O 1
ATOM 6224 N N . SER B 1 292 ? 8.422 -27.234 14.281 1 86.44 292 SER B N 1
ATOM 6225 C CA . SER B 1 292 ? 9.758 -26.656 14.312 1 86.44 292 SER B CA 1
ATOM 6226 C C . SER B 1 292 ? 9.898 -25.547 13.273 1 86.44 292 SER B C 1
ATOM 6228 O O . SER B 1 292 ? 10.453 -24.484 13.562 1 86.44 292 SER B O 1
ATOM 6230 N N . VAL B 1 293 ? 9.32 -25.75 12.133 1 89.12 293 VAL B N 1
ATOM 6231 C CA . VAL B 1 293 ? 9.406 -24.781 11.047 1 89.12 293 VAL B CA 1
ATOM 6232 C C . VAL B 1 293 ? 8.586 -23.547 11.406 1 89.12 293 VAL B C 1
ATOM 6234 O O . VAL B 1 293 ? 9.023 -22.406 11.172 1 89.12 293 VAL B O 1
ATOM 6237 N N . LEU B 1 294 ? 7.488 -23.844 12.008 1 89.44 294 LEU B N 1
ATOM 6238 C CA . LEU B 1 294 ? 6.633 -22.75 12.438 1 89.44 294 LEU B CA 1
ATOM 6239 C C . LEU B 1 294 ? 7.32 -21.906 13.516 1 89.44 294 LEU B C 1
ATOM 6241 O O . LEU B 1 294 ? 7.27 -20.672 13.469 1 89.44 294 LEU B O 1
ATOM 6245 N N . SER B 1 295 ? 7.922 -22.516 14.438 1 87.44 295 SER B N 1
ATOM 6246 C CA . SER B 1 295 ? 8.602 -21.828 15.523 1 87.44 295 SER B CA 1
ATOM 6247 C C . SER B 1 295 ? 9.766 -20.984 15 1 87.44 295 SER B C 1
ATOM 6249 O O . SER B 1 295 ? 9.906 -19.812 15.367 1 87.44 295 SER B O 1
ATOM 6251 N N . GLU B 1 296 ? 10.5 -21.547 14.109 1 85.31 296 GLU B N 1
ATOM 6252 C CA . GLU B 1 296 ? 11.641 -20.812 13.539 1 85.31 296 GLU B CA 1
ATOM 6253 C C . GLU B 1 296 ? 11.172 -19.672 12.641 1 85.31 296 GLU B C 1
ATOM 6255 O O . GLU B 1 296 ? 11.773 -18.609 12.625 1 85.31 296 GLU B O 1
ATOM 6260 N N . GLY B 1 297 ? 10.133 -19.938 11.922 1 86.38 297 GLY B N 1
ATOM 6261 C CA . GLY B 1 297 ? 9.594 -18.906 11.031 1 86.38 297 GLY B CA 1
ATOM 6262 C C . GLY B 1 297 ? 9.031 -17.719 11.766 1 86.38 297 GLY B C 1
ATOM 6263 O O . GLY B 1 297 ? 9.195 -16.578 11.328 1 86.38 297 GLY B O 1
ATOM 6264 N N . THR B 1 298 ? 8.469 -17.984 12.867 1 87.25 298 THR B N 1
ATOM 6265 C CA . THR B 1 298 ? 7.832 -16.906 13.633 1 87.25 298 THR B CA 1
ATOM 6266 C C . THR B 1 298 ? 8.875 -16.094 14.398 1 87.25 298 THR B C 1
ATOM 6268 O O . THR B 1 298 ? 8.656 -14.922 14.695 1 87.25 298 THR B O 1
ATOM 6271 N N . ARG B 1 299 ? 9.969 -16.578 14.555 1 82.5 299 ARG B N 1
ATOM 6272 C CA . ARG B 1 299 ? 10.977 -15.922 15.375 1 82.5 299 ARG B CA 1
ATOM 6273 C C . ARG B 1 299 ? 11.773 -14.906 14.562 1 82.5 299 ARG B C 1
ATOM 6275 O O . ARG B 1 299 ? 12.094 -13.82 15.055 1 82.5 299 ARG B O 1
ATOM 6282 N N . LYS B 1 300 ? 12.016 -15.188 13.328 1 81.19 300 LYS B N 1
ATOM 6283 C CA . LYS B 1 300 ? 13.031 -14.398 12.641 1 81.19 300 LYS B CA 1
ATOM 6284 C C . LYS B 1 300 ? 12.438 -13.648 11.453 1 81.19 300 LYS B C 1
ATOM 6286 O O . LYS B 1 300 ? 13.133 -12.891 10.773 1 81.19 300 LYS B O 1
ATOM 6291 N N . ARG B 1 301 ? 11.242 -13.75 11.273 1 89.56 301 ARG B N 1
ATOM 6292 C CA . ARG B 1 301 ? 10.641 -13.102 10.117 1 89.56 301 ARG B CA 1
ATOM 6293 C C . ARG B 1 301 ? 10.391 -11.617 10.383 1 89.56 301 ARG B C 1
ATOM 6295 O O . ARG B 1 301 ? 10.016 -11.242 11.492 1 89.56 301 ARG B O 1
ATOM 6302 N N . SER B 1 302 ? 10.57 -10.867 9.297 1 93.56 302 SER B N 1
ATOM 6303 C CA . SER B 1 302 ? 10.359 -9.422 9.391 1 93.56 302 SER B CA 1
ATOM 6304 C C . SER B 1 302 ? 8.891 -9.102 9.633 1 93.56 302 SER B C 1
ATOM 6306 O O . SER B 1 302 ? 8.57 -8.094 10.273 1 93.56 302 SER B O 1
ATOM 6308 N N . ASP B 1 303 ? 7.961 -9.953 9.227 1 93.19 303 ASP B N 1
ATOM 6309 C CA . ASP B 1 303 ? 6.523 -9.727 9.344 1 93.19 303 ASP B CA 1
ATOM 6310 C C . ASP B 1 303 ? 6.102 -9.625 10.805 1 93.19 303 ASP B C 1
ATOM 6312 O O . ASP B 1 303 ? 5.195 -8.859 11.141 1 93.19 303 ASP B O 1
ATOM 6316 N N . ILE B 1 304 ? 6.766 -10.414 11.57 1 91.75 304 ILE B N 1
ATOM 6317 C CA . ILE B 1 304 ? 6.406 -10.43 12.984 1 91.75 304 ILE B CA 1
ATOM 6318 C C . ILE B 1 304 ? 6.684 -9.062 13.602 1 91.75 304 ILE B C 1
ATOM 6320 O O . ILE B 1 304 ? 5.867 -8.539 14.367 1 91.75 304 ILE B O 1
ATOM 6324 N N . VAL B 1 305 ? 7.801 -8.492 13.25 1 95.19 305 VAL B N 1
ATOM 6325 C CA . VAL B 1 305 ? 8.133 -7.156 13.727 1 95.19 305 VAL B CA 1
ATOM 6326 C C . VAL B 1 305 ? 7.195 -6.133 13.094 1 95.19 305 VAL B C 1
ATOM 6328 O O . VAL B 1 305 ? 6.75 -5.195 13.758 1 95.19 305 VAL B O 1
ATOM 6331 N N . SER B 1 306 ? 6.883 -6.363 11.836 1 96.69 306 SER B N 1
ATOM 6332 C CA . SER B 1 306 ? 5.965 -5.488 11.117 1 96.69 306 SER B CA 1
ATOM 6333 C C . SER B 1 306 ? 4.59 -5.461 11.781 1 96.69 306 SER B C 1
ATOM 6335 O O . SER B 1 306 ? 3.951 -4.41 11.852 1 96.69 306 SER B O 1
ATOM 6337 N N . TYR B 1 307 ? 4.133 -6.609 12.297 1 96.81 307 TYR B N 1
ATOM 6338 C CA . TYR B 1 307 ? 2.844 -6.672 12.977 1 96.81 307 TYR B CA 1
ATOM 6339 C C . TYR B 1 307 ? 2.832 -5.766 14.203 1 96.81 307 TYR B C 1
ATOM 6341 O O . TYR B 1 307 ? 1.885 -5.004 14.406 1 96.81 307 TYR B O 1
ATOM 6349 N N . LYS B 1 308 ? 3.898 -5.887 14.914 1 96.5 308 LYS B N 1
ATOM 6350 C CA . LYS B 1 308 ? 4.004 -5.059 16.109 1 96.5 308 LYS B CA 1
ATOM 6351 C C . LYS B 1 308 ? 4.066 -3.576 15.75 1 96.5 308 LYS B C 1
ATOM 6353 O O . LYS B 1 308 ? 3.387 -2.752 16.359 1 96.5 308 LYS B O 1
ATOM 6358 N N . ARG B 1 309 ? 4.852 -3.24 14.75 1 97.69 309 ARG B N 1
ATOM 6359 C CA . ARG B 1 309 ? 5 -1.861 14.297 1 97.69 309 ARG B CA 1
ATOM 6360 C C . ARG B 1 309 ? 3.668 -1.29 13.828 1 97.69 309 ARG B C 1
ATOM 6362 O O . ARG B 1 309 ? 3.26 -0.212 14.266 1 97.69 309 ARG B O 1
ATOM 6369 N N . ARG B 1 310 ? 2.951 -1.979 13.062 1 97.69 310 ARG B N 1
ATOM 6370 C CA . ARG B 1 310 ? 1.685 -1.521 12.5 1 97.69 310 ARG B CA 1
ATOM 6371 C C . ARG B 1 310 ? 0.627 -1.361 13.586 1 97.69 310 ARG B C 1
ATOM 6373 O O . ARG B 1 310 ? -0.196 -0.444 13.523 1 97.69 310 ARG B O 1
ATOM 6380 N N . THR B 1 311 ? 0.662 -2.309 14.531 1 97.75 311 THR B N 1
ATOM 6381 C CA . THR B 1 311 ? -0.254 -2.188 15.656 1 97.75 311 THR B CA 1
ATOM 6382 C C . THR B 1 311 ? 0.027 -0.911 16.453 1 97.75 311 THR B C 1
ATOM 6384 O O . THR B 1 311 ? -0.896 -0.16 16.766 1 97.75 311 THR B O 1
ATOM 6387 N N . LEU B 1 312 ? 1.283 -0.672 16.656 1 97.81 312 LEU B N 1
ATOM 6388 C CA . LEU B 1 312 ? 1.672 0.527 17.391 1 97.81 312 LEU B CA 1
ATOM 6389 C C . LEU B 1 312 ? 1.329 1.784 16.594 1 97.81 312 LEU B C 1
ATOM 6391 O O . LEU B 1 312 ? 0.911 2.791 17.172 1 97.81 312 LEU B O 1
ATOM 6395 N N . GLU B 1 313 ? 1.49 1.716 15.32 1 98.06 313 GLU B N 1
ATOM 6396 C CA . GLU B 1 313 ? 1.148 2.848 14.469 1 98.06 313 GLU B CA 1
ATOM 6397 C C . GLU B 1 313 ? -0.348 3.143 14.516 1 98.06 313 GLU B C 1
ATOM 6399 O O . GLU B 1 313 ? -0.755 4.305 14.539 1 98.06 313 GLU B O 1
ATOM 6404 N N . ALA B 1 314 ? -1.115 2.09 14.516 1 97.81 314 ALA B N 1
ATOM 6405 C CA . ALA B 1 314 ? -2.561 2.271 14.625 1 97.81 314 ALA B CA 1
ATOM 6406 C C . ALA B 1 314 ? -2.939 2.883 15.969 1 97.81 314 ALA B C 1
ATOM 6408 O O . ALA B 1 314 ? -3.822 3.74 16.047 1 97.81 314 ALA B O 1
ATOM 6409 N N . GLU B 1 315 ? -2.25 2.449 16.969 1 98.19 315 GLU B N 1
ATOM 6410 C CA . GLU B 1 315 ? -2.469 3.025 18.297 1 98.19 315 GLU B CA 1
ATOM 6411 C C . GLU B 1 315 ? -2.043 4.492 18.328 1 98.19 315 GLU B C 1
ATOM 6413 O O . GLU B 1 315 ? -2.715 5.32 18.953 1 98.19 315 GLU B O 1
ATOM 6418 N N . ARG B 1 316 ? -0.922 4.707 17.688 1 98.06 316 ARG B N 1
ATOM 6419 C CA . ARG B 1 316 ? -0.441 6.078 17.578 1 98.06 316 ARG B CA 1
ATOM 6420 C C . ARG B 1 316 ? -1.475 6.969 16.891 1 98.06 316 ARG B C 1
ATOM 6422 O O . ARG B 1 316 ? -1.736 8.086 17.344 1 98.06 316 ARG B O 1
ATOM 6429 N N . ASP B 1 317 ? -2.068 6.484 15.867 1 97.69 317 ASP B N 1
ATOM 6430 C CA . ASP B 1 317 ? -3.047 7.258 15.109 1 97.69 317 ASP B CA 1
ATOM 6431 C C . ASP B 1 317 ? -4.277 7.574 15.953 1 97.69 317 ASP B C 1
ATOM 6433 O O . ASP B 1 317 ? -4.859 8.656 15.836 1 97.69 317 ASP B O 1
ATOM 6437 N N . VAL B 1 318 ? -4.664 6.664 16.797 1 97.94 318 VAL B N 1
ATOM 6438 C CA . VAL B 1 318 ? -5.766 6.91 17.719 1 97.94 318 VAL B CA 1
ATOM 6439 C C . VAL B 1 318 ? -5.363 7.973 18.734 1 97.94 318 VAL B C 1
ATOM 6441 O O . VAL B 1 318 ? -6.137 8.891 19.031 1 97.94 318 VAL B O 1
ATOM 6444 N N . ALA B 1 319 ? -4.129 7.844 19.219 1 97.5 319 ALA B N 1
ATOM 6445 C CA . ALA B 1 319 ? -3.623 8.836 20.172 1 97.5 319 ALA B CA 1
ATOM 6446 C C . ALA B 1 319 ? -3.539 10.219 19.531 1 97.5 319 ALA B C 1
ATOM 6448 O O . ALA B 1 319 ? -3.84 11.227 20.156 1 97.5 319 ALA B O 1
ATOM 6449 N N . GLU B 1 320 ? -3.156 10.234 18.312 1 97.56 320 GLU B N 1
ATOM 6450 C CA . GLU B 1 320 ? -3.078 11.5 17.594 1 97.56 320 GLU B CA 1
ATOM 6451 C C . GLU B 1 320 ? -4.461 12.125 17.406 1 97.56 320 GLU B C 1
ATOM 6453 O O . GLU B 1 320 ? -4.641 13.328 17.609 1 97.56 320 GLU B O 1
ATOM 6458 N N . ALA B 1 321 ? -5.422 11.305 17.047 1 95.94 321 ALA B N 1
ATOM 6459 C CA . ALA B 1 321 ? -6.793 11.797 16.891 1 95.94 321 ALA B CA 1
ATOM 6460 C C . ALA B 1 321 ? -7.32 12.352 18.219 1 95.94 321 ALA B C 1
ATOM 6462 O O . ALA B 1 321 ? -7.992 13.383 18.234 1 95.94 321 ALA B O 1
ATOM 6463 N N . ARG B 1 322 ? -6.957 11.758 19.281 1 95.69 322 ARG B N 1
ATOM 6464 C CA . ARG B 1 322 ? -7.391 12.203 20.609 1 95.69 322 ARG B CA 1
ATOM 6465 C C . ARG B 1 322 ? -6.664 13.484 21.016 1 95.69 322 ARG B C 1
ATOM 6467 O O . ARG B 1 322 ? -7.285 14.422 21.531 1 95.69 322 ARG B O 1
ATOM 6474 N N . GLY B 1 323 ? -5.379 13.453 20.719 1 95.06 323 GLY B N 1
ATOM 6475 C CA . GLY B 1 323 ? -4.539 14.523 21.219 1 95.06 323 GLY B CA 1
ATOM 6476 C C . GLY B 1 323 ? -4.629 15.789 20.391 1 95.06 323 GLY B C 1
ATOM 6477 O O . GLY B 1 323 ? -4.176 16.859 20.812 1 95.06 323 GLY B O 1
ATOM 6478 N N . THR B 1 324 ? -5.262 15.75 19.203 1 93.19 324 THR B N 1
ATOM 6479 C CA . THR B 1 324 ? -5.305 16.922 18.344 1 93.19 324 THR B CA 1
ATOM 6480 C C . THR B 1 324 ? -6.723 17.484 18.25 1 93.19 324 THR B C 1
ATOM 6482 O O . THR B 1 324 ? -6.941 18.562 17.688 1 93.19 324 THR B O 1
ATOM 6485 N N . SER B 1 325 ? -7.688 16.828 18.859 1 90.25 325 SER B N 1
ATOM 6486 C CA . SER B 1 325 ? -9.078 17.234 18.688 1 90.25 325 SER B CA 1
ATOM 6487 C C . SER B 1 325 ? -9.648 17.812 19.969 1 90.25 325 SER B C 1
ATOM 6489 O O . SER B 1 325 ? -10.703 18.453 19.969 1 90.25 325 SER B O 1
ATOM 6491 N N . GLY B 1 326 ? -8.969 17.75 21.094 1 91.5 326 GLY B N 1
ATOM 6492 C CA . GLY B 1 326 ? -9.484 18.203 22.375 1 91.5 326 GLY B CA 1
ATOM 6493 C C . GLY B 1 326 ? -8.75 19.406 22.906 1 91.5 326 GLY B C 1
ATOM 6494 O O . GLY B 1 326 ? -8.305 20.266 22.141 1 91.5 326 GLY B O 1
ATOM 6495 N N . PHE B 1 327 ? -8.797 19.5 24.281 1 94.12 327 PHE B N 1
ATOM 6496 C CA . PHE B 1 327 ? -8.109 20.578 24.984 1 94.12 327 PHE B CA 1
ATOM 6497 C C . PHE B 1 327 ? -6.602 20.469 24.797 1 94.12 327 PHE B C 1
ATOM 6499 O O . PHE B 1 327 ? -6.031 19.391 24.953 1 94.12 327 PHE B O 1
ATOM 6506 N N . ARG B 1 328 ? -6.027 21.531 24.453 1 93.81 328 ARG B N 1
ATOM 6507 C CA . ARG B 1 328 ? -4.578 21.594 24.297 1 93.81 328 ARG B CA 1
ATOM 6508 C C . ARG B 1 328 ? -4.02 22.875 24.922 1 93.81 328 ARG B C 1
ATOM 6510 O O . ARG B 1 328 ? -4.652 23.922 24.859 1 93.81 328 ARG B O 1
ATOM 6517 N N . ALA B 1 329 ? -2.885 22.734 25.344 1 96.31 329 ALA B N 1
ATOM 6518 C CA . ALA B 1 329 ? -2.186 23.875 25.922 1 96.31 329 ALA B CA 1
ATOM 6519 C C . ALA B 1 329 ? -0.688 23.812 25.641 1 96.31 329 ALA B C 1
ATOM 6521 O O . ALA B 1 329 ? -0.176 22.766 25.219 1 96.31 329 ALA B O 1
ATOM 6522 N N . ASN B 1 330 ? -0.077 24.969 25.688 1 97.31 330 ASN B N 1
ATOM 6523 C CA . ASN B 1 330 ? 1.367 25.078 25.5 1 97.31 330 ASN B CA 1
ATOM 6524 C C . ASN B 1 330 ? 2.006 25.984 26.547 1 97.31 330 ASN B C 1
ATOM 6526 O O . ASN B 1 330 ? 1.549 27.094 26.766 1 97.31 330 ASN B O 1
ATOM 6530 N N . LEU B 1 331 ? 3 25.422 27.172 1 97.62 331 LEU B N 1
ATOM 6531 C CA . LEU B 1 331 ? 3.734 26.172 28.203 1 97.62 331 LEU B CA 1
ATOM 6532 C C . LEU B 1 331 ? 5.102 26.609 27.688 1 97.62 331 LEU B C 1
ATOM 6534 O O . LEU B 1 331 ? 5.836 25.797 27.109 1 97.62 331 LEU B O 1
ATOM 6538 N N . VAL B 1 332 ? 5.387 27.828 27.828 1 97.25 332 VAL B N 1
ATOM 6539 C CA . VAL B 1 332 ? 6.711 28.375 27.531 1 97.25 332 VAL B CA 1
ATOM 6540 C C . VAL B 1 332 ? 7.242 29.141 28.734 1 97.25 332 VAL B C 1
ATOM 6542 O O . VAL B 1 332 ? 6.598 30.062 29.219 1 97.25 332 VAL B O 1
ATOM 6545 N N . ALA B 1 333 ? 8.336 28.719 29.266 1 97.25 333 ALA B N 1
ATOM 6546 C CA . ALA B 1 333 ? 8.969 29.375 30.406 1 97.25 333 ALA B CA 1
ATOM 6547 C C . ALA B 1 333 ? 10.453 29.609 30.141 1 97.25 333 ALA B C 1
ATOM 6549 O O . ALA B 1 333 ? 11.133 28.766 29.562 1 97.25 333 ALA B O 1
ATOM 6550 N N . THR B 1 334 ? 10.883 30.75 30.453 1 96.5 334 THR B N 1
ATOM 6551 C CA . THR B 1 334 ? 12.297 31.094 30.328 1 96.5 334 THR B CA 1
ATOM 6552 C C . THR B 1 334 ? 12.805 31.797 31.578 1 96.5 334 THR B C 1
ATOM 6554 O O . THR B 1 334 ? 12.062 32.531 32.219 1 96.5 334 THR B O 1
ATOM 6557 N N . ILE B 1 335 ? 14.008 31.516 32.031 1 96.81 335 ILE B N 1
ATOM 6558 C CA . ILE B 1 335 ? 14.719 32.219 33.094 1 96.81 335 ILE B CA 1
ATOM 6559 C C . ILE B 1 335 ? 16.141 32.531 32.656 1 96.81 335 ILE B C 1
ATOM 6561 O O . ILE B 1 335 ? 16.781 31.734 31.969 1 96.81 335 ILE B O 1
ATOM 6565 N N . GLY B 1 336 ? 16.484 33.75 32.938 1 95.75 336 GLY B N 1
ATOM 6566 C CA . GLY B 1 336 ? 17.844 34.125 32.531 1 95.75 336 GLY B CA 1
ATOM 6567 C C . GLY B 1 336 ? 18.234 35.531 32.938 1 95.75 336 GLY B C 1
ATOM 6568 O O . GLY B 1 336 ? 17.719 36.031 33.938 1 95.75 336 GLY B O 1
ATOM 6569 N N . LEU B 1 337 ? 19.312 35.969 32.312 1 93.25 337 LEU B N 1
ATOM 6570 C CA . LEU B 1 337 ? 19.859 37.312 32.625 1 93.25 337 LEU B CA 1
ATOM 6571 C C . LEU B 1 337 ? 19.828 38.188 31.391 1 93.25 337 LEU B C 1
ATOM 6573 O O . LEU B 1 337 ? 19.875 37.719 30.25 1 93.25 337 LEU B O 1
ATOM 6577 N N . SER B 1 338 ? 19.609 39.406 31.641 1 90.5 338 SER B N 1
ATOM 6578 C CA . SER B 1 338 ? 19.656 40.375 30.578 1 90.5 338 SER B CA 1
ATOM 6579 C C . SER B 1 338 ? 20.453 41.625 30.984 1 90.5 338 SER B C 1
ATOM 6581 O O . SER B 1 338 ? 20.422 42 32.156 1 90.5 338 SER B O 1
ATOM 6583 N N . GLY B 1 339 ? 21.234 42.125 30.016 1 87.75 339 GLY B N 1
ATOM 6584 C CA . GLY B 1 339 ? 22.031 43.312 30.25 1 87.75 339 GLY B CA 1
ATOM 6585 C C . GLY B 1 339 ? 22 44.312 29.094 1 87.75 339 GLY B C 1
ATOM 6586 O O . GLY B 1 339 ? 21.609 43.969 27.984 1 87.75 339 GLY B O 1
ATOM 6587 N N . ARG B 1 340 ? 22.312 45.594 29.516 1 87.19 340 ARG B N 1
ATOM 6588 C CA . ARG B 1 340 ? 22.438 46.625 28.516 1 87.19 340 ARG B CA 1
ATOM 6589 C C . ARG B 1 340 ? 23.609 47.562 28.812 1 87.19 340 ARG B C 1
ATOM 6591 O O . ARG B 1 340 ? 24.094 47.594 29.938 1 87.19 340 ARG B O 1
ATOM 6598 N N . GLY B 1 341 ? 24.062 48.188 27.703 1 86.19 341 GLY B N 1
ATOM 6599 C CA . GLY B 1 341 ? 25.141 49.125 27.859 1 86.19 341 GLY B CA 1
ATOM 6600 C C . GLY B 1 341 ? 25.578 49.75 26.562 1 86.19 341 GLY B C 1
ATOM 6601 O O . GLY B 1 341 ? 25.047 49.438 25.5 1 86.19 341 GLY B O 1
ATOM 6602 N N . SER B 1 342 ? 26.469 50.719 26.719 1 88 342 SER B N 1
ATOM 6603 C CA . SER B 1 342 ? 27 51.406 25.547 1 88 342 SER B CA 1
ATOM 6604 C C . SER B 1 342 ? 28.203 50.656 24.969 1 88 342 SER B C 1
ATOM 6606 O O . SER B 1 342 ? 28.641 50.938 23.844 1 88 342 SER B O 1
ATOM 6608 N N . ALA B 1 343 ? 28.703 49.656 25.734 1 88.94 343 ALA B N 1
ATOM 6609 C CA . ALA B 1 343 ? 29.812 48.812 25.297 1 88.94 343 ALA B CA 1
ATOM 6610 C C . ALA B 1 343 ? 29.516 47.344 25.562 1 88.94 343 ALA B C 1
ATOM 6612 O O . ALA B 1 343 ? 28.734 47 26.453 1 88.94 343 ALA B O 1
ATOM 6613 N N . VAL B 1 344 ? 30.219 46.562 24.812 1 87.75 344 VAL B N 1
ATOM 6614 C CA . VAL B 1 344 ? 30 45.125 24.922 1 87.75 344 VAL B CA 1
ATOM 6615 C C . VAL B 1 344 ? 30.391 44.625 26.312 1 87.75 344 VAL B C 1
ATOM 6617 O O . VAL B 1 344 ? 29.75 43.719 26.859 1 87.75 344 VAL B O 1
ATOM 6620 N N . SER B 1 345 ? 31.406 45.25 26.828 1 86 345 SER B N 1
ATOM 6621 C CA . SER B 1 345 ? 31.906 44.844 28.141 1 86 345 SER B CA 1
ATOM 6622 C C . SER B 1 345 ? 30.891 45.188 29.234 1 86 345 SER B C 1
ATOM 6624 O O . SER B 1 345 ? 30.859 44.5 30.266 1 86 345 SER B O 1
ATOM 6626 N N . GLU B 1 346 ? 30.094 46.156 29.016 1 86.94 346 GLU B N 1
ATOM 6627 C CA . GLU B 1 346 ? 29.141 46.625 30.031 1 86.94 346 GLU B CA 1
ATOM 6628 C C . GLU B 1 346 ? 27.906 45.719 30.094 1 86.94 346 GLU B C 1
ATOM 6630 O O . GLU B 1 346 ? 27.25 45.656 31.125 1 86.94 346 GLU B O 1
ATOM 6635 N N . VAL B 1 347 ? 27.672 45.031 29 1 86.06 347 VAL B N 1
ATOM 6636 C CA . VAL B 1 347 ? 26.406 44.312 28.922 1 86.06 347 VAL B CA 1
ATOM 6637 C C . VAL B 1 347 ? 26.484 43.062 29.812 1 86.06 347 VAL B C 1
ATOM 6639 O O . VAL B 1 347 ? 25.453 42.531 30.219 1 86.06 347 VAL B O 1
ATOM 6642 N N . TYR B 1 348 ? 27.703 42.688 30.188 1 87.62 348 TYR B N 1
ATOM 6643 C CA . TYR B 1 348 ? 27.844 41.5 30.984 1 87.62 348 TYR B CA 1
ATOM 6644 C C . TYR B 1 348 ? 28.125 41.844 32.438 1 87.62 348 TYR B C 1
ATOM 6646 O O . TYR B 1 348 ? 28.234 40.938 33.281 1 87.62 348 TYR B O 1
ATOM 6654 N N . ARG B 1 349 ? 28.109 43.25 32.625 1 85.62 349 ARG B N 1
ATOM 6655 C CA . ARG B 1 349 ? 28.328 43.719 34 1 85.62 349 ARG B CA 1
ATOM 6656 C C . ARG B 1 349 ? 27.016 43.969 34.719 1 85.62 349 ARG B C 1
ATOM 6658 O O . ARG B 1 349 ? 26.188 44.75 34.25 1 85.62 349 ARG B O 1
ATOM 6665 N N . ASN B 1 350 ? 26.656 43.25 35.781 1 83.5 350 ASN B N 1
ATOM 6666 C CA . ASN B 1 350 ? 25.5 43.344 36.656 1 83.5 350 ASN B CA 1
ATOM 6667 C C . ASN B 1 350 ? 24.203 43.125 35.875 1 83.5 350 ASN B C 1
ATOM 6669 O O . ASN B 1 350 ? 23.328 44 35.875 1 83.5 350 ASN B O 1
ATOM 6673 N N . PRO B 1 351 ? 24.078 42.031 35.219 1 86.69 351 PRO B N 1
ATOM 6674 C CA . PRO B 1 351 ? 22.844 41.75 34.469 1 86.69 351 PRO B CA 1
ATOM 6675 C C . PRO B 1 351 ? 21.625 41.625 35.375 1 86.69 351 PRO B C 1
ATOM 6677 O O . PRO B 1 351 ? 21.75 41.344 36.562 1 86.69 351 PRO B O 1
ATOM 6680 N N . ALA B 1 352 ? 20.469 42.031 34.844 1 88.38 352 ALA B N 1
ATOM 6681 C CA . ALA B 1 352 ? 19.188 41.906 35.562 1 88.38 352 ALA B CA 1
ATOM 6682 C C . ALA B 1 352 ? 18.547 40.562 35.312 1 88.38 352 ALA B C 1
ATOM 6684 O O . ALA B 1 352 ? 18.812 39.906 34.281 1 88.38 352 ALA B O 1
ATOM 6685 N N . ASN B 1 353 ? 17.688 40.188 36.312 1 90.5 353 ASN B N 1
ATOM 6686 C CA . ASN B 1 353 ? 16.969 38.938 36.156 1 90.5 353 ASN B CA 1
ATOM 6687 C C . ASN B 1 353 ? 15.812 39.031 35.156 1 90.5 353 ASN B C 1
ATOM 6689 O O . ASN B 1 353 ? 15.109 40.062 35.125 1 90.5 353 ASN B O 1
ATOM 6693 N N . GLU B 1 354 ? 15.758 38.031 34.281 1 92.88 354 GLU B N 1
ATOM 6694 C CA . GLU B 1 354 ? 14.664 37.938 33.312 1 92.88 354 GLU B CA 1
ATOM 6695 C C . GLU B 1 354 ? 13.891 36.625 33.5 1 92.88 354 GLU B C 1
ATOM 6697 O O . GLU B 1 354 ? 14.484 35.562 33.75 1 92.88 354 GLU B O 1
ATOM 6702 N N . GLN B 1 355 ? 12.531 36.75 33.5 1 95.38 355 GLN B N 1
ATOM 6703 C CA . GLN B 1 355 ? 11.664 35.594 33.625 1 95.38 355 GLN B CA 1
ATOM 6704 C C . GLN B 1 355 ? 10.398 35.75 32.781 1 95.38 355 GLN B C 1
ATOM 6706 O O . GLN B 1 355 ? 9.844 36.844 32.688 1 95.38 355 GLN B O 1
ATOM 6711 N N . SER B 1 356 ? 10.102 34.719 32.125 1 95.25 356 SER B N 1
ATOM 6712 C CA . SER B 1 356 ? 8.836 34.688 31.406 1 95.25 356 SER B CA 1
ATOM 6713 C C . SER B 1 356 ? 8.125 33.344 31.578 1 95.25 356 SER B C 1
ATOM 6715 O O . SER B 1 356 ? 8.766 32.312 31.656 1 95.25 356 SER B O 1
ATOM 6717 N N . PHE B 1 357 ? 6.844 33.406 31.797 1 96.5 357 PHE B N 1
ATOM 6718 C CA . PHE B 1 357 ? 5.996 32.219 31.969 1 96.5 357 PHE B CA 1
ATOM 6719 C C . PHE B 1 357 ? 4.656 32.438 31.266 1 96.5 357 PHE B C 1
ATOM 6721 O O . PHE B 1 357 ? 3.881 33.312 31.625 1 96.5 357 PHE B O 1
ATOM 6728 N N . ASN B 1 358 ? 4.418 31.625 30.234 1 96.88 358 ASN B N 1
ATOM 6729 C CA . ASN B 1 358 ? 3.199 31.75 29.438 1 96.88 358 ASN B CA 1
ATOM 6730 C C . ASN B 1 358 ? 2.535 30.406 29.203 1 96.88 358 ASN B C 1
ATOM 6732 O O . ASN B 1 358 ? 3.205 29.438 28.828 1 96.88 358 ASN B O 1
ATOM 6736 N N . ILE B 1 359 ? 1.24 30.312 29.438 1 97.12 359 ILE B N 1
ATOM 6737 C CA . ILE B 1 359 ? 0.465 29.125 29.094 1 97.12 359 ILE B CA 1
ATOM 6738 C C . ILE B 1 359 ? -0.639 29.516 28.109 1 97.12 359 ILE B C 1
ATOM 6740 O O . ILE B 1 359 ? -1.589 30.203 28.469 1 97.12 359 ILE B O 1
ATOM 6744 N N . GLY B 1 360 ? -0.437 29.109 26.891 1 97.06 360 GLY B N 1
ATOM 6745 C CA . GLY B 1 360 ? -1.488 29.25 25.891 1 97.06 360 GLY B CA 1
ATOM 6746 C C . GLY B 1 360 ? -2.375 28.016 25.797 1 97.06 360 GLY B C 1
ATOM 6747 O O . GLY B 1 360 ? -1.894 26.891 25.906 1 97.06 360 GLY B O 1
ATOM 6748 N N . PHE B 1 361 ? -3.697 28.172 25.578 1 96.31 361 PHE B N 1
ATOM 6749 C CA . PHE B 1 361 ? -4.578 27.016 25.5 1 96.31 361 PHE B CA 1
ATOM 6750 C C . PHE B 1 361 ? -5.637 27.203 24.422 1 96.31 361 PHE B C 1
ATOM 6752 O O . PHE B 1 361 ? -5.887 28.328 23.984 1 96.31 361 PHE B O 1
ATOM 6759 N N . ASN B 1 362 ? -6.152 26.172 23.922 1 95.56 362 ASN B N 1
ATOM 6760 C CA . ASN B 1 362 ? -7.277 26.062 23 1 95.56 362 ASN B CA 1
ATOM 6761 C C . ASN B 1 362 ? -8.219 24.938 23.391 1 95.56 362 ASN B C 1
ATOM 6763 O O . ASN B 1 362 ? -7.785 23.797 23.578 1 95.56 362 ASN B O 1
ATOM 6767 N N . PHE B 1 363 ? -9.461 25.281 23.531 1 94.38 363 PHE B N 1
ATOM 6768 C CA . PHE B 1 363 ? -10.445 24.312 24.031 1 94.38 363 PHE B CA 1
ATOM 6769 C C . PHE B 1 363 ? -11.703 24.328 23.172 1 94.38 363 PHE B C 1
ATOM 6771 O O . PHE B 1 363 ? -12.523 25.25 23.281 1 94.38 363 PHE B O 1
ATOM 6778 N N . PRO B 1 364 ? -11.914 23.328 22.375 1 93.38 364 PRO B N 1
ATOM 6779 C CA . PRO B 1 364 ? -13.203 23.219 21.688 1 93.38 364 PRO B CA 1
ATOM 6780 C C . PRO B 1 364 ? -14.344 22.828 22.625 1 93.38 364 PRO B C 1
ATOM 6782 O O . PRO B 1 364 ? -14.25 21.812 23.312 1 93.38 364 PRO B O 1
ATOM 6785 N N . ILE B 1 365 ? -15.375 23.531 22.656 1 95.12 365 ILE B N 1
ATOM 6786 C CA . ILE B 1 365 ? -16.469 23.344 23.594 1 95.12 365 ILE B CA 1
ATOM 6787 C C . ILE B 1 365 ? -17.609 22.578 22.906 1 95.12 365 ILE B C 1
ATOM 6789 O O . ILE B 1 365 ? -18.109 21.594 23.438 1 95.12 365 ILE B O 1
ATOM 6793 N N . LEU B 1 366 ? -18.047 23.094 21.781 1 94.62 366 LEU B N 1
ATOM 6794 C CA . LEU B 1 366 ? -19.094 22.469 21 1 94.62 366 LEU B CA 1
ATOM 6795 C C . LEU B 1 366 ? -18.625 22.219 19.562 1 94.62 366 LEU B C 1
ATOM 6797 O O . LEU B 1 366 ? -18.203 23.141 18.875 1 94.62 366 LEU B O 1
ATOM 6801 N N . ASP B 1 367 ? -18.719 20.953 19.125 1 92.19 367 ASP B N 1
ATOM 6802 C CA . ASP B 1 367 ? -18.234 20.641 17.781 1 92.19 367 ASP B CA 1
ATOM 6803 C C . ASP B 1 367 ? -19.141 19.656 17.062 1 92.19 367 ASP B C 1
ATOM 6805 O O . ASP B 1 367 ? -18.781 19.109 16.016 1 92.19 367 ASP B O 1
ATOM 6809 N N . TRP B 1 368 ? -20.359 19.344 17.656 1 93.56 368 TRP B N 1
ATOM 6810 C CA . TRP B 1 368 ? -21.391 18.484 17.062 1 93.56 368 TRP B CA 1
ATOM 6811 C C . TRP B 1 368 ? -20.828 17.109 16.703 1 93.56 368 TRP B C 1
ATOM 6813 O O . TRP B 1 368 ? -21.109 16.578 15.633 1 93.56 368 TRP B O 1
ATOM 6823 N N . GLY B 1 369 ? -19.828 16.609 17.469 1 92.06 369 GLY B N 1
ATOM 6824 C CA . GLY B 1 369 ? -19.328 15.25 17.328 1 92.06 369 GLY B CA 1
ATOM 6825 C C . GLY B 1 369 ? -18.094 15.156 16.438 1 92.06 369 GLY B C 1
ATOM 6826 O O . GLY B 1 369 ? -17.703 14.055 16.047 1 92.06 369 GLY B O 1
ATOM 6827 N N . LEU B 1 370 ? -17.531 16.234 16.016 1 92.5 370 LEU B N 1
ATOM 6828 C CA . LEU B 1 370 ? -16.328 16.234 15.188 1 92.5 370 LEU B CA 1
ATOM 6829 C C . LEU B 1 370 ? -15.203 15.438 15.844 1 92.5 370 LEU B C 1
ATOM 6831 O O . LEU B 1 370 ? -14.633 14.539 15.227 1 92.5 370 LEU B O 1
ATOM 6835 N N . ARG B 1 371 ? -14.945 15.758 17.094 1 93.38 371 ARG B N 1
ATOM 6836 C CA . ARG B 1 371 ? -13.898 15.07 17.844 1 93.38 371 ARG B CA 1
ATOM 6837 C C . ARG B 1 371 ? -14.195 13.578 17.969 1 93.38 371 ARG B C 1
ATOM 6839 O O . ARG B 1 371 ? -13.336 12.742 17.672 1 93.38 371 ARG B O 1
ATOM 6846 N N . THR B 1 372 ? -15.375 13.297 18.328 1 94.88 372 THR B N 1
ATOM 6847 C CA . THR B 1 372 ? -15.773 11.906 18.5 1 94.88 372 THR B CA 1
ATOM 6848 C C . THR B 1 372 ? -15.656 11.141 17.172 1 94.88 372 THR B C 1
ATOM 6850 O O . THR B 1 372 ? -15.164 10.016 17.141 1 94.88 372 THR B O 1
ATOM 6853 N N . SER B 1 373 ? -16.109 11.766 16.141 1 95.5 373 SER B N 1
ATOM 6854 C CA . SER B 1 373 ? -16.078 11.117 14.836 1 95.5 373 SER B CA 1
ATOM 6855 C C . SER B 1 373 ? -14.641 10.859 14.383 1 95.5 373 SER B C 1
ATOM 6857 O O . SER B 1 373 ? -14.344 9.812 13.805 1 95.5 373 SER B O 1
ATOM 6859 N N . LYS B 1 374 ? -13.766 11.734 14.578 1 95.19 374 LYS B N 1
ATOM 6860 C CA . LYS B 1 374 ? -12.359 11.57 14.227 1 95.19 374 LYS B CA 1
ATOM 6861 C C . LYS B 1 374 ? -11.727 10.422 15.008 1 95.19 374 LYS B C 1
ATOM 6863 O O . LYS B 1 374 ? -11.016 9.594 14.438 1 95.19 374 LYS B O 1
ATOM 6868 N N . ILE B 1 375 ? -12.008 10.391 16.328 1 96.75 375 ILE B N 1
ATOM 6869 C CA . ILE B 1 375 ? -11.461 9.336 17.172 1 96.75 375 ILE B CA 1
ATOM 6870 C C . ILE B 1 375 ? -12.031 7.984 16.766 1 96.75 375 ILE B C 1
ATOM 6872 O O . ILE B 1 375 ? -11.297 7.004 16.641 1 96.75 375 ILE B O 1
ATOM 6876 N N . LYS B 1 376 ? -13.281 7.98 16.469 1 97 376 LYS B N 1
ATOM 6877 C CA . LYS B 1 376 ? -13.922 6.727 16.094 1 97 376 LYS B CA 1
ATOM 6878 C C . LYS B 1 376 ? -13.422 6.238 14.734 1 97 376 LYS B C 1
ATOM 6880 O O . LYS B 1 376 ? -13.297 5.035 14.508 1 97 376 LYS B O 1
ATOM 6885 N N . THR B 1 377 ? -13.164 7.082 13.836 1 96.25 377 THR B N 1
ATOM 6886 C CA . THR B 1 377 ? -12.562 6.715 12.555 1 96.25 377 THR B CA 1
ATOM 6887 C C . THR B 1 377 ? -11.195 6.066 12.766 1 96.25 377 THR B C 1
ATOM 6889 O O . THR B 1 377 ? -10.906 5.023 12.18 1 96.25 377 THR B O 1
ATOM 6892 N N . ALA B 1 378 ? -10.422 6.684 13.609 1 97.06 378 ALA B N 1
ATOM 6893 C CA . ALA B 1 378 ? -9.102 6.133 13.898 1 97.06 378 ALA B CA 1
ATOM 6894 C C . ALA B 1 378 ? -9.211 4.77 14.578 1 97.06 378 ALA B C 1
ATOM 6896 O O . ALA B 1 378 ? -8.422 3.865 14.297 1 97.06 378 ALA B O 1
ATOM 6897 N N . GLN B 1 379 ? -10.18 4.672 15.461 1 97.75 379 GLN B N 1
ATOM 6898 C CA . GLN B 1 379 ? -10.398 3.398 16.141 1 97.75 379 GLN B CA 1
ATOM 6899 C C . GLN B 1 379 ? -10.836 2.32 15.148 1 97.75 379 GLN B C 1
ATOM 6901 O O . GLN B 1 379 ? -10.406 1.169 15.25 1 97.75 379 GLN B O 1
ATOM 6906 N N . ALA B 1 380 ? -11.656 2.686 14.281 1 96.12 380 ALA B N 1
ATOM 6907 C CA . ALA B 1 380 ? -12.07 1.745 13.242 1 96.12 380 ALA B CA 1
ATOM 6908 C C . ALA B 1 380 ? -10.883 1.319 12.383 1 96.12 380 ALA B C 1
ATOM 6910 O O . ALA B 1 380 ? -10.75 0.146 12.023 1 96.12 380 ALA B O 1
ATOM 6911 N N . ASN B 1 381 ? -10.055 2.205 12.062 1 96.44 381 ASN B N 1
ATOM 6912 C CA . ASN B 1 381 ? -8.844 1.886 11.312 1 96.44 381 ASN B CA 1
ATOM 6913 C C . ASN B 1 381 ? -7.938 0.935 12.094 1 96.44 381 ASN B C 1
ATOM 6915 O O . ASN B 1 381 ? -7.34 0.027 11.508 1 96.44 381 ASN B O 1
ATOM 6919 N N . LYS B 1 382 ? -7.832 1.229 13.359 1 97.69 382 LYS B N 1
ATOM 6920 C CA . LYS B 1 382 ? -7.043 0.334 14.203 1 97.69 382 LYS B CA 1
ATOM 6921 C C . LYS B 1 382 ? -7.598 -1.087 14.164 1 97.69 382 LYS B C 1
ATOM 6923 O O . LYS B 1 382 ? -6.844 -2.051 14.016 1 97.69 382 LYS B O 1
ATOM 6928 N N . LYS B 1 383 ? -8.883 -1.171 14.25 1 96.31 383 LYS B N 1
ATOM 6929 C CA . LYS B 1 383 ? -9.523 -2.48 14.172 1 96.31 383 LYS B CA 1
ATOM 6930 C C . LYS B 1 383 ? -9.234 -3.154 12.836 1 96.31 383 LYS B C 1
ATOM 6932 O O . LYS B 1 383 ? -8.961 -4.355 12.781 1 96.31 383 LYS B O 1
ATOM 6937 N N . LEU B 1 384 ? -9.328 -2.428 11.805 1 95.06 384 LEU B N 1
ATOM 6938 C CA . LEU B 1 384 ? -9.039 -2.945 10.477 1 95.06 384 LEU B CA 1
ATOM 6939 C C . LEU B 1 384 ? -7.621 -3.492 10.391 1 95.06 384 LEU B C 1
ATOM 6941 O O . LEU B 1 384 ? -7.395 -4.566 9.828 1 95.06 384 LEU B O 1
ATOM 6945 N N . VAL B 1 385 ? -6.676 -2.785 10.977 1 96.56 385 VAL B N 1
ATOM 6946 C CA . VAL B 1 385 ? -5.285 -3.23 10.992 1 96.56 385 VAL B CA 1
ATOM 6947 C C . VAL B 1 385 ? -5.168 -4.535 11.781 1 96.56 385 VAL B C 1
ATOM 6949 O O . VAL B 1 385 ? -4.477 -5.461 11.352 1 96.56 385 VAL B O 1
ATOM 6952 N N . GLU B 1 386 ? -5.879 -4.582 12.844 1 96.25 386 GLU B N 1
ATOM 6953 C CA . GLU B 1 386 ? -5.852 -5.785 13.664 1 96.25 386 GLU B CA 1
ATOM 6954 C C . GLU B 1 386 ? -6.402 -6.988 12.906 1 96.25 386 GLU B C 1
ATOM 6956 O O . GLU B 1 386 ? -5.812 -8.07 12.938 1 96.25 386 GLU B O 1
ATOM 6961 N N . TYR B 1 387 ? -7.465 -6.805 12.203 1 92.06 387 TYR B N 1
ATOM 6962 C CA . TYR B 1 387 ? -8.047 -7.887 11.414 1 92.06 387 TYR B CA 1
ATOM 6963 C C . TYR B 1 387 ? -7.113 -8.289 10.273 1 92.06 387 TYR B C 1
ATOM 6965 O O . TYR B 1 387 ? -6.961 -9.477 9.984 1 92.06 387 TYR B O 1
ATOM 6973 N N . THR B 1 388 ? -6.523 -7.363 9.68 1 94.38 388 THR B N 1
ATOM 6974 C CA . THR B 1 388 ? -5.602 -7.641 8.586 1 94.38 388 THR B CA 1
ATOM 6975 C C . THR B 1 388 ? -4.402 -8.445 9.078 1 94.38 388 THR B C 1
ATOM 6977 O O . THR B 1 388 ? -4 -9.422 8.445 1 94.38 388 THR B O 1
ATOM 6980 N N . ILE B 1 389 ? -3.867 -8.023 10.219 1 95.38 389 ILE B N 1
ATOM 6981 C CA . ILE B 1 389 ? -2.719 -8.719 10.797 1 95.38 389 ILE B CA 1
ATOM 6982 C C . ILE B 1 389 ? -3.113 -10.141 11.18 1 95.38 389 ILE B C 1
ATOM 6984 O O . ILE B 1 389 ? -2.369 -11.086 10.922 1 95.38 389 ILE B O 1
ATOM 6988 N N . ALA B 1 390 ? -4.273 -10.273 11.734 1 93.06 390 ALA B N 1
ATOM 6989 C CA . ALA B 1 390 ? -4.754 -11.602 12.102 1 93.06 390 ALA B CA 1
ATOM 6990 C C . ALA B 1 390 ? -4.844 -12.508 10.875 1 93.06 390 ALA B C 1
ATOM 6992 O O . ALA B 1 390 ? -4.422 -13.664 10.922 1 93.06 390 ALA B O 1
ATOM 6993 N N . GLN B 1 391 ? -5.348 -12 9.852 1 91.81 391 GLN B N 1
ATOM 6994 C CA . GLN B 1 391 ? -5.457 -12.758 8.609 1 91.81 391 GLN B CA 1
ATOM 6995 C C . GLN B 1 391 ? -4.078 -13.125 8.062 1 91.81 391 GLN B C 1
ATOM 6997 O O . GLN B 1 391 ? -3.863 -14.242 7.605 1 91.81 391 GLN B O 1
ATOM 7002 N N . GLU B 1 392 ? -3.182 -12.188 8.102 1 93.38 392 GLU B N 1
ATOM 7003 C CA . GLU B 1 392 ? -1.832 -12.438 7.605 1 93.38 392 GLU B CA 1
ATOM 7004 C C . GLU B 1 392 ? -1.131 -13.516 8.43 1 93.38 392 GLU B C 1
ATOM 7006 O O . GLU B 1 392 ? -0.389 -14.328 7.887 1 93.38 392 GLU B O 1
ATOM 7011 N N . GLN B 1 393 ? -1.383 -13.5 9.695 1 92.81 393 GLN B N 1
ATOM 7012 C CA . GLN B 1 393 ? -0.802 -14.516 10.562 1 92.81 393 GLN B CA 1
ATOM 7013 C C . GLN B 1 393 ? -1.35 -15.898 10.234 1 92.81 393 GLN B C 1
ATOM 7015 O O . GLN B 1 393 ? -0.594 -16.875 10.164 1 92.81 393 GLN B O 1
ATOM 7020 N N . ILE B 1 394 ? -2.6 -15.977 10.055 1 90.5 394 ILE B N 1
ATOM 7021 C CA . ILE B 1 394 ? -3.223 -17.234 9.672 1 90.5 394 ILE B CA 1
ATOM 7022 C C . ILE B 1 394 ? -2.664 -17.703 8.328 1 90.5 394 ILE B C 1
ATOM 7024 O O . ILE B 1 394 ? -2.289 -18.875 8.18 1 90.5 394 ILE B O 1
ATOM 7028 N N . ASN B 1 395 ? -2.551 -16.797 7.43 1 90.62 395 ASN B N 1
ATOM 7029 C CA . ASN B 1 395 ? -2.021 -17.125 6.109 1 90.62 395 ASN B CA 1
ATOM 7030 C C . ASN B 1 395 ? -0.58 -17.625 6.191 1 90.62 395 ASN B C 1
ATOM 7032 O O . ASN B 1 395 ? -0.202 -18.562 5.492 1 90.62 395 ASN B O 1
ATOM 7036 N N . PHE B 1 396 ? 0.104 -17.016 7.031 1 92.12 396 PHE B N 1
ATOM 7037 C CA . PHE B 1 396 ? 1.497 -17.422 7.18 1 92.12 396 PHE B CA 1
ATOM 7038 C C . PHE B 1 396 ? 1.594 -18.828 7.754 1 92.12 396 PHE B C 1
ATOM 7040 O O . PHE B 1 396 ? 2.355 -19.672 7.258 1 92.12 396 PHE B O 1
ATOM 7047 N N . GLY B 1 397 ? 0.877 -19.047 8.75 1 90.81 397 GLY B N 1
ATOM 7048 C CA . GLY B 1 397 ? 0.847 -20.391 9.305 1 90.81 397 GLY B CA 1
ATOM 7049 C C . GLY B 1 397 ? 0.469 -21.438 8.281 1 90.81 397 GLY B C 1
ATOM 7050 O O . GLY B 1 397 ? 1.106 -22.5 8.211 1 90.81 397 GLY B O 1
ATOM 7051 N N . ASN B 1 398 ? -0.452 -21.172 7.523 1 90.12 398 ASN B N 1
ATOM 7052 C CA . ASN B 1 398 ? -0.89 -22.078 6.473 1 90.12 398 ASN B CA 1
ATOM 7053 C C . ASN B 1 398 ? 0.183 -22.25 5.402 1 90.12 398 ASN B C 1
ATOM 7055 O O . ASN B 1 398 ? 0.383 -23.359 4.895 1 90.12 398 ASN B O 1
ATOM 7059 N N . GLN B 1 399 ? 0.761 -21.188 5.09 1 92.19 399 GLN B N 1
ATOM 7060 C CA . GLN B 1 399 ? 1.832 -21.25 4.102 1 92.19 399 GLN B CA 1
ATOM 7061 C C . GLN B 1 399 ? 2.955 -22.188 4.562 1 92.19 399 GLN B C 1
ATOM 7063 O O . GLN B 1 399 ? 3.453 -23 3.787 1 92.19 399 GLN B O 1
ATOM 7068 N N . ILE B 1 400 ? 3.307 -22.078 5.793 1 92.69 400 ILE B N 1
ATOM 7069 C CA . ILE B 1 400 ? 4.367 -22.906 6.348 1 92.69 400 ILE B CA 1
ATOM 7070 C C . ILE B 1 400 ? 3.924 -24.375 6.344 1 92.69 400 ILE B C 1
ATOM 7072 O O . ILE B 1 400 ? 4.672 -25.25 5.91 1 92.69 400 ILE B O 1
ATOM 7076 N N . ARG B 1 401 ? 2.736 -24.625 6.793 1 92.19 401 ARG B N 1
ATOM 7077 C CA . ARG B 1 401 ? 2.221 -26 6.816 1 92.19 401 ARG B CA 1
ATOM 7078 C C . ARG B 1 401 ? 2.211 -26.594 5.414 1 92.19 401 ARG B C 1
ATOM 7080 O O . ARG B 1 401 ? 2.654 -27.734 5.219 1 92.19 401 ARG B O 1
ATOM 7087 N N . THR B 1 402 ? 1.724 -25.797 4.5 1 93.06 402 THR B N 1
ATOM 7088 C CA . THR B 1 402 ? 1.672 -26.266 3.115 1 93.06 402 THR B CA 1
ATOM 7089 C C . THR B 1 402 ? 3.078 -26.5 2.574 1 93.06 402 THR B C 1
ATOM 7091 O O . THR B 1 402 ? 3.33 -27.531 1.932 1 93.06 402 THR B O 1
ATOM 7094 N N . GLN B 1 403 ? 3.959 -25.641 2.893 1 93.88 403 GLN B N 1
ATOM 7095 C CA . GLN B 1 403 ? 5.316 -25.734 2.363 1 93.88 403 GLN B CA 1
ATOM 7096 C C . GLN B 1 403 ? 6.043 -26.938 2.953 1 93.88 403 GLN B C 1
ATOM 7098 O O . GLN B 1 403 ? 6.824 -27.609 2.264 1 93.88 403 GLN B O 1
ATOM 7103 N N . VAL B 1 404 ? 5.832 -27.219 4.207 1 93.19 404 VAL B N 1
ATOM 7104 C CA . VAL B 1 404 ? 6.453 -28.375 4.828 1 93.19 404 VAL B CA 1
ATOM 7105 C C . VAL B 1 404 ? 5.922 -29.656 4.184 1 93.19 404 VAL B C 1
ATOM 7107 O O . VAL B 1 404 ? 6.691 -30.562 3.865 1 93.19 404 VAL B O 1
ATOM 7110 N N . LYS B 1 405 ? 4.668 -29.703 3.969 1 92.31 405 LYS B N 1
ATOM 7111 C CA . LYS B 1 405 ? 4.066 -30.875 3.32 1 92.31 405 LYS B CA 1
ATOM 7112 C C . LYS B 1 405 ? 4.562 -31.016 1.885 1 92.31 405 LYS B C 1
ATOM 7114 O O . LYS B 1 405 ? 4.844 -32.125 1.432 1 92.31 405 LYS B O 1
ATOM 7119 N N . GLN B 1 406 ? 4.637 -29.891 1.215 1 93.38 406 GLN B N 1
ATOM 7120 C CA . GLN B 1 406 ? 5.156 -29.906 -0.148 1 93.38 406 GLN B CA 1
ATOM 7121 C C . GLN B 1 406 ? 6.605 -30.391 -0.18 1 93.38 406 GLN B C 1
ATOM 7123 O O . GLN B 1 406 ? 6.988 -31.156 -1.062 1 93.38 406 GLN B O 1
ATOM 7128 N N . PHE B 1 407 ? 7.363 -29.984 0.717 1 93.75 407 PHE B N 1
ATOM 7129 C CA . PHE B 1 407 ? 8.75 -30.422 0.799 1 93.75 407 PHE B CA 1
ATOM 7130 C C . PHE B 1 407 ? 8.844 -31.938 0.977 1 93.75 407 PHE B C 1
ATOM 7132 O O . PHE B 1 407 ? 9.602 -32.594 0.273 1 93.75 407 PHE B O 1
ATOM 7139 N N . THR B 1 408 ? 8.039 -32.406 1.872 1 91.62 408 THR B N 1
ATOM 7140 C CA . THR B 1 408 ? 8.023 -33.844 2.127 1 91.62 408 THR B CA 1
ATOM 7141 C C . THR B 1 408 ? 7.578 -34.594 0.883 1 91.62 408 THR B C 1
ATOM 7143 O O . THR B 1 408 ? 8.172 -35.625 0.53 1 91.62 408 THR B O 1
ATOM 7146 N N . MET B 1 409 ? 6.602 -34.062 0.235 1 92.06 409 MET B N 1
ATOM 7147 C CA . MET B 1 409 ? 6.105 -34.688 -0.989 1 92.06 409 MET B CA 1
ATOM 7148 C C . MET B 1 409 ? 7.164 -34.656 -2.086 1 92.06 409 MET B C 1
ATOM 7150 O O . MET B 1 409 ? 7.375 -35.625 -2.785 1 92.06 409 MET B O 1
ATOM 7154 N N . ASN B 1 410 ? 7.797 -33.531 -2.207 1 94.12 410 ASN B N 1
ATOM 7155 C CA . ASN B 1 410 ? 8.828 -33.406 -3.234 1 94.12 410 ASN B CA 1
ATOM 7156 C C . ASN B 1 410 ? 9.984 -34.375 -3.006 1 94.12 410 ASN B C 1
ATOM 7158 O O . ASN B 1 410 ? 10.547 -34.906 -3.963 1 94.12 410 ASN B O 1
ATOM 7162 N N . ARG B 1 411 ? 10.281 -34.594 -1.834 1 92.88 411 ARG B N 1
ATOM 7163 C CA . ARG B 1 411 ? 11.32 -35.562 -1.515 1 92.88 411 ARG B CA 1
ATOM 7164 C C . ARG B 1 411 ? 10.922 -36.969 -1.974 1 92.88 411 ARG B C 1
ATOM 7166 O O . ARG B 1 411 ? 11.711 -37.688 -2.592 1 92.88 411 ARG B O 1
ATOM 7173 N N . GLU B 1 412 ? 9.688 -37.281 -1.705 1 91.25 412 GLU B N 1
ATOM 7174 C CA . GLU B 1 412 ? 9.18 -38.594 -2.121 1 91.25 412 GLU B CA 1
ATOM 7175 C C . GLU B 1 412 ? 9.117 -38.688 -3.641 1 91.25 412 GLU B C 1
ATOM 7177 O O . GLU B 1 412 ? 9.414 -39.75 -4.203 1 91.25 412 GLU B O 1
ATOM 7182 N N . LEU B 1 413 ? 8.797 -37.625 -4.246 1 93.44 413 LEU B N 1
ATOM 7183 C CA . LEU B 1 413 ? 8.664 -37.625 -5.699 1 93.44 413 LEU B CA 1
ATOM 7184 C C . LEU B 1 413 ? 10.023 -37.812 -6.363 1 93.44 413 LEU B C 1
ATOM 7186 O O . LEU B 1 413 ? 10.117 -38.438 -7.426 1 93.44 413 LEU B O 1
ATOM 7190 N N . VAL B 1 414 ? 11.07 -37.312 -5.754 1 94.75 414 VAL B N 1
ATOM 7191 C CA . VAL B 1 414 ? 12.398 -37.531 -6.312 1 94.75 414 VAL B CA 1
ATOM 7192 C C . VAL B 1 414 ? 12.719 -39.031 -6.332 1 94.75 414 VAL B C 1
ATOM 7194 O O . VAL B 1 414 ? 13.211 -39.531 -7.336 1 94.75 414 VAL B O 1
ATOM 7197 N N . LYS B 1 415 ? 12.391 -39.75 -5.293 1 93.25 415 LYS B N 1
ATOM 7198 C CA . LYS B 1 415 ? 12.648 -41.156 -5.203 1 93.25 415 LYS B CA 1
ATOM 7199 C C . LYS B 1 415 ? 11.828 -41.938 -6.23 1 93.25 415 LYS B C 1
ATOM 7201 O O . LYS B 1 415 ? 12.367 -42.781 -6.953 1 93.25 415 LYS B O 1
ATOM 7206 N N . ILE B 1 416 ? 10.586 -41.562 -6.277 1 92.94 416 ILE B N 1
ATOM 7207 C CA . ILE B 1 416 ? 9.664 -42.25 -7.18 1 92.94 416 ILE B CA 1
ATOM 7208 C C . ILE B 1 416 ? 10.094 -42 -8.625 1 92.94 416 ILE B C 1
ATOM 7210 O O . ILE B 1 416 ? 10.172 -42.938 -9.422 1 92.94 416 ILE B O 1
ATOM 7214 N N . ASN B 1 417 ? 10.406 -40.781 -9 1 94.88 417 ASN B N 1
ATOM 7215 C CA . ASN B 1 417 ? 10.75 -40.438 -10.375 1 94.88 417 ASN B CA 1
ATOM 7216 C C . ASN B 1 417 ? 12.125 -40.969 -10.766 1 94.88 417 ASN B C 1
ATOM 7218 O O . ASN B 1 417 ? 12.359 -41.281 -11.93 1 94.88 417 ASN B O 1
ATOM 7222 N N . LYS B 1 418 ? 13.016 -41.094 -9.805 1 94.38 418 LYS B N 1
ATOM 7223 C CA . LYS B 1 418 ? 14.297 -41.75 -10.078 1 94.38 418 LYS B CA 1
ATOM 7224 C C . LYS B 1 418 ? 14.109 -43.188 -10.477 1 94.38 418 LYS B C 1
ATOM 7226 O O . LYS B 1 418 ? 14.68 -43.656 -11.469 1 94.38 418 LYS B O 1
ATOM 7231 N N . GLU B 1 419 ? 13.281 -43.906 -9.711 1 94.06 419 GLU B N 1
ATOM 7232 C CA . GLU B 1 419 ? 12.977 -45.312 -10.016 1 94.06 419 GLU B CA 1
ATOM 7233 C C . GLU B 1 419 ? 12.297 -45.438 -11.375 1 94.06 419 GLU B C 1
ATOM 7235 O O . GLU B 1 419 ? 12.664 -46.312 -12.172 1 94.06 419 GLU B O 1
ATOM 7240 N N . ALA B 1 420 ? 11.359 -44.562 -11.602 1 93.38 420 ALA B N 1
ATOM 7241 C CA . ALA B 1 420 ? 10.656 -44.562 -12.883 1 93.38 420 ALA B CA 1
ATOM 7242 C C . ALA B 1 420 ? 11.625 -44.312 -14.039 1 93.38 420 ALA B C 1
ATOM 7244 O O . ALA B 1 420 ? 11.523 -44.969 -15.094 1 93.38 420 ALA B O 1
ATOM 7245 N N . ASN B 1 421 ? 12.516 -43.438 -13.852 1 94.62 421 ASN B N 1
ATOM 7246 C CA . ASN B 1 421 ? 13.523 -43.125 -14.867 1 94.62 421 ASN B CA 1
ATOM 7247 C C . ASN B 1 421 ? 14.414 -44.312 -15.156 1 94.62 421 ASN B C 1
ATOM 7249 O O . ASN B 1 421 ? 14.68 -44.656 -16.312 1 94.62 421 ASN B O 1
ATOM 7253 N N . GLU B 1 422 ? 14.82 -45.031 -14.141 1 94.94 422 GLU B N 1
ATOM 7254 C CA . GLU B 1 422 ? 15.664 -46.219 -14.305 1 94.94 422 GLU B CA 1
ATOM 7255 C C . GLU B 1 422 ? 14.922 -47.312 -15.062 1 94.94 422 GLU B C 1
ATOM 7257 O O . GLU B 1 422 ? 15.492 -47.938 -15.961 1 94.94 422 GLU B O 1
ATOM 7262 N N . ILE B 1 423 ? 13.719 -47.406 -14.727 1 91.94 423 ILE B N 1
ATOM 7263 C CA . ILE B 1 423 ? 12.898 -48.438 -15.367 1 91.94 423 ILE B CA 1
ATOM 7264 C C . ILE B 1 423 ? 12.688 -48.062 -16.828 1 91.94 423 ILE B C 1
ATOM 7266 O O . ILE B 1 423 ? 12.805 -48.938 -17.719 1 91.94 423 ILE B O 1
ATOM 7270 N N . ALA B 1 424 ? 12.383 -46.781 -17.094 1 93.44 424 ALA B N 1
ATOM 7271 C CA . ALA B 1 424 ? 12.125 -46.344 -18.469 1 93.44 424 ALA B CA 1
ATOM 7272 C C . ALA B 1 424 ? 13.383 -46.469 -19.328 1 93.44 424 ALA B C 1
ATOM 7274 O O . ALA B 1 424 ? 13.305 -46.812 -20.5 1 93.44 424 ALA B O 1
ATOM 7275 N N . GLN B 1 425 ? 14.516 -46.219 -18.75 1 94.19 425 GLN B N 1
ATOM 7276 C CA . GLN B 1 425 ? 15.781 -46.375 -19.453 1 94.19 425 GLN B CA 1
ATOM 7277 C C . GLN B 1 425 ? 16.047 -47.844 -19.812 1 94.19 425 GLN B C 1
ATOM 7279 O O . GLN B 1 425 ? 16.438 -48.156 -20.938 1 94.19 425 GLN B O 1
ATOM 7284 N N . LYS B 1 426 ? 15.758 -48.656 -18.906 1 93.5 426 LYS B N 1
ATOM 7285 C CA . LYS B 1 426 ? 15.938 -50.094 -19.141 1 93.5 426 LYS B CA 1
ATOM 7286 C C . LYS B 1 426 ? 14.984 -50.594 -20.219 1 93.5 426 LYS B C 1
ATOM 7288 O O . LYS B 1 426 ? 15.391 -51.344 -21.109 1 93.5 426 LYS B O 1
ATOM 7293 N N . ARG B 1 427 ? 13.836 -50.156 -20.094 1 91.81 427 ARG B N 1
ATOM 7294 C CA . ARG B 1 427 ? 12.836 -50.562 -21.078 1 91.81 427 ARG B CA 1
ATOM 7295 C C . ARG B 1 427 ? 13.234 -50.094 -22.469 1 91.81 427 ARG B C 1
ATOM 7297 O O . ARG B 1 427 ? 13.094 -50.875 -23.438 1 91.81 427 ARG B O 1
ATOM 7304 N N . TYR B 1 428 ? 13.695 -48.906 -22.578 1 93.06 428 TYR B N 1
ATOM 7305 C CA . TYR B 1 428 ? 14.117 -48.375 -23.875 1 93.06 428 TYR B CA 1
ATOM 7306 C C . TYR B 1 428 ? 15.289 -49.188 -24.438 1 93.06 428 TYR B C 1
ATOM 7308 O O . TYR B 1 428 ? 15.305 -49.531 -25.625 1 93.06 428 TYR B O 1
ATOM 7316 N N . SER B 1 429 ? 16.234 -49.562 -23.609 1 92.94 429 SER B N 1
ATOM 7317 C CA . SER B 1 429 ? 17.391 -50.344 -24.031 1 92.94 429 SER B CA 1
ATOM 7318 C C . SER B 1 429 ? 16.969 -51.719 -24.562 1 92.94 429 SER B C 1
ATOM 7320 O O . SER B 1 429 ? 17.453 -52.156 -25.594 1 92.94 429 SER B O 1
ATOM 7322 N N . ILE B 1 430 ? 16.016 -52.281 -23.906 1 90.75 430 ILE B N 1
ATOM 7323 C CA . ILE B 1 430 ? 15.508 -53.594 -24.328 1 90.75 430 ILE B CA 1
ATOM 7324 C C . ILE B 1 430 ? 14.766 -53.438 -25.656 1 90.75 430 ILE B C 1
ATOM 7326 O O . ILE B 1 430 ? 14.961 -54.25 -26.562 1 90.75 430 ILE B O 1
ATOM 7330 N N . SER B 1 431 ? 13.984 -52.406 -25.75 1 90.38 431 SER B N 1
ATOM 7331 C CA . SER B 1 431 ? 13.203 -52.188 -26.969 1 90.38 431 SER B CA 1
ATOM 7332 C C . SER B 1 431 ? 14.102 -51.938 -28.172 1 90.38 431 SER B C 1
ATOM 7334 O O . SER B 1 431 ? 13.828 -52.406 -29.266 1 90.38 431 SER B O 1
ATOM 7336 N N . MET B 1 432 ? 15.133 -51.25 -27.922 1 90.19 432 MET B N 1
ATOM 7337 C CA . MET B 1 432 ? 16.094 -50.938 -29 1 90.19 432 MET B CA 1
ATOM 7338 C C . MET B 1 432 ? 16.75 -52.219 -29.5 1 90.19 432 MET B C 1
ATOM 7340 O O . MET B 1 432 ? 16.812 -52.469 -30.703 1 90.19 432 MET B O 1
ATOM 7344 N N . LYS B 1 433 ? 17.125 -53.094 -28.609 1 90.62 433 LYS B N 1
ATOM 7345 C CA . LYS B 1 433 ? 17.75 -54.375 -28.984 1 90.62 433 LYS B CA 1
ATOM 7346 C C . LYS B 1 433 ? 16.797 -55.25 -29.766 1 90.62 433 LYS B C 1
ATOM 7348 O O . LYS B 1 433 ? 17.172 -55.875 -30.766 1 90.62 433 LYS B O 1
ATOM 7353 N N . ARG B 1 434 ? 15.594 -55.219 -29.375 1 90.06 434 ARG B N 1
ATOM 7354 C CA . ARG B 1 434 ? 14.586 -56.062 -30.031 1 90.06 434 ARG B CA 1
ATOM 7355 C C . ARG B 1 434 ? 14.242 -55.531 -31.406 1 90.06 434 ARG B C 1
ATOM 7357 O O . ARG B 1 434 ? 13.984 -56.281 -32.344 1 90.06 434 ARG B O 1
ATOM 7364 N N . TYR B 1 435 ? 14.227 -54.25 -31.516 1 89.19 435 TYR B N 1
ATOM 7365 C CA . TYR B 1 435 ? 13.914 -53.656 -32.812 1 89.19 435 TYR B CA 1
ATOM 7366 C C . TYR B 1 435 ? 15 -53.969 -33.844 1 89.19 435 TYR B C 1
ATOM 7368 O O . TYR B 1 435 ? 14.703 -54.312 -34.969 1 89.19 435 TYR B O 1
ATOM 7376 N N . VAL B 1 436 ? 16.156 -53.844 -33.406 1 87.75 436 VAL B N 1
ATOM 7377 C CA . VAL B 1 436 ? 17.297 -54.062 -34.281 1 87.75 436 VAL B CA 1
ATOM 7378 C C . VAL B 1 436 ? 17.297 -55.469 -34.812 1 87.75 436 VAL B C 1
ATOM 7380 O O . VAL B 1 436 ? 17.625 -55.719 -35.969 1 87.75 436 VAL B O 1
ATOM 7383 N N . VAL B 1 437 ? 16.781 -56.438 -34 1 87.75 437 VAL B N 1
ATOM 7384 C CA . VAL B 1 437 ? 16.797 -57.844 -34.406 1 87.75 437 VAL B CA 1
ATOM 7385 C C . VAL B 1 437 ? 15.484 -58.188 -35.125 1 87.75 437 VAL B C 1
ATOM 7387 O O . VAL B 1 437 ? 15.305 -59.312 -35.625 1 87.75 437 VAL B O 1
ATOM 7390 N N . GLY B 1 438 ? 14.508 -57.281 -35.25 1 85 438 GLY B N 1
ATOM 7391 C CA . GLY B 1 438 ? 13.289 -57.438 -36 1 85 438 GLY B CA 1
ATOM 7392 C C . GLY B 1 438 ? 12.141 -58 -35.188 1 85 438 GLY B C 1
ATOM 7393 O O . GLY B 1 438 ? 11.109 -58.375 -35.75 1 85 438 GLY B O 1
ATOM 7394 N N . ASP B 1 439 ? 12.281 -57.969 -33.938 1 86.19 439 ASP B N 1
ATOM 7395 C CA . ASP B 1 439 ? 11.297 -58.594 -33.031 1 86.19 439 ASP B CA 1
ATOM 7396 C C . ASP B 1 439 ? 10.328 -57.562 -32.469 1 86.19 439 ASP B C 1
ATOM 7398 O O . ASP B 1 439 ? 9.398 -57.906 -31.75 1 86.19 439 ASP B O 1
ATOM 7402 N N . LEU B 1 440 ? 10.641 -56.281 -32.75 1 85.31 440 LEU B N 1
ATOM 7403 C CA . LEU B 1 440 ? 9.797 -55.219 -32.188 1 85.31 440 LEU B CA 1
ATOM 7404 C C . LEU B 1 440 ? 9.461 -54.188 -33.281 1 85.31 440 LEU B C 1
ATOM 7406 O O . LEU B 1 440 ? 10.305 -53.844 -34.094 1 85.31 440 LEU B O 1
ATOM 7410 N N . GLY B 1 441 ? 8.219 -53.781 -33.25 1 83.06 441 GLY B N 1
ATOM 7411 C CA . GLY B 1 441 ? 7.793 -52.781 -34.219 1 83.06 441 GLY B CA 1
ATOM 7412 C C . GLY B 1 441 ? 8.227 -51.375 -33.875 1 83.06 441 GLY B C 1
ATOM 7413 O O . GLY B 1 441 ? 8.586 -51.094 -32.719 1 83.06 441 GLY B O 1
ATOM 7414 N N . ILE B 1 442 ? 8.172 -50.469 -34.781 1 83.81 442 ILE B N 1
ATOM 7415 C CA . ILE B 1 442 ? 8.633 -49.094 -34.656 1 83.81 442 ILE B CA 1
ATOM 7416 C C . ILE B 1 442 ? 7.73 -48.344 -33.656 1 83.81 442 ILE B C 1
ATOM 7418 O O . ILE B 1 442 ? 8.203 -47.5 -32.906 1 83.81 442 ILE B O 1
ATOM 7422 N N . THR B 1 443 ? 6.512 -48.625 -33.688 1 82.31 443 THR B N 1
ATOM 7423 C CA . THR B 1 443 ? 5.555 -47.969 -32.812 1 82.31 443 THR B CA 1
ATOM 7424 C C . THR B 1 443 ? 5.914 -48.219 -31.344 1 82.31 443 THR B C 1
ATOM 7426 O O . THR B 1 443 ? 5.938 -47.281 -30.531 1 82.31 443 THR B O 1
ATOM 7429 N N . ASP B 1 444 ? 6.305 -49.438 -31.047 1 84 444 ASP B N 1
ATOM 7430 C CA . ASP B 1 444 ? 6.68 -49.781 -29.688 1 84 444 ASP B CA 1
ATOM 7431 C C . ASP B 1 444 ? 7.988 -49.094 -29.281 1 84 444 ASP B C 1
ATOM 7433 O O . ASP B 1 444 ? 8.141 -48.656 -28.141 1 84 444 ASP B O 1
ATOM 7437 N N . LEU B 1 445 ? 8.867 -49.062 -30.203 1 86.62 445 LEU B N 1
ATOM 7438 C CA . LEU B 1 445 ? 10.133 -48.375 -29.922 1 86.62 445 LEU B CA 1
ATOM 7439 C C . LEU B 1 445 ? 9.906 -46.906 -29.641 1 86.62 445 LEU B C 1
ATOM 7441 O O . LEU B 1 445 ? 10.492 -46.344 -28.703 1 86.62 445 LEU B O 1
ATOM 7445 N N . ASN B 1 446 ? 8.992 -46.344 -30.391 1 85.19 446 ASN B N 1
ATOM 7446 C CA . ASN B 1 446 ? 8.688 -44.938 -30.203 1 85.19 446 ASN B CA 1
ATOM 7447 C C . ASN B 1 446 ? 8.039 -44.656 -28.844 1 85.19 446 ASN B C 1
ATOM 7449 O O . ASN B 1 446 ? 8.32 -43.656 -28.203 1 85.19 446 ASN B O 1
ATOM 7453 N N . ILE B 1 447 ? 7.227 -45.5 -28.406 1 83.56 447 ILE B N 1
ATOM 7454 C CA . ILE B 1 447 ? 6.578 -45.375 -27.109 1 83.56 447 ILE B CA 1
ATOM 7455 C C . ILE B 1 447 ? 7.621 -45.469 -26 1 83.56 447 ILE B C 1
ATOM 7457 O O . ILE B 1 447 ? 7.613 -44.656 -25.062 1 83.56 447 ILE B O 1
ATOM 7461 N N . ALA B 1 448 ? 8.539 -46.438 -26.172 1 87.5 448 ALA B N 1
ATOM 7462 C CA . ALA B 1 448 ? 9.602 -46.594 -25.188 1 87.5 448 ALA B CA 1
ATOM 7463 C C . ALA B 1 448 ? 10.484 -45.344 -25.125 1 87.5 448 ALA B C 1
ATOM 7465 O O . ALA B 1 448 ? 10.906 -44.906 -24.047 1 87.5 448 ALA B O 1
ATOM 7466 N N . LEU B 1 449 ? 10.742 -44.812 -26.25 1 89.75 449 LEU B N 1
ATOM 7467 C CA . LEU B 1 449 ? 11.547 -43.594 -26.328 1 89.75 449 LEU B CA 1
ATOM 7468 C C . LEU B 1 449 ? 10.844 -42.438 -25.625 1 89.75 449 LEU B C 1
ATOM 7470 O O . LEU B 1 449 ? 11.461 -41.719 -24.844 1 89.75 449 LEU B O 1
ATOM 7474 N N . GLN B 1 450 ? 9.586 -42.281 -25.906 1 88.5 450 GLN B N 1
ATOM 7475 C CA . GLN B 1 450 ? 8.805 -41.219 -25.312 1 88.5 450 GLN B CA 1
ATOM 7476 C C . GLN B 1 450 ? 8.742 -41.375 -23.797 1 88.5 450 GLN B C 1
ATOM 7478 O O . GLN B 1 450 ? 8.852 -40.375 -23.062 1 88.5 450 GLN B O 1
ATOM 7483 N N . GLU B 1 451 ? 8.562 -42.531 -23.328 1 89.31 451 GLU B N 1
ATOM 7484 C CA . GLU B 1 451 ? 8.508 -42.812 -21.891 1 89.31 451 GLU B CA 1
ATOM 7485 C C . GLU B 1 451 ? 9.844 -42.531 -21.219 1 89.31 451 GLU B C 1
ATOM 7487 O O . GLU B 1 451 ? 9.891 -41.969 -20.125 1 89.31 451 GLU B O 1
ATOM 7492 N N . LYS B 1 452 ? 10.859 -42.938 -21.875 1 93.12 452 LYS B N 1
ATOM 7493 C CA . LYS B 1 452 ? 12.203 -42.688 -21.359 1 93.12 452 LYS B CA 1
ATOM 7494 C C . LYS B 1 452 ? 12.461 -41.188 -21.203 1 93.12 452 LYS B C 1
ATOM 7496 O O . LYS B 1 452 ? 12.891 -40.719 -20.141 1 93.12 452 LYS B O 1
ATOM 7501 N N . ASP B 1 453 ? 12.141 -40.438 -22.234 1 92.5 453 ASP B N 1
ATOM 7502 C CA . ASP B 1 453 ? 12.391 -39 -22.219 1 92.5 453 ASP B CA 1
ATOM 7503 C C . ASP B 1 453 ? 11.516 -38.312 -21.172 1 92.5 453 ASP B C 1
ATOM 7505 O O . ASP B 1 453 ? 11.984 -37.406 -20.453 1 92.5 453 ASP B O 1
ATOM 7509 N N . SER B 1 454 ? 10.289 -38.688 -21.109 1 92.5 454 SER B N 1
ATOM 7510 C CA . SER B 1 454 ? 9.359 -38.125 -20.141 1 92.5 454 SER B CA 1
ATOM 7511 C C . SER B 1 454 ? 9.805 -38.406 -18.719 1 92.5 454 SER B C 1
ATOM 7513 O O . SER B 1 454 ? 9.789 -37.531 -17.859 1 92.5 454 SER B O 1
ATOM 7515 N N . ALA B 1 455 ? 10.18 -39.625 -18.5 1 93.25 455 ALA B N 1
ATOM 7516 C CA . ALA B 1 455 ? 10.609 -40.031 -17.172 1 93.25 455 ALA B CA 1
ATOM 7517 C C . ALA B 1 455 ? 11.875 -39.281 -16.75 1 93.25 455 ALA B C 1
ATOM 7519 O O . ALA B 1 455 ? 12.016 -38.875 -15.594 1 93.25 455 ALA B O 1
ATOM 7520 N N . GLN B 1 456 ? 12.758 -39.156 -17.703 1 94.69 456 GLN B N 1
ATOM 7521 C CA . GLN B 1 456 ? 13.984 -38.406 -17.406 1 94.69 456 GLN B CA 1
ATOM 7522 C C . GLN B 1 456 ? 13.695 -36.969 -17.062 1 94.69 456 GLN B C 1
ATOM 7524 O O . GLN B 1 456 ? 14.242 -36.406 -16.094 1 94.69 456 GLN B O 1
ATOM 7529 N N . SER B 1 457 ? 12.898 -36.344 -17.844 1 94.62 457 SER B N 1
ATOM 7530 C CA . SER B 1 457 ? 12.5 -34.969 -17.594 1 94.62 457 SER B CA 1
ATOM 7531 C C . SER B 1 457 ? 11.82 -34.812 -16.234 1 94.62 457 SER B C 1
ATOM 7533 O O . SER B 1 457 ? 12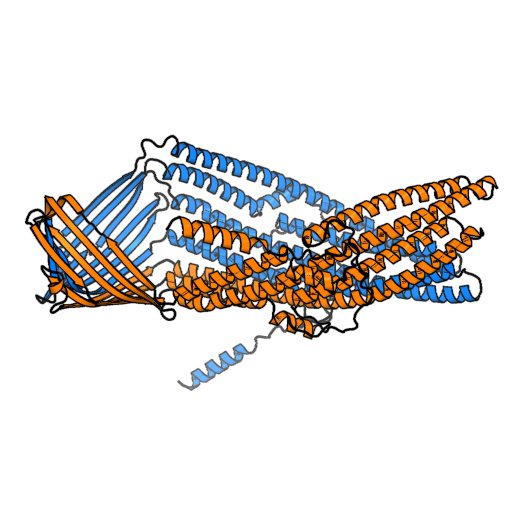.133 -33.906 -15.477 1 94.62 457 SER B O 1
ATOM 7535 N N . GLU B 1 458 ? 10.93 -35.719 -15.938 1 94.44 458 GLU B N 1
ATOM 7536 C CA . GLU B 1 458 ? 10.211 -35.656 -14.664 1 94.44 458 GLU B CA 1
ATOM 7537 C C . GLU B 1 458 ? 11.172 -35.781 -13.484 1 94.44 458 GLU B C 1
ATOM 7539 O O . GLU B 1 458 ? 10.984 -35.156 -12.453 1 94.44 458 GLU B O 1
ATOM 7544 N N . TYR B 1 459 ? 12.102 -36.656 -13.703 1 95.06 459 TYR B N 1
ATOM 7545 C CA . TYR B 1 459 ? 13.102 -36.844 -12.656 1 95.06 459 TYR B CA 1
ATOM 7546 C C . TYR B 1 459 ? 13.867 -35.531 -12.422 1 95.06 459 TYR B C 1
ATOM 7548 O O . TYR B 1 459 ? 13.992 -35.094 -11.281 1 95.06 459 TYR B O 1
ATOM 7556 N N . LEU B 1 460 ? 14.297 -34.875 -13.461 1 96.06 460 LEU B N 1
ATOM 7557 C CA . LEU B 1 460 ? 15.039 -33.625 -13.367 1 96.06 460 LEU B CA 1
ATOM 7558 C C . LEU B 1 460 ? 14.188 -32.562 -12.727 1 96.06 460 LEU B C 1
ATOM 7560 O O . LEU B 1 460 ? 14.656 -31.812 -11.867 1 96.06 460 LEU B O 1
ATOM 7564 N N . PHE B 1 461 ? 12.938 -32.469 -13.07 1 96 461 PHE B N 1
ATOM 7565 C CA . PHE B 1 461 ? 12.039 -31.453 -12.523 1 96 461 PHE B CA 1
ATOM 7566 C C . PHE B 1 461 ? 11.758 -31.719 -11.055 1 96 461 PHE B C 1
ATOM 7568 O O . PHE B 1 461 ? 11.578 -30.797 -10.266 1 96 461 PHE B O 1
ATOM 7575 N N . SER B 1 462 ? 11.664 -33 -10.75 1 95.88 462 SER B N 1
ATOM 7576 C CA . SER B 1 462 ? 11.445 -33.312 -9.344 1 95.88 462 SER B CA 1
ATOM 7577 C C . SER B 1 462 ? 12.617 -32.875 -8.484 1 95.88 462 SER B C 1
ATOM 7579 O O . SER B 1 462 ? 12.43 -32.438 -7.344 1 95.88 462 SER B O 1
ATOM 7581 N N . LEU B 1 463 ? 13.867 -33.031 -9.023 1 96.31 463 LEU B N 1
ATOM 7582 C CA . LEU B 1 463 ? 15.047 -32.531 -8.32 1 96.31 463 LEU B CA 1
ATOM 7583 C C . LEU B 1 463 ? 14.969 -31 -8.141 1 96.31 463 LEU B C 1
ATOM 7585 O O . LEU B 1 463 ? 15.211 -30.484 -7.047 1 96.31 463 LEU B O 1
ATOM 7589 N N . LYS B 1 464 ? 14.617 -30.328 -9.18 1 97.31 464 LYS B N 1
ATOM 7590 C CA . LYS B 1 464 ? 14.445 -28.875 -9.141 1 97.31 464 LYS B CA 1
ATOM 7591 C C . LYS B 1 464 ? 13.445 -28.469 -8.062 1 97.31 464 LYS B C 1
ATOM 7593 O O . LYS B 1 464 ? 13.742 -27.625 -7.219 1 97.31 464 LYS B O 1
ATOM 7598 N N . ASN B 1 465 ? 12.312 -29.141 -8.078 1 96.19 465 ASN B N 1
ATOM 7599 C CA . ASN B 1 465 ? 11.242 -28.797 -7.152 1 96.19 465 ASN B CA 1
ATOM 7600 C C . ASN B 1 465 ? 11.648 -29.047 -5.703 1 96.19 465 ASN B C 1
ATOM 7602 O O . ASN B 1 465 ? 11.297 -28.266 -4.812 1 96.19 465 ASN B O 1
ATOM 7606 N N . PHE B 1 466 ? 12.336 -30.125 -5.566 1 95.56 466 PHE B N 1
ATOM 7607 C CA . PHE B 1 466 ? 12.805 -30.438 -4.223 1 95.56 466 PHE B CA 1
ATOM 7608 C C . PHE B 1 466 ? 13.734 -29.344 -3.715 1 95.56 466 PHE B C 1
ATOM 7610 O O . PHE B 1 466 ? 13.523 -28.781 -2.631 1 95.56 466 PHE B O 1
ATOM 7617 N N . TRP B 1 467 ? 14.711 -29 -4.449 1 96 467 TRP B N 1
ATOM 7618 C CA . TRP B 1 467 ? 15.711 -28.031 -4.012 1 96 467 TRP B CA 1
ATOM 7619 C C . TRP B 1 467 ? 15.102 -26.641 -3.867 1 96 467 TRP B C 1
ATOM 7621 O O . TRP B 1 467 ? 15.453 -25.891 -2.957 1 96 467 TRP B O 1
ATOM 7631 N N . LEU B 1 468 ? 14.188 -26.25 -4.754 1 96.69 468 LEU B N 1
ATOM 7632 C CA . LEU B 1 468 ? 13.516 -24.969 -4.641 1 96.69 468 LEU B CA 1
ATOM 7633 C C . LEU B 1 468 ? 12.648 -24.906 -3.387 1 96.69 468 LEU B C 1
ATOM 7635 O O . LEU B 1 468 ? 12.57 -23.875 -2.725 1 96.69 468 LEU B O 1
ATOM 7639 N N . SER B 1 469 ? 12.008 -26.016 -3.152 1 94.94 469 SER B N 1
ATOM 7640 C CA . SER B 1 469 ? 11.219 -26.078 -1.929 1 94.94 469 SER B CA 1
ATOM 7641 C C . SER B 1 469 ? 12.094 -25.938 -0.692 1 94.94 469 SER B C 1
ATOM 7643 O O . SER B 1 469 ? 11.703 -25.281 0.28 1 94.94 469 SER B O 1
ATOM 7645 N N . TYR B 1 470 ? 13.242 -26.531 -0.73 1 93.06 470 TYR B N 1
ATOM 7646 C CA . TYR B 1 470 ? 14.203 -26.438 0.363 1 93.06 470 TYR B CA 1
ATOM 7647 C C . TYR B 1 470 ? 14.656 -24.984 0.562 1 93.06 470 TYR B C 1
ATOM 7649 O O . TYR B 1 470 ? 14.648 -24.484 1.686 1 93.06 470 TYR B O 1
ATOM 7657 N N . GLN B 1 471 ? 15.008 -24.344 -0.547 1 94.19 471 GLN B N 1
ATOM 7658 C CA . GLN B 1 471 ? 15.453 -22.953 -0.481 1 94.19 471 GLN B CA 1
ATOM 7659 C C . GLN B 1 471 ? 14.328 -22.031 -0.027 1 94.19 471 GLN B C 1
ATOM 7661 O O . GLN B 1 471 ? 14.562 -21.062 0.698 1 94.19 471 GLN B O 1
ATOM 7666 N N . TYR B 1 472 ? 13.133 -22.344 -0.44 1 94.56 472 TYR B N 1
ATOM 7667 C CA . TYR B 1 472 ? 11.992 -21.516 -0.059 1 94.56 472 TYR B CA 1
ATOM 7668 C C . TYR B 1 472 ? 11.727 -21.625 1.438 1 94.56 472 TYR B C 1
ATOM 7670 O O . TYR B 1 472 ? 11.375 -20.625 2.08 1 94.56 472 TYR B O 1
ATOM 7678 N N . LEU B 1 473 ? 11.922 -22.812 1.984 1 92.62 473 LEU B N 1
ATOM 7679 C CA . LEU B 1 473 ? 11.781 -22.984 3.426 1 92.62 473 LEU B CA 1
ATOM 7680 C C . LEU B 1 473 ? 12.82 -22.156 4.176 1 92.62 473 LEU B C 1
ATOM 7682 O O . LEU B 1 473 ? 12.539 -21.625 5.246 1 92.62 473 LEU B O 1
ATOM 7686 N N . LYS B 1 474 ? 13.984 -22.078 3.58 1 91 474 LYS B N 1
ATOM 7687 C CA . LYS B 1 474 ? 15.023 -21.234 4.18 1 91 474 LYS B CA 1
ATOM 7688 C C . LYS B 1 474 ? 14.625 -19.766 4.172 1 91 474 LYS B C 1
ATOM 7690 O O . LYS B 1 474 ? 14.898 -19.047 5.133 1 91 474 LYS B O 1
ATOM 7695 N N . VAL B 1 475 ? 13.984 -19.375 3.111 1 92.44 475 VAL B N 1
ATOM 7696 C CA . VAL B 1 475 ? 13.531 -18 3.008 1 92.44 475 VAL B CA 1
ATOM 7697 C C . VAL B 1 475 ? 12.469 -17.719 4.07 1 92.44 475 VAL B C 1
ATOM 7699 O O . VAL B 1 475 ? 12.5 -16.688 4.727 1 92.44 475 VAL B O 1
ATOM 7702 N N . LEU B 1 476 ? 11.57 -18.703 4.324 1 91.75 476 LEU B N 1
ATOM 7703 C CA . LEU B 1 476 ? 10.438 -18.531 5.234 1 91.75 476 LEU B CA 1
ATOM 7704 C C . LEU B 1 476 ? 10.906 -18.531 6.684 1 91.75 476 LEU B C 1
ATOM 7706 O O . LEU B 1 476 ? 10.32 -17.844 7.531 1 91.75 476 LEU B O 1
ATOM 7710 N N . THR B 1 477 ? 12.047 -19.234 6.996 1 90.12 477 THR B N 1
ATOM 7711 C CA . THR B 1 477 ? 12.406 -19.453 8.391 1 90.12 477 THR B CA 1
ATOM 7712 C C . THR B 1 477 ? 13.75 -18.812 8.711 1 90.12 477 THR B C 1
ATOM 7714 O O . THR B 1 477 ? 14.094 -18.641 9.883 1 90.12 477 THR B O 1
ATOM 7717 N N . LEU B 1 478 ? 14.555 -18.562 7.672 1 87.38 478 LEU B N 1
ATOM 7718 C CA . LEU B 1 478 ? 15.922 -18.078 7.82 1 87.38 478 LEU B CA 1
ATOM 7719 C C . LEU B 1 478 ? 16.766 -19.078 8.617 1 87.38 478 LEU B C 1
ATOM 7721 O O . LEU B 1 478 ? 17.625 -18.672 9.406 1 87.38 478 LEU B O 1
ATOM 7725 N N . TYR B 1 479 ? 16.391 -20.297 8.547 1 80.19 479 TYR B N 1
ATOM 7726 C CA . TYR B 1 479 ? 17.062 -21.406 9.211 1 80.19 479 TYR B CA 1
ATOM 7727 C C . TYR B 1 479 ? 17.469 -22.484 8.211 1 80.19 479 TYR B C 1
ATOM 7729 O O . TYR B 1 479 ? 16.703 -22.797 7.293 1 80.19 479 TYR B O 1
ATOM 7737 N N . ASP B 1 480 ? 18.688 -22.875 8.438 1 79.62 480 ASP B N 1
ATOM 7738 C CA . ASP B 1 480 ? 19.156 -23.969 7.602 1 79.62 480 ASP B CA 1
ATOM 7739 C C . ASP B 1 480 ? 18.891 -25.312 8.266 1 79.62 480 ASP B C 1
ATOM 7741 O O . ASP B 1 480 ? 19.672 -25.781 9.102 1 79.62 480 ASP B O 1
ATOM 7745 N N . PHE B 1 481 ? 17.953 -25.953 7.871 1 75.25 481 PHE B N 1
ATOM 7746 C CA . PHE B 1 481 ? 17.516 -27.188 8.492 1 75.25 481 PHE B CA 1
ATOM 7747 C C . PHE B 1 481 ? 18.5 -28.312 8.211 1 75.25 481 PHE B C 1
ATOM 7749 O O . PHE B 1 481 ? 18.625 -29.25 9 1 75.25 481 PHE B O 1
ATOM 7756 N N . LYS B 1 482 ? 19.172 -28.188 7.074 1 71.31 482 LYS B N 1
ATOM 7757 C CA . LYS B 1 482 ? 20.156 -29.203 6.723 1 71.31 482 LYS B CA 1
ATOM 7758 C C . LYS B 1 482 ? 21.328 -29.203 7.711 1 71.31 482 LYS B C 1
ATOM 7760 O O . LYS B 1 482 ? 21.75 -30.266 8.172 1 71.31 482 LYS B O 1
ATOM 7765 N N . ASN B 1 483 ? 21.75 -28.109 8.062 1 70.56 483 ASN B N 1
ATOM 7766 C CA . ASN B 1 483 ? 22.938 -27.984 8.914 1 70.56 483 ASN B CA 1
ATOM 7767 C C . ASN B 1 483 ? 22.562 -27.516 10.32 1 70.56 483 ASN B C 1
ATOM 7769 O O . ASN B 1 483 ? 23.422 -27.328 11.172 1 70.56 483 ASN B O 1
ATOM 7773 N N . SER B 1 484 ? 21.219 -27.469 10.57 1 69.69 484 SER B N 1
ATOM 7774 C CA . SER B 1 484 ? 20.688 -27.031 11.852 1 69.69 484 SER B CA 1
ATOM 7775 C C . SER B 1 484 ? 21.328 -25.734 12.312 1 69.69 484 SER B C 1
ATOM 7777 O O . SER B 1 484 ? 21.797 -25.641 13.453 1 69.69 484 SER B O 1
ATOM 7779 N N . LYS B 1 485 ? 21.578 -24.812 11.383 1 68.12 485 LYS B N 1
ATOM 7780 C CA . LYS B 1 485 ? 22.234 -23.547 11.719 1 68.12 485 LYS B CA 1
ATOM 7781 C C . LYS B 1 485 ? 21.297 -22.359 11.469 1 68.12 485 LYS B C 1
ATOM 7783 O O . LYS B 1 485 ? 20.516 -22.359 10.508 1 68.12 485 LYS B O 1
ATOM 7788 N N . ARG B 1 486 ? 21.438 -21.469 12.445 1 67.25 486 ARG B N 1
ATOM 7789 C CA . ARG B 1 486 ? 20.656 -20.234 12.336 1 67.25 486 ARG B CA 1
ATOM 7790 C C . ARG B 1 486 ? 21.422 -19.172 11.555 1 67.25 486 ARG B C 1
ATOM 7792 O O . ARG B 1 486 ? 22.641 -19.016 11.734 1 67.25 486 ARG B O 1
ATOM 7799 N N . ASN B 1 487 ? 20.766 -18.609 10.445 1 61.84 487 ASN B N 1
ATOM 7800 C CA . ASN B 1 487 ? 21.438 -17.531 9.727 1 61.84 487 ASN B CA 1
ATOM 7801 C C . ASN B 1 487 ? 21.344 -16.203 10.484 1 61.84 487 ASN B C 1
ATOM 7803 O O . ASN B 1 487 ? 20.359 -15.961 11.195 1 61.84 487 ASN B O 1
#

Foldseek 3Di:
DVVVVVVVVVVVVVVVPPPVPPPVCPPLPDADELVRLLVLLLPFFPLNVVLVVLLVVLVVVLVVLVCQQPKDKDKDWDPWAWDFAWDFDQDPVRDTDTHTFTKTKIKMKIKIKGADLVFLKMKMKMKMKIWIAGPVVGAIKIKIFGIKIKMKTKDLFQRPSNLCVVQSVLVSLLSVLVSLLSSLVSSLVLLLLQLQLVLLVVQLVLLVVQLVLLVVVLVVVVVCVVVVNDDPVVSVVSVVSNVVSVVSNVVSVVSNVVSVVVSCNRRVPNDPHDHHYDDPLDDDDDADDLVVLLVLLCPRHSLVSVLVSVLSVLVSQLSNLSRPQAKMKMKMKMWGWMAMDRDPVRGPPPTDIDIDIDMDIDGDDDDPCPSVVSNVVSVVVSVVSVVVSVVVSVVLSVVSVVLSVQLVVLVVQLVVLVVQLVVLVVVLVVQSVCVVVPNHDPVVNVVSSVSNSVSVSSNSVSSSSNVSSQSVSCSSRVANSSVRDHD/DVVVVVVVVVVVVVVVPPPVPPPPCPVLPDADELVRLLVLLLPFWPLNVVLVVLLVVLVVVLVVLVCQQPKDKDKDWDPWQWDFAFDFDQDPVRDTDTDTFTKTKIKMKIKIKGADLVQLKMKMKMKMKMWMAGPVVGAIKIKIFGIKIKMKTKDLFARPSNLCVVQSVLVSLLSVLVSLLSSLVSSLVLLLLQLQLVLLVVQLVLLVVQLVLLVVVLVLVVVCVVVVNDDPVQSVVSVVSNVVSVVSNVVSVVSNVVSVVVSCNRRVPDDPHDHHYDDPLDDDDDADDLVVLLVLLCPRHSLVSVLVSVLSVLVSQLSNLSRVQAKMKMKMKMWGWMAMDRDPVRGPPPTDIDIDIDMGMDGDDDDPCPSVVSSVVSVVVSVVSVVVSVVVSVVLSVVSVVLSVQLVVLVVQLVVLVVQLVVLVVLLVVQSVCVSVPNHGPVSNVVSSVSNVVSVSSNSVSSSSNVSSQSVSCSSRVANSSVRDHD

InterPro domains:
  IPR003423 Outer membrane efflux protein [PF02321] (138-268)
  IPR003423 Outer membrane efflux protein [PF02321] (328-459)
  IPR051906 Outer membrane protein TolC-like [PTHR30026] (9-477)

Secondary structure (DSSP, 8-state):
--HHHHHHHHHHHHHTT----------TTPEEPHHHHHHHHHHHSHHHHHHHHHHHHHHHHHHHHHHTTS-EEEEEEEEEEEEEEEEEEE-TTS-EEEEEEEEEEEEEEEEEEEE-TTTS-EEEEEEEEEEEEETTTTEEEEEEEEEEEEEEEEESS--HHHHHHHHHHHHHHHHHHHHHHHHHHHHHHHHHHHHHHHHHHHHHHHHHHHHHHHHHHHHHHHHHHHTTSS-HHHHHHHHHHHHHHHHHHHHHHHHHHHHHHHHHHHHS---SSPPEE------------HHHHHHHHHHH-HHHHHHHHHHHHHHHHHHHHHHHHS-EEEEEEEEEEEEEESSTTGGGSSPEEEEEEEEEEE-----TTHHHHHHHHHHHHHHHHHHHHHHHHHHHHHHHHHHHHHHHHHHHHHHHHHHHHHHHHHHHHHHHHHHHHTSS-HHHHHHHHHHHHHHHHHHHHHHHHHHHHHHHHHHHH-EETTTTEE-/-HHHHHHHHHHHHHHTS----------TTPEEPHHHHHHHHHHHSHHHHHHHHHHHHHHHHHHHHHHTTS-EEEEEEES--EEEEEEEEE-TTS-EEEEEEEEEEEEEEEEEEEEETTTTEEEEEEEEEEEEEETTTTEEEEEEEEEEEEEEEEESS--HHHHHHHHHHHHHHHHHHHHHHHHHHHHHHHHHHHHHHHHHHHHHHHHHHHHHHHHHHHHHHHHHHHTTSS-HHHHHHHHHHHHHHHHHHHHHHHHHHHHHHHHHHHHS---SSPPEE------------HHHHHHHHHHH-HHHHHHHHHHHHHHHHHHHHHHHHS-EEEEEEEEEEEEEESSHHHHTSSPEEEEEEEEEEEEEEE-TTHHHHHHHHHHHHHHHHHHHHHHHHHHHHHHHHHHHHHHHHHHHHHHHHHHHHHHHHHHHHHHHHHHHHTSS-HHHHHHHHHHHHHHHHHHHHHHHHHHHHHHHHHHHH-EETTTTEE-

Radius of gyration: 42.44 Å; Cα contacts (8 Å, |Δi|>4): 1490; chains: 2; bounding box: 93×129×103 Å

Nearest PDB structures (foldseek):
  4mt4-assembly1_C  TM=7.807E-01  e=3.195E-17  Campylobacter jejuni
  4k7r-assembly1_A  TM=7.799E-01  e=1.092E-16  Escherichia coli K-12
  1ek9-assembly1_A  TM=7.370E-01  e=4.047E-17  Escherichia coli
  7ng9-assembly1_A  TM=7.443E-01  e=7.846E-17  Klebsiella quasipneumoniae
  1yc9-assembly1_A-3  TM=7.661E-01  e=2.721E-15  Vibrio cholerae